Protein AF-A0A8J4W327-F1 (afdb_monomer_lite)

pLDDT: mean 74.41, std 12.83, range [29.58, 92.0]

Structure (mmCIF, N/CA/C/O backbone):
data_AF-A0A8J4W327-F1
#
_entry.id   AF-A0A8J4W327-F1
#
loop_
_atom_site.group_PDB
_atom_site.id
_atom_site.type_symbol
_atom_site.label_atom_id
_atom_site.label_alt_id
_atom_site.label_comp_id
_atom_site.label_asym_id
_atom_site.label_entity_id
_atom_site.label_seq_id
_atom_site.pdbx_PDB_ins_code
_atom_site.Cartn_x
_atom_site.Cartn_y
_atom_site.Cartn_z
_atom_site.occupancy
_atom_site.B_iso_or_equiv
_atom_site.auth_seq_id
_atom_site.auth_comp_id
_atom_site.auth_asym_id
_atom_site.auth_atom_id
_atom_site.pdbx_PDB_model_num
ATOM 1 N N . MET A 1 1 ? -104.260 -56.303 111.253 1.00 30.56 1 MET A N 1
ATOM 2 C CA . MET A 1 1 ? -105.340 -57.109 110.646 1.00 30.56 1 MET A CA 1
ATOM 3 C C . MET A 1 1 ? -105.597 -56.584 109.238 1.00 30.56 1 MET A C 1
ATOM 5 O O . MET A 1 1 ? -105.880 -55.405 109.124 1.00 30.56 1 MET A O 1
ATOM 9 N N . ILE A 1 2 ? -105.530 -57.482 108.244 1.00 35.47 2 ILE A N 1
ATOM 10 C CA . ILE A 1 2 ? -106.312 -57.500 106.984 1.00 35.47 2 ILE A CA 1
ATOM 11 C C . ILE A 1 2 ? -105.881 -56.592 105.795 1.00 35.47 2 ILE A C 1
ATOM 13 O O . ILE A 1 2 ? -106.075 -55.387 105.800 1.00 35.47 2 ILE A O 1
ATOM 17 N N . ASN A 1 3 ? -105.371 -57.298 104.768 1.00 35.72 3 ASN A N 1
ATOM 18 C CA . ASN A 1 3 ? -105.576 -57.290 103.300 1.00 35.72 3 ASN A CA 1
ATOM 19 C C . ASN A 1 3 ? -105.409 -56.078 102.350 1.00 35.72 3 ASN A C 1
ATOM 21 O O . ASN A 1 3 ? -106.081 -55.059 102.429 1.00 35.72 3 ASN A O 1
ATOM 25 N N . MET A 1 4 ? -104.612 -56.399 101.317 1.00 38.69 4 MET A N 1
ATOM 26 C CA . MET A 1 4 ? -104.589 -56.027 99.888 1.00 38.69 4 MET A CA 1
ATOM 27 C C . MET A 1 4 ? -105.930 -55.667 99.204 1.00 38.69 4 MET A C 1
ATOM 29 O O . MET A 1 4 ? -106.932 -56.331 99.450 1.00 38.69 4 MET A O 1
ATOM 33 N N . VAL A 1 5 ? -105.903 -54.755 98.213 1.00 36.62 5 VAL A N 1
ATOM 34 C CA . VAL A 1 5 ? -105.961 -54.984 96.735 1.00 36.62 5 VAL A CA 1
ATOM 35 C C . VAL A 1 5 ? -106.103 -53.627 96.000 1.00 36.62 5 VAL A C 1
ATOM 37 O O . VAL A 1 5 ? -106.626 -52.660 96.539 1.00 36.62 5 VAL A O 1
ATOM 40 N N . ALA A 1 6 ? -105.552 -53.581 94.784 1.00 41.84 6 ALA A N 1
ATOM 41 C CA . ALA A 1 6 ? -105.283 -52.459 93.881 1.00 41.84 6 ALA A CA 1
ATOM 42 C C . ALA A 1 6 ? -106.486 -51.740 93.228 1.00 41.84 6 ALA A C 1
ATOM 44 O O . ALA A 1 6 ? -107.516 -52.361 92.996 1.00 41.84 6 ALA A O 1
ATOM 45 N N . SER A 1 7 ? -106.244 -50.503 92.753 1.00 32.38 7 SER A N 1
ATOM 46 C CA . SER A 1 7 ? -106.646 -50.028 91.407 1.00 32.38 7 SER A CA 1
ATOM 47 C C . SER A 1 7 ? -106.037 -48.651 91.049 1.00 32.38 7 SER A C 1
ATOM 49 O O . SER A 1 7 ? -106.401 -47.635 91.631 1.00 32.38 7 SER A O 1
ATOM 51 N N . SER A 1 8 ? -105.108 -48.668 90.084 1.00 37.56 8 SER A N 1
ATOM 52 C CA . SER A 1 8 ? -104.848 -47.707 88.987 1.00 37.56 8 SER A CA 1
ATOM 53 C C . SER A 1 8 ? -105.144 -46.200 89.135 1.00 37.56 8 SER A C 1
ATOM 55 O O . SER A 1 8 ? -106.301 -45.785 89.148 1.00 37.56 8 SER A O 1
ATOM 57 N N . SER A 1 9 ? -104.101 -45.377 88.954 1.00 36.16 9 SER A N 1
ATOM 58 C CA . SER A 1 9 ? -104.205 -44.140 88.162 1.00 36.16 9 SER A CA 1
ATOM 59 C C . SER A 1 9 ? -102.993 -44.015 87.229 1.00 36.16 9 SER A C 1
ATOM 61 O O . SER A 1 9 ? -101.847 -44.209 87.628 1.00 36.16 9 SER A O 1
ATOM 63 N N . SER A 1 10 ? -103.298 -43.814 85.955 1.00 45.47 10 SER A N 1
ATOM 64 C CA . SER A 1 10 ? -102.417 -43.749 84.794 1.00 45.47 10 SER A CA 1
ATOM 65 C C . SER A 1 10 ? -101.731 -42.386 84.673 1.00 45.47 10 SER A C 1
ATOM 67 O O . SER A 1 10 ? -102.415 -41.369 84.583 1.00 45.47 10 SER A O 1
ATOM 69 N N . VAL A 1 11 ? -100.401 -42.388 84.573 1.00 49.12 11 VAL A N 1
ATOM 70 C CA . VAL A 1 11 ? -99.581 -41.286 84.036 1.00 49.12 11 VAL A CA 1
ATOM 71 C C . VAL A 1 11 ? -99.017 -41.785 82.692 1.00 49.12 11 VAL A C 1
ATOM 73 O O . VAL A 1 11 ? -98.638 -42.957 82.610 1.00 49.12 11 VAL A O 1
ATOM 76 N N . PRO A 1 12 ? -99.074 -40.993 81.607 1.00 47.69 12 PRO A N 1
ATOM 77 C CA . PRO A 1 12 ? -99.157 -41.524 80.249 1.00 47.69 12 PRO A CA 1
ATOM 78 C C . PRO A 1 12 ? -97.799 -42.011 79.724 1.00 47.69 12 PRO A C 1
ATOM 80 O O . PRO A 1 12 ? -96.817 -41.276 79.721 1.00 47.69 12 PRO A O 1
ATOM 83 N N . GLN A 1 13 ? -97.764 -43.234 79.185 1.00 52.66 13 GLN A N 1
ATOM 84 C CA . GLN A 1 13 ? -96.610 -43.807 78.468 1.00 52.66 13 GLN A CA 1
ATOM 85 C C . GLN A 1 13 ? -96.158 -42.976 77.245 1.00 52.66 13 GLN A C 1
ATOM 87 O O . GLN A 1 13 ? -95.048 -43.164 76.759 1.00 52.66 13 GLN A O 1
ATOM 92 N N . GLN A 1 14 ? -96.969 -42.017 76.783 1.00 53.09 14 GLN A N 1
ATOM 93 C CA . GLN A 1 14 ? -96.665 -41.154 75.637 1.00 53.09 14 GLN A CA 1
ATOM 94 C C . GLN A 1 14 ? -95.530 -40.141 75.883 1.00 53.09 14 GLN A C 1
ATOM 96 O O . GLN A 1 14 ? -94.770 -39.872 74.955 1.00 53.09 14 GLN A O 1
ATOM 101 N N . ASP A 1 15 ? -95.367 -39.612 77.102 1.00 53.66 15 ASP A N 1
ATOM 102 C CA . ASP A 1 15 ? -94.340 -38.587 77.379 1.00 53.66 15 ASP A CA 1
ATOM 103 C C . ASP A 1 15 ? -92.934 -39.187 77.539 1.00 53.66 15 ASP A C 1
ATOM 105 O O . ASP A 1 15 ? -91.935 -38.567 77.168 1.00 53.66 15 ASP A O 1
ATOM 109 N N . VAL A 1 16 ? -92.846 -40.429 78.025 1.00 59.41 16 VAL A N 1
ATOM 110 C CA . VAL A 1 16 ? -91.574 -41.161 78.134 1.00 59.41 16 VAL A CA 1
ATOM 111 C C . VAL A 1 16 ? -91.109 -41.635 76.754 1.00 59.41 16 VAL A C 1
ATOM 113 O O . VAL A 1 16 ? -89.946 -41.439 76.408 1.00 59.41 16 VAL A O 1
ATOM 116 N N . GLU A 1 17 ? -92.018 -42.149 75.917 1.00 60.09 17 GLU A N 1
ATOM 117 C CA . GLU A 1 17 ? -91.697 -42.532 74.532 1.00 60.09 17 GLU A CA 1
ATOM 118 C C . GLU A 1 17 ? -91.312 -41.327 73.655 1.00 60.09 17 GLU A C 1
ATOM 120 O O . GLU A 1 17 ? -90.441 -41.439 72.788 1.00 60.09 17 GLU A O 1
ATOM 125 N N . ALA A 1 18 ? -91.928 -40.158 73.866 1.00 64.06 18 ALA A N 1
ATOM 126 C CA . ALA A 1 18 ? -91.559 -38.932 73.159 1.00 64.06 18 ALA A CA 1
ATOM 127 C C . ALA A 1 18 ? -90.157 -38.436 73.557 1.00 64.06 18 ALA A C 1
ATOM 129 O O . ALA A 1 18 ? -89.380 -38.015 72.695 1.00 64.06 18 ALA A O 1
ATOM 130 N N . MET A 1 19 ? -89.803 -38.534 74.843 1.00 70.25 19 MET A N 1
ATOM 131 C CA . MET A 1 19 ? -88.477 -38.167 75.342 1.00 70.25 19 MET A CA 1
ATOM 132 C C . MET A 1 19 ? -87.392 -39.147 74.876 1.00 70.25 19 MET A C 1
ATOM 134 O O . MET A 1 19 ? -86.325 -38.706 74.447 1.00 70.25 19 MET A O 1
ATOM 138 N N . GLU A 1 20 ? -87.671 -40.455 74.865 1.00 71.56 20 GLU A N 1
ATOM 139 C CA . GLU A 1 20 ? -86.770 -41.463 74.289 1.00 71.56 20 GLU A CA 1
ATOM 140 C C . GLU A 1 20 ? -86.560 -41.254 72.787 1.00 71.56 20 GLU A C 1
ATOM 142 O O . GLU A 1 20 ? -85.424 -41.313 72.318 1.00 71.56 20 GLU A O 1
ATOM 147 N N . LYS A 1 21 ? -87.612 -40.930 72.022 1.00 73.44 21 LYS A N 1
ATOM 148 C CA . LYS A 1 21 ? -87.471 -40.585 70.597 1.00 73.44 21 LYS A CA 1
ATOM 149 C C . LYS A 1 21 ? -86.662 -39.309 70.383 1.00 73.44 21 LYS A C 1
ATOM 151 O O . LYS A 1 21 ? -85.836 -39.270 69.477 1.00 73.44 21 LYS A O 1
ATOM 156 N N . HIS A 1 22 ? -86.845 -38.280 71.210 1.00 74.38 22 HIS A N 1
ATOM 157 C CA . HIS A 1 22 ? -86.063 -37.045 71.107 1.00 74.38 22 HIS A CA 1
ATOM 158 C C . HIS A 1 22 ? -84.580 -37.274 71.444 1.00 74.38 22 HIS A C 1
ATOM 160 O O . HIS A 1 22 ? -83.697 -36.766 70.750 1.00 74.38 22 HIS A O 1
ATOM 166 N N . LEU A 1 23 ? -84.289 -38.067 72.479 1.00 77.81 23 LEU A N 1
ATOM 167 C CA . LEU A 1 23 ? -82.920 -38.444 72.833 1.00 77.81 23 LEU A CA 1
ATOM 168 C C . LEU A 1 23 ? -82.283 -39.331 71.759 1.00 77.81 23 LEU A C 1
ATOM 170 O O . LEU A 1 23 ? -81.147 -39.068 71.374 1.00 77.81 23 LEU A O 1
ATOM 174 N N . ASN A 1 24 ? -83.014 -40.301 71.205 1.00 77.06 24 ASN A N 1
ATOM 175 C CA . ASN A 1 24 ? -82.522 -41.138 70.109 1.00 77.06 24 ASN A CA 1
ATOM 176 C C . ASN A 1 24 ? -82.273 -40.329 68.832 1.00 77.06 24 ASN A C 1
ATOM 178 O O . ASN A 1 24 ? -81.201 -40.462 68.251 1.00 77.06 24 ASN A O 1
ATOM 182 N N . ASN A 1 25 ? -83.168 -39.409 68.458 1.00 81.56 25 ASN A N 1
ATOM 183 C CA . ASN A 1 25 ? -82.945 -38.505 67.325 1.00 81.56 25 ASN A CA 1
ATOM 184 C C . ASN A 1 25 ? -81.722 -37.605 67.546 1.00 81.56 25 ASN A C 1
ATOM 186 O O . ASN A 1 25 ? -80.962 -37.349 66.615 1.00 81.56 25 ASN A O 1
ATOM 190 N N . LYS A 1 26 ? -81.488 -37.137 68.780 1.00 82.06 26 LYS A N 1
ATOM 191 C CA . LYS A 1 26 ? -80.301 -36.335 69.104 1.00 82.06 26 LYS A CA 1
ATOM 192 C C . LYS A 1 26 ? -79.019 -37.169 69.077 1.00 82.06 26 LYS A C 1
ATOM 194 O O . LYS A 1 26 ? -77.994 -36.683 68.610 1.00 82.06 26 LYS A O 1
ATOM 199 N N . ILE A 1 27 ? -79.073 -38.422 69.524 1.00 80.75 27 ILE A N 1
ATOM 200 C CA . ILE A 1 27 ? -77.957 -39.370 69.424 1.00 80.75 27 ILE A CA 1
ATOM 201 C C . ILE A 1 27 ? -77.660 -39.697 67.955 1.00 80.75 27 ILE A C 1
ATOM 203 O O . ILE A 1 27 ? -76.494 -39.718 67.569 1.00 80.75 27 ILE A O 1
ATOM 207 N N . GLU A 1 28 ? -78.678 -39.919 67.126 1.00 79.69 28 GLU A N 1
ATOM 208 C CA . GLU A 1 28 ? -78.511 -40.148 65.687 1.00 79.69 28 GLU A CA 1
ATOM 209 C C . GLU A 1 28 ? -77.951 -38.918 64.973 1.00 79.69 28 GLU A C 1
ATOM 211 O O . GLU A 1 28 ? -77.012 -39.054 64.191 1.00 79.69 28 GLU A O 1
ATOM 216 N N . TYR A 1 29 ? -78.437 -37.719 65.303 1.00 83.75 29 TYR A N 1
ATOM 217 C CA . TYR A 1 29 ? -77.897 -36.466 64.776 1.00 83.75 29 TYR A CA 1
ATOM 218 C C . TYR A 1 29 ? -76.419 -36.282 65.146 1.00 83.75 29 TYR A C 1
ATOM 220 O O . TYR A 1 29 ? -75.597 -36.005 64.277 1.00 83.75 29 TYR A O 1
ATOM 228 N N . LEU A 1 30 ? -76.049 -36.510 66.411 1.00 84.50 30 LEU A N 1
ATOM 229 C CA . LEU A 1 30 ? -74.655 -36.409 66.855 1.00 84.50 30 LEU A CA 1
ATOM 230 C C . LEU A 1 30 ? -73.762 -37.482 66.214 1.00 84.50 30 LEU A C 1
ATOM 232 O O . LEU A 1 30 ? -72.619 -37.193 65.871 1.00 84.50 30 LEU A O 1
ATOM 236 N N . LYS A 1 31 ? -74.272 -38.700 65.991 1.00 83.94 31 LYS A N 1
ATOM 237 C CA . LYS A 1 31 ? -73.548 -39.751 65.256 1.00 83.94 31 LYS A CA 1
ATOM 238 C C . LYS A 1 31 ? -73.353 -39.388 63.784 1.00 83.94 31 LYS A C 1
ATOM 240 O O . LYS A 1 31 ? -72.263 -39.597 63.258 1.00 83.94 31 LYS A O 1
ATOM 245 N N . ALA A 1 32 ? -74.374 -38.834 63.132 1.00 82.50 32 ALA A N 1
ATOM 246 C CA . ALA A 1 32 ? -74.288 -38.374 61.749 1.00 82.50 32 ALA A CA 1
ATOM 247 C C . ALA A 1 32 ? -73.315 -37.195 61.609 1.00 82.50 32 ALA A C 1
ATOM 249 O O . ALA A 1 32 ? -72.502 -37.178 60.686 1.00 82.50 32 ALA A O 1
ATOM 250 N N . GLN A 1 33 ? -73.337 -36.258 62.560 1.00 83.06 33 GLN A N 1
ATOM 251 C CA . GLN A 1 33 ? -72.409 -35.133 62.592 1.00 83.06 33 GLN A CA 1
ATOM 252 C C . GLN A 1 33 ? -70.964 -35.612 62.785 1.00 83.06 33 GLN A C 1
ATOM 254 O O . GLN A 1 33 ? -70.103 -35.257 61.982 1.00 83.06 33 GLN A O 1
ATOM 259 N N . LEU A 1 34 ? -70.713 -36.506 63.748 1.00 82.56 34 LEU A N 1
ATOM 260 C CA . LEU A 1 34 ? -69.388 -37.090 63.974 1.00 82.56 34 LEU A CA 1
ATOM 261 C C . LEU A 1 34 ? -68.885 -37.861 62.741 1.00 82.56 34 LEU A C 1
ATOM 263 O O . LEU A 1 34 ? -67.724 -37.732 62.362 1.00 82.56 34 LEU A O 1
ATOM 267 N N . ALA A 1 35 ? -69.756 -38.627 62.077 1.00 81.81 35 ALA A N 1
ATOM 268 C CA . ALA A 1 35 ? -69.410 -39.332 60.844 1.00 81.81 35 ALA A CA 1
ATOM 269 C C . ALA A 1 35 ? -69.076 -38.363 59.694 1.00 81.81 35 ALA A C 1
ATOM 271 O O . ALA A 1 35 ? -68.143 -38.616 58.933 1.00 81.81 35 ALA A O 1
ATOM 272 N N . SER A 1 36 ? -69.794 -37.240 59.582 1.00 81.12 36 SER A N 1
ATOM 273 C CA . SER A 1 36 ? -69.511 -36.210 58.574 1.00 81.12 36 SER A CA 1
ATOM 274 C C . SER A 1 36 ? -68.187 -35.484 58.837 1.00 81.12 36 SER A C 1
ATOM 276 O O . SER A 1 36 ? -67.421 -35.246 57.905 1.00 81.12 36 SER A O 1
ATOM 278 N N . GLU A 1 37 ? -67.867 -35.215 60.106 1.00 80.56 37 GLU A N 1
ATOM 279 C CA . GLU A 1 37 ? -66.603 -34.600 60.512 1.00 80.56 37 GLU A CA 1
ATOM 280 C C . GLU A 1 37 ? -65.427 -35.561 60.305 1.00 80.56 37 GLU A C 1
ATOM 282 O O . GLU A 1 37 ? -64.380 -35.150 59.805 1.00 80.56 37 GLU A O 1
ATOM 287 N N . MET A 1 38 ? -65.601 -36.854 60.608 1.00 84.00 38 MET A N 1
ATOM 288 C CA . MET A 1 38 ? -64.593 -37.876 60.312 1.00 84.00 38 MET A CA 1
ATOM 289 C C . MET A 1 38 ? -64.328 -37.989 58.810 1.00 84.00 38 MET A C 1
ATOM 291 O O . MET A 1 38 ? -63.169 -38.004 58.403 1.00 84.00 38 MET A O 1
ATOM 295 N N . LYS A 1 39 ? -65.380 -37.984 57.986 1.00 83.75 39 LYS A N 1
ATOM 296 C CA . LYS A 1 39 ? -65.245 -38.040 56.528 1.00 83.75 39 LYS A CA 1
ATOM 297 C C . LYS A 1 39 ? -64.561 -36.792 55.960 1.00 83.75 39 LYS A C 1
ATOM 299 O O . LYS A 1 39 ? -63.644 -36.917 55.158 1.00 83.75 39 LYS A O 1
ATOM 304 N N . CYS A 1 40 ? -64.927 -35.600 56.434 1.00 81.75 40 CYS A N 1
ATOM 305 C CA . CYS A 1 40 ? -64.264 -34.347 56.056 1.00 81.75 40 CYS A CA 1
ATOM 306 C C . CYS A 1 40 ? -62.775 -34.353 56.448 1.00 81.75 40 CYS A C 1
ATOM 308 O O . CYS A 1 40 ? -61.913 -33.926 55.681 1.00 81.75 40 CYS A O 1
ATOM 310 N N . LYS A 1 41 ? -62.443 -34.909 57.620 1.00 85.75 41 LYS A N 1
ATOM 311 C CA . LYS A 1 41 ? -61.058 -35.061 58.080 1.00 85.75 41 LYS A CA 1
ATOM 312 C C . LYS A 1 41 ? -60.260 -36.055 57.229 1.00 85.75 41 LYS A C 1
ATOM 314 O O . LYS A 1 41 ? -59.088 -35.802 56.955 1.00 85.75 41 LYS A O 1
ATOM 319 N N . GLU A 1 42 ? -60.869 -37.159 56.806 1.00 85.94 42 GLU A N 1
ATOM 320 C CA . GLU A 1 42 ? -60.256 -38.124 55.884 1.00 85.94 42 GLU A CA 1
ATOM 321 C C . GLU A 1 42 ? -60.036 -37.519 54.489 1.00 85.94 42 GLU A C 1
ATOM 323 O O . GLU A 1 42 ? -58.949 -37.659 53.928 1.00 85.94 42 GLU A O 1
ATOM 328 N N . GLU A 1 43 ? -61.014 -36.778 53.959 1.00 83.44 43 GLU A N 1
ATOM 329 C CA . GLU A 1 43 ? -60.913 -36.075 52.673 1.00 83.44 43 GLU A CA 1
ATOM 330 C C . GLU A 1 43 ? -59.806 -35.007 52.703 1.00 83.44 43 GLU A C 1
ATOM 332 O O . GLU A 1 43 ? -58.937 -35.001 51.825 1.00 83.44 43 GLU A O 1
ATOM 337 N N . LEU A 1 44 ? -59.753 -34.179 53.756 1.00 83.25 44 LEU A N 1
ATOM 338 C CA . LEU A 1 44 ? -58.676 -33.206 53.987 1.00 83.25 44 LEU A CA 1
ATOM 339 C C . LEU A 1 44 ? -57.307 -33.878 54.139 1.00 83.25 44 LEU A C 1
ATOM 341 O O . LEU A 1 44 ? -56.321 -33.391 53.586 1.00 83.25 44 LEU A O 1
ATOM 345 N N . GLY A 1 45 ? -57.240 -35.008 54.848 1.00 86.19 45 GLY A N 1
ATOM 346 C CA . GLY A 1 45 ? -56.020 -35.805 54.976 1.00 86.19 45 GLY A CA 1
ATOM 347 C C . GLY A 1 45 ? -55.528 -36.339 53.628 1.00 86.19 45 GLY A C 1
ATOM 348 O O . GLY A 1 45 ? -54.334 -36.268 53.336 1.00 86.19 45 GLY A O 1
ATOM 349 N N . SER A 1 46 ? -56.443 -36.803 52.773 1.00 83.88 46 SER A N 1
ATOM 350 C CA . SER A 1 46 ? -56.108 -37.274 51.424 1.00 83.88 46 SER A CA 1
ATOM 351 C C . SER A 1 46 ? -55.649 -36.130 50.510 1.00 83.88 46 SER A C 1
ATOM 353 O O . SER A 1 46 ? -54.661 -36.281 49.790 1.00 83.88 46 SER A O 1
ATOM 355 N N . HIS A 1 47 ? -56.297 -34.961 50.584 1.00 83.94 47 HIS A N 1
ATOM 356 C CA . HIS A 1 47 ? -55.909 -33.783 49.807 1.00 83.94 47 HIS A CA 1
ATOM 357 C C . HIS A 1 47 ? -54.550 -33.235 50.242 1.00 83.94 47 HIS A C 1
ATOM 359 O O . HIS A 1 47 ? -53.725 -32.910 49.388 1.00 83.94 47 HIS A O 1
ATOM 365 N N . LEU A 1 48 ? -54.272 -33.198 51.549 1.00 84.06 48 LEU A N 1
ATOM 366 C CA . LEU A 1 48 ? -52.946 -32.853 52.061 1.00 84.06 48 LEU A CA 1
ATOM 367 C C . LEU A 1 48 ? -51.887 -33.830 51.547 1.00 84.06 48 LEU A C 1
ATOM 369 O O . LEU A 1 48 ? -50.883 -33.383 51.007 1.00 84.06 48 LEU A O 1
ATOM 373 N N . ALA A 1 49 ? -52.132 -35.142 51.618 1.00 84.88 49 ALA A N 1
ATOM 374 C CA . ALA A 1 49 ? -51.197 -36.142 51.103 1.00 84.88 49 ALA A CA 1
ATOM 375 C C . ALA A 1 49 ? -50.953 -36.004 49.586 1.00 84.88 49 ALA A C 1
ATOM 377 O O . ALA A 1 49 ? -49.814 -36.110 49.131 1.00 84.88 49 ALA A O 1
ATOM 378 N N . GLN A 1 50 ? -51.993 -35.710 48.796 1.00 85.12 50 GLN A N 1
ATOM 379 C CA . GLN A 1 50 ? -51.856 -35.443 47.359 1.00 85.12 50 GLN A CA 1
ATOM 380 C C . GLN A 1 50 ? -51.034 -34.181 47.076 1.00 85.12 50 GLN A C 1
ATOM 382 O O . GLN A 1 50 ? -50.155 -34.214 46.215 1.00 85.12 50 GLN A O 1
ATOM 387 N N . ILE A 1 51 ? -51.275 -33.087 47.805 1.00 82.44 51 ILE A N 1
ATOM 388 C CA . ILE A 1 51 ? -50.517 -31.836 47.655 1.00 82.44 51 ILE A CA 1
ATOM 389 C C . ILE A 1 51 ? -49.057 -32.041 48.067 1.00 82.44 51 ILE A C 1
ATOM 391 O O . ILE A 1 51 ? -48.155 -31.574 47.371 1.00 82.44 51 ILE A O 1
ATOM 395 N N . THR A 1 52 ? -48.804 -32.768 49.158 1.00 85.31 52 THR A N 1
ATOM 396 C CA . THR A 1 52 ? -47.447 -33.097 49.607 1.00 85.31 52 THR A CA 1
ATOM 397 C C . THR A 1 52 ? -46.709 -33.927 48.558 1.00 85.31 52 THR A C 1
ATOM 399 O O . THR A 1 52 ? -45.605 -33.548 48.170 1.00 85.31 52 THR A O 1
ATOM 402 N N . ASN A 1 53 ? -47.334 -34.974 48.012 1.00 87.25 53 ASN A N 1
ATOM 403 C CA . ASN A 1 53 ? -46.730 -35.792 46.957 1.00 87.25 53 ASN A CA 1
ATOM 404 C C . ASN A 1 53 ? -46.481 -34.992 45.667 1.00 87.25 53 ASN A C 1
ATOM 406 O O . ASN A 1 53 ? -45.413 -35.108 45.072 1.00 87.25 53 ASN A O 1
ATOM 410 N N . ALA A 1 54 ? -47.415 -34.130 45.251 1.00 83.69 54 ALA A N 1
ATOM 411 C CA . ALA A 1 54 ? -47.224 -33.262 44.086 1.00 83.69 54 ALA A CA 1
ATOM 412 C C . ALA A 1 54 ? -46.080 -32.253 44.296 1.00 83.69 54 ALA A C 1
ATOM 414 O O . ALA A 1 54 ? -45.315 -31.962 43.374 1.00 83.69 54 ALA A O 1
ATOM 415 N N . MET A 1 55 ? -45.925 -31.738 45.518 1.00 83.25 55 MET A N 1
ATOM 416 C CA . MET A 1 55 ? -44.829 -30.840 45.871 1.00 83.25 55 MET A CA 1
ATOM 417 C C . MET A 1 55 ? -43.474 -31.562 45.881 1.00 83.25 55 MET A C 1
ATOM 419 O O . MET A 1 55 ? -42.482 -30.993 45.420 1.00 83.25 55 MET A O 1
ATOM 423 N N . GLU A 1 56 ? -43.406 -32.797 46.382 1.00 87.69 56 GLU A N 1
ATOM 424 C CA . GLU A 1 56 ? -42.185 -33.611 46.326 1.00 87.69 56 GLU A CA 1
ATOM 425 C C . GLU A 1 56 ? -41.813 -33.997 44.891 1.00 87.69 56 GLU A C 1
ATOM 427 O O . GLU A 1 56 ? -40.641 -33.891 44.516 1.00 87.69 56 GLU A O 1
ATOM 432 N N . GLN A 1 57 ? -42.801 -34.327 44.056 1.00 86.81 57 GLN A N 1
ATOM 433 C CA . GLN A 1 57 ? -42.579 -34.586 42.636 1.00 86.81 57 GLN A CA 1
ATOM 434 C C . GLN A 1 57 ? -42.036 -33.339 41.919 1.00 86.81 57 GLN A C 1
ATOM 436 O O . GLN A 1 57 ? -40.994 -33.397 41.279 1.00 86.81 57 GLN A O 1
ATOM 441 N N . MET A 1 58 ? -42.625 -32.157 42.131 1.00 81.50 58 MET A N 1
ATOM 442 C CA . MET A 1 58 ? -42.080 -30.921 41.549 1.00 81.50 58 MET A CA 1
ATOM 443 C C . MET A 1 58 ? -40.663 -30.591 42.044 1.00 81.50 58 MET A C 1
ATOM 445 O O . MET A 1 58 ? -39.856 -30.035 41.296 1.00 81.50 58 MET A O 1
ATOM 449 N N . LYS A 1 59 ? -40.330 -30.909 43.302 1.00 86.06 59 LYS A N 1
ATOM 450 C CA . LYS A 1 59 ? -38.968 -30.720 43.831 1.00 86.06 59 LYS A CA 1
ATOM 451 C C . LYS A 1 59 ? -37.967 -31.665 43.169 1.00 86.06 59 LYS A C 1
ATOM 453 O O . LYS A 1 59 ? -36.836 -31.246 42.921 1.00 86.06 59 LYS A O 1
ATOM 458 N N . THR A 1 60 ? -38.354 -32.911 42.906 1.00 87.50 60 THR A N 1
ATOM 459 C CA . THR A 1 60 ? -37.495 -33.890 42.224 1.00 87.50 60 THR A CA 1
ATOM 460 C C . THR A 1 60 ? -37.314 -33.534 40.751 1.00 87.50 60 THR A C 1
ATOM 462 O O . THR A 1 60 ? -36.169 -33.415 40.318 1.00 87.50 60 THR A O 1
ATOM 465 N N . ASP A 1 61 ? -38.389 -33.190 40.041 1.00 85.81 61 ASP A N 1
ATOM 466 C CA . ASP A 1 61 ? -38.337 -32.739 38.643 1.00 85.81 61 ASP A CA 1
ATOM 467 C C . ASP A 1 61 ? -37.471 -31.475 38.487 1.00 85.81 61 ASP A C 1
ATOM 469 O O . ASP A 1 61 ? -36.631 -31.382 37.592 1.00 85.81 61 ASP A O 1
ATOM 473 N N . LYS A 1 62 ? -37.594 -30.506 39.409 1.00 85.56 62 LYS A N 1
ATOM 474 C CA . LYS A 1 62 ? -36.760 -29.292 39.405 1.00 85.56 62 LYS A CA 1
ATOM 475 C C . LYS A 1 62 ? -35.279 -29.597 39.641 1.00 85.56 62 LYS A C 1
ATOM 477 O O . LYS A 1 62 ? -34.425 -28.960 39.028 1.00 85.56 62 LYS A O 1
ATOM 482 N N . ARG A 1 63 ? -34.957 -30.540 40.534 1.00 87.31 63 ARG A N 1
ATOM 483 C CA . ARG A 1 63 ? -33.566 -30.971 40.767 1.00 87.31 63 ARG A CA 1
ATOM 484 C C . ARG A 1 63 ? -32.992 -31.671 39.540 1.00 87.31 63 ARG A C 1
ATOM 486 O O . ARG A 1 63 ? -31.845 -31.410 39.194 1.00 87.31 63 ARG A O 1
ATOM 493 N N . GLN A 1 64 ? -33.787 -32.508 38.879 1.00 88.06 64 GLN A N 1
ATOM 494 C CA . GLN A 1 64 ? -33.374 -33.192 37.661 1.00 88.06 64 GLN A CA 1
ATOM 495 C C . GLN A 1 64 ? -33.129 -32.204 36.511 1.00 88.06 64 GLN A C 1
ATOM 497 O O . GLN A 1 64 ? -32.075 -32.261 35.885 1.00 88.06 64 GLN A O 1
ATOM 502 N N . ALA A 1 65 ? -34.021 -31.232 36.303 1.00 81.69 65 ALA A N 1
ATOM 503 C CA . ALA A 1 65 ? -33.847 -30.202 35.278 1.00 81.69 65 ALA A CA 1
ATOM 504 C C . ALA A 1 65 ? -32.591 -29.337 35.501 1.00 81.69 65 ALA A C 1
ATOM 506 O O . ALA A 1 65 ? -31.902 -28.993 34.543 1.00 81.69 65 ALA A O 1
ATOM 507 N N . LEU A 1 66 ? -32.265 -29.010 36.759 1.00 83.75 66 LEU A N 1
ATOM 508 C CA . LEU A 1 66 ? -31.028 -28.291 37.091 1.00 83.75 66 LEU A CA 1
ATOM 509 C C . LEU A 1 66 ? -29.779 -29.136 36.798 1.00 83.75 66 LEU A C 1
ATOM 511 O O . LEU A 1 66 ? -28.833 -28.626 36.210 1.00 83.75 66 LEU A O 1
ATOM 515 N N . ALA A 1 67 ? -29.795 -30.429 37.137 1.00 87.00 67 ALA A N 1
ATOM 516 C CA . ALA A 1 67 ? -28.680 -31.330 36.845 1.00 87.00 67 ALA A CA 1
ATOM 517 C C . ALA A 1 67 ? -28.456 -31.514 35.331 1.00 87.00 67 ALA A C 1
ATOM 519 O O . ALA A 1 67 ? -27.321 -31.471 34.860 1.00 87.00 67 ALA A O 1
ATOM 520 N N . GLU A 1 68 ? -29.532 -31.661 34.552 1.00 87.25 68 GLU A N 1
ATOM 521 C CA . GLU A 1 68 ? -29.464 -31.746 33.087 1.00 87.25 68 GLU A CA 1
ATOM 522 C C . GLU A 1 68 ? -28.941 -30.441 32.460 1.00 87.25 68 GLU A C 1
ATOM 524 O O . GLU A 1 68 ? -28.161 -30.476 31.504 1.00 87.25 68 GLU A O 1
ATOM 529 N N . GLN A 1 69 ? -29.316 -29.286 33.021 1.00 86.56 69 GLN A N 1
ATOM 530 C CA . GLN A 1 69 ? -28.826 -27.980 32.585 1.00 86.56 69 GLN A CA 1
ATOM 531 C C . GLN A 1 69 ? -27.328 -27.792 32.886 1.00 86.56 69 GLN A C 1
ATOM 533 O O . GLN A 1 69 ? -26.583 -27.343 32.010 1.00 86.56 69 GLN A O 1
ATOM 538 N N . ASP A 1 70 ? -26.869 -28.173 34.080 1.00 84.50 70 ASP A N 1
ATOM 539 C CA . ASP A 1 70 ? -25.452 -28.112 34.460 1.00 84.50 70 ASP A CA 1
ATOM 540 C C . ASP A 1 70 ? -24.591 -29.021 33.572 1.00 84.50 70 ASP A C 1
ATOM 542 O O . ASP A 1 70 ? -23.509 -28.632 33.122 1.00 84.50 70 ASP A O 1
ATOM 546 N N . GLU A 1 71 ? -25.087 -30.213 33.238 1.00 89.69 71 GLU A N 1
ATOM 547 C CA . GLU A 1 71 ? -24.377 -31.133 32.353 1.00 89.69 71 GLU A CA 1
ATOM 548 C C . GLU A 1 71 ? -24.339 -30.645 30.893 1.00 89.69 71 GLU A C 1
ATOM 550 O O . GLU A 1 71 ? -23.337 -30.836 30.193 1.00 89.69 71 GLU A O 1
ATOM 555 N N . ALA A 1 72 ? -25.382 -29.946 30.432 1.00 85.19 72 ALA A N 1
ATOM 556 C CA . ALA A 1 72 ? -25.383 -29.286 29.128 1.00 85.19 72 ALA A CA 1
ATOM 557 C C . ALA A 1 72 ? -24.353 -28.144 29.060 1.00 85.19 72 ALA A C 1
ATOM 559 O O . ALA A 1 72 ? -23.602 -28.058 28.082 1.00 85.19 72 ALA A O 1
ATOM 560 N N . PHE A 1 73 ? -24.261 -27.311 30.104 1.00 86.06 73 PHE A N 1
ATOM 561 C CA . PHE A 1 73 ? -23.246 -26.256 30.182 1.00 86.06 73 PHE A CA 1
ATOM 562 C C . PHE A 1 73 ? -21.832 -26.826 30.244 1.00 86.06 73 PHE A C 1
ATOM 564 O O . PHE A 1 73 ? -20.949 -26.334 29.542 1.00 86.06 73 PHE A O 1
ATOM 571 N N . LYS A 1 74 ? -21.620 -27.905 31.002 1.00 90.38 74 LYS A N 1
ATOM 572 C CA . LYS A 1 74 ? -20.321 -28.578 31.071 1.00 90.38 74 LYS A CA 1
ATOM 573 C C . LYS A 1 74 ? -19.869 -29.092 29.700 1.00 90.38 74 LYS A C 1
ATOM 575 O O . LYS A 1 74 ? -18.760 -28.786 29.270 1.00 90.38 74 LYS A O 1
ATOM 580 N N . LYS A 1 75 ? -20.756 -29.758 28.952 1.00 89.12 75 LYS A N 1
ATOM 581 C CA . LYS A 1 75 ? -20.473 -30.200 27.571 1.00 89.12 75 LYS A CA 1
ATOM 582 C C . LYS A 1 75 ? -20.219 -29.034 26.615 1.00 89.12 75 LYS A C 1
ATOM 584 O O . LYS A 1 75 ? -19.449 -29.174 25.666 1.00 89.12 75 LYS A O 1
ATOM 589 N N . GLN A 1 76 ? -20.871 -27.890 26.818 1.00 85.69 76 GLN A N 1
ATOM 590 C CA . GLN A 1 76 ? -20.630 -26.696 26.008 1.00 85.69 76 GLN A CA 1
ATOM 591 C C . GLN A 1 76 ? -19.253 -26.084 26.297 1.00 85.69 76 GLN A C 1
ATOM 593 O O . GLN A 1 76 ? -18.554 -25.723 25.352 1.00 85.69 76 GLN A O 1
ATOM 598 N N . ILE A 1 77 ? -18.848 -26.019 27.568 1.00 85.25 77 ILE A N 1
ATOM 599 C CA . ILE A 1 77 ? -17.516 -25.560 27.982 1.00 85.25 77 ILE A CA 1
ATOM 600 C C . ILE A 1 77 ? -16.438 -26.472 27.387 1.00 85.25 77 ILE A C 1
ATOM 602 O O . ILE A 1 77 ? -15.550 -25.972 26.707 1.00 85.25 77 ILE A O 1
ATOM 606 N N . GLU A 1 78 ? -16.577 -27.794 27.514 1.00 88.00 78 GLU A N 1
ATOM 607 C CA . GLU A 1 78 ? -15.620 -28.764 26.956 1.00 88.00 78 GLU A CA 1
ATOM 608 C C . GLU A 1 78 ? -15.469 -28.631 25.426 1.00 88.00 78 GLU A C 1
ATOM 610 O O . GLU A 1 78 ? -14.365 -28.736 24.889 1.00 88.00 78 GLU A O 1
ATOM 615 N N . ARG A 1 79 ? -16.558 -28.340 24.695 1.00 88.19 79 ARG A N 1
ATOM 616 C CA . ARG A 1 79 ? -16.497 -28.073 23.243 1.00 88.19 79 ARG A CA 1
ATOM 617 C C . ARG A 1 79 ? -15.760 -26.778 22.913 1.00 88.19 79 ARG A C 1
ATOM 619 O O . ARG A 1 79 ? -15.009 -26.749 21.942 1.00 88.19 79 ARG A O 1
ATOM 626 N N . ILE A 1 80 ? -15.993 -25.716 23.685 1.00 85.25 80 ILE A N 1
ATOM 627 C CA . ILE A 1 80 ? -15.329 -24.422 23.485 1.00 85.25 80 ILE A CA 1
ATOM 628 C C . ILE A 1 80 ? -13.838 -24.546 23.807 1.00 85.25 80 ILE A C 1
ATOM 630 O O . ILE A 1 80 ? -13.011 -24.093 23.021 1.00 85.25 80 ILE A O 1
ATOM 634 N N . GLU A 1 81 ? -13.484 -25.212 24.906 1.00 85.06 81 GLU A N 1
ATOM 635 C CA . GLU A 1 81 ? -12.093 -25.482 25.283 1.00 85.06 81 GLU A CA 1
ATOM 636 C C . GLU A 1 81 ? -11.380 -26.345 24.233 1.00 85.06 81 GLU A C 1
ATOM 638 O O . GLU A 1 81 ? -10.255 -26.032 23.840 1.00 85.06 81 GLU A O 1
ATOM 643 N N . GLY A 1 82 ? -12.051 -27.374 23.700 1.00 88.00 82 GLY A N 1
ATOM 644 C CA . GLY A 1 82 ? -11.531 -28.186 22.599 1.00 88.00 82 GLY A CA 1
ATOM 645 C C . GLY A 1 82 ? -11.286 -27.381 21.317 1.00 88.00 82 GLY A C 1
ATOM 646 O O . GLY A 1 82 ? -10.223 -27.508 20.708 1.00 88.00 82 GLY A O 1
ATOM 647 N N . ALA A 1 83 ? -12.225 -26.509 20.933 1.00 85.62 83 ALA A N 1
ATOM 648 C CA . ALA A 1 83 ? -12.072 -25.630 19.771 1.00 85.62 83 ALA A CA 1
ATOM 649 C C . ALA A 1 83 ? -10.919 -24.630 19.958 1.00 85.62 83 ALA A C 1
ATOM 651 O O . ALA A 1 83 ? -10.103 -24.451 19.056 1.00 85.62 83 ALA A O 1
ATOM 652 N N . PHE A 1 84 ? -10.798 -24.043 21.151 1.00 86.44 84 PHE A N 1
ATOM 653 C CA . PHE A 1 84 ? -9.723 -23.106 21.476 1.00 86.44 84 PHE A CA 1
ATOM 654 C C . PHE A 1 84 ? -8.349 -23.791 21.492 1.00 86.44 84 PHE A C 1
ATOM 656 O O . PHE A 1 84 ? -7.358 -23.221 21.038 1.00 86.44 84 PHE A O 1
ATOM 663 N N . SER A 1 85 ? -8.276 -25.038 21.972 1.00 87.88 85 SER A N 1
ATOM 664 C CA . SER A 1 85 ? -7.045 -25.833 21.929 1.00 87.88 85 SER A CA 1
ATOM 665 C C . SER A 1 85 ? -6.609 -26.131 20.491 1.00 87.88 85 SER A C 1
ATOM 667 O O . SER A 1 85 ? -5.429 -25.990 20.174 1.00 87.88 85 SER A O 1
ATOM 669 N N . GLN A 1 86 ? -7.548 -26.485 19.606 1.00 88.81 86 GLN A N 1
ATOM 670 C CA . GLN A 1 86 ? -7.254 -26.703 18.184 1.00 88.81 86 GLN A CA 1
ATOM 671 C C . GLN A 1 86 ? -6.806 -25.412 17.489 1.00 88.81 86 GLN A C 1
ATOM 673 O O . GLN A 1 86 ? -5.825 -25.416 16.748 1.00 88.81 86 GLN A O 1
ATOM 678 N N . GLU A 1 87 ? -7.476 -24.289 17.753 1.00 84.75 87 GLU A N 1
ATOM 679 C CA . GLU A 1 87 ? -7.097 -22.992 17.186 1.00 84.75 87 GLU A CA 1
ATOM 680 C C . GLU A 1 87 ? -5.695 -22.565 17.648 1.00 84.75 87 GLU A C 1
ATOM 682 O O . GLU A 1 87 ? -4.879 -22.112 16.842 1.00 84.75 87 GLU A O 1
ATOM 687 N N . LYS A 1 88 ? -5.358 -22.810 18.920 1.00 89.81 88 LYS A N 1
ATOM 688 C CA . LYS A 1 88 ? -4.012 -22.588 19.461 1.00 89.81 88 LYS A CA 1
ATOM 689 C C . LYS A 1 88 ? -2.948 -23.431 18.748 1.00 89.81 88 LYS A C 1
ATOM 691 O O . LYS A 1 88 ? -1.878 -22.907 18.435 1.00 89.81 88 LYS A O 1
ATOM 696 N N . GLU A 1 89 ? -3.208 -24.708 18.466 1.00 90.25 89 GLU A N 1
ATOM 697 C CA . GLU A 1 89 ? -2.280 -25.563 17.706 1.00 90.25 89 GLU A CA 1
ATOM 698 C C . GLU A 1 89 ? -2.089 -25.070 16.263 1.00 90.25 89 GLU A C 1
ATOM 700 O O . GLU A 1 89 ? -0.957 -25.000 15.771 1.00 90.25 89 GLU A O 1
ATOM 705 N N . VAL A 1 90 ? -3.165 -24.636 15.597 1.00 90.69 90 VAL A N 1
ATOM 706 C CA . VAL A 1 90 ? -3.090 -24.038 14.253 1.00 90.69 90 VAL A CA 1
ATOM 707 C C . VAL A 1 90 ? -2.268 -22.747 14.267 1.00 90.69 90 VAL A C 1
ATOM 709 O O . VAL A 1 90 ? -1.391 -22.567 13.424 1.00 90.69 90 VAL A O 1
ATOM 712 N N . MET A 1 91 ? -2.470 -21.866 15.247 1.00 86.69 91 MET A N 1
ATOM 713 C CA . MET A 1 91 ? -1.673 -20.638 15.363 1.00 86.69 91 MET A CA 1
ATOM 714 C C . MET A 1 91 ? -0.194 -20.935 15.641 1.00 86.69 91 MET A C 1
ATOM 716 O O . MET A 1 91 ? 0.687 -20.305 15.059 1.00 86.69 91 MET A O 1
ATOM 720 N N . THR A 1 92 ? 0.094 -21.945 16.465 1.00 89.19 92 THR A N 1
ATOM 721 C CA . THR A 1 92 ? 1.472 -22.360 16.778 1.00 89.19 92 THR A CA 1
ATOM 722 C C . THR A 1 92 ? 2.179 -22.931 15.542 1.00 89.19 92 THR A C 1
ATOM 724 O O . THR A 1 92 ? 3.332 -22.595 15.267 1.00 89.19 92 THR A O 1
ATOM 727 N N . THR A 1 93 ? 1.485 -23.747 14.742 1.00 89.62 93 THR A N 1
ATOM 728 C CA . THR A 1 93 ? 2.030 -24.282 13.480 1.00 89.62 93 THR A CA 1
ATOM 729 C C . THR A 1 93 ? 2.224 -23.191 12.424 1.00 89.62 93 THR A C 1
ATOM 731 O O . THR A 1 93 ? 3.249 -23.180 11.739 1.00 89.62 93 THR A O 1
ATOM 734 N N . GLN A 1 94 ? 1.310 -22.220 12.329 1.00 87.94 94 GLN A N 1
ATOM 735 C CA . GLN A 1 94 ? 1.482 -21.050 11.461 1.00 87.94 94 GLN A CA 1
ATOM 736 C C . GLN A 1 94 ? 2.663 -20.174 11.895 1.00 87.94 94 GLN A C 1
ATOM 738 O O . GLN A 1 94 ? 3.443 -19.740 11.046 1.00 87.94 94 GLN A O 1
ATOM 743 N N . GLN A 1 95 ? 2.848 -19.959 13.200 1.00 86.31 95 GLN A N 1
ATOM 744 C CA . GLN A 1 95 ? 3.998 -19.230 13.736 1.00 86.31 95 GLN A CA 1
ATOM 745 C C . GLN A 1 95 ? 5.319 -19.929 13.383 1.00 86.31 95 GLN A C 1
ATOM 747 O O . GLN A 1 95 ? 6.248 -19.267 12.920 1.00 86.31 95 GLN A O 1
ATOM 752 N N . ALA A 1 96 ? 5.390 -21.256 13.521 1.00 86.62 96 ALA A N 1
ATOM 753 C CA . ALA A 1 96 ? 6.564 -22.035 13.125 1.00 86.62 96 ALA A CA 1
ATOM 754 C C . ALA A 1 96 ? 6.842 -21.942 11.611 1.00 86.62 96 ALA A C 1
ATOM 756 O O . ALA A 1 96 ? 7.987 -21.759 11.195 1.00 86.62 96 ALA A O 1
ATOM 757 N N . ALA A 1 97 ? 5.800 -21.987 10.772 1.00 87.44 97 ALA A N 1
ATOM 758 C CA . ALA A 1 97 ? 5.940 -21.826 9.324 1.00 87.44 97 ALA A CA 1
ATOM 759 C C . ALA A 1 97 ? 6.438 -20.422 8.934 1.00 87.44 97 ALA A C 1
ATOM 761 O O . ALA A 1 97 ? 7.275 -20.282 8.040 1.00 87.44 97 ALA A O 1
ATOM 762 N N . LEU A 1 98 ? 5.953 -19.375 9.610 1.00 87.12 98 LEU A N 1
ATOM 763 C CA . LEU A 1 98 ? 6.415 -18.001 9.401 1.00 87.12 98 LEU A CA 1
ATOM 764 C C . LEU A 1 98 ? 7.863 -17.807 9.864 1.00 87.12 98 LEU A C 1
ATOM 766 O O . LEU A 1 98 ? 8.633 -17.162 9.157 1.00 87.12 98 LEU A O 1
ATOM 770 N N . GLN A 1 99 ? 8.260 -18.409 10.987 1.00 87.75 99 GLN A N 1
ATOM 771 C CA . GLN A 1 99 ? 9.656 -18.414 11.434 1.00 87.75 99 GLN A CA 1
ATOM 772 C C . GLN A 1 99 ? 10.572 -19.113 10.420 1.00 87.75 99 GLN A C 1
ATOM 774 O O . GLN A 1 99 ? 11.614 -18.563 10.072 1.00 87.75 99 GLN A O 1
ATOM 779 N N . GLY A 1 100 ? 10.159 -20.260 9.867 1.00 88.25 100 GLY A N 1
ATOM 780 C CA . GLY A 1 100 ? 10.901 -20.938 8.798 1.00 88.25 100 GLY A CA 1
ATOM 781 C C . GLY A 1 100 ? 11.080 -20.064 7.551 1.00 88.25 100 GLY A C 1
ATOM 782 O O . GLY A 1 100 ? 12.188 -19.953 7.028 1.00 88.25 100 GLY A O 1
ATOM 783 N N . LYS A 1 101 ? 10.018 -19.366 7.120 1.00 91.31 101 LYS A N 1
ATOM 784 C CA . LYS A 1 101 ? 10.084 -18.411 5.997 1.00 91.31 101 LYS A CA 1
ATOM 785 C C . LYS A 1 101 ? 11.024 -17.237 6.277 1.00 91.31 101 LYS A C 1
ATOM 787 O O . LYS A 1 101 ? 11.755 -16.811 5.383 1.00 91.31 101 LYS A O 1
ATOM 792 N N . LEU A 1 102 ? 11.026 -16.724 7.506 1.00 87.69 102 LEU A N 1
ATOM 793 C CA . LEU A 1 102 ? 11.900 -15.627 7.915 1.00 87.69 102 LEU A CA 1
ATOM 794 C C . LEU A 1 102 ? 13.379 -16.036 7.864 1.00 87.69 102 LEU A C 1
ATOM 796 O O . LEU A 1 102 ? 14.198 -15.279 7.351 1.00 87.69 102 LEU A O 1
ATOM 800 N N . VAL A 1 103 ? 13.703 -17.255 8.303 1.00 90.50 103 VAL A N 1
ATOM 801 C CA . VAL A 1 103 ? 15.063 -17.812 8.210 1.00 90.50 103 VAL A CA 1
ATOM 802 C C . VAL A 1 103 ? 15.500 -17.969 6.750 1.00 90.50 103 VAL A C 1
ATOM 804 O O . VAL A 1 103 ? 16.611 -17.577 6.404 1.00 90.50 103 VAL A O 1
ATOM 807 N N . THR A 1 104 ? 14.628 -18.463 5.862 1.00 87.19 104 THR A N 1
ATOM 808 C CA . THR A 1 104 ? 14.960 -18.554 4.425 1.00 87.19 104 THR A CA 1
ATOM 809 C C . THR A 1 104 ? 15.156 -17.186 3.773 1.00 87.19 104 THR A C 1
ATOM 811 O O . THR A 1 104 ? 16.054 -17.018 2.956 1.00 87.19 104 THR A O 1
ATOM 814 N N . LEU A 1 105 ? 14.361 -16.183 4.159 1.00 88.25 105 LEU A N 1
ATOM 815 C CA . LEU A 1 105 ? 14.538 -14.810 3.681 1.00 88.25 105 LEU A CA 1
ATOM 816 C C . LEU A 1 105 ? 15.854 -14.205 4.179 1.00 88.25 105 LEU A C 1
ATOM 818 O O . LEU A 1 105 ? 16.551 -13.564 3.400 1.00 88.25 105 LEU A O 1
ATOM 822 N N . GLN A 1 106 ? 16.226 -14.444 5.440 1.00 86.00 106 GLN A N 1
ATOM 823 C CA . GLN A 1 106 ? 17.524 -14.018 5.969 1.00 86.00 106 GLN A CA 1
ATOM 824 C C . GLN A 1 106 ? 18.694 -14.661 5.216 1.00 86.00 106 GLN A C 1
ATOM 826 O O . GLN A 1 106 ? 19.655 -13.960 4.903 1.00 86.00 106 GLN A O 1
ATOM 831 N N . ALA A 1 107 ? 18.606 -15.951 4.874 1.00 86.06 107 ALA A N 1
ATOM 832 C CA . ALA A 1 107 ? 19.617 -16.617 4.053 1.00 86.06 107 ALA A CA 1
ATOM 833 C C . ALA A 1 107 ? 19.741 -15.954 2.670 1.00 86.06 107 ALA A C 1
ATOM 835 O O . ALA A 1 107 ? 20.824 -15.504 2.309 1.00 86.06 107 ALA A O 1
ATOM 836 N N . ASN A 1 108 ? 18.619 -15.753 1.969 1.00 88.31 108 ASN A N 1
ATOM 837 C CA . ASN A 1 108 ? 18.610 -15.121 0.644 1.00 88.31 108 ASN A CA 1
ATOM 838 C C . ASN A 1 108 ? 19.159 -13.684 0.659 1.00 88.31 108 ASN A C 1
ATOM 840 O O . ASN A 1 108 ? 19.870 -13.280 -0.257 1.00 88.31 108 ASN A O 1
ATOM 844 N N . VAL A 1 109 ? 18.839 -12.894 1.691 1.00 86.88 109 VAL A N 1
ATOM 845 C CA . VAL A 1 109 ? 19.393 -11.539 1.855 1.00 86.88 109 VAL A CA 1
ATOM 846 C C . VAL A 1 109 ? 20.901 -11.597 2.095 1.00 86.88 109 VAL A C 1
ATOM 848 O O . VAL A 1 109 ? 21.635 -10.774 1.557 1.00 86.88 109 VAL A O 1
ATOM 851 N N . THR A 1 110 ? 21.377 -12.576 2.864 1.00 87.62 110 THR A N 1
ATOM 852 C CA . THR A 1 110 ? 22.813 -12.758 3.116 1.00 87.62 110 THR A CA 1
ATOM 853 C C . THR A 1 110 ? 23.559 -13.117 1.828 1.00 87.62 110 THR A C 1
ATOM 855 O O . THR A 1 110 ? 24.605 -12.527 1.554 1.00 87.62 110 THR A O 1
ATOM 858 N N . ASP A 1 111 ? 22.991 -14.003 1.006 1.00 88.62 111 ASP A N 1
ATOM 859 C CA . ASP A 1 111 ? 23.546 -14.382 -0.298 1.00 88.62 111 ASP A CA 1
ATOM 860 C C . ASP A 1 111 ? 23.579 -13.184 -1.260 1.00 88.62 111 ASP A C 1
ATOM 862 O O . ASP A 1 111 ? 24.621 -12.884 -1.843 1.00 88.62 111 ASP A O 1
ATOM 866 N N . LEU A 1 112 ? 22.490 -12.408 -1.344 1.00 86.88 112 LEU A N 1
ATOM 867 C CA . LEU A 1 112 ? 22.438 -11.179 -2.146 1.00 86.88 112 LEU A CA 1
ATOM 868 C C . LEU A 1 112 ? 23.474 -10.142 -1.697 1.00 86.88 112 LEU A C 1
ATOM 870 O O . LEU A 1 112 ? 24.106 -9.504 -2.537 1.00 86.88 112 LEU A O 1
ATOM 874 N N . VAL A 1 113 ? 23.688 -9.973 -0.388 1.00 88.81 113 VAL A N 1
ATOM 875 C CA . VAL A 1 113 ? 24.715 -9.065 0.152 1.00 88.81 113 VAL A CA 1
ATOM 876 C C . VAL A 1 113 ? 26.125 -9.540 -0.217 1.00 88.81 113 VAL A C 1
ATOM 878 O O . VAL A 1 113 ? 26.975 -8.708 -0.560 1.00 88.81 113 VAL A O 1
ATOM 881 N N . GLN A 1 114 ? 26.381 -10.852 -0.196 1.00 88.06 114 GLN A N 1
ATOM 882 C CA . GLN A 1 114 ? 27.648 -11.433 -0.657 1.00 88.06 114 GLN A CA 1
ATOM 883 C C . GLN A 1 114 ? 27.858 -11.230 -2.164 1.00 88.06 114 GLN A C 1
ATOM 885 O O . GLN A 1 114 ? 28.939 -10.818 -2.592 1.00 88.06 114 GLN A O 1
ATOM 890 N N . GLU A 1 115 ? 26.825 -11.436 -2.980 1.00 86.38 115 GLU A N 1
ATOM 891 C CA . GLU A 1 115 ? 26.886 -11.161 -4.416 1.00 86.38 115 GLU A CA 1
ATOM 892 C C . GLU A 1 115 ? 27.153 -9.677 -4.695 1.00 86.38 115 GLU A C 1
ATOM 894 O O . GLU A 1 115 ? 28.030 -9.349 -5.496 1.00 86.38 115 GLU A O 1
ATOM 899 N N . LEU A 1 116 ? 26.479 -8.766 -3.985 1.00 84.44 116 LEU A N 1
ATOM 900 C CA . LEU A 1 116 ? 26.680 -7.317 -4.102 1.00 84.44 116 LEU A CA 1
ATOM 901 C C . LEU A 1 116 ? 28.102 -6.891 -3.724 1.00 84.44 116 LEU A C 1
ATOM 903 O O . LEU A 1 116 ? 28.688 -6.027 -4.379 1.00 84.44 116 LEU A O 1
ATOM 907 N N . THR A 1 117 ? 28.684 -7.495 -2.687 1.00 85.69 117 THR A N 1
ATOM 908 C CA . THR A 1 117 ? 30.080 -7.229 -2.305 1.00 85.69 117 THR A CA 1
ATOM 909 C C . THR A 1 117 ? 31.063 -7.762 -3.345 1.00 85.69 117 THR A C 1
ATOM 911 O O . THR A 1 117 ? 32.016 -7.057 -3.688 1.00 85.69 117 THR A O 1
ATOM 914 N N . MET A 1 118 ? 30.808 -8.938 -3.927 1.00 84.12 118 MET A N 1
ATOM 915 C CA . MET A 1 118 ? 31.602 -9.441 -5.052 1.00 84.12 118 MET A CA 1
ATOM 916 C C . MET A 1 118 ? 31.489 -8.545 -6.292 1.00 84.12 118 MET A C 1
ATOM 918 O O . MET A 1 118 ? 32.501 -8.272 -6.941 1.00 84.12 118 MET A O 1
ATOM 922 N N . TRP A 1 119 ? 30.294 -8.046 -6.613 1.00 81.06 119 TRP A N 1
ATOM 923 C CA . TRP A 1 119 ? 30.082 -7.117 -7.725 1.00 81.06 119 TRP A CA 1
ATOM 924 C C . TRP A 1 119 ? 30.806 -5.789 -7.517 1.00 81.06 119 TRP A C 1
ATOM 926 O O . TRP A 1 119 ? 31.529 -5.356 -8.413 1.00 81.06 119 TRP A O 1
ATOM 936 N N . LYS A 1 120 ? 30.719 -5.192 -6.322 1.00 82.31 120 LYS A N 1
ATOM 937 C CA . LYS A 1 120 ? 31.478 -3.977 -5.980 1.00 82.31 120 LYS A CA 1
ATOM 938 C C . LYS A 1 120 ? 32.990 -4.184 -6.091 1.00 82.31 120 LYS A C 1
ATOM 940 O O . LYS A 1 120 ? 33.697 -3.298 -6.564 1.00 82.31 120 LYS A O 1
ATOM 945 N N . SER A 1 121 ? 33.497 -5.355 -5.701 1.00 81.62 121 SER A N 1
ATOM 946 C CA . SER A 1 121 ? 34.915 -5.697 -5.866 1.00 81.62 121 SER A CA 1
ATOM 947 C C . SER A 1 121 ? 35.317 -5.819 -7.343 1.00 81.62 121 SER A C 1
ATOM 949 O O . SER A 1 121 ? 36.354 -5.286 -7.742 1.00 81.62 121 SER A O 1
ATOM 951 N N . LYS A 1 122 ? 34.483 -6.455 -8.178 1.00 82.88 122 LYS A N 1
ATOM 952 C CA . LYS A 1 122 ? 34.706 -6.533 -9.633 1.00 82.88 122 LYS A CA 1
ATOM 953 C C . LYS A 1 122 ? 34.672 -5.155 -10.292 1.00 82.88 122 LYS A C 1
ATOM 955 O O . LYS A 1 122 ? 35.529 -4.873 -11.123 1.00 82.88 122 LYS A O 1
ATOM 960 N N . GLU A 1 123 ? 33.742 -4.290 -9.893 1.00 79.06 123 GLU A N 1
ATOM 961 C CA . GLU A 1 123 ? 33.652 -2.910 -10.381 1.00 79.06 123 GLU A CA 1
ATOM 962 C C . GLU A 1 123 ? 34.893 -2.091 -9.992 1.00 79.06 123 GLU A C 1
ATOM 964 O O . GLU A 1 123 ? 35.467 -1.405 -10.835 1.00 79.06 123 GLU A O 1
ATOM 969 N N . ALA A 1 124 ? 35.361 -2.203 -8.744 1.00 79.31 124 ALA A N 1
ATOM 970 C CA . ALA A 1 124 ? 36.581 -1.536 -8.290 1.00 79.31 124 ALA A CA 1
ATOM 971 C C . ALA A 1 124 ? 37.824 -2.010 -9.065 1.00 79.31 124 ALA A C 1
ATOM 973 O O . ALA A 1 124 ? 38.650 -1.191 -9.465 1.00 79.31 124 ALA A O 1
ATOM 974 N N . ASN A 1 125 ? 37.929 -3.313 -9.345 1.00 80.69 125 ASN A N 1
ATOM 975 C CA . ASN A 1 125 ? 39.009 -3.868 -10.165 1.00 80.69 125 ASN A CA 1
ATOM 976 C C . ASN A 1 125 ? 38.926 -3.416 -11.632 1.00 80.69 125 ASN A C 1
ATOM 978 O O . ASN A 1 125 ? 39.957 -3.131 -12.239 1.00 80.69 125 ASN A O 1
ATOM 982 N N . ALA A 1 126 ? 37.719 -3.318 -12.197 1.00 79.06 126 ALA A N 1
ATOM 983 C CA . ALA A 1 126 ? 37.511 -2.806 -13.549 1.00 79.06 126 ALA A CA 1
ATOM 984 C C . ALA A 1 126 ? 37.877 -1.316 -13.658 1.00 79.06 126 ALA A C 1
ATOM 986 O O . ALA A 1 126 ? 38.538 -0.930 -14.620 1.00 79.06 126 ALA A O 1
ATOM 987 N N . LYS A 1 127 ? 37.537 -0.499 -12.649 1.00 83.00 127 LYS A N 1
ATOM 988 C CA . LYS A 1 127 ? 37.967 0.909 -12.563 1.00 83.00 127 LYS A CA 1
ATOM 989 C C . LYS A 1 127 ? 39.486 1.033 -12.495 1.00 83.00 127 LYS A C 1
ATOM 991 O O . LYS A 1 127 ? 40.063 1.745 -13.301 1.00 83.00 127 LYS A O 1
ATOM 996 N N . LEU A 1 128 ? 40.144 0.249 -11.641 1.00 82.50 128 LEU A N 1
ATOM 997 C CA . LEU A 1 128 ? 41.610 0.205 -11.563 1.00 82.50 128 LEU A CA 1
ATOM 998 C C . LEU A 1 128 ? 42.277 -0.197 -12.889 1.00 82.50 128 LEU A C 1
ATOM 1000 O O . LEU A 1 128 ? 43.353 0.301 -13.217 1.00 82.50 128 LEU A O 1
ATOM 1004 N N . ALA A 1 129 ? 41.671 -1.111 -13.651 1.00 79.56 129 ALA A N 1
ATOM 1005 C CA . ALA A 1 129 ? 42.162 -1.484 -14.976 1.00 79.56 129 ALA A CA 1
ATOM 1006 C C . ALA A 1 129 ? 41.948 -0.360 -16.002 1.00 79.56 129 ALA A C 1
ATOM 1008 O O . ALA A 1 129 ? 42.838 -0.088 -16.805 1.00 79.56 129 ALA A O 1
ATOM 1009 N N . MET A 1 130 ? 40.799 0.317 -15.950 1.00 79.75 130 MET A N 1
ATOM 1010 C CA . MET A 1 130 ? 40.496 1.464 -16.803 1.00 79.75 130 MET A CA 1
ATOM 1011 C C . MET A 1 130 ? 41.443 2.636 -16.525 1.00 79.75 130 MET A C 1
ATOM 1013 O O . MET A 1 130 ? 41.999 3.184 -17.472 1.00 79.75 130 MET A O 1
ATOM 1017 N N . ASP A 1 131 ? 41.710 2.956 -15.258 1.00 81.12 131 ASP A N 1
ATOM 1018 C CA . ASP A 1 131 ? 42.643 4.018 -14.864 1.00 81.12 131 ASP A CA 1
ATOM 1019 C C . ASP A 1 131 ? 44.061 3.739 -15.387 1.00 81.12 131 ASP A C 1
ATOM 1021 O O . ASP A 1 131 ? 44.690 4.618 -15.973 1.00 81.12 131 ASP A O 1
ATOM 1025 N N . LYS A 1 132 ? 44.534 2.485 -15.308 1.00 84.31 132 LYS A N 1
ATOM 1026 C CA . LYS A 1 132 ? 45.820 2.077 -15.905 1.00 84.31 132 LYS A CA 1
ATOM 1027 C C . LYS A 1 132 ? 45.849 2.230 -17.428 1.00 84.31 132 LYS A C 1
ATOM 1029 O O . LYS A 1 132 ? 46.855 2.672 -17.977 1.00 84.31 132 LYS A O 1
ATOM 1034 N N . MET A 1 133 ? 44.758 1.889 -18.116 1.00 76.50 133 MET A N 1
ATOM 1035 C CA . MET A 1 133 ? 44.644 2.059 -19.573 1.00 76.50 133 MET A CA 1
ATOM 1036 C C . MET A 1 133 ? 44.586 3.538 -19.979 1.00 76.50 133 MET A C 1
ATOM 1038 O O . MET A 1 133 ? 45.065 3.906 -21.054 1.00 76.50 133 MET A O 1
ATOM 1042 N N . VAL A 1 134 ? 44.009 4.397 -19.135 1.00 81.50 134 VAL A N 1
ATOM 1043 C CA . VAL A 1 134 ? 44.006 5.854 -19.325 1.00 81.50 134 VAL A CA 1
ATOM 1044 C C . VAL A 1 134 ? 45.411 6.420 -19.119 1.00 81.50 134 VAL A C 1
ATOM 1046 O O . VAL A 1 134 ? 45.882 7.171 -19.971 1.00 81.50 134 VAL A O 1
ATOM 1049 N N . GLU A 1 135 ? 46.120 6.019 -18.062 1.00 81.00 135 GLU A N 1
ATOM 1050 C CA . GLU A 1 135 ? 47.520 6.405 -17.837 1.00 81.00 135 GLU A CA 1
ATOM 1051 C C . GLU A 1 135 ? 48.434 5.963 -18.991 1.00 81.00 135 GLU A C 1
ATOM 1053 O O . GLU A 1 135 ? 49.279 6.735 -19.455 1.00 81.00 135 GLU A O 1
ATOM 1058 N N . GLU A 1 136 ? 48.238 4.749 -19.514 1.00 79.88 136 GLU A N 1
ATOM 1059 C CA . GLU A 1 136 ? 48.994 4.251 -20.662 1.00 79.88 136 GLU A CA 1
ATOM 1060 C C . GLU A 1 136 ? 48.668 5.020 -21.953 1.00 79.88 136 GLU A C 1
ATOM 1062 O O . GLU A 1 136 ? 49.585 5.365 -22.701 1.00 79.88 136 GLU A O 1
ATOM 1067 N N . ASN A 1 137 ? 47.403 5.384 -22.181 1.00 73.44 137 ASN A N 1
ATOM 1068 C CA . ASN A 1 137 ? 47.016 6.249 -23.299 1.00 73.44 137 ASN A CA 1
ATOM 1069 C C . ASN A 1 137 ? 47.631 7.649 -23.199 1.00 73.44 137 ASN A C 1
ATOM 1071 O O . ASN A 1 137 ? 48.122 8.174 -24.198 1.00 73.44 137 ASN A O 1
ATOM 1075 N N . VAL A 1 138 ? 47.654 8.254 -22.008 1.00 82.25 138 VAL A N 1
ATOM 1076 C CA . VAL A 1 138 ? 48.303 9.558 -21.788 1.00 82.25 138 VAL A CA 1
ATOM 1077 C C . VAL A 1 138 ? 49.804 9.460 -22.070 1.00 82.25 138 VAL A C 1
ATOM 1079 O O . VAL A 1 138 ? 50.371 10.337 -22.725 1.00 82.25 138 VAL A O 1
ATOM 1082 N N . ARG A 1 139 ? 50.450 8.364 -21.650 1.00 86.56 139 ARG A N 1
ATOM 1083 C CA . ARG A 1 139 ? 51.864 8.093 -21.945 1.00 86.56 139 ARG A CA 1
ATOM 1084 C C . ARG A 1 139 ? 52.123 7.951 -23.447 1.00 86.56 139 ARG A C 1
ATOM 1086 O O . ARG A 1 139 ? 53.065 8.562 -23.945 1.00 86.56 139 ARG A O 1
ATOM 1093 N N . LEU A 1 140 ? 51.305 7.176 -24.160 1.00 80.38 140 LEU A N 1
ATOM 1094 C CA . LEU A 1 140 ? 51.431 6.979 -25.610 1.00 80.38 140 LEU A CA 1
ATOM 1095 C C . LEU A 1 140 ? 51.171 8.275 -26.384 1.00 80.38 140 LEU A C 1
ATOM 1097 O O . LEU A 1 140 ? 51.928 8.598 -27.291 1.00 80.38 140 LEU A O 1
ATOM 1101 N N . THR A 1 141 ? 50.169 9.058 -25.980 1.00 78.81 141 THR A N 1
ATOM 1102 C CA . THR A 1 141 ? 49.864 10.366 -26.587 1.00 78.81 141 THR A CA 1
ATOM 1103 C C . THR A 1 141 ? 51.040 11.329 -26.427 1.00 78.81 141 THR A C 1
ATOM 1105 O O . THR A 1 141 ? 51.416 12.011 -27.374 1.00 78.81 141 THR A O 1
ATOM 1108 N N . ARG A 1 142 ? 51.689 11.339 -25.255 1.00 81.19 142 ARG A N 1
ATOM 1109 C CA . ARG A 1 142 ? 52.891 12.150 -25.019 1.00 81.19 142 ARG A CA 1
ATOM 1110 C C . ARG A 1 142 ? 54.072 11.717 -25.894 1.00 81.19 142 ARG A C 1
ATOM 1112 O O . ARG A 1 142 ? 54.753 12.570 -26.442 1.00 81.19 142 ARG A O 1
ATOM 1119 N N . GLN A 1 143 ? 54.274 10.410 -26.078 1.00 79.06 143 GLN A N 1
ATOM 1120 C CA . GLN A 1 143 ? 55.303 9.884 -26.987 1.00 79.06 143 GLN A CA 1
ATOM 1121 C C . GLN A 1 143 ? 55.031 10.228 -28.457 1.00 79.06 143 GLN A C 1
ATOM 1123 O O . GLN A 1 143 ? 55.974 10.437 -29.215 1.00 79.06 143 GLN A O 1
ATOM 1128 N N . LEU A 1 144 ? 53.759 10.293 -28.853 1.00 74.88 144 LEU A N 1
ATOM 1129 C CA . LEU A 1 144 ? 53.342 10.679 -30.200 1.00 74.88 144 LEU A CA 1
ATOM 1130 C C . LEU A 1 144 ? 53.659 12.156 -30.466 1.00 74.88 144 LEU A C 1
ATOM 1132 O O . LEU A 1 144 ? 54.295 12.461 -31.468 1.00 74.88 144 LEU A O 1
ATOM 1136 N N . VAL A 1 145 ? 53.340 13.037 -29.513 1.00 81.38 145 VAL A N 1
ATOM 1137 C CA . VAL A 1 145 ? 53.683 14.469 -29.571 1.00 81.38 145 VAL A CA 1
ATOM 1138 C C . VAL A 1 145 ? 55.202 14.688 -29.603 1.00 81.38 145 VAL A C 1
ATOM 1140 O O . VAL A 1 145 ? 55.694 15.497 -30.387 1.00 81.38 145 VAL A O 1
ATOM 1143 N N . ASP A 1 146 ? 55.970 13.940 -28.804 1.00 76.69 146 ASP A N 1
ATOM 1144 C CA . ASP A 1 146 ? 57.437 14.023 -28.820 1.00 76.69 146 ASP A CA 1
ATOM 1145 C C . ASP A 1 146 ? 58.024 13.556 -30.174 1.00 76.69 146 ASP A C 1
ATOM 1147 O O . ASP A 1 146 ? 59.002 14.129 -30.660 1.00 76.69 146 ASP A O 1
ATOM 1151 N N . ALA A 1 147 ? 57.424 12.542 -30.811 1.00 71.31 147 ALA A N 1
ATOM 1152 C CA . ALA A 1 147 ? 57.826 12.061 -32.135 1.00 71.31 147 ALA A CA 1
ATOM 1153 C C . ALA A 1 147 ? 57.438 13.039 -33.260 1.00 71.31 147 ALA A C 1
ATOM 1155 O O . ALA A 1 147 ? 58.226 13.256 -34.181 1.00 71.31 147 ALA A O 1
ATOM 1156 N N . GLU A 1 148 ? 56.264 13.665 -33.173 1.00 75.31 148 GLU A N 1
ATOM 1157 C CA . GLU A 1 148 ? 55.831 14.729 -34.086 1.00 75.31 148 GLU A CA 1
ATOM 1158 C C . GLU A 1 148 ? 56.772 15.937 -34.010 1.00 75.31 148 GLU A C 1
ATOM 1160 O O . GLU A 1 148 ? 57.229 16.413 -35.049 1.00 75.31 148 GLU A O 1
ATOM 1165 N N . GLY A 1 149 ? 57.175 16.350 -32.803 1.00 74.31 149 GLY A N 1
ATOM 1166 C CA . GLY A 1 149 ? 58.170 17.409 -32.614 1.00 74.31 149 GLY A CA 1
ATOM 1167 C C . GLY A 1 149 ? 59.535 17.079 -33.234 1.00 74.31 149 GLY A C 1
ATOM 1168 O O . GLY A 1 149 ? 60.167 17.947 -33.833 1.00 74.31 149 GLY A O 1
ATOM 1169 N N . GLN A 1 150 ? 59.977 15.816 -33.175 1.00 72.50 150 GLN A N 1
ATOM 1170 C CA . GLN A 1 150 ? 61.212 15.373 -33.842 1.00 72.50 150 GLN A CA 1
ATOM 1171 C C . GLN A 1 150 ? 61.098 15.413 -35.375 1.00 72.50 150 GLN A C 1
ATOM 1173 O O . GLN A 1 150 ? 62.045 15.807 -36.064 1.00 72.50 150 GLN A O 1
ATOM 1178 N N . VAL A 1 151 ? 59.938 15.042 -35.925 1.00 69.25 151 VAL A N 1
ATOM 1179 C CA . VAL A 1 151 ? 59.660 15.131 -37.368 1.00 69.25 151 VAL A CA 1
ATOM 1180 C C . VAL A 1 151 ? 59.628 16.586 -37.826 1.00 69.25 151 VAL A C 1
ATOM 1182 O O . VAL A 1 151 ? 60.176 16.898 -38.883 1.00 69.25 151 VAL A O 1
ATOM 1185 N N . GLU A 1 152 ? 59.054 17.478 -37.024 1.00 74.19 152 GLU A N 1
ATOM 1186 C CA . GLU A 1 152 ? 58.994 18.908 -37.315 1.00 74.19 152 GLU A CA 1
ATOM 1187 C C . GLU A 1 152 ? 60.397 19.537 -37.298 1.00 74.19 152 GLU A C 1
ATOM 1189 O O . GLU A 1 152 ? 60.766 20.232 -38.244 1.00 74.19 152 GLU A O 1
ATOM 1194 N N . THR A 1 153 ? 61.253 19.180 -36.329 1.00 68.06 153 THR A N 1
ATOM 1195 C CA . THR A 1 153 ? 62.665 19.612 -36.325 1.00 68.06 153 THR A CA 1
ATOM 1196 C C . THR A 1 153 ? 63.452 19.094 -37.533 1.00 68.06 153 THR A C 1
ATOM 1198 O O . THR A 1 153 ? 64.198 19.851 -38.147 1.00 68.06 153 THR A O 1
ATOM 1201 N N . MET A 1 154 ? 63.228 17.842 -37.949 1.00 63.50 154 MET A N 1
ATOM 1202 C CA . MET A 1 154 ? 63.860 17.251 -39.139 1.00 63.50 154 MET A CA 1
ATOM 1203 C C . MET A 1 154 ? 63.355 17.881 -40.448 1.00 63.50 154 MET A C 1
ATOM 1205 O O . MET A 1 154 ? 64.086 17.946 -41.439 1.00 63.50 154 MET A O 1
ATOM 1209 N N . GLN A 1 155 ? 62.099 18.333 -40.489 1.00 59.22 155 GLN A N 1
ATOM 1210 C CA . GLN A 1 155 ? 61.552 19.074 -41.627 1.00 59.22 155 GLN A CA 1
ATOM 1211 C C . GLN A 1 155 ? 62.104 20.500 -41.694 1.00 59.22 155 GLN A C 1
ATOM 1213 O O . GLN A 1 155 ? 62.380 20.983 -42.792 1.00 59.22 155 GLN A O 1
ATOM 1218 N N . GLU A 1 156 ? 62.321 21.149 -40.552 1.00 58.12 156 GLU A N 1
ATOM 1219 C CA . GLU A 1 156 ? 62.903 22.490 -40.488 1.00 58.12 156 GLU A CA 1
ATOM 1220 C C . GLU A 1 156 ? 64.405 22.482 -40.846 1.00 58.12 156 GLU A C 1
ATOM 1222 O O . GLU A 1 156 ? 64.866 23.360 -41.578 1.00 58.12 156 GLU A O 1
ATOM 1227 N N . GLU A 1 157 ? 65.145 21.430 -40.470 1.00 54.22 157 GLU A N 1
ATOM 1228 C CA . GLU A 1 157 ? 66.523 21.184 -40.932 1.00 54.22 157 GLU A CA 1
ATOM 1229 C C . GLU A 1 157 ? 66.586 20.954 -42.455 1.00 54.22 157 GLU A C 1
ATOM 1231 O O . GLU A 1 157 ? 67.419 21.547 -43.144 1.00 54.22 157 GLU A O 1
ATOM 1236 N N . ARG A 1 158 ? 65.634 20.203 -43.033 1.00 55.16 158 ARG A N 1
ATOM 1237 C CA . ARG A 1 158 ? 65.535 20.019 -44.497 1.00 55.16 158 ARG A CA 1
ATOM 1238 C C . ARG A 1 158 ? 65.179 21.305 -45.248 1.00 55.16 158 ARG A C 1
ATOM 1240 O O . ARG A 1 158 ? 65.635 21.490 -46.377 1.00 55.16 158 ARG A O 1
ATOM 1247 N N . LYS A 1 159 ? 64.392 22.204 -44.646 1.00 52.41 159 LYS A N 1
ATOM 1248 C CA . LYS A 1 159 ? 64.104 23.532 -45.219 1.00 52.41 159 LYS A CA 1
ATOM 1249 C C . LYS A 1 159 ? 65.329 24.453 -45.173 1.00 52.41 159 LYS A C 1
ATOM 1251 O O . LYS A 1 159 ? 65.505 25.249 -46.094 1.00 52.41 159 LYS A O 1
ATOM 1256 N N . GLN A 1 160 ? 66.194 24.329 -44.162 1.00 47.59 160 GLN A N 1
ATOM 1257 C CA . GLN A 1 160 ? 67.454 25.082 -44.093 1.00 47.59 160 GLN A CA 1
ATOM 1258 C C . GLN A 1 160 ? 68.527 24.552 -45.061 1.00 47.59 160 GLN A C 1
ATOM 1260 O O . GLN A 1 160 ? 69.264 25.357 -45.637 1.00 47.59 160 GLN A O 1
ATOM 1265 N N . ASP A 1 161 ? 68.570 23.243 -45.328 1.00 44.25 161 ASP A N 1
ATOM 1266 C CA . ASP A 1 161 ? 69.493 22.654 -46.313 1.00 44.25 161 ASP A CA 1
ATOM 1267 C C . ASP A 1 161 ? 69.091 22.947 -47.772 1.00 44.25 161 ASP A C 1
ATOM 1269 O O . ASP A 1 161 ? 69.955 23.130 -48.636 1.00 44.25 161 ASP A O 1
ATOM 1273 N N . ALA A 1 162 ? 67.792 23.107 -48.052 1.00 47.78 162 ALA A N 1
ATOM 1274 C CA . ALA A 1 162 ? 67.288 23.497 -49.373 1.00 47.78 162 ALA A CA 1
ATOM 1275 C C . ALA A 1 162 ? 67.618 24.957 -49.762 1.00 47.78 162 ALA A C 1
ATOM 1277 O O . ALA A 1 162 ? 67.559 25.312 -50.939 1.00 47.78 162 ALA A O 1
ATOM 1278 N N . ALA A 1 163 ? 68.012 25.807 -48.806 1.00 43.38 163 ALA A N 1
ATOM 1279 C CA . ALA A 1 163 ? 68.349 27.212 -49.051 1.00 43.38 163 ALA A CA 1
ATOM 1280 C C . ALA A 1 163 ? 69.812 27.448 -49.498 1.00 43.38 163 ALA A C 1
ATOM 1282 O O . ALA A 1 163 ? 70.190 28.589 -49.766 1.00 43.38 163 ALA A O 1
ATOM 1283 N N . LYS A 1 164 ? 70.655 26.402 -49.588 1.00 40.28 164 LYS A N 1
ATOM 1284 C CA . LYS A 1 164 ? 72.109 26.532 -49.840 1.00 40.28 164 LYS A CA 1
ATOM 1285 C C . LYS A 1 164 ? 72.635 26.030 -51.188 1.00 40.28 164 LYS A C 1
ATOM 1287 O O . LYS A 1 164 ? 73.841 26.097 -51.409 1.00 40.28 164 LYS A O 1
ATOM 1292 N N . THR A 1 165 ? 71.796 25.591 -52.122 1.00 36.03 165 THR A N 1
ATOM 1293 C CA . THR A 1 165 ? 72.269 25.137 -53.447 1.00 36.03 165 THR A CA 1
ATOM 1294 C C . THR A 1 165 ? 71.590 25.891 -54.586 1.00 36.03 165 THR A C 1
ATOM 1296 O O . THR A 1 165 ? 70.575 25.480 -55.134 1.00 36.03 165 THR A O 1
ATOM 1299 N N . GLY A 1 166 ? 72.189 27.027 -54.952 1.00 45.69 166 GLY A N 1
ATOM 1300 C CA . GLY A 1 166 ? 71.928 27.705 -56.216 1.00 45.69 166 GLY A CA 1
ATOM 1301 C C . GLY A 1 166 ? 72.789 27.132 -57.343 1.00 45.69 166 GLY A C 1
ATOM 1302 O O . GLY A 1 166 ? 74.000 27.001 -57.187 1.00 45.69 166 GLY A O 1
ATOM 1303 N N . SER A 1 167 ? 72.171 26.837 -58.489 1.00 29.58 167 SER A N 1
ATOM 1304 C CA . SER A 1 167 ? 72.828 26.801 -59.802 1.00 29.58 167 SER A CA 1
ATOM 1305 C C . SER A 1 167 ? 71.776 26.772 -60.912 1.00 29.58 167 SER A C 1
ATOM 1307 O O . SER A 1 167 ? 70.991 25.836 -61.012 1.00 29.58 167 SER A O 1
ATOM 1309 N N . MET A 1 168 ? 71.789 27.809 -61.750 1.00 31.27 168 MET A N 1
ATOM 1310 C CA . MET A 1 168 ? 71.002 27.938 -62.979 1.00 31.27 168 MET A CA 1
ATOM 1311 C C . MET A 1 168 ? 71.388 26.891 -64.039 1.00 31.27 168 MET A C 1
ATOM 1313 O O . MET A 1 168 ? 72.566 26.553 -64.145 1.00 31.27 168 MET A O 1
ATOM 1317 N N . SER A 1 169 ? 70.440 26.523 -64.918 1.00 38.66 169 SER A N 1
ATOM 1318 C CA . SER A 1 169 ? 70.485 26.820 -66.372 1.00 38.66 169 SER A CA 1
ATOM 1319 C C . SER A 1 169 ? 69.854 25.725 -67.266 1.00 38.66 169 SER A C 1
ATOM 1321 O O . SER A 1 169 ? 70.319 24.592 -67.287 1.00 38.66 169 SER A O 1
ATOM 1323 N N . VAL A 1 170 ? 68.896 26.157 -68.106 1.00 40.59 170 VAL A N 1
ATOM 1324 C CA . VAL A 1 170 ? 68.305 25.534 -69.322 1.00 40.59 170 VAL A CA 1
ATOM 1325 C C . VAL A 1 170 ? 67.273 24.399 -69.143 1.00 40.59 170 VAL A C 1
ATOM 1327 O O . VAL A 1 170 ? 67.657 23.245 -69.024 1.00 40.59 170 VAL A O 1
ATOM 1330 N N . MET A 1 171 ? 65.964 24.703 -69.279 1.00 35.97 171 MET A N 1
ATOM 1331 C CA . MET A 1 171 ? 64.984 23.998 -70.157 1.00 35.97 171 MET A CA 1
ATOM 1332 C C . MET A 1 171 ? 63.517 24.425 -69.878 1.00 35.97 171 MET A C 1
ATOM 1334 O O . MET A 1 171 ? 62.777 23.763 -69.147 1.00 35.97 171 MET A O 1
ATOM 1338 N N . ASN A 1 172 ? 63.038 25.462 -70.575 1.00 47.81 172 ASN A N 1
ATOM 1339 C CA . ASN A 1 172 ? 61.693 26.053 -70.411 1.00 47.81 172 ASN A CA 1
ATOM 1340 C C . ASN A 1 172 ? 60.506 25.220 -70.962 1.00 47.81 172 ASN A C 1
ATOM 1342 O O . ASN A 1 172 ? 59.393 25.723 -71.033 1.00 47.81 172 ASN A O 1
ATOM 1346 N N . ALA A 1 173 ? 60.701 23.953 -71.341 1.00 43.44 173 ALA A N 1
ATOM 1347 C CA . ALA A 1 173 ? 59.603 23.032 -71.691 1.00 43.44 173 ALA A CA 1
ATOM 1348 C C . ALA A 1 173 ? 59.466 21.862 -70.699 1.00 43.44 173 ALA A C 1
ATOM 1350 O O . ALA A 1 173 ? 58.373 21.328 -70.521 1.00 43.44 173 ALA A O 1
ATOM 1351 N N . SER A 1 174 ? 60.560 21.502 -70.012 1.00 48.75 174 SER A N 1
ATOM 1352 C CA . SER A 1 174 ? 60.573 20.505 -68.931 1.00 48.75 174 SER A CA 1
ATOM 1353 C C . SER A 1 174 ? 60.118 21.124 -67.610 1.00 48.75 174 SER A C 1
ATOM 1355 O O . SER A 1 174 ? 59.486 20.449 -66.808 1.00 48.75 174 SER A O 1
ATOM 1357 N N . GLU A 1 175 ? 60.406 22.407 -67.371 1.00 49.12 175 GLU A N 1
ATOM 1358 C CA . GLU A 1 175 ? 59.961 23.089 -66.151 1.00 49.12 175 GLU A CA 1
ATOM 1359 C C . GLU A 1 175 ? 58.459 23.366 -66.136 1.00 49.12 175 GLU A C 1
ATOM 1361 O O . GLU A 1 175 ? 57.866 23.219 -65.079 1.00 49.12 175 GLU A O 1
ATOM 1366 N N . GLU A 1 176 ? 57.822 23.656 -67.276 1.00 52.03 176 GLU A N 1
ATOM 1367 C CA . GLU A 1 176 ? 56.365 23.843 -67.348 1.00 52.03 176 GLU A CA 1
ATOM 1368 C C . GLU A 1 176 ? 55.621 22.507 -67.176 1.00 52.03 176 GLU A C 1
ATOM 1370 O O . GLU A 1 176 ? 54.654 22.427 -66.429 1.00 52.03 176 GLU A O 1
ATOM 1375 N N . THR A 1 177 ? 56.114 21.409 -67.768 1.00 55.62 177 THR A N 1
ATOM 1376 C CA . THR A 1 177 ? 55.542 20.068 -67.532 1.00 55.62 177 THR A CA 1
ATOM 1377 C C . THR A 1 177 ? 55.809 19.566 -66.118 1.00 55.62 177 THR A C 1
ATOM 1379 O O . THR A 1 177 ? 54.915 18.973 -65.523 1.00 55.62 177 THR A O 1
ATOM 1382 N N . LYS A 1 178 ? 56.983 19.835 -65.535 1.00 57.88 178 LYS A N 1
ATOM 1383 C CA . LYS A 1 178 ? 57.259 19.539 -64.121 1.00 57.88 178 LYS A CA 1
ATOM 1384 C C . LYS A 1 178 ? 56.485 20.457 -63.181 1.00 57.88 178 LYS A C 1
ATOM 1386 O O . LYS A 1 178 ? 56.085 19.981 -62.130 1.00 57.88 178 LYS A O 1
ATOM 1391 N N . ARG A 1 179 ? 56.207 21.715 -63.547 1.00 66.25 179 ARG A N 1
ATOM 1392 C CA . ARG A 1 179 ? 55.291 22.603 -62.814 1.00 66.25 179 ARG A CA 1
ATOM 1393 C C . ARG A 1 179 ? 53.886 22.056 -62.858 1.00 66.25 179 ARG A C 1
ATOM 1395 O O . ARG A 1 179 ? 53.326 21.866 -61.800 1.00 66.25 179 ARG A O 1
ATOM 1402 N N . VAL A 1 180 ? 53.353 21.724 -64.030 1.00 69.00 180 VAL A N 1
ATOM 1403 C CA . VAL A 1 180 ? 51.999 21.173 -64.169 1.00 69.00 180 VAL A CA 1
ATOM 1404 C C . VAL A 1 180 ? 51.882 19.806 -63.486 1.00 69.00 180 VAL A C 1
ATOM 1406 O O . VAL A 1 180 ? 50.878 19.537 -62.837 1.00 69.00 180 VAL A O 1
ATOM 1409 N N . GLN A 1 181 ? 52.909 18.950 -63.549 1.00 68.06 181 GLN A N 1
ATOM 1410 C CA . GLN A 1 181 ? 52.944 17.678 -62.815 1.00 68.06 181 GLN A CA 1
ATOM 1411 C C . GLN A 1 181 ? 53.081 17.882 -61.302 1.00 68.06 181 GLN A C 1
ATOM 1413 O O . GLN A 1 181 ? 52.389 17.208 -60.547 1.00 68.06 181 GLN A O 1
ATOM 1418 N N . MET A 1 182 ? 53.918 18.818 -60.849 1.00 73.38 182 MET A N 1
ATOM 1419 C CA . MET A 1 182 ? 54.056 19.176 -59.434 1.00 73.38 182 MET A CA 1
ATOM 1420 C C . MET A 1 182 ? 52.785 19.845 -58.914 1.00 73.38 182 MET A C 1
ATOM 1422 O O . MET A 1 182 ? 52.359 19.549 -57.814 1.00 73.38 182 MET A O 1
ATOM 1426 N N . GLU A 1 183 ? 52.132 20.694 -59.698 1.00 76.06 183 GLU A N 1
ATOM 1427 C CA . GLU A 1 183 ? 50.892 21.380 -59.348 1.00 76.06 183 GLU A CA 1
ATOM 1428 C C . GLU A 1 183 ? 49.710 20.403 -59.355 1.00 76.06 183 GLU A C 1
ATOM 1430 O O . GLU A 1 183 ? 48.866 20.456 -58.468 1.00 76.06 183 GLU A O 1
ATOM 1435 N N . ALA A 1 184 ? 49.683 19.428 -60.270 1.00 74.56 184 ALA A N 1
ATOM 1436 C CA . ALA A 1 184 ? 48.735 18.316 -60.232 1.00 74.56 184 ALA A CA 1
ATOM 1437 C C . ALA A 1 184 ? 48.976 17.386 -59.030 1.00 74.56 184 ALA A C 1
ATOM 1439 O O . ALA A 1 184 ? 48.016 16.908 -58.425 1.00 74.56 184 ALA A O 1
ATOM 1440 N N . LEU A 1 185 ? 50.236 17.138 -58.663 1.00 79.06 185 LEU A N 1
ATOM 1441 C CA . LEU A 1 185 ? 50.599 16.338 -57.494 1.00 79.06 185 LEU A CA 1
ATOM 1442 C C . LEU A 1 185 ? 50.296 17.087 -56.192 1.00 79.06 185 LEU A C 1
ATOM 1444 O O . LEU A 1 185 ? 49.739 16.496 -55.277 1.00 79.06 185 LEU A O 1
ATOM 1448 N N . LEU A 1 186 ? 50.550 18.395 -56.141 1.00 77.81 186 LEU A N 1
ATOM 1449 C CA . LEU A 1 186 ? 50.151 19.270 -55.045 1.00 77.81 186 LEU A CA 1
ATOM 1450 C C . LEU A 1 186 ? 48.632 19.321 -54.929 1.00 77.81 186 LEU A C 1
ATOM 1452 O O . LEU A 1 186 ? 48.143 19.132 -53.832 1.00 77.81 186 LEU A O 1
ATOM 1456 N N . ARG A 1 187 ? 47.871 19.453 -56.024 1.00 79.31 187 ARG A N 1
ATOM 1457 C CA . ARG A 1 187 ? 46.397 19.380 -55.985 1.00 79.31 187 ARG A CA 1
ATOM 1458 C C . ARG A 1 187 ? 45.893 18.013 -55.523 1.00 79.31 187 ARG A C 1
ATOM 1460 O O . ARG A 1 187 ? 44.921 17.958 -54.781 1.00 79.31 187 ARG A O 1
ATOM 1467 N N . ARG A 1 188 ? 46.543 16.907 -55.908 1.00 80.56 188 ARG A N 1
ATOM 1468 C CA . ARG A 1 188 ? 46.211 15.573 -55.372 1.00 80.56 188 ARG A CA 1
ATOM 1469 C C . ARG A 1 188 ? 46.497 15.474 -53.881 1.00 80.56 188 ARG A C 1
ATOM 1471 O O . ARG A 1 188 ? 45.623 15.035 -53.151 1.00 80.56 188 ARG A O 1
ATOM 1478 N N . LEU A 1 189 ? 47.671 15.914 -53.438 1.00 78.69 189 LEU A N 1
ATOM 1479 C CA . LEU A 1 189 ? 48.044 15.909 -52.025 1.00 78.69 189 LEU A CA 1
ATOM 1480 C C . LEU A 1 189 ? 47.180 16.871 -51.200 1.00 78.69 189 LEU A C 1
ATOM 1482 O O . LEU A 1 189 ? 46.878 16.569 -50.054 1.00 78.69 189 LEU A O 1
ATOM 1486 N N . ASP A 1 190 ? 46.746 18.000 -51.761 1.00 79.38 190 ASP A N 1
ATOM 1487 C CA . ASP A 1 190 ? 45.862 18.962 -51.095 1.00 79.38 190 ASP A CA 1
ATOM 1488 C C . ASP A 1 190 ? 44.430 18.414 -51.008 1.00 79.38 190 ASP A C 1
ATOM 1490 O O . ASP A 1 190 ? 43.801 18.524 -49.957 1.00 79.38 190 ASP A O 1
ATOM 1494 N N . ASN A 1 191 ? 43.958 17.719 -52.051 1.00 85.62 191 ASN A N 1
ATOM 1495 C CA . ASN A 1 191 ? 42.696 16.975 -52.028 1.00 85.62 191 ASN A CA 1
ATOM 1496 C C . ASN A 1 191 ? 42.747 15.796 -51.046 1.00 85.62 191 ASN A C 1
ATOM 1498 O O . ASN A 1 191 ? 41.791 15.584 -50.309 1.00 85.62 191 ASN A O 1
ATOM 1502 N N . GLU A 1 192 ? 43.851 15.047 -50.987 1.00 80.88 192 GLU A N 1
ATOM 1503 C CA . GLU A 1 192 ? 44.056 13.980 -49.999 1.00 80.88 192 GLU A CA 1
ATOM 1504 C C . GLU A 1 192 ? 44.148 14.553 -48.582 1.00 80.88 192 GLU A C 1
ATOM 1506 O O . GLU A 1 192 ? 43.525 14.014 -47.670 1.00 80.88 192 GLU A O 1
ATOM 1511 N N . ARG A 1 193 ? 44.834 15.686 -48.382 1.00 85.56 193 ARG A N 1
ATOM 1512 C CA . ARG A 1 193 ? 44.877 16.384 -47.090 1.00 85.56 193 ARG A CA 1
ATOM 1513 C C . ARG A 1 193 ? 43.490 16.864 -46.679 1.00 85.56 193 ARG A C 1
ATOM 1515 O O . ARG A 1 193 ? 43.120 16.682 -45.526 1.00 85.56 193 ARG A O 1
ATOM 1522 N N . GLN A 1 194 ? 42.721 17.469 -47.584 1.00 80.44 194 GLN A N 1
ATOM 1523 C CA . GLN A 1 194 ? 41.350 17.909 -47.309 1.00 80.44 194 GLN A CA 1
ATOM 1524 C C . GLN A 1 194 ? 40.416 16.729 -47.042 1.00 80.44 194 GLN A C 1
ATOM 1526 O O . GLN A 1 194 ? 39.623 16.794 -46.109 1.00 80.44 194 GLN A O 1
ATOM 1531 N N . TYR A 1 195 ? 40.543 15.638 -47.797 1.00 85.19 195 TYR A N 1
ATOM 1532 C CA . TYR A 1 195 ? 39.767 14.420 -47.587 1.00 85.19 195 TYR A CA 1
ATOM 1533 C C . TYR A 1 195 ? 40.079 13.780 -46.231 1.00 85.19 195 TYR A C 1
ATOM 1535 O O . TYR A 1 195 ? 39.164 13.492 -45.465 1.00 85.19 195 TYR A O 1
ATOM 1543 N N . LEU A 1 196 ? 41.361 13.625 -45.886 1.00 84.75 196 LEU A N 1
ATOM 1544 C CA . LEU A 1 196 ? 41.785 13.100 -44.587 1.00 84.75 196 LEU A CA 1
ATOM 1545 C C . LEU A 1 196 ? 41.396 14.037 -43.441 1.00 84.75 196 LEU A C 1
ATOM 1547 O O . LEU A 1 196 ? 40.983 13.560 -42.390 1.00 84.75 196 LEU A O 1
ATOM 1551 N N . LYS A 1 197 ? 41.466 15.358 -43.641 1.00 85.06 197 LYS A N 1
ATOM 1552 C CA . LYS A 1 197 ? 41.013 16.350 -42.657 1.00 85.06 197 LYS A CA 1
ATOM 1553 C C . LYS A 1 197 ? 39.504 16.261 -42.430 1.00 85.06 197 LYS A C 1
ATOM 1555 O O . LYS A 1 197 ? 39.086 16.175 -41.286 1.00 85.06 197 LYS A O 1
ATOM 1560 N N . SER A 1 198 ? 38.706 16.190 -43.495 1.00 83.69 198 SER A N 1
ATOM 1561 C CA . SER A 1 198 ? 37.253 16.009 -43.406 1.00 83.69 198 SER A CA 1
ATOM 1562 C C . SER A 1 198 ? 36.885 14.664 -42.767 1.00 83.69 198 SER A C 1
ATOM 1564 O O . SER A 1 198 ? 35.970 14.589 -41.950 1.00 83.69 198 SER A O 1
ATOM 1566 N N . GLN A 1 199 ? 37.639 13.601 -43.062 1.00 84.56 199 GLN A N 1
ATOM 1567 C CA . GLN A 1 199 ? 37.463 12.297 -42.425 1.00 84.56 199 GLN A CA 1
ATOM 1568 C C . GLN A 1 199 ? 37.819 12.333 -40.930 1.00 84.56 199 GLN A C 1
ATOM 1570 O O . GLN A 1 199 ? 37.113 11.723 -40.126 1.00 84.56 199 GLN A O 1
ATOM 1575 N N . LEU A 1 200 ? 38.882 13.049 -40.550 1.00 82.19 200 LEU A N 1
ATOM 1576 C CA . LEU A 1 200 ? 39.287 13.246 -39.158 1.00 82.19 200 LEU A CA 1
ATOM 1577 C C . LEU A 1 200 ? 38.257 14.087 -38.393 1.00 82.19 200 LEU A C 1
ATOM 1579 O O . LEU A 1 200 ? 37.852 13.690 -37.308 1.00 82.19 200 LEU A O 1
ATOM 1583 N N . GLU A 1 201 ? 37.789 15.193 -38.973 1.00 84.19 201 GLU A N 1
ATOM 1584 C CA . GLU A 1 201 ? 36.727 16.041 -38.415 1.00 84.19 201 GLU A CA 1
ATOM 1585 C C . GLU A 1 201 ? 35.434 15.231 -38.230 1.00 84.19 201 GLU A C 1
ATOM 1587 O O . GLU A 1 201 ? 34.852 15.241 -37.147 1.00 84.19 201 GLU A O 1
ATOM 1592 N N . GLY A 1 202 ? 35.047 14.413 -39.216 1.00 84.69 202 GLY A N 1
ATOM 1593 C CA . GLY A 1 202 ? 33.906 13.501 -39.101 1.00 84.69 202 GLY A CA 1
ATOM 1594 C C . GLY A 1 202 ? 34.079 12.434 -38.011 1.00 84.69 202 GLY A C 1
ATOM 1595 O O . GLY A 1 202 ? 33.136 12.144 -37.275 1.00 84.69 202 GLY A O 1
ATOM 1596 N N . GLN A 1 203 ? 35.280 11.866 -37.856 1.00 80.38 203 GLN A N 1
ATOM 1597 C CA . GLN A 1 203 ? 35.606 10.935 -36.764 1.00 80.38 203 GLN A CA 1
ATOM 1598 C C . GLN A 1 203 ? 35.585 11.625 -35.393 1.00 80.38 203 GLN A C 1
ATOM 1600 O O . GLN A 1 203 ? 35.122 11.040 -34.412 1.00 80.38 203 GLN A O 1
ATOM 1605 N N . GLN A 1 204 ? 36.058 12.867 -35.320 1.00 80.88 204 GLN A N 1
ATOM 1606 C CA . GLN A 1 204 ? 36.099 13.662 -34.101 1.00 80.88 204 GLN A CA 1
ATOM 1607 C C . GLN A 1 204 ? 34.691 14.075 -33.663 1.00 80.88 204 GLN A C 1
ATOM 1609 O O . GLN A 1 204 ? 34.349 13.895 -32.496 1.00 80.88 204 GLN A O 1
ATOM 1614 N N . GLU A 1 205 ? 33.827 14.474 -34.598 1.00 85.31 205 GLU A N 1
ATOM 1615 C CA . GLU A 1 205 ? 32.405 14.682 -34.325 1.00 85.31 205 GLU A CA 1
ATOM 1616 C C . GLU A 1 205 ? 31.708 13.403 -33.854 1.00 85.31 205 GLU A C 1
ATOM 1618 O O . GLU A 1 205 ? 30.886 13.448 -32.938 1.00 85.31 205 GLU A O 1
ATOM 1623 N N . LEU A 1 206 ? 32.004 12.250 -34.467 1.00 84.56 206 LEU A N 1
ATOM 1624 C CA . LEU A 1 206 ? 31.409 10.978 -34.051 1.00 84.56 206 LEU A CA 1
ATOM 1625 C C . LEU A 1 206 ? 31.849 10.605 -32.631 1.00 84.56 206 LEU A C 1
ATOM 1627 O O . LEU A 1 206 ? 31.032 10.155 -31.826 1.00 84.56 206 LEU A O 1
ATOM 1631 N N . LYS A 1 207 ? 33.126 10.842 -32.308 1.00 88.56 207 LYS A N 1
ATOM 1632 C CA . LYS A 1 207 ? 33.674 10.673 -30.961 1.00 88.56 207 LYS A CA 1
ATOM 1633 C C . LYS A 1 207 ? 32.972 11.600 -29.972 1.00 88.56 207 LYS A C 1
ATOM 1635 O O . LYS A 1 207 ? 32.501 11.114 -28.950 1.00 88.56 207 LYS A O 1
ATOM 1640 N N . GLU A 1 208 ? 32.833 12.887 -30.278 1.00 86.62 208 GLU A N 1
ATOM 1641 C CA . GLU A 1 208 ? 32.139 13.857 -29.421 1.00 86.62 208 GLU A CA 1
ATOM 1642 C C . GLU A 1 208 ? 30.662 13.500 -29.215 1.00 86.62 208 GLU A C 1
ATOM 1644 O O . GLU A 1 208 ? 30.176 13.549 -28.086 1.00 86.62 208 GLU A O 1
ATOM 1649 N N . LYS A 1 209 ? 29.963 13.060 -30.270 1.00 86.31 209 LYS A N 1
ATOM 1650 C CA . LYS A 1 209 ? 28.581 12.558 -30.187 1.00 86.31 209 LYS A CA 1
ATOM 1651 C C . LYS A 1 209 ? 28.495 11.313 -29.303 1.00 86.31 209 LYS A C 1
ATOM 1653 O O . LYS A 1 209 ? 27.641 11.259 -28.425 1.00 86.31 209 LYS A O 1
ATOM 1658 N N . SER A 1 210 ? 29.401 10.347 -29.474 1.00 76.88 210 SER A N 1
ATOM 1659 C CA . SER A 1 210 ? 29.442 9.141 -28.633 1.00 76.88 210 SER A CA 1
ATOM 1660 C C . SER A 1 210 ? 29.777 9.458 -27.173 1.00 76.88 210 SER A C 1
ATOM 1662 O O . SER A 1 210 ? 29.205 8.863 -26.265 1.00 76.88 210 SER A O 1
ATOM 1664 N N . GLN A 1 211 ? 30.654 10.434 -26.933 1.00 86.12 211 GLN A N 1
ATOM 1665 C CA . GLN A 1 211 ? 31.077 10.829 -25.598 1.00 86.12 211 GLN A CA 1
ATOM 1666 C C . GLN A 1 211 ? 29.982 11.610 -24.867 1.00 86.12 211 GLN A C 1
ATOM 1668 O O . GLN A 1 211 ? 29.767 11.345 -23.687 1.00 86.12 211 GLN A O 1
ATOM 1673 N N . LYS A 1 212 ? 29.235 12.473 -25.571 1.00 89.25 212 LYS A N 1
ATOM 1674 C CA . LYS A 1 212 ? 27.998 13.081 -25.054 1.00 89.25 212 LYS A CA 1
ATOM 1675 C C . LYS A 1 212 ? 26.961 12.020 -24.687 1.00 89.25 212 LYS A C 1
ATOM 1677 O O . LYS A 1 212 ? 26.446 12.029 -23.579 1.00 89.25 212 LYS A O 1
ATOM 1682 N N . LEU A 1 213 ? 26.745 11.032 -25.556 1.00 87.19 213 LEU A N 1
ATOM 1683 C CA . LEU A 1 213 ? 25.795 9.950 -25.284 1.00 87.19 213 LEU A CA 1
ATOM 1684 C C . LEU A 1 213 ? 26.183 9.135 -24.037 1.00 87.19 213 LEU A C 1
ATOM 1686 O O . LEU A 1 213 ? 25.330 8.762 -23.240 1.00 87.19 213 LEU A O 1
ATOM 1690 N N . VAL A 1 214 ? 27.482 8.888 -23.835 1.00 83.50 214 VAL A N 1
ATOM 1691 C CA . VAL A 1 214 ? 27.991 8.231 -22.622 1.00 83.50 214 VAL A CA 1
ATOM 1692 C C . VAL A 1 214 ? 27.787 9.104 -21.384 1.00 83.50 214 VAL A C 1
ATOM 1694 O O . VAL A 1 214 ? 27.423 8.568 -20.339 1.00 83.50 214 VAL A O 1
ATOM 1697 N N . THR A 1 215 ? 28.003 10.421 -21.462 1.00 88.38 215 THR A N 1
ATOM 1698 C CA . THR A 1 215 ? 27.756 11.314 -20.318 1.00 88.38 215 THR A CA 1
ATOM 1699 C C . THR A 1 215 ? 26.274 11.422 -19.978 1.00 88.38 215 THR A C 1
ATOM 1701 O O . THR A 1 215 ? 25.939 11.421 -18.795 1.00 88.38 215 THR A O 1
ATOM 1704 N N . ASP A 1 216 ? 25.402 11.434 -20.984 1.00 87.12 216 ASP A N 1
ATOM 1705 C CA . ASP A 1 216 ? 23.951 11.487 -20.800 1.00 87.12 216 ASP A CA 1
ATOM 1706 C C . ASP A 1 216 ? 23.455 10.188 -20.147 1.00 87.12 216 ASP A C 1
ATOM 1708 O O . ASP A 1 216 ? 22.808 10.227 -19.104 1.00 87.12 216 ASP A O 1
ATOM 1712 N N . LEU A 1 217 ? 23.895 9.024 -20.645 1.00 84.50 217 LEU A N 1
ATOM 1713 C CA . LEU A 1 217 ? 23.603 7.728 -20.018 1.00 84.50 217 LEU A CA 1
ATOM 1714 C C . LEU A 1 217 ? 24.167 7.621 -18.591 1.00 84.50 217 LEU A C 1
ATOM 1716 O O . LEU A 1 217 ? 23.553 7.008 -17.721 1.00 84.50 217 LEU A O 1
ATOM 1720 N N . GLN A 1 218 ? 25.334 8.211 -18.312 1.00 84.19 218 GLN A N 1
ATOM 1721 C CA . GLN A 1 218 ? 25.876 8.272 -16.949 1.00 84.19 218 GLN A CA 1
ATOM 1722 C C . GLN A 1 218 ? 25.036 9.157 -16.021 1.00 84.19 218 GLN A C 1
ATOM 1724 O O . GLN A 1 218 ? 24.968 8.867 -14.824 1.00 84.19 218 GLN A O 1
ATOM 1729 N N . TYR A 1 219 ? 24.430 10.223 -16.547 1.00 88.19 219 TYR A N 1
ATOM 1730 C CA . TYR A 1 219 ? 23.518 11.083 -15.800 1.00 88.19 219 TYR A CA 1
ATOM 1731 C C . TYR A 1 219 ? 22.194 10.364 -15.524 1.00 88.19 219 TYR A C 1
ATOM 1733 O O . TYR A 1 219 ? 21.794 10.285 -14.366 1.00 88.19 219 TYR A O 1
ATOM 1741 N N . GLU A 1 220 ? 21.599 9.724 -16.533 1.00 85.62 220 GLU A N 1
ATOM 1742 C CA . GLU A 1 220 ? 20.373 8.925 -16.388 1.00 85.62 220 GLU A CA 1
ATOM 1743 C C . GLU A 1 220 ? 20.553 7.771 -15.391 1.00 85.62 220 GLU A C 1
ATOM 1745 O O . GLU A 1 220 ? 19.726 7.572 -14.503 1.00 85.62 220 GLU A O 1
ATOM 1750 N N . ILE A 1 221 ? 21.670 7.034 -15.461 1.00 82.81 221 ILE A N 1
ATOM 1751 C CA . ILE A 1 221 ? 21.978 5.974 -14.485 1.00 82.81 221 ILE A CA 1
ATOM 1752 C C . ILE A 1 221 ? 22.092 6.550 -13.068 1.00 82.81 221 ILE A C 1
ATOM 1754 O O . ILE A 1 221 ? 21.694 5.892 -12.105 1.00 82.81 221 ILE A O 1
ATOM 1758 N N . ARG A 1 222 ? 22.644 7.760 -12.920 1.00 88.88 222 ARG A N 1
ATOM 1759 C CA . ARG A 1 222 ? 22.778 8.419 -11.617 1.00 88.88 222 ARG A CA 1
ATOM 1760 C C . ARG A 1 222 ? 21.424 8.874 -11.079 1.00 88.88 222 ARG A C 1
ATOM 1762 O O . ARG A 1 222 ? 21.137 8.568 -9.931 1.00 88.88 222 ARG A O 1
ATOM 1769 N N . GLU A 1 223 ? 20.576 9.489 -11.900 1.00 89.94 223 GLU A N 1
ATOM 1770 C CA . GLU A 1 223 ? 19.206 9.853 -11.512 1.00 89.94 223 GLU A CA 1
ATOM 1771 C C . GLU A 1 223 ? 18.375 8.630 -11.115 1.00 89.94 223 GLU A C 1
ATOM 1773 O O . GLU A 1 223 ? 17.733 8.637 -10.068 1.00 89.94 223 GLU A O 1
ATOM 1778 N N . VAL A 1 224 ? 18.423 7.548 -11.900 1.00 83.56 224 VAL A N 1
ATOM 1779 C CA . VAL A 1 224 ? 17.703 6.304 -11.576 1.00 83.56 224 VAL A CA 1
ATOM 1780 C C . VAL A 1 224 ? 18.222 5.698 -10.272 1.00 83.56 224 VAL A C 1
ATOM 1782 O O . VAL A 1 224 ? 17.437 5.200 -9.463 1.00 83.56 224 VAL A O 1
ATOM 1785 N N . LYS A 1 225 ? 19.537 5.755 -10.035 1.00 86.81 225 LYS A N 1
ATOM 1786 C CA . LYS A 1 225 ? 20.141 5.282 -8.789 1.00 86.81 225 LYS A CA 1
ATOM 1787 C C . LYS A 1 225 ? 19.703 6.128 -7.592 1.00 86.81 225 LYS A C 1
ATOM 1789 O O . LYS A 1 225 ? 19.310 5.552 -6.580 1.00 86.81 225 LYS A O 1
ATOM 1794 N N . ASP A 1 226 ? 19.741 7.450 -7.707 1.00 88.19 226 ASP A N 1
ATOM 1795 C CA . ASP A 1 226 ? 19.348 8.365 -6.632 1.00 88.19 226 ASP A CA 1
ATOM 1796 C C . ASP A 1 226 ? 17.845 8.222 -6.326 1.00 88.19 226 ASP A C 1
ATOM 1798 O O . ASP A 1 226 ? 17.462 8.074 -5.165 1.00 88.19 226 ASP A O 1
ATOM 1802 N N . ALA A 1 227 ? 16.998 8.103 -7.356 1.00 86.19 227 ALA A N 1
ATOM 1803 C CA . ALA A 1 227 ? 15.570 7.821 -7.205 1.00 86.19 227 ALA A CA 1
ATOM 1804 C C . ALA A 1 227 ? 15.301 6.467 -6.520 1.00 86.19 227 ALA A C 1
ATOM 1806 O O . ALA A 1 227 ? 14.387 6.347 -5.702 1.00 86.19 227 ALA A O 1
ATOM 1807 N N . MET A 1 228 ? 16.102 5.439 -6.819 1.00 83.06 228 MET A N 1
ATOM 1808 C CA . MET A 1 228 ? 16.002 4.133 -6.163 1.00 83.06 228 MET A CA 1
ATOM 1809 C C . MET A 1 228 ? 16.475 4.183 -4.702 1.00 83.06 228 MET A C 1
ATOM 1811 O O . MET A 1 228 ? 15.847 3.564 -3.842 1.00 83.06 228 MET A O 1
ATOM 1815 N N . GLU A 1 229 ? 17.545 4.923 -4.398 1.00 86.44 229 GLU A N 1
ATOM 1816 C CA . GLU A 1 229 ? 18.009 5.146 -3.022 1.00 86.44 229 GLU A CA 1
ATOM 1817 C C . GLU A 1 229 ? 16.968 5.910 -2.191 1.00 86.44 229 GLU A C 1
ATOM 1819 O O . GLU A 1 229 ? 16.708 5.541 -1.043 1.00 86.44 229 GLU A O 1
ATOM 1824 N N . ASP A 1 230 ? 16.312 6.917 -2.766 1.00 87.25 230 ASP A N 1
ATOM 1825 C CA . ASP A 1 230 ? 15.249 7.657 -2.086 1.00 87.25 230 ASP A CA 1
ATOM 1826 C C . ASP A 1 230 ? 13.979 6.814 -1.897 1.00 87.25 230 ASP A C 1
ATOM 1828 O O . ASP A 1 230 ? 13.419 6.796 -0.798 1.00 87.25 230 ASP A O 1
ATOM 1832 N N . ALA A 1 231 ? 13.582 6.011 -2.892 1.00 82.06 231 ALA A N 1
ATOM 1833 C CA . ALA A 1 231 ? 12.481 5.055 -2.748 1.00 82.06 231 ALA A CA 1
ATOM 1834 C C . ALA A 1 231 ? 12.765 3.994 -1.666 1.00 82.06 231 ALA A C 1
ATOM 1836 O O . ALA A 1 231 ? 11.869 3.625 -0.899 1.00 82.06 231 ALA A O 1
ATOM 1837 N N . MET A 1 232 ? 14.016 3.530 -1.559 1.00 81.62 232 MET A N 1
ATOM 1838 C CA . MET A 1 232 ? 14.462 2.630 -0.490 1.00 81.62 232 MET A CA 1
ATOM 1839 C C . MET A 1 232 ? 14.347 3.305 0.882 1.00 81.62 232 MET A C 1
ATOM 1841 O O . MET A 1 232 ? 13.731 2.727 1.779 1.00 81.62 232 MET A O 1
ATOM 1845 N N . ARG A 1 233 ? 14.836 4.544 1.038 1.00 88.31 233 ARG A N 1
ATOM 1846 C CA . ARG A 1 233 ? 14.717 5.316 2.292 1.00 88.31 233 ARG A CA 1
ATOM 1847 C C . ARG A 1 233 ? 13.262 5.569 2.689 1.00 88.31 233 ARG A C 1
ATOM 1849 O O . ARG A 1 233 ? 12.927 5.493 3.871 1.00 88.31 233 ARG A O 1
ATOM 1856 N N . ASP A 1 234 ? 12.392 5.862 1.727 1.00 83.75 234 ASP A N 1
ATOM 1857 C CA . ASP A 1 234 ? 10.956 6.026 1.969 1.00 83.75 234 ASP A CA 1
ATOM 1858 C C . ASP A 1 234 ? 10.301 4.705 2.394 1.00 83.75 234 ASP A C 1
ATOM 1860 O O . ASP A 1 234 ? 9.454 4.691 3.293 1.00 83.75 234 ASP A O 1
ATOM 1864 N N . SER A 1 235 ? 10.719 3.578 1.808 1.00 75.12 235 SER A N 1
ATOM 1865 C CA . SER A 1 235 ? 10.253 2.250 2.221 1.00 75.12 235 SER A CA 1
ATOM 1866 C C . SER A 1 235 ? 10.719 1.883 3.637 1.00 75.12 235 SER A C 1
ATOM 1868 O O . SER A 1 235 ? 9.916 1.393 4.430 1.00 75.12 235 SER A O 1
ATOM 1870 N N . GLU A 1 236 ? 11.966 2.199 4.003 1.00 82.44 236 GLU A N 1
ATOM 1871 C CA . GLU A 1 236 ? 12.516 1.992 5.349 1.00 82.44 236 GLU A CA 1
ATOM 1872 C C . GLU A 1 236 ? 11.801 2.857 6.393 1.00 82.44 236 GLU A C 1
ATOM 1874 O O . GLU A 1 236 ? 11.481 2.373 7.485 1.00 82.44 236 GLU A O 1
ATOM 1879 N N . ARG A 1 237 ? 11.480 4.115 6.051 1.00 86.44 237 ARG A N 1
ATOM 1880 C CA . ARG A 1 237 ? 10.657 4.992 6.899 1.00 86.44 237 ARG A CA 1
ATOM 1881 C C . ARG A 1 237 ? 9.258 4.415 7.110 1.00 86.44 237 ARG A C 1
ATOM 1883 O O . ARG A 1 237 ? 8.848 4.277 8.259 1.00 86.44 237 ARG A O 1
ATOM 1890 N N . ARG A 1 238 ? 8.573 3.968 6.049 1.00 85.94 238 ARG A N 1
ATOM 1891 C CA . ARG A 1 238 ? 7.245 3.328 6.164 1.00 85.94 238 ARG A CA 1
ATOM 1892 C C . ARG A 1 238 ? 7.277 2.032 6.972 1.00 85.94 238 ARG A C 1
ATOM 1894 O O . ARG A 1 238 ? 6.374 1.790 7.765 1.00 85.94 238 ARG A O 1
ATOM 1901 N N . ILE A 1 239 ? 8.302 1.195 6.801 1.00 79.69 239 ILE A N 1
ATOM 1902 C CA . ILE A 1 239 ? 8.468 -0.024 7.609 1.00 79.69 239 ILE A CA 1
ATOM 1903 C C . ILE A 1 239 ? 8.668 0.347 9.081 1.00 79.69 239 ILE A C 1
ATOM 1905 O O . ILE A 1 239 ? 8.046 -0.262 9.950 1.00 79.69 239 ILE A O 1
ATOM 1909 N N . SER A 1 240 ? 9.477 1.370 9.362 1.00 82.00 240 SER A N 1
ATOM 1910 C CA . SER A 1 240 ? 9.707 1.858 10.725 1.00 82.00 240 SER A CA 1
ATOM 1911 C C . SER A 1 240 ? 8.412 2.372 11.364 1.00 82.00 240 SER A C 1
ATOM 1913 O O . SER A 1 240 ? 8.079 1.953 12.471 1.00 82.00 240 SER A O 1
ATOM 1915 N N . GLU A 1 241 ? 7.632 3.185 10.649 1.00 85.56 241 GLU A N 1
ATOM 1916 C CA . GLU A 1 241 ? 6.311 3.670 11.084 1.00 85.56 241 GLU A CA 1
ATOM 1917 C C . GLU A 1 241 ? 5.319 2.521 11.328 1.00 85.56 241 GLU A C 1
ATOM 1919 O O . GLU A 1 241 ? 4.674 2.462 12.372 1.00 85.56 241 GLU A O 1
ATOM 1924 N N . LEU A 1 242 ? 5.254 1.535 10.429 1.00 82.94 242 LEU A N 1
ATOM 1925 C CA . LEU A 1 242 ? 4.398 0.360 10.618 1.00 82.94 242 LEU A CA 1
ATOM 1926 C C . LEU A 1 242 ? 4.841 -0.495 11.815 1.00 82.94 242 LEU A C 1
ATOM 1928 O O . LEU A 1 242 ? 4.000 -1.057 12.518 1.00 82.94 242 LEU A O 1
ATOM 1932 N N . THR A 1 243 ? 6.147 -0.603 12.084 1.00 80.00 243 THR A N 1
ATOM 1933 C CA . THR A 1 243 ? 6.639 -1.329 13.266 1.00 80.00 243 THR A CA 1
ATOM 1934 C C . THR A 1 243 ? 6.356 -0.599 14.575 1.00 80.00 243 THR A C 1
ATOM 1936 O O . THR A 1 243 ? 6.042 -1.262 15.566 1.00 80.00 243 THR A O 1
ATOM 1939 N N . THR A 1 244 ? 6.420 0.736 14.606 1.00 82.62 244 THR A N 1
ATOM 1940 C CA . THR A 1 244 ? 6.055 1.514 15.799 1.00 82.62 244 THR A CA 1
ATOM 1941 C C . THR A 1 244 ? 4.550 1.490 16.030 1.00 82.62 244 THR A C 1
ATOM 1943 O O . THR A 1 244 ? 4.122 1.277 17.162 1.00 82.62 244 THR A O 1
ATOM 1946 N N . GLU A 1 245 ? 3.739 1.592 14.977 1.00 84.06 245 GLU A N 1
ATOM 1947 C CA . GLU A 1 245 ? 2.284 1.487 15.081 1.00 84.06 245 GLU A CA 1
ATOM 1948 C C . GLU A 1 245 ? 1.840 0.089 15.528 1.00 84.06 245 GLU A C 1
ATOM 1950 O O . GLU A 1 245 ? 1.029 -0.034 16.446 1.00 84.06 245 GLU A O 1
ATOM 1955 N N . LYS A 1 246 ? 2.454 -0.977 14.995 1.00 83.06 246 LYS A N 1
ATOM 1956 C CA . LYS A 1 246 ? 2.226 -2.345 15.483 1.00 83.06 246 LYS A CA 1
ATOM 1957 C C . LYS A 1 246 ? 2.609 -2.495 16.958 1.00 83.06 246 LYS A C 1
ATOM 1959 O O . LYS A 1 246 ? 1.877 -3.126 17.714 1.00 83.06 246 LYS A O 1
ATOM 1964 N N . ARG A 1 247 ? 3.736 -1.915 17.386 1.00 83.38 247 ARG A N 1
ATOM 1965 C CA . ARG A 1 247 ? 4.168 -1.946 18.792 1.00 83.38 247 ARG A CA 1
ATOM 1966 C C . ARG A 1 247 ? 3.176 -1.215 19.701 1.00 83.38 247 ARG A C 1
ATOM 1968 O O . ARG A 1 247 ? 2.874 -1.719 20.779 1.00 83.38 247 ARG A O 1
ATOM 1975 N N . ASN A 1 248 ? 2.644 -0.077 19.258 1.00 83.88 248 ASN A N 1
ATOM 1976 C CA . ASN A 1 248 ? 1.620 0.666 19.991 1.00 83.88 248 ASN A CA 1
ATOM 1977 C C . ASN A 1 248 ? 0.315 -0.139 20.089 1.00 83.88 248 ASN A C 1
ATOM 1979 O O . ASN A 1 248 ? -0.229 -0.268 21.181 1.00 83.88 248 ASN A O 1
ATOM 1983 N N . GLN A 1 249 ? -0.128 -0.772 18.996 1.00 83.38 249 GLN A N 1
ATOM 1984 C CA . GLN A 1 249 ? -1.293 -1.667 19.002 1.00 83.38 249 GLN A CA 1
ATOM 1985 C C . GLN A 1 249 ? -1.089 -2.880 19.925 1.00 83.38 249 GLN A C 1
ATOM 1987 O O . GLN A 1 249 ? -1.989 -3.241 20.677 1.00 83.38 249 GLN A O 1
ATOM 1992 N N . GLU A 1 250 ? 0.096 -3.500 19.929 1.00 78.25 250 GLU A N 1
ATOM 1993 C CA . GLU A 1 250 ? 0.426 -4.583 20.867 1.00 78.25 250 GLU A CA 1
ATOM 1994 C C . GLU A 1 250 ? 0.403 -4.109 22.329 1.00 78.25 250 GLU A C 1
ATOM 1996 O O . GLU A 1 250 ? 0.003 -4.864 23.217 1.00 78.25 250 GLU A O 1
ATOM 2001 N N . GLN A 1 251 ? 0.809 -2.866 22.595 1.00 80.50 251 GLN A N 1
ATOM 2002 C CA . GLN A 1 251 ? 0.797 -2.279 23.933 1.00 80.50 251 GLN A CA 1
ATOM 2003 C C . GLN A 1 251 ? -0.625 -1.923 24.396 1.00 80.50 251 GLN A C 1
ATOM 2005 O O . GLN A 1 251 ? -0.971 -2.194 25.545 1.00 80.50 251 GLN A O 1
ATOM 2010 N N . GLU A 1 252 ? -1.475 -1.411 23.503 1.00 82.69 252 GLU A N 1
ATOM 2011 C CA . GLU A 1 252 ? -2.906 -1.214 23.764 1.00 82.69 252 GLU A CA 1
ATOM 2012 C C . GLU A 1 252 ? -3.613 -2.546 24.031 1.00 82.69 252 GLU A C 1
ATOM 2014 O O . GLU A 1 252 ? -4.344 -2.671 25.015 1.00 82.69 252 GLU A O 1
ATOM 2019 N N . LEU A 1 253 ? -3.345 -3.572 23.216 1.00 80.62 253 LEU A N 1
ATOM 2020 C CA . LEU A 1 253 ? -3.894 -4.911 23.424 1.00 80.62 253 LEU A CA 1
ATOM 2021 C C . LEU A 1 253 ? -3.451 -5.495 24.772 1.00 80.62 253 LEU A C 1
ATOM 2023 O O . LEU A 1 253 ? -4.290 -6.038 25.490 1.00 80.62 253 LEU A O 1
ATOM 2027 N N . ARG A 1 254 ? -2.184 -5.321 25.176 1.00 83.81 254 ARG A N 1
ATOM 2028 C CA . ARG A 1 254 ? -1.721 -5.701 26.526 1.00 83.81 254 ARG A CA 1
ATOM 2029 C C . ARG A 1 254 ? -2.486 -4.970 27.628 1.00 83.81 254 ARG A C 1
ATOM 2031 O O . ARG A 1 254 ? -2.982 -5.637 28.527 1.00 83.81 254 ARG A O 1
ATOM 2038 N N . GLY A 1 255 ? -2.667 -3.653 27.518 1.00 80.69 255 GLY A N 1
ATOM 2039 C CA . GLY A 1 255 ? -3.458 -2.884 28.485 1.00 80.69 255 GLY A CA 1
ATOM 2040 C C . GLY A 1 255 ? -4.913 -3.361 28.573 1.00 80.69 255 GLY A C 1
ATOM 2041 O O . GLY A 1 255 ? -5.465 -3.489 29.662 1.00 80.69 255 GLY A O 1
ATOM 2042 N N . THR A 1 256 ? -5.535 -3.717 27.441 1.00 81.62 256 THR A N 1
ATOM 2043 C CA . THR A 1 256 ? -6.892 -4.292 27.458 1.00 81.62 256 THR A CA 1
ATOM 2044 C C . THR A 1 256 ? -6.945 -5.681 28.095 1.00 81.62 256 THR A C 1
ATOM 2046 O O . THR A 1 256 ? -7.917 -5.981 28.787 1.00 81.62 256 THR A O 1
ATOM 2049 N N . ILE A 1 257 ? -5.917 -6.515 27.904 1.00 80.19 257 ILE A N 1
ATOM 2050 C CA . ILE A 1 257 ? -5.814 -7.833 28.543 1.00 80.19 257 ILE A CA 1
ATOM 2051 C C . ILE A 1 257 ? -5.671 -7.671 30.058 1.00 80.19 257 ILE A C 1
ATOM 2053 O O . ILE A 1 257 ? -6.412 -8.320 30.789 1.00 80.19 257 ILE A O 1
ATOM 2057 N N . GLU A 1 258 ? -4.813 -6.763 30.525 1.00 81.38 258 GLU A N 1
ATOM 2058 C CA . GLU A 1 258 ? -4.645 -6.464 31.954 1.00 81.38 258 GLU A CA 1
ATOM 2059 C C . GLU A 1 258 ? -5.972 -6.008 32.591 1.00 81.38 258 GLU A C 1
ATOM 2061 O O . GLU A 1 258 ? -6.396 -6.568 33.602 1.00 81.38 258 GLU A O 1
ATOM 2066 N N . CYS A 1 259 ? -6.717 -5.097 31.950 1.00 81.62 259 CYS A N 1
ATOM 2067 C CA . CYS A 1 259 ? -8.045 -4.693 32.433 1.00 81.62 259 CYS A CA 1
ATOM 2068 C C . CYS A 1 259 ? -9.062 -5.853 32.461 1.00 81.62 259 CYS A C 1
ATOM 2070 O O . CYS A 1 259 ? -9.911 -5.925 33.355 1.00 81.62 259 CYS A O 1
ATOM 2072 N N . LEU A 1 260 ? -9.014 -6.764 31.482 1.00 78.62 260 LEU A N 1
ATOM 2073 C CA . LEU A 1 260 ? -9.881 -7.946 31.452 1.00 78.62 260 LEU A CA 1
ATOM 2074 C C . LEU A 1 260 ? -9.491 -8.973 32.528 1.00 78.62 260 LEU A C 1
ATOM 2076 O O . LEU A 1 260 ? -10.375 -9.605 33.112 1.00 78.62 260 LEU A O 1
ATOM 2080 N N . GLU A 1 261 ? -8.202 -9.124 32.829 1.00 81.06 261 GLU A N 1
ATOM 2081 C CA . GLU A 1 261 ? -7.695 -9.977 33.908 1.00 81.06 261 GLU A CA 1
ATOM 2082 C C . GLU A 1 261 ? -8.077 -9.437 35.292 1.00 81.06 261 GLU A C 1
ATOM 2084 O O . GLU A 1 261 ? -8.543 -10.205 36.139 1.00 81.06 261 GLU A O 1
ATOM 2089 N N . GLU A 1 262 ? -7.994 -8.121 35.501 1.00 81.25 262 GLU A N 1
ATOM 2090 C CA . GLU A 1 262 ? -8.511 -7.456 36.702 1.00 81.25 262 GLU A CA 1
ATOM 2091 C C . GLU A 1 262 ? -10.027 -7.653 36.847 1.00 81.25 262 GLU A C 1
ATOM 2093 O O . GLU A 1 262 ? -10.517 -8.017 37.922 1.00 81.25 262 GLU A O 1
ATOM 2098 N N . GLY A 1 263 ? -10.779 -7.507 35.749 1.00 80.06 263 GLY A N 1
ATOM 2099 C CA . GLY A 1 263 ? -12.215 -7.792 35.712 1.00 80.06 263 GLY A CA 1
ATOM 2100 C C . GLY A 1 263 ? -12.539 -9.247 36.070 1.00 80.06 263 GLY A C 1
ATOM 2101 O O . GLY A 1 263 ? -13.451 -9.506 36.859 1.00 80.06 263 GLY A O 1
ATOM 2102 N N . LYS A 1 264 ? -11.758 -10.207 35.557 1.00 83.19 264 LYS A N 1
ATOM 2103 C CA . LYS A 1 264 ? -11.882 -11.637 35.878 1.00 83.19 264 LYS A CA 1
ATOM 2104 C C . LYS A 1 264 ? -11.577 -11.919 37.349 1.00 83.19 264 LYS A C 1
ATOM 2106 O O . LYS A 1 264 ? -12.302 -12.693 37.973 1.00 83.19 264 LYS A O 1
ATOM 2111 N N . LEU A 1 265 ? -10.537 -11.307 37.917 1.00 82.62 265 LEU A N 1
ATOM 2112 C CA . LEU A 1 265 ? -10.193 -11.432 39.339 1.00 82.62 265 LEU A CA 1
ATOM 2113 C C . LEU A 1 265 ? -11.302 -10.877 40.239 1.00 82.62 265 LEU A C 1
ATOM 2115 O O . LEU A 1 265 ? -11.668 -11.526 41.222 1.00 82.62 265 LEU A O 1
ATOM 2119 N N . LEU A 1 266 ? -11.884 -9.731 39.876 1.00 85.75 266 LEU A N 1
ATOM 2120 C CA . LEU A 1 266 ? -13.012 -9.143 40.597 1.00 85.75 266 LEU A CA 1
ATOM 2121 C C . LEU A 1 266 ? -14.250 -10.049 40.546 1.00 85.75 266 LEU A C 1
ATOM 2123 O O . LEU A 1 266 ? -14.851 -10.313 41.587 1.00 85.75 266 LEU A O 1
ATOM 2127 N N . LEU A 1 267 ? -14.593 -10.583 39.369 1.00 80.25 267 LEU A N 1
ATOM 2128 C CA . LEU A 1 267 ? -15.690 -11.546 39.217 1.00 80.25 267 LEU A CA 1
ATOM 2129 C C . LEU A 1 267 ? -15.446 -12.830 40.019 1.00 80.25 267 LEU A C 1
ATOM 2131 O O . LEU A 1 267 ? -16.367 -13.328 40.660 1.00 80.25 267 LEU A O 1
ATOM 2135 N N . ASN A 1 268 ? -14.213 -13.342 40.051 1.00 80.31 268 ASN A N 1
ATOM 2136 C CA . ASN A 1 268 ? -13.860 -14.505 40.871 1.00 80.31 268 ASN A CA 1
ATOM 2137 C C . ASN A 1 268 ? -13.997 -14.219 42.372 1.00 80.31 268 ASN A C 1
ATOM 2139 O O . ASN A 1 268 ? -14.420 -15.085 43.138 1.00 80.31 268 ASN A O 1
ATOM 2143 N N . ARG A 1 269 ? -13.658 -12.999 42.805 1.00 85.12 269 ARG A N 1
ATOM 2144 C CA . ARG A 1 269 ? -13.823 -12.568 44.197 1.00 85.12 269 ARG A CA 1
ATOM 2145 C C . ARG A 1 269 ? -15.302 -12.455 44.572 1.00 85.12 269 ARG A C 1
ATOM 2147 O O . ARG A 1 269 ? -15.692 -12.964 45.617 1.00 85.12 269 ARG A O 1
ATOM 2154 N N . GLN A 1 270 ? -16.122 -11.888 43.688 1.00 81.31 270 GLN A N 1
ATOM 2155 C CA . GLN A 1 270 ? -17.578 -11.828 43.853 1.00 81.31 270 GLN A CA 1
ATOM 2156 C C . GLN A 1 270 ? -18.214 -13.225 43.860 1.00 81.31 270 GLN A C 1
ATOM 2158 O O . GLN A 1 270 ? -19.079 -13.499 44.686 1.00 81.31 270 GLN A O 1
ATOM 2163 N N . LEU A 1 271 ? -17.757 -14.135 42.995 1.00 82.00 271 LEU A N 1
ATOM 2164 C CA . LEU A 1 271 ? -18.211 -15.526 42.980 1.00 82.00 271 LEU A CA 1
ATOM 2165 C C . LEU A 1 271 ? -17.885 -16.230 44.303 1.00 82.00 271 LEU A C 1
ATOM 2167 O O . LEU A 1 271 ? -18.754 -16.894 44.863 1.00 82.00 271 LEU A O 1
ATOM 2171 N N . LYS A 1 272 ? -16.669 -16.043 44.834 1.00 85.06 272 LYS A N 1
ATOM 2172 C CA . LYS A 1 272 ? -16.283 -16.562 46.154 1.00 85.06 272 LYS A CA 1
ATOM 2173 C C . LYS A 1 272 ? -17.145 -15.991 47.276 1.00 85.06 272 LYS A C 1
ATOM 2175 O O . LYS A 1 272 ? -17.583 -16.759 48.119 1.00 85.06 272 LYS A O 1
ATOM 2180 N N . GLU A 1 273 ? -17.426 -14.688 47.266 1.00 84.81 273 GLU A N 1
ATOM 2181 C CA . GLU A 1 273 ? -18.322 -14.060 48.248 1.00 84.81 273 GLU A CA 1
ATOM 2182 C C . GLU A 1 273 ? -19.749 -14.614 48.188 1.00 84.81 273 GLU A C 1
ATOM 2184 O O . GLU A 1 273 ? -20.391 -14.793 49.221 1.00 84.81 273 GLU A O 1
ATOM 2189 N N . VAL A 1 274 ? -20.270 -14.891 46.990 1.00 81.75 274 VAL A N 1
ATOM 2190 C CA . VAL A 1 274 ? -21.590 -15.521 46.832 1.00 81.75 274 VAL A CA 1
ATOM 2191 C C . VAL A 1 274 ? -21.558 -16.971 47.316 1.00 81.75 274 VAL A C 1
ATOM 2193 O O . VAL A 1 274 ? -22.496 -17.405 47.978 1.00 81.75 274 VAL A O 1
ATOM 2196 N N . GLN A 1 275 ? -20.480 -17.709 47.044 1.00 82.00 275 GLN A N 1
ATOM 2197 C CA . GLN A 1 275 ? -20.298 -19.076 47.536 1.00 82.00 275 GLN A CA 1
ATOM 2198 C C . GLN A 1 275 ? -20.209 -19.137 49.065 1.00 82.00 275 GLN A C 1
ATOM 2200 O O . GLN A 1 275 ? -20.853 -20.001 49.656 1.00 82.00 275 GLN A O 1
ATOM 2205 N N . THR A 1 276 ? -19.479 -18.221 49.712 1.00 85.06 276 THR A N 1
ATOM 2206 C CA . THR A 1 276 ? -19.434 -18.145 51.181 1.00 85.06 276 THR A CA 1
ATOM 2207 C C . THR A 1 276 ? -20.788 -17.753 51.751 1.00 85.06 276 THR A C 1
ATOM 2209 O O . THR A 1 276 ? -21.296 -18.468 52.600 1.00 85.06 276 THR A O 1
ATOM 2212 N N . LYS A 1 277 ? -21.462 -16.734 51.200 1.00 83.19 277 LYS A N 1
ATOM 2213 C CA . LYS A 1 277 ? -22.823 -16.366 51.640 1.00 83.19 277 LYS A CA 1
ATOM 2214 C C . LYS A 1 277 ? -23.826 -17.511 51.488 1.00 83.19 277 LYS A C 1
ATOM 2216 O O . LYS A 1 277 ? -24.719 -17.661 52.315 1.00 83.19 277 LYS A O 1
ATOM 2221 N N . PHE A 1 278 ? -23.698 -18.319 50.436 1.00 82.50 278 PHE A N 1
ATOM 2222 C CA . PHE A 1 278 ? -24.533 -19.502 50.245 1.00 82.50 278 PHE A CA 1
ATOM 2223 C C . PHE A 1 278 ? -24.212 -20.606 51.263 1.00 82.50 278 PHE A C 1
ATOM 2225 O O . PHE A 1 278 ? -25.129 -21.273 51.741 1.00 82.50 278 PHE A O 1
ATOM 2232 N N . ALA A 1 279 ? -22.935 -20.800 51.604 1.00 81.25 279 ALA A N 1
ATOM 2233 C CA . ALA A 1 279 ? -22.522 -21.727 52.653 1.00 81.25 279 ALA A CA 1
ATOM 2234 C C . ALA A 1 279 ? -23.046 -21.284 54.029 1.00 81.25 279 ALA A C 1
ATOM 2236 O O . ALA A 1 279 ? -23.681 -22.091 54.703 1.00 81.25 279 ALA A O 1
ATOM 2237 N N . ASP A 1 280 ? -22.896 -20.003 54.371 1.00 84.12 280 ASP A N 1
ATOM 2238 C CA . ASP A 1 280 ? -23.366 -19.420 55.632 1.00 84.12 280 ASP A CA 1
ATOM 2239 C C . ASP A 1 280 ? -24.894 -19.535 55.755 1.00 84.12 280 ASP A C 1
ATOM 2241 O O . ASP A 1 280 ? -25.411 -20.025 56.756 1.00 84.12 280 ASP A O 1
ATOM 2245 N N . ALA A 1 281 ? -25.640 -19.183 54.700 1.00 77.88 281 ALA A N 1
ATOM 2246 C CA . ALA A 1 281 ? -27.100 -19.312 54.684 1.00 77.88 281 ALA A CA 1
ATOM 2247 C C . ALA A 1 281 ? -27.564 -20.774 54.803 1.00 77.88 281 ALA A C 1
ATOM 2249 O O . ALA A 1 281 ? -28.594 -21.063 55.411 1.00 77.88 281 ALA A O 1
ATOM 2250 N N . ARG A 1 282 ? -26.808 -21.715 54.225 1.00 86.44 282 ARG A N 1
ATOM 2251 C CA . ARG A 1 282 ? -27.087 -23.149 54.345 1.00 86.44 282 ARG A CA 1
ATOM 2252 C C . ARG A 1 282 ? -26.821 -23.658 55.762 1.00 86.44 282 ARG A C 1
ATOM 2254 O O . ARG A 1 282 ? -27.596 -24.478 56.245 1.00 86.44 282 ARG A O 1
ATOM 2261 N N . GLU A 1 283 ? -25.745 -23.217 56.402 1.00 84.25 283 GLU A N 1
ATOM 2262 C CA . GLU A 1 283 ? -25.406 -23.596 57.777 1.00 84.25 283 GLU A CA 1
ATOM 2263 C C . GLU A 1 283 ? -26.415 -23.009 58.772 1.00 84.25 283 GLU A C 1
ATOM 2265 O O . GLU A 1 283 ? -26.919 -23.721 59.639 1.00 84.25 283 GLU A O 1
ATOM 2270 N N . GLN A 1 284 ? -26.833 -21.762 58.557 1.00 83.00 284 GLN A N 1
ATOM 2271 C CA . GLN A 1 284 ? -27.864 -21.106 59.353 1.00 83.00 284 GLN A CA 1
ATOM 2272 C C . GLN A 1 284 ? -29.235 -21.787 59.220 1.00 83.00 284 GLN A C 1
ATOM 2274 O O . GLN A 1 284 ? -29.891 -22.041 60.225 1.00 83.00 284 GLN A O 1
ATOM 2279 N N . ALA A 1 285 ? -29.627 -22.205 58.013 1.00 75.38 285 ALA A N 1
ATOM 2280 C CA . ALA A 1 285 ? -30.853 -22.982 57.814 1.00 75.38 285 ALA A CA 1
ATOM 2281 C C . ALA A 1 285 ? -30.806 -24.377 58.475 1.00 75.38 285 ALA A C 1
ATOM 2283 O O . ALA A 1 285 ? -31.848 -24.919 58.846 1.00 75.38 285 ALA A O 1
ATOM 2284 N N . LEU A 1 286 ? -29.619 -24.984 58.613 1.00 83.94 286 LEU A N 1
ATOM 2285 C CA . LEU A 1 286 ? -29.455 -26.237 59.358 1.00 83.94 286 LEU A CA 1
ATOM 2286 C C . LEU A 1 286 ? -29.603 -26.009 60.867 1.00 83.94 286 LEU A C 1
ATOM 2288 O O . LEU A 1 286 ? -30.302 -26.786 61.513 1.00 83.94 286 LEU A O 1
ATOM 2292 N N . LEU A 1 287 ? -29.025 -24.930 61.400 1.00 84.31 287 LEU A N 1
ATOM 2293 C CA . LEU A 1 287 ? -29.175 -24.546 62.806 1.00 84.31 287 LEU A CA 1
ATOM 2294 C C . LEU A 1 287 ? -30.636 -24.239 63.161 1.00 84.31 287 LEU A C 1
ATOM 2296 O O . LEU A 1 287 ? -31.154 -24.799 64.121 1.00 84.31 287 LEU A O 1
ATOM 2300 N N . GLU A 1 288 ? -31.330 -23.437 62.349 1.00 80.25 288 GLU A N 1
ATOM 2301 C CA . GLU A 1 288 ? -32.756 -23.127 62.546 1.00 80.25 288 GLU A CA 1
ATOM 2302 C C . GLU A 1 288 ? -33.627 -24.391 62.509 1.00 80.25 288 GLU A C 1
ATOM 2304 O O . GLU A 1 288 ? -34.567 -24.542 63.289 1.00 80.25 288 GLU A O 1
ATOM 2309 N N . ARG A 1 289 ? -33.308 -25.343 61.623 1.00 83.31 289 ARG A N 1
ATOM 2310 C CA . ARG A 1 289 ? -34.004 -26.632 61.573 1.00 83.31 289 ARG A CA 1
ATOM 2311 C C . ARG A 1 289 ? -33.794 -27.428 62.859 1.00 83.31 289 ARG A C 1
ATOM 2313 O O . ARG A 1 289 ? -34.756 -27.985 63.380 1.00 83.31 289 ARG A O 1
ATOM 2320 N N . ASP A 1 290 ? -32.565 -27.487 63.358 1.00 83.31 290 ASP A N 1
ATOM 2321 C CA . ASP A 1 290 ? -32.241 -28.230 64.574 1.00 83.31 290 ASP A CA 1
ATOM 2322 C C . ASP A 1 290 ? -32.867 -27.559 65.823 1.00 83.31 290 ASP A C 1
ATOM 2324 O O . ASP A 1 290 ? -33.343 -28.254 66.723 1.00 83.31 290 ASP A O 1
ATOM 2328 N N . GLU A 1 291 ? -32.986 -26.225 65.849 1.00 82.44 291 GLU A N 1
ATOM 2329 C CA . GLU A 1 291 ? -33.740 -25.477 66.872 1.00 82.44 291 GLU A CA 1
ATOM 2330 C C . GLU A 1 291 ? -35.249 -25.766 66.822 1.00 82.44 291 GLU A C 1
ATOM 2332 O O . GLU A 1 291 ? -35.876 -25.980 67.863 1.00 82.44 291 GLU A O 1
ATOM 2337 N N . ILE A 1 292 ? -35.838 -25.843 65.624 1.00 79.50 292 ILE A N 1
ATOM 2338 C CA . ILE A 1 292 ? -37.246 -26.233 65.443 1.00 79.50 292 ILE A CA 1
ATOM 2339 C C . ILE A 1 292 ? -37.476 -27.679 65.900 1.00 79.50 292 ILE A C 1
ATOM 2341 O O . ILE A 1 292 ? -38.502 -27.971 66.520 1.00 79.50 292 ILE A O 1
ATOM 2345 N N . GLU A 1 293 ? -36.546 -28.592 65.614 1.00 79.94 293 GLU A N 1
ATOM 2346 C CA . GLU A 1 293 ? -36.620 -29.986 66.063 1.00 79.94 293 GLU A CA 1
ATOM 2347 C C . GLU A 1 293 ? -36.578 -30.064 67.597 1.00 79.94 293 GLU A C 1
ATOM 2349 O O . GLU A 1 293 ? -37.383 -30.768 68.209 1.00 79.94 293 GLU A O 1
ATOM 2354 N N . LYS A 1 294 ? -35.716 -29.261 68.234 1.00 84.19 294 LYS A N 1
ATOM 2355 C CA . LYS A 1 294 ? -35.639 -29.148 69.694 1.00 84.19 294 LYS A CA 1
ATOM 2356 C C . LYS A 1 294 ? -36.935 -28.598 70.299 1.00 84.19 294 LYS A C 1
ATOM 2358 O O . LYS A 1 294 ? -37.475 -29.206 71.220 1.00 84.19 294 LYS A O 1
ATOM 2363 N N . ALA A 1 295 ? -37.497 -27.533 69.728 1.00 75.81 295 ALA A N 1
ATOM 2364 C CA . ALA A 1 295 ? -38.784 -26.988 70.162 1.00 75.81 295 ALA A CA 1
ATOM 2365 C C . ALA A 1 295 ? -39.931 -28.005 69.996 1.00 75.81 295 ALA A C 1
ATOM 2367 O O . ALA A 1 295 ? -40.833 -28.081 70.829 1.00 75.81 295 ALA A O 1
ATOM 2368 N N . ARG A 1 296 ? -39.901 -28.841 68.947 1.00 80.31 296 ARG A N 1
ATOM 2369 C CA . ARG A 1 296 ? -40.872 -29.937 68.770 1.00 80.31 296 ARG A CA 1
ATOM 2370 C C . ARG A 1 296 ? -40.735 -31.020 69.835 1.00 80.31 296 ARG A C 1
ATOM 2372 O O . ARG A 1 296 ? -41.758 -31.551 70.270 1.00 80.31 296 ARG A O 1
ATOM 2379 N N . ILE A 1 297 ? -39.510 -31.354 70.239 1.00 81.25 297 ILE A N 1
ATOM 2380 C CA . ILE A 1 297 ? -39.254 -32.298 71.334 1.00 81.25 297 ILE A CA 1
ATOM 2381 C C . ILE A 1 297 ? -39.809 -31.727 72.644 1.00 81.25 297 ILE A C 1
ATOM 2383 O O . ILE A 1 297 ? -40.620 -32.392 73.283 1.00 81.25 297 ILE A O 1
ATOM 2387 N N . GLU A 1 298 ? -39.495 -30.472 72.971 1.00 82.50 298 GLU A N 1
ATOM 2388 C CA . GLU A 1 298 ? -39.981 -29.790 74.181 1.00 82.50 298 GLU A CA 1
ATOM 2389 C C . GLU A 1 298 ? -41.521 -29.692 74.215 1.00 82.50 298 GLU A C 1
ATOM 2391 O O . GLU A 1 298 ? -42.151 -29.963 75.237 1.00 82.50 298 GLU A O 1
ATOM 2396 N N . VAL A 1 299 ? -42.172 -29.396 73.083 1.00 76.50 299 VAL A N 1
ATOM 2397 C CA . VAL A 1 299 ? -43.646 -29.390 72.978 1.00 76.50 299 VAL A CA 1
ATOM 2398 C C . VAL A 1 299 ? -44.239 -30.791 73.165 1.00 76.50 299 VAL A C 1
ATOM 2400 O O . VAL A 1 299 ? -45.297 -30.938 73.785 1.00 76.50 299 VAL A O 1
ATOM 2403 N N . ASN A 1 300 ? -43.584 -31.834 72.653 1.00 77.38 300 ASN A N 1
ATOM 2404 C CA . ASN A 1 300 ? -44.019 -33.212 72.877 1.00 77.38 300 ASN A CA 1
ATOM 2405 C C . ASN A 1 300 ? -43.848 -33.635 74.343 1.00 77.38 300 ASN A C 1
ATOM 2407 O O . ASN A 1 300 ? -44.745 -34.287 74.872 1.00 77.38 300 ASN A O 1
ATOM 2411 N N . GLU A 1 301 ? -42.770 -33.227 75.011 1.00 78.31 301 GLU A N 1
ATOM 2412 C CA . GLU A 1 301 ? -42.557 -33.452 76.448 1.00 78.31 301 GLU A CA 1
ATOM 2413 C C . GLU A 1 301 ? -43.598 -32.708 77.299 1.00 78.31 301 GLU A C 1
ATOM 2415 O O . GLU A 1 301 ? -44.221 -33.278 78.193 1.00 78.31 301 GLU A O 1
ATOM 2420 N N . MET A 1 302 ? -43.908 -31.457 76.962 1.00 76.06 302 MET A N 1
ATOM 2421 C CA . MET A 1 302 ? -44.995 -30.709 77.604 1.00 76.06 302 MET A CA 1
ATOM 2422 C C . MET A 1 302 ? -46.349 -31.411 77.422 1.00 76.06 302 MET A C 1
ATOM 2424 O O . MET A 1 302 ? -47.170 -31.475 78.341 1.00 76.06 302 MET A O 1
ATOM 2428 N N . ARG A 1 303 ? -46.585 -32.001 76.246 1.00 77.56 303 ARG A N 1
ATOM 2429 C CA . ARG A 1 303 ? -47.804 -32.760 75.955 1.00 77.56 303 ARG A CA 1
ATOM 2430 C C . ARG A 1 303 ? -47.877 -34.075 76.736 1.00 77.56 303 ARG A C 1
ATOM 2432 O O . ARG A 1 303 ? -48.972 -34.435 77.174 1.00 77.56 303 ARG A O 1
ATOM 2439 N N . THR A 1 304 ? -46.764 -34.782 76.935 1.00 77.88 304 THR A N 1
ATOM 2440 C CA . THR A 1 304 ? -46.735 -35.992 77.776 1.00 77.88 304 THR A CA 1
ATOM 2441 C C . THR A 1 304 ? -46.935 -35.651 79.251 1.00 77.88 304 THR A C 1
ATOM 2443 O O . THR A 1 304 ? -47.710 -36.335 79.919 1.00 77.88 304 THR A O 1
ATOM 2446 N N . HIS A 1 305 ? -46.362 -34.549 79.744 1.00 76.88 305 HIS A N 1
ATOM 2447 C CA . HIS A 1 305 ? -46.617 -34.052 81.100 1.00 76.88 305 HIS A CA 1
ATOM 2448 C C . HIS A 1 305 ? -48.087 -33.673 81.328 1.00 76.88 305 HIS A C 1
ATOM 2450 O O . HIS A 1 305 ? -48.656 -33.996 82.370 1.00 76.88 305 HIS A O 1
ATOM 2456 N N . LEU A 1 306 ? -48.742 -33.062 80.338 1.00 72.44 306 LEU A N 1
ATOM 2457 C CA . LEU A 1 306 ? -50.159 -32.697 80.427 1.00 72.44 306 LEU A CA 1
ATOM 2458 C C . LEU A 1 306 ? -51.079 -33.931 80.415 1.00 72.44 306 LEU A C 1
ATOM 2460 O O . LEU A 1 306 ? -52.120 -33.938 81.075 1.00 72.44 306 LEU A O 1
ATOM 2464 N N . LEU A 1 307 ? -50.693 -34.995 79.705 1.00 73.44 307 LEU A N 1
ATOM 2465 C CA . LEU A 1 307 ? -51.387 -36.285 79.759 1.00 73.44 307 LEU A CA 1
ATOM 2466 C C . LEU A 1 307 ? -51.209 -36.971 81.122 1.00 73.44 307 LEU A C 1
ATOM 2468 O O . LEU A 1 307 ? -52.202 -37.428 81.685 1.00 73.44 307 LEU A O 1
ATOM 2472 N N . ALA A 1 308 ? -50.003 -36.955 81.694 1.00 72.56 308 ALA A N 1
ATOM 2473 C CA . ALA A 1 308 ? -49.746 -37.493 83.033 1.00 72.56 308 ALA A CA 1
ATOM 2474 C C . ALA A 1 308 ? -50.539 -36.743 84.123 1.00 72.56 308 ALA A C 1
ATOM 2476 O O . ALA A 1 308 ? -51.197 -37.365 84.955 1.00 72.56 308 ALA A O 1
ATOM 2477 N N . ALA A 1 309 ? -50.590 -35.408 84.059 1.00 70.81 309 ALA A N 1
ATOM 2478 C CA . ALA A 1 309 ? -51.375 -34.592 84.989 1.00 70.81 309 ALA A CA 1
ATOM 2479 C C . ALA A 1 309 ? -52.890 -34.866 84.891 1.00 70.81 309 ALA A C 1
ATOM 2481 O O . ALA A 1 309 ? -53.604 -34.853 85.898 1.00 70.81 309 ALA A O 1
ATOM 2482 N N . LYS A 1 310 ? -53.397 -35.162 83.685 1.00 70.69 310 LYS A N 1
ATOM 2483 C CA . LYS A 1 310 ? -54.791 -35.590 83.495 1.00 70.69 310 LYS A CA 1
ATOM 2484 C C . LYS A 1 310 ? -55.061 -36.972 84.091 1.00 70.69 310 LYS A C 1
ATOM 2486 O O . LYS A 1 310 ? -56.129 -37.170 84.665 1.00 70.69 310 LYS A O 1
ATOM 2491 N N . GLU A 1 311 ? -54.122 -37.908 83.991 1.00 71.88 311 GLU A N 1
ATOM 2492 C CA . GLU A 1 311 ? -54.254 -39.229 84.618 1.00 71.88 311 GLU A CA 1
ATOM 2493 C C . GLU A 1 311 ? -54.247 -39.149 86.150 1.00 71.88 311 GLU A C 1
ATOM 2495 O O . GLU A 1 311 ? -55.004 -39.870 86.803 1.00 71.88 311 GLU A O 1
ATOM 2500 N N . ASP A 1 312 ? -53.461 -38.246 86.734 1.00 70.12 312 ASP A N 1
ATOM 2501 C CA . ASP A 1 312 ? -53.395 -38.074 88.189 1.00 70.12 312 ASP A CA 1
ATOM 2502 C C . ASP A 1 312 ? -54.636 -37.367 88.762 1.00 70.12 312 ASP A C 1
ATOM 2504 O O . ASP A 1 312 ? -55.147 -37.774 89.808 1.00 70.12 312 ASP A O 1
ATOM 2508 N N . SER A 1 313 ? -55.227 -36.420 88.026 1.00 61.19 313 SER A N 1
ATOM 2509 C CA . SER A 1 313 ? -56.519 -35.810 88.386 1.00 61.19 313 SER A CA 1
ATOM 2510 C C . SER A 1 313 ? -57.674 -36.829 88.391 1.00 61.19 313 SER A C 1
ATOM 2512 O O . SER A 1 313 ? -58.542 -36.799 89.268 1.00 61.19 313 SER A O 1
ATOM 2514 N N . VAL A 1 314 ? -57.656 -37.802 87.473 1.00 64.06 314 VAL A N 1
ATOM 2515 C CA . VAL A 1 314 ? -58.642 -38.899 87.440 1.00 64.06 314 VAL A CA 1
ATOM 2516 C C . VAL A 1 314 ? -58.446 -39.874 88.611 1.00 64.06 314 VAL A C 1
ATOM 2518 O O . VAL A 1 314 ? -59.430 -40.388 89.152 1.00 64.06 314 VAL A O 1
ATOM 2521 N N . LYS A 1 315 ? -57.202 -40.098 89.062 1.00 63.28 315 LYS A N 1
ATOM 2522 C CA . LYS A 1 315 ? -56.908 -40.926 90.247 1.00 63.28 315 LYS A CA 1
ATOM 2523 C C . LYS A 1 315 ? -57.383 -40.260 91.543 1.00 63.28 315 LYS A C 1
ATOM 2525 O O . LYS A 1 315 ? -57.986 -40.941 92.372 1.00 63.28 315 LYS A O 1
ATOM 2530 N N . GLU A 1 316 ? -57.208 -38.949 91.711 1.00 55.47 316 GLU A N 1
ATOM 2531 C CA . GLU A 1 316 ? -57.737 -38.221 92.880 1.00 55.47 316 GLU A CA 1
ATOM 2532 C C . GLU A 1 316 ? -59.269 -38.250 92.961 1.00 55.47 316 GLU A C 1
ATOM 2534 O O . GLU A 1 316 ? -59.845 -38.445 94.037 1.00 55.47 316 GLU A O 1
ATOM 2539 N N . GLN A 1 317 ? -59.948 -38.162 91.816 1.00 52.12 317 GLN A N 1
ATOM 2540 C CA . GLN A 1 317 ? -61.408 -38.231 91.759 1.00 52.12 317 GLN A CA 1
ATOM 2541 C C . GLN A 1 317 ? -61.955 -39.625 92.136 1.00 52.12 317 GLN A C 1
ATOM 2543 O O . GLN A 1 317 ? -63.100 -39.747 92.586 1.00 52.12 317 GLN A O 1
ATOM 2548 N N . ALA A 1 318 ? -61.135 -40.676 92.008 1.00 50.91 318 ALA A N 1
ATOM 2549 C CA . ALA A 1 318 ? -61.447 -42.028 92.470 1.00 50.91 318 ALA A CA 1
ATOM 2550 C C . ALA A 1 318 ? -61.195 -42.211 93.981 1.00 50.91 318 ALA A C 1
ATOM 2552 O O . ALA A 1 318 ? -61.992 -42.868 94.658 1.00 50.91 318 ALA A O 1
ATOM 2553 N N . TYR A 1 319 ? -60.159 -41.575 94.543 1.00 51.78 319 TYR A N 1
ATOM 2554 C CA . TYR A 1 319 ? -59.884 -41.621 95.985 1.00 51.78 319 TYR A CA 1
ATOM 2555 C C . TYR A 1 319 ? -60.944 -40.877 96.811 1.00 51.78 319 TYR A C 1
ATOM 2557 O O . TYR A 1 319 ? -61.402 -41.413 97.826 1.00 51.78 319 TYR A O 1
ATOM 2565 N N . ALA A 1 320 ? -61.432 -39.728 96.329 1.00 49.84 320 ALA A N 1
ATOM 2566 C CA . ALA A 1 320 ? -62.480 -38.941 96.990 1.00 49.84 320 ALA A CA 1
ATOM 2567 C C . ALA A 1 320 ? -63.827 -39.686 97.113 1.00 49.84 320 ALA A C 1
ATOM 2569 O O . ALA A 1 320 ? -64.565 -39.486 98.077 1.00 49.84 320 ALA A O 1
ATOM 2570 N N . LYS A 1 321 ? -64.133 -40.610 96.190 1.00 47.06 321 LYS A N 1
ATOM 2571 C CA . LYS A 1 321 ? -65.352 -41.439 96.255 1.00 47.06 321 LYS A CA 1
ATOM 2572 C C . LYS A 1 321 ? -65.266 -42.584 97.271 1.00 47.06 321 LYS A C 1
ATOM 2574 O O . LYS A 1 321 ? -66.295 -43.024 97.767 1.00 47.06 321 LYS A O 1
ATOM 2579 N N . SER A 1 322 ? -64.063 -43.039 97.628 1.00 45.44 322 SER A N 1
ATOM 2580 C CA . SER A 1 322 ? -63.861 -44.185 98.535 1.00 45.44 322 SER A CA 1
ATOM 2581 C C . SER A 1 322 ? -63.823 -43.820 100.030 1.00 45.44 322 SER A C 1
ATOM 2583 O O . SER A 1 322 ? -64.006 -44.683 100.892 1.00 45.44 322 SER A O 1
ATOM 2585 N N . ALA A 1 323 ? -63.621 -42.538 100.354 1.00 44.12 323 ALA A N 1
ATOM 2586 C CA . ALA A 1 323 ? -63.512 -42.041 101.728 1.00 44.12 323 ALA A CA 1
ATOM 2587 C C . ALA A 1 323 ? -64.869 -41.670 102.368 1.00 44.12 323 ALA A C 1
ATOM 2589 O O . ALA A 1 323 ? -64.947 -41.473 103.580 1.00 44.12 323 ALA A O 1
ATOM 2590 N N . SER A 1 324 ? -65.951 -41.629 101.579 1.00 41.97 324 SER A N 1
ATOM 2591 C CA . SER A 1 324 ? -67.283 -41.169 102.008 1.00 41.97 324 SER A CA 1
ATOM 2592 C C . SER A 1 324 ? -68.133 -42.218 102.756 1.00 41.97 324 SER A C 1
ATOM 2594 O O . SER A 1 324 ? -69.182 -41.865 103.289 1.00 41.97 324 SER A O 1
ATOM 2596 N N . GLU A 1 325 ? -67.722 -43.492 102.837 1.00 42.28 325 GLU A N 1
ATOM 2597 C CA . GLU A 1 325 ? -68.592 -44.587 103.326 1.00 42.28 325 GLU A CA 1
ATOM 2598 C C . GLU A 1 325 ? -68.331 -45.095 104.760 1.00 42.28 325 GLU A C 1
ATOM 2600 O O . GLU A 1 325 ? -69.094 -45.923 105.255 1.00 42.28 325 GLU A O 1
ATOM 2605 N N . ARG A 1 326 ? -67.303 -44.629 105.487 1.00 46.09 326 ARG A N 1
ATOM 2606 C CA . ARG A 1 326 ? -66.949 -45.237 106.799 1.00 46.09 326 ARG A CA 1
ATOM 2607 C C . ARG A 1 326 ? -67.287 -44.424 108.049 1.00 46.09 326 ARG A C 1
ATOM 2609 O O . ARG A 1 326 ? -67.128 -44.933 109.157 1.00 46.09 326 ARG A O 1
ATOM 2616 N N . MET A 1 327 ? -67.814 -43.209 107.925 1.00 38.69 327 MET A N 1
ATOM 2617 C CA . MET A 1 327 ? -68.025 -42.321 109.077 1.00 38.69 327 MET A CA 1
ATOM 2618 C C . MET A 1 327 ? -69.457 -42.397 109.638 1.00 38.69 327 MET A C 1
ATOM 2620 O O . MET A 1 327 ? -70.181 -41.410 109.656 1.00 38.69 327 MET A O 1
ATOM 2624 N N . SER A 1 328 ? -69.884 -43.587 110.089 1.00 38.81 328 SER A N 1
ATOM 2625 C CA . SER A 1 328 ? -71.222 -43.793 110.686 1.00 38.81 328 SER A CA 1
ATOM 2626 C C . SER A 1 328 ? -71.238 -44.327 112.131 1.00 38.81 328 SER A C 1
ATOM 2628 O O . SER A 1 328 ? -72.296 -44.276 112.755 1.00 38.81 328 SER A O 1
ATOM 2630 N N . LYS A 1 329 ? -70.136 -44.790 112.747 1.00 42.22 329 LYS A N 1
ATOM 2631 C CA . LYS A 1 329 ? -70.190 -45.309 114.138 1.00 42.22 329 LYS A CA 1
ATOM 2632 C C . LYS A 1 329 ? -68.907 -45.084 114.952 1.00 42.22 329 LYS A C 1
ATOM 2634 O O . LYS A 1 329 ? -67.972 -45.866 114.856 1.00 42.22 329 LYS A O 1
ATOM 2639 N N . SER A 1 330 ? -68.899 -44.088 115.838 1.00 38.03 330 SER A N 1
ATOM 2640 C CA . SER A 1 330 ? -68.791 -44.287 117.301 1.00 38.03 330 SER A CA 1
ATOM 2641 C C . SER A 1 330 ? -68.268 -43.030 118.008 1.00 38.03 330 SER A C 1
ATOM 2643 O O . SER A 1 330 ? -67.141 -42.576 117.834 1.00 38.03 330 SER A O 1
ATOM 2645 N N . LEU A 1 331 ? -69.152 -42.457 118.815 1.00 34.94 331 LEU A N 1
ATOM 2646 C CA . LEU A 1 331 ? -69.015 -41.181 119.496 1.00 34.94 331 LEU A CA 1
ATOM 2647 C C . LEU A 1 331 ? -68.785 -41.472 120.986 1.00 34.94 331 LEU A C 1
ATOM 2649 O O . LEU A 1 331 ? -69.717 -41.433 121.783 1.00 34.94 331 LEU A O 1
ATOM 2653 N N . ALA A 1 332 ? -67.550 -41.847 121.346 1.00 41.69 332 ALA A N 1
ATOM 2654 C CA . ALA A 1 332 ? -67.157 -42.081 122.746 1.00 41.69 332 ALA A CA 1
ATOM 2655 C C . ALA A 1 332 ? -65.713 -41.664 123.114 1.00 41.69 332 ALA A C 1
ATOM 2657 O O . ALA A 1 332 ? -65.313 -41.842 124.260 1.00 41.69 332 ALA A O 1
ATOM 2658 N N . ALA A 1 333 ? -64.934 -41.054 122.210 1.00 44.44 333 ALA A N 1
ATOM 2659 C CA . ALA A 1 333 ? -63.560 -40.598 122.497 1.00 44.44 333 ALA A CA 1
ATOM 2660 C C . ALA A 1 333 ? -63.385 -39.064 122.404 1.00 44.44 333 ALA A C 1
ATOM 2662 O O . ALA A 1 333 ? -62.305 -38.554 122.130 1.00 44.44 333 ALA A O 1
ATOM 2663 N N . VAL A 1 334 ? -64.455 -38.305 122.666 1.00 48.22 334 VAL A N 1
ATOM 2664 C CA . VAL A 1 334 ? -64.528 -36.831 122.535 1.00 48.22 334 VAL A CA 1
ATOM 2665 C C . VAL A 1 334 ? -63.615 -36.069 123.519 1.00 48.22 334 VAL A C 1
ATOM 2667 O O . VAL A 1 334 ? -63.431 -34.865 123.386 1.00 48.22 334 VAL A O 1
ATOM 2670 N N . LYS A 1 335 ? -62.944 -36.736 124.468 1.00 49.12 335 LYS A N 1
ATOM 2671 C CA . LYS A 1 335 ? -62.082 -36.054 125.452 1.00 49.12 335 LYS A CA 1
ATOM 2672 C C . LYS A 1 335 ? -60.598 -35.951 125.057 1.00 49.12 335 LYS A C 1
ATOM 2674 O O . LYS A 1 335 ? -59.900 -35.120 125.625 1.00 49.12 335 LYS A O 1
ATOM 2679 N N . SER A 1 336 ? -60.123 -36.711 124.062 1.00 47.72 336 SER A N 1
ATOM 2680 C CA . SER A 1 336 ? -58.789 -36.515 123.450 1.00 47.72 336 SER A CA 1
ATOM 2681 C C . SER A 1 336 ? -58.817 -35.618 122.200 1.00 47.72 336 SER A C 1
ATOM 2683 O O . SER A 1 336 ? -57.772 -35.154 121.755 1.00 47.72 336 SER A O 1
ATOM 2685 N N . SER A 1 337 ? -60.010 -35.319 121.671 1.00 50.34 337 SER A N 1
ATOM 2686 C CA . SER A 1 337 ? -60.228 -34.528 120.448 1.00 50.34 337 SER A CA 1
ATOM 2687 C C . SER A 1 337 ? -59.889 -33.040 120.593 1.00 50.34 337 SER A C 1
ATOM 2689 O O . SER A 1 337 ? -59.504 -32.419 119.609 1.00 50.34 337 SER A O 1
ATOM 2691 N N . LEU A 1 338 ? -59.959 -32.460 121.795 1.00 51.19 338 LEU A N 1
ATOM 2692 C CA . LEU A 1 338 ? -59.723 -31.021 121.974 1.00 51.19 338 LEU A CA 1
ATOM 2693 C C . LEU A 1 338 ? -58.248 -30.614 121.810 1.00 51.19 338 LEU A C 1
ATOM 2695 O O . LEU A 1 338 ? -57.986 -29.519 121.333 1.00 51.19 338 LEU A O 1
ATOM 2699 N N . LYS A 1 339 ? -57.294 -31.507 122.112 1.00 55.84 339 LYS A N 1
ATOM 2700 C CA . LYS A 1 339 ? -55.854 -31.243 121.919 1.00 55.84 339 LYS A CA 1
ATOM 2701 C C . LYS A 1 339 ? -55.390 -31.503 120.478 1.00 55.84 339 LYS A C 1
ATOM 2703 O O . LYS A 1 339 ? -54.495 -30.830 119.987 1.00 55.84 339 LYS A O 1
ATOM 2708 N N . VAL A 1 340 ? -56.047 -32.435 119.785 1.00 58.81 340 VAL A N 1
ATOM 2709 C CA . VAL A 1 340 ? -55.788 -32.730 118.366 1.00 58.81 340 VAL A CA 1
ATOM 2710 C C . VAL A 1 340 ? -56.410 -31.663 117.455 1.00 58.81 340 VAL A C 1
ATOM 2712 O O . VAL A 1 340 ? -55.817 -31.332 116.439 1.00 58.81 340 VAL A O 1
ATOM 2715 N N . MET A 1 341 ? -57.527 -31.034 117.846 1.00 56.41 341 MET A N 1
ATOM 2716 C CA . MET A 1 341 ? -58.170 -29.991 117.032 1.00 56.41 341 MET A CA 1
ATOM 2717 C C . MET A 1 341 ? -57.350 -28.689 116.943 1.00 56.41 341 MET A C 1
ATOM 2719 O O . MET A 1 341 ? -57.373 -28.029 115.907 1.00 56.41 341 MET A O 1
ATOM 2723 N N . GLU A 1 342 ? -56.593 -28.321 117.985 1.00 57.53 342 GLU A N 1
ATOM 2724 C CA . GLU A 1 342 ? -55.654 -27.184 117.926 1.00 57.53 342 GLU A CA 1
ATOM 2725 C C . GLU A 1 342 ? -54.421 -27.501 117.059 1.00 57.53 342 GLU A C 1
ATOM 2727 O O . GLU A 1 342 ? -53.963 -26.644 116.298 1.00 57.53 342 GLU A O 1
ATOM 2732 N N . GLU A 1 343 ? -53.928 -28.744 117.085 1.00 62.62 343 GLU A N 1
ATOM 2733 C CA . GLU A 1 343 ? -52.831 -29.222 116.224 1.00 62.62 343 GLU A CA 1
ATOM 2734 C C . GLU A 1 343 ? -53.264 -29.432 114.757 1.00 62.62 343 GLU A C 1
ATOM 2736 O O . GLU A 1 343 ? -52.475 -29.219 113.836 1.00 62.62 343 GLU A O 1
ATOM 2741 N N . GLU A 1 344 ? -54.522 -29.803 114.507 1.00 60.81 344 GLU A N 1
ATOM 2742 C CA . GLU A 1 344 ? -55.098 -29.938 113.164 1.00 60.81 344 GLU A CA 1
ATOM 2743 C C . GLU A 1 344 ? -55.443 -28.589 112.546 1.00 60.81 344 GLU A C 1
ATOM 2745 O O . GLU A 1 344 ? -55.147 -28.391 111.369 1.00 60.81 344 GLU A O 1
ATOM 2750 N N . LYS A 1 345 ? -55.952 -27.625 113.326 1.00 64.62 345 LYS A N 1
ATOM 2751 C CA . LYS A 1 345 ? -56.128 -26.250 112.838 1.00 64.62 345 LYS A CA 1
ATOM 2752 C C . LYS A 1 345 ? -54.793 -25.587 112.529 1.00 64.62 345 LYS A C 1
ATOM 2754 O O . LYS A 1 345 ? -54.665 -24.978 111.477 1.00 64.62 345 LYS A O 1
ATOM 2759 N N . SER A 1 346 ? -53.773 -25.752 113.369 1.00 62.66 346 SER A N 1
ATOM 2760 C CA . SER A 1 346 ? -52.438 -25.211 113.076 1.00 62.66 346 SER A CA 1
ATOM 2761 C C . SER A 1 346 ? -51.738 -25.935 111.914 1.00 62.66 346 SER A C 1
ATOM 2763 O O . SER A 1 346 ? -51.017 -25.293 111.155 1.00 62.66 346 SER A O 1
ATOM 2765 N N . LYS A 1 347 ? -52.001 -27.231 111.681 1.00 69.25 347 LYS A N 1
ATOM 2766 C CA . LYS A 1 347 ? -51.577 -27.928 110.449 1.00 69.25 347 LYS A CA 1
ATOM 2767 C C . LYS A 1 347 ? -52.363 -27.505 109.206 1.00 69.25 347 LYS A C 1
ATOM 2769 O O . LYS A 1 347 ? -51.769 -27.443 108.139 1.00 69.25 347 LYS A O 1
ATOM 2774 N N . GLN A 1 348 ? -53.661 -27.225 109.312 1.00 66.38 348 GLN A N 1
ATOM 2775 C CA . GLN A 1 348 ? -54.466 -26.712 108.197 1.00 66.38 348 GLN A CA 1
ATOM 2776 C C . GLN A 1 348 ? -54.101 -25.272 107.851 1.00 66.38 348 GLN A C 1
ATOM 2778 O O . GLN A 1 348 ? -53.998 -24.964 106.673 1.00 66.38 348 GLN A O 1
ATOM 2783 N N . ILE A 1 349 ? -53.821 -24.427 108.846 1.00 68.94 349 ILE A N 1
ATOM 2784 C CA . ILE A 1 349 ? -53.309 -23.071 108.624 1.00 68.94 349 ILE A CA 1
ATOM 2785 C C . ILE A 1 349 ? -51.939 -23.140 107.944 1.00 68.94 349 ILE A C 1
ATOM 2787 O O . ILE A 1 349 ? -51.773 -22.512 106.911 1.00 68.94 349 ILE A O 1
ATOM 2791 N N . ARG A 1 350 ? -51.012 -23.997 108.401 1.00 69.88 350 ARG A N 1
ATOM 2792 C CA . ARG A 1 350 ? -49.715 -24.176 107.719 1.00 69.88 350 ARG A CA 1
ATOM 2793 C C . ARG A 1 350 ? -49.832 -24.747 106.309 1.00 69.88 350 ARG A C 1
ATOM 2795 O O . ARG A 1 350 ? -49.103 -24.305 105.439 1.00 69.88 350 ARG A O 1
ATOM 2802 N N . ARG A 1 351 ? -50.740 -25.695 106.058 1.00 72.75 351 ARG A N 1
ATOM 2803 C CA . ARG A 1 351 ? -50.973 -26.223 104.701 1.00 72.75 351 ARG A CA 1
ATOM 2804 C C . ARG A 1 351 ? -51.574 -25.172 103.779 1.00 72.75 351 ARG A C 1
ATOM 2806 O O . ARG A 1 351 ? -51.135 -25.060 102.648 1.00 72.75 351 ARG A O 1
ATOM 2813 N N . LEU A 1 352 ? -52.524 -24.377 104.269 1.00 71.06 352 LEU A N 1
ATOM 2814 C CA . LEU A 1 352 ? -53.085 -23.268 103.502 1.00 71.06 352 LEU A CA 1
ATOM 2815 C C . LEU A 1 352 ? -52.054 -22.153 103.293 1.00 71.06 352 LEU A C 1
ATOM 2817 O O . LEU A 1 352 ? -52.026 -21.566 102.223 1.00 71.06 352 LEU A O 1
ATOM 2821 N N . GLU A 1 353 ? -51.172 -21.883 104.255 1.00 69.19 353 GLU A N 1
ATOM 2822 C CA . GLU A 1 353 ? -50.044 -20.956 104.095 1.00 69.19 353 GLU A CA 1
ATOM 2823 C C . GLU A 1 353 ? -48.994 -21.492 103.111 1.00 69.19 353 GLU A C 1
ATOM 2825 O O . GLU A 1 353 ? -48.488 -20.731 102.291 1.00 69.19 353 GLU A O 1
ATOM 2830 N N . GLU A 1 354 ? -48.694 -22.793 103.135 1.00 74.06 354 GLU A N 1
ATOM 2831 C CA . GLU A 1 354 ? -47.795 -23.459 102.187 1.00 74.06 354 GLU A CA 1
ATOM 2832 C C . GLU A 1 354 ? -48.384 -23.450 100.773 1.00 74.06 354 GLU A C 1
ATOM 2834 O O . GLU A 1 354 ? -47.699 -23.023 99.845 1.00 74.06 354 GLU A O 1
ATOM 2839 N N . GLU A 1 355 ? -49.659 -23.806 100.611 1.00 74.56 355 GLU A N 1
ATOM 2840 C CA . GLU A 1 355 ? -50.386 -23.743 99.340 1.00 74.56 355 GLU A CA 1
ATOM 2841 C C . GLU A 1 355 ? -50.474 -22.305 98.825 1.00 74.56 355 GLU A C 1
ATOM 2843 O O . GLU A 1 355 ? -50.179 -22.054 97.659 1.00 74.56 355 GLU A O 1
ATOM 2848 N N . ASN A 1 356 ? -50.790 -21.332 99.682 1.00 71.12 356 ASN A N 1
ATOM 2849 C CA . ASN A 1 356 ? -50.835 -19.925 99.288 1.00 71.12 356 ASN A CA 1
ATOM 2850 C C . ASN A 1 356 ? -49.430 -19.402 98.938 1.00 71.12 356 ASN A C 1
ATOM 2852 O O . ASN A 1 356 ? -49.270 -18.669 97.967 1.00 71.12 356 ASN A O 1
ATOM 2856 N N . SER A 1 357 ? -48.379 -19.853 99.633 1.00 73.06 357 SER A N 1
ATOM 2857 C CA . SER A 1 357 ? -46.989 -19.553 99.262 1.00 73.06 357 SER A CA 1
ATOM 2858 C C . SER A 1 357 ? -46.596 -20.184 97.926 1.00 73.06 357 SER A C 1
ATOM 2860 O O . SER A 1 357 ? -45.830 -19.597 97.164 1.00 73.06 357 SER A O 1
ATOM 2862 N N . GLU A 1 358 ? -47.122 -21.368 97.612 1.00 77.38 358 GLU A N 1
ATOM 2863 C CA . GLU A 1 358 ? -46.861 -22.068 96.362 1.00 77.38 358 GLU A CA 1
ATOM 2864 C C . GLU A 1 358 ? -47.629 -21.435 95.199 1.00 77.38 358 GLU A C 1
ATOM 2866 O O . GLU A 1 358 ? -47.064 -21.280 94.118 1.00 77.38 358 GLU A O 1
ATOM 2871 N N . TYR A 1 359 ? -48.865 -20.984 95.425 1.00 78.06 359 TYR A N 1
ATOM 2872 C CA . TYR A 1 359 ? -49.632 -20.202 94.459 1.00 78.06 359 TYR A CA 1
ATOM 2873 C C . TYR A 1 359 ? -49.009 -18.831 94.219 1.00 78.06 359 TYR A C 1
ATOM 2875 O O . TYR A 1 359 ? -48.860 -18.456 93.063 1.00 78.06 359 TYR A O 1
ATOM 2883 N N . ILE A 1 360 ? -48.555 -18.123 95.256 1.00 74.25 360 ILE A N 1
ATOM 2884 C CA . ILE A 1 360 ? -47.818 -16.858 95.103 1.00 74.25 360 ILE A CA 1
ATOM 2885 C C . ILE A 1 360 ? -46.511 -17.089 94.337 1.00 74.25 360 ILE A C 1
ATOM 2887 O O . ILE A 1 360 ? -46.170 -16.303 93.458 1.00 74.25 360 ILE A O 1
ATOM 2891 N N . ARG A 1 361 ? -45.799 -18.194 94.599 1.00 75.75 361 ARG A N 1
ATOM 2892 C CA . ARG A 1 361 ? -44.576 -18.547 93.863 1.00 75.75 361 ARG A CA 1
ATOM 2893 C C . ARG A 1 361 ? -44.871 -18.874 92.398 1.00 75.75 361 ARG A C 1
ATOM 2895 O O . ARG A 1 361 ? -44.152 -18.389 91.536 1.00 75.75 361 ARG A O 1
ATOM 2902 N N . LYS A 1 362 ? -45.940 -19.625 92.113 1.00 78.56 362 LYS A N 1
ATOM 2903 C CA . LYS A 1 362 ? -46.404 -19.931 90.747 1.00 78.56 362 LYS A CA 1
ATOM 2904 C C . LYS A 1 362 ? -46.896 -18.682 90.013 1.00 78.56 362 LYS A C 1
ATOM 2906 O O . LYS A 1 362 ? -46.644 -18.530 88.821 1.00 78.56 362 LYS A O 1
ATOM 2911 N N . LEU A 1 363 ? -47.563 -17.767 90.713 1.00 76.19 363 LEU A N 1
ATOM 2912 C CA . LEU A 1 363 ? -47.989 -16.482 90.166 1.00 76.19 363 LEU A CA 1
ATOM 2913 C C . LEU A 1 363 ? -46.772 -15.606 89.842 1.00 76.19 363 LEU A C 1
ATOM 2915 O O . LEU A 1 363 ? -46.697 -15.048 88.758 1.00 76.19 363 LEU A O 1
ATOM 2919 N N . ALA A 1 364 ? -45.776 -15.560 90.728 1.00 74.75 364 ALA A N 1
ATOM 2920 C CA . ALA A 1 364 ? -44.533 -14.832 90.495 1.00 74.75 364 ALA A CA 1
ATOM 2921 C C . ALA A 1 364 ? -43.711 -15.431 89.340 1.00 74.75 364 ALA A C 1
ATOM 2923 O O . ALA A 1 364 ? -43.165 -14.682 88.533 1.00 74.75 364 ALA A O 1
ATOM 2924 N N . THR A 1 365 ? -43.645 -16.763 89.207 1.00 74.00 365 THR A N 1
ATOM 2925 C CA . THR A 1 365 ? -42.956 -17.400 88.071 1.00 74.00 365 THR A CA 1
ATOM 2926 C C . THR A 1 365 ? -43.695 -17.167 86.761 1.00 74.00 365 THR A C 1
ATOM 2928 O O . THR A 1 365 ? -43.061 -16.821 85.776 1.00 74.00 365 THR A O 1
ATOM 2931 N N . THR A 1 366 ? -45.026 -17.269 86.746 1.00 74.69 366 THR A N 1
ATOM 2932 C CA . THR A 1 366 ? -45.821 -17.014 85.530 1.00 74.69 366 THR A CA 1
ATOM 2933 C C . THR A 1 366 ? -45.823 -15.538 85.133 1.00 74.69 366 THR A C 1
ATOM 2935 O O . THR A 1 366 ? -45.737 -15.233 83.948 1.00 74.69 366 THR A O 1
ATOM 2938 N N . GLN A 1 367 ? -45.837 -14.608 86.091 1.00 71.56 367 GLN A N 1
ATOM 2939 C CA . GLN A 1 367 ? -45.647 -13.178 85.824 1.00 71.56 367 GLN A CA 1
ATOM 2940 C C . GLN A 1 367 ? -44.225 -12.873 85.329 1.00 71.56 367 GLN A C 1
ATOM 2942 O O . GLN A 1 367 ? -44.061 -12.072 84.412 1.00 71.56 367 GLN A O 1
ATOM 2947 N N . GLY A 1 368 ? -43.204 -13.549 85.866 1.00 77.81 368 GLY A N 1
ATOM 2948 C CA . GLY A 1 368 ? -41.829 -13.455 85.370 1.00 77.81 368 GLY A CA 1
ATOM 2949 C C . GLY A 1 368 ? -41.670 -13.993 83.945 1.00 77.81 368 GLY A C 1
ATOM 2950 O O . GLY A 1 368 ? -41.046 -13.351 83.107 1.00 77.81 368 GLY A O 1
ATOM 2951 N N . GLU A 1 369 ? -42.281 -15.135 83.635 1.00 75.88 369 GLU A N 1
ATOM 2952 C CA . GLU A 1 369 ? -42.298 -15.710 82.285 1.00 75.88 369 GLU A CA 1
ATOM 2953 C C . GLU A 1 369 ? -43.055 -14.820 81.293 1.00 75.88 369 GLU A C 1
ATOM 2955 O O . GLU A 1 369 ? -42.599 -14.641 80.164 1.00 75.88 369 GLU A O 1
ATOM 2960 N N . MET A 1 370 ? -44.167 -14.212 81.716 1.00 71.88 370 MET A N 1
ATOM 2961 C CA . MET A 1 370 ? -44.935 -13.272 80.897 1.00 71.88 370 MET A CA 1
ATOM 2962 C C . MET A 1 370 ? -44.119 -12.018 80.569 1.00 71.88 370 MET A C 1
ATOM 2964 O O . MET A 1 370 ? -44.044 -11.647 79.403 1.00 71.88 370 MET A O 1
ATOM 2968 N N . LEU A 1 371 ? -43.420 -11.435 81.551 1.00 75.06 371 LEU A N 1
ATOM 2969 C CA . LEU A 1 371 ? -42.523 -10.295 81.330 1.00 75.06 371 LEU A CA 1
ATOM 2970 C C . LEU A 1 371 ? -41.361 -10.646 80.391 1.00 75.06 371 LEU A C 1
ATOM 2972 O O . LEU A 1 371 ? -41.038 -9.869 79.498 1.00 75.06 371 LEU A O 1
ATOM 2976 N N . VAL A 1 372 ? -40.766 -11.835 80.530 1.00 77.00 372 VAL A N 1
ATOM 2977 C CA . VAL A 1 372 ? -39.700 -12.300 79.623 1.00 77.00 372 VAL A CA 1
ATOM 2978 C C . VAL A 1 372 ? -40.230 -12.512 78.202 1.00 77.00 372 VAL A C 1
ATOM 2980 O O . VAL A 1 372 ? -39.525 -12.235 77.231 1.00 77.00 372 VAL A O 1
ATOM 2983 N N . LEU A 1 373 ? -41.459 -13.006 78.046 1.00 75.31 373 LEU A N 1
ATOM 2984 C CA . LEU A 1 373 ? -42.091 -13.162 76.736 1.00 75.31 373 LEU A CA 1
ATOM 2985 C C . LEU A 1 373 ? -42.471 -11.812 76.118 1.00 75.31 373 LEU A C 1
ATOM 2987 O O . LEU A 1 373 ? -42.257 -11.631 74.922 1.00 75.31 373 LEU A O 1
ATOM 2991 N N . GLU A 1 374 ? -42.954 -10.852 76.906 1.00 73.50 374 GLU A N 1
ATOM 2992 C CA . GLU A 1 374 ? -43.207 -9.478 76.455 1.00 73.50 374 GLU A CA 1
ATOM 2993 C C . GLU A 1 374 ? -41.912 -8.779 76.025 1.00 73.50 374 GLU A C 1
ATOM 2995 O O . GLU A 1 374 ? -41.869 -8.148 74.966 1.00 73.50 374 GLU A O 1
ATOM 3000 N N . GLU A 1 375 ? -40.827 -8.957 76.780 1.00 74.31 375 GLU A N 1
ATOM 3001 C CA . GLU A 1 375 ? -39.508 -8.415 76.454 1.00 74.31 375 GLU A CA 1
ATOM 3002 C C . GLU A 1 375 ? -38.932 -9.064 75.182 1.00 74.31 375 GLU A C 1
ATOM 3004 O O . GLU A 1 375 ? -38.416 -8.369 74.300 1.00 74.31 375 GLU A O 1
ATOM 3009 N N . LYS A 1 376 ? -39.109 -10.382 75.007 1.00 73.56 376 LYS A N 1
ATOM 3010 C CA . LYS A 1 376 ? -38.752 -11.096 73.768 1.00 73.56 376 LYS A CA 1
ATOM 3011 C C . LYS A 1 376 ? -39.590 -10.643 72.575 1.00 73.56 376 LYS A C 1
ATOM 3013 O O . LYS A 1 376 ? -39.026 -10.408 71.510 1.00 73.56 376 LYS A O 1
ATOM 3018 N N . PHE A 1 377 ? -40.898 -10.462 72.740 1.00 71.81 377 PHE A N 1
ATOM 3019 C CA . PHE A 1 377 ? -41.785 -10.017 71.666 1.00 71.81 377 PHE A CA 1
ATOM 3020 C C . PHE A 1 377 ? -41.490 -8.566 71.259 1.00 71.81 377 PHE A C 1
ATOM 3022 O O . PHE A 1 377 ? -41.478 -8.230 70.072 1.00 71.81 377 PHE A O 1
ATOM 3029 N N . ALA A 1 378 ? -41.172 -7.698 72.224 1.00 72.81 378 ALA A N 1
ATOM 3030 C CA . ALA A 1 378 ? -40.690 -6.347 71.960 1.00 72.81 378 ALA A CA 1
ATOM 3031 C C . ALA A 1 378 ? -39.346 -6.367 71.211 1.00 72.81 378 ALA A C 1
ATOM 3033 O O . ALA A 1 378 ? -39.190 -5.660 70.208 1.00 72.81 378 ALA A O 1
ATOM 3034 N N . ALA A 1 379 ? -38.405 -7.219 71.631 1.00 71.69 379 ALA A N 1
ATOM 3035 C CA . ALA A 1 379 ? -37.116 -7.390 70.966 1.00 71.69 379 ALA A CA 1
ATOM 3036 C C . ALA A 1 379 ? -37.260 -7.940 69.535 1.00 71.69 379 ALA A C 1
ATOM 3038 O O . ALA A 1 379 ? -36.603 -7.439 68.622 1.00 71.69 379 ALA A O 1
ATOM 3039 N N . GLU A 1 380 ? -38.145 -8.911 69.301 1.00 72.62 380 GLU A N 1
ATOM 3040 C CA . GLU A 1 380 ? -38.449 -9.452 67.970 1.00 72.62 380 GLU A CA 1
ATOM 3041 C C . GLU A 1 380 ? -39.147 -8.429 67.075 1.00 72.62 380 GLU A C 1
ATOM 3043 O O . GLU A 1 380 ? -38.795 -8.303 65.904 1.00 72.62 380 GLU A O 1
ATOM 3048 N N . LYS A 1 381 ? -40.062 -7.616 67.613 1.00 74.50 381 LYS A N 1
ATOM 3049 C CA . LYS A 1 381 ? -40.705 -6.527 66.861 1.00 74.50 381 LYS A CA 1
ATOM 3050 C C . LYS A 1 381 ? -39.696 -5.456 66.439 1.00 74.50 381 LYS A C 1
ATOM 3052 O O . LYS A 1 381 ? -39.796 -4.922 65.333 1.00 74.50 381 LYS A O 1
ATOM 3057 N N . VAL A 1 382 ? -38.711 -5.146 67.286 1.00 73.19 382 VAL A N 1
ATOM 3058 C CA . VAL A 1 382 ? -37.593 -4.252 66.937 1.00 73.19 382 VAL A CA 1
ATOM 3059 C C . VAL A 1 382 ? -36.675 -4.903 65.899 1.00 73.19 382 VAL A C 1
ATOM 3061 O O . VAL A 1 382 ? -36.287 -4.238 64.938 1.00 73.19 382 VAL A O 1
ATOM 3064 N N . ARG A 1 383 ? -36.384 -6.203 66.030 1.00 72.12 383 ARG A N 1
ATOM 3065 C CA . ARG A 1 383 ? -35.552 -6.959 65.081 1.00 72.12 383 ARG A CA 1
ATOM 3066 C C . ARG A 1 383 ? -36.205 -7.041 63.697 1.00 72.12 383 ARG A C 1
ATOM 3068 O O . ARG A 1 383 ? -35.587 -6.639 62.723 1.00 72.12 383 ARG A O 1
ATOM 3075 N N . ALA A 1 384 ? -37.492 -7.376 63.619 1.00 71.38 384 ALA A N 1
ATOM 3076 C CA . ALA A 1 384 ? -38.261 -7.400 62.374 1.00 71.38 384 ALA A CA 1
ATOM 3077 C C . ALA A 1 384 ? -38.361 -6.015 61.708 1.00 71.38 384 ALA A C 1
ATOM 3079 O O . ALA A 1 384 ? -38.286 -5.902 60.483 1.00 71.38 384 ALA A O 1
ATOM 3080 N N . LYS A 1 385 ? -38.486 -4.933 62.494 1.00 73.94 385 LYS A N 1
ATOM 3081 C CA . LYS A 1 385 ? -38.409 -3.559 61.965 1.00 73.94 385 LYS A CA 1
ATOM 3082 C C . LYS A 1 385 ? -37.016 -3.237 61.418 1.00 73.94 385 LYS A C 1
ATOM 3084 O O . LYS A 1 385 ? -36.926 -2.619 60.360 1.00 73.94 385 LYS A O 1
ATOM 3089 N N . LYS A 1 386 ? -35.951 -3.670 62.101 1.00 73.75 386 LYS A N 1
ATOM 3090 C CA . LYS A 1 386 ? -34.563 -3.510 61.647 1.00 73.75 386 LYS A CA 1
ATOM 3091 C C . LYS A 1 386 ? -34.311 -4.293 60.357 1.00 73.75 386 LYS A C 1
ATOM 3093 O O . LYS A 1 386 ? -33.767 -3.716 59.427 1.00 73.75 386 LYS A O 1
ATOM 3098 N N . ASP A 1 387 ? -34.791 -5.529 60.259 1.00 70.62 387 ASP A N 1
ATOM 3099 C CA . ASP A 1 387 ? -34.643 -6.382 59.072 1.00 70.62 387 ASP A CA 1
ATOM 3100 C C . ASP A 1 387 ? -35.445 -5.856 57.873 1.00 70.62 387 ASP A C 1
ATOM 3102 O O . ASP A 1 387 ? -34.974 -5.859 56.733 1.00 70.62 387 ASP A O 1
ATOM 3106 N N . LYS A 1 388 ? -36.640 -5.304 58.113 1.00 74.19 388 LYS A N 1
ATOM 3107 C CA . LYS A 1 388 ? -37.411 -4.598 57.079 1.00 74.19 388 LYS A CA 1
ATOM 3108 C C . LYS A 1 388 ? -36.704 -3.317 56.617 1.00 74.19 388 LYS A C 1
ATOM 3110 O O . LYS A 1 388 ? -36.700 -3.009 55.428 1.00 74.19 388 LYS A O 1
ATOM 3115 N N . ALA A 1 389 ? -36.083 -2.575 57.534 1.00 71.56 389 ALA A N 1
ATOM 3116 C CA . ALA A 1 389 ? -35.331 -1.370 57.192 1.00 71.56 389 ALA A CA 1
ATOM 3117 C C . ALA A 1 389 ? -34.044 -1.699 56.418 1.00 71.56 389 ALA A C 1
ATOM 3119 O O . ALA A 1 389 ? -33.768 -1.050 55.412 1.00 71.56 389 ALA A O 1
ATOM 3120 N N . THR A 1 390 ? -33.289 -2.728 56.820 1.00 73.94 390 THR A N 1
ATOM 3121 C CA . THR A 1 390 ? -32.055 -3.157 56.137 1.00 73.94 390 THR A CA 1
ATOM 3122 C C . THR A 1 390 ? -32.335 -3.741 54.757 1.00 73.94 390 THR A C 1
ATOM 3124 O O . THR A 1 390 ? -31.609 -3.424 53.817 1.00 73.94 390 THR A O 1
ATOM 3127 N N . THR A 1 391 ? -33.406 -4.521 54.588 1.00 75.25 391 THR A N 1
ATOM 3128 C CA . THR A 1 391 ? -33.832 -5.007 53.262 1.00 75.25 391 THR A CA 1
ATOM 3129 C C . THR A 1 391 ? -34.260 -3.862 52.344 1.00 75.25 391 THR A C 1
ATOM 3131 O O . THR A 1 391 ? -33.873 -3.843 51.175 1.00 75.25 391 THR A O 1
ATOM 3134 N N . MET A 1 392 ? -34.973 -2.856 52.861 1.00 74.50 392 MET A N 1
ATOM 3135 C CA . MET A 1 392 ? -35.339 -1.667 52.083 1.00 74.50 392 MET A CA 1
ATOM 3136 C C . MET A 1 392 ? -34.113 -0.825 51.700 1.00 74.50 392 MET A C 1
ATOM 3138 O O . MET A 1 392 ? -33.995 -0.396 50.553 1.00 74.50 392 MET A O 1
ATOM 3142 N N . LEU A 1 393 ? -33.149 -0.667 52.613 1.00 72.88 393 LEU A N 1
ATOM 3143 C CA . LEU A 1 393 ? -31.862 -0.015 52.342 1.00 72.88 393 LEU A CA 1
ATOM 3144 C C . LEU A 1 393 ? -31.045 -0.780 51.292 1.00 72.88 393 LEU A C 1
ATOM 3146 O O . LEU A 1 393 ? -30.491 -0.163 50.385 1.00 72.88 393 LEU A O 1
ATOM 3150 N N . ALA A 1 394 ? -31.018 -2.114 51.355 1.00 72.12 394 ALA A N 1
ATOM 3151 C CA . ALA A 1 394 ? -30.344 -2.957 50.370 1.00 72.12 394 ALA A CA 1
ATOM 3152 C C . ALA A 1 394 ? -30.974 -2.830 48.972 1.00 72.12 394 ALA A C 1
ATOM 3154 O O . ALA A 1 394 ? -30.243 -2.713 47.986 1.00 72.12 394 ALA A O 1
ATOM 3155 N N . MET A 1 395 ? -32.308 -2.776 48.876 1.00 77.12 395 MET A N 1
ATOM 3156 C CA . MET A 1 395 ? -33.003 -2.528 47.606 1.00 77.12 395 MET A CA 1
ATOM 3157 C C . MET A 1 395 ? -32.668 -1.141 47.041 1.00 77.12 395 MET A C 1
ATOM 3159 O O . MET A 1 395 ? -32.257 -1.044 45.885 1.00 77.12 395 MET A O 1
ATOM 3163 N N . ILE A 1 396 ? -32.732 -0.083 47.858 1.00 81.38 396 ILE A N 1
ATOM 3164 C CA . ILE A 1 396 ? -32.394 1.287 47.432 1.00 81.38 396 ILE A CA 1
ATOM 3165 C C . ILE A 1 396 ? -30.929 1.380 46.979 1.00 81.38 396 ILE A C 1
ATOM 3167 O O . ILE A 1 396 ? -30.629 1.998 45.955 1.00 81.38 396 ILE A O 1
ATOM 3171 N N . LEU A 1 397 ? -30.001 0.752 47.706 1.00 76.19 397 LEU A N 1
ATOM 3172 C CA . LEU A 1 397 ? -28.589 0.706 47.324 1.00 76.19 397 LEU A CA 1
ATOM 3173 C C . LEU A 1 397 ? -28.378 -0.078 46.023 1.00 76.19 397 LEU A C 1
ATOM 3175 O O . LEU A 1 397 ? -27.569 0.344 45.197 1.00 76.19 397 LEU A O 1
ATOM 3179 N N . SER A 1 398 ? -29.126 -1.163 45.797 1.00 72.62 398 SER A N 1
ATOM 3180 C CA . SER A 1 398 ? -29.068 -1.924 44.545 1.00 72.62 398 SER A CA 1
ATOM 3181 C C . SER A 1 398 ? -29.563 -1.106 43.345 1.00 72.62 398 SER A C 1
ATOM 3183 O O . SER A 1 398 ? -28.855 -1.020 42.342 1.00 72.62 398 SER A O 1
ATOM 3185 N N . GLU A 1 399 ? -30.679 -0.380 43.476 1.00 75.62 399 GLU A N 1
ATOM 3186 C CA . GLU A 1 399 ? -31.180 0.525 42.431 1.00 75.62 399 GLU A CA 1
ATOM 3187 C C . GLU A 1 399 ? -30.223 1.696 42.177 1.00 75.62 399 GLU A C 1
ATOM 3189 O O . GLU A 1 399 ? -29.999 2.096 41.032 1.00 75.62 399 GLU A O 1
ATOM 3194 N N . LYS A 1 400 ? -29.603 2.253 43.227 1.00 76.38 400 LYS A N 1
ATOM 3195 C CA . LYS A 1 400 ? -28.587 3.308 43.081 1.00 76.38 400 LYS A CA 1
ATOM 3196 C C . LYS A 1 400 ? -27.319 2.791 42.407 1.00 76.38 400 LYS A C 1
ATOM 3198 O O . LYS A 1 400 ? -26.757 3.510 41.579 1.00 76.38 400 LYS A O 1
ATOM 3203 N N . ALA A 1 401 ? -26.891 1.567 42.709 1.00 73.12 401 ALA A N 1
ATOM 3204 C CA . ALA A 1 401 ? -25.763 0.921 42.048 1.00 73.12 401 ALA A CA 1
ATOM 3205 C C . ALA A 1 401 ? -26.064 0.638 40.567 1.00 73.12 401 ALA A C 1
ATOM 3207 O O . ALA A 1 401 ? -25.207 0.872 39.712 1.00 73.12 401 ALA A O 1
ATOM 3208 N N . GLU A 1 402 ? -27.286 0.216 40.235 1.00 73.44 402 GLU A N 1
ATOM 3209 C CA . GLU A 1 402 ? -27.738 0.053 38.851 1.00 73.44 402 GLU A CA 1
ATOM 3210 C C . GLU A 1 402 ? -27.816 1.390 38.107 1.00 73.44 402 GLU A C 1
ATOM 3212 O O . GLU A 1 402 ? -27.281 1.508 37.006 1.00 73.44 402 GLU A O 1
ATOM 3217 N N . LEU A 1 403 ? -28.375 2.437 38.720 1.00 77.19 403 LEU A N 1
ATOM 3218 C CA . LEU A 1 403 ? -28.376 3.794 38.163 1.00 77.19 403 LEU A CA 1
ATOM 3219 C C . LEU A 1 403 ? -26.958 4.332 37.949 1.00 77.19 403 LEU A C 1
ATOM 3221 O O . LEU A 1 403 ? -26.687 4.972 36.931 1.00 77.19 403 LEU A O 1
ATOM 3225 N N . TRP A 1 404 ? -26.040 4.083 38.883 1.00 80.81 404 TRP A N 1
ATOM 3226 C CA . TRP A 1 404 ? -24.638 4.467 38.742 1.00 80.81 404 TRP A CA 1
ATOM 3227 C C . TRP A 1 404 ? -23.960 3.697 37.604 1.00 80.81 404 TRP A C 1
ATOM 3229 O O . TRP A 1 404 ? -23.293 4.310 36.768 1.00 80.81 404 TRP A O 1
ATOM 3239 N N . ARG A 1 405 ? -24.209 2.385 37.492 1.00 78.75 405 ARG A N 1
ATOM 3240 C CA . ARG A 1 405 ? -23.733 1.545 36.383 1.00 78.75 405 ARG A CA 1
ATOM 3241 C C . ARG A 1 405 ? -24.265 2.048 35.041 1.00 78.75 405 ARG A C 1
ATOM 3243 O O . ARG A 1 405 ? -23.477 2.228 34.118 1.00 78.75 405 ARG A O 1
ATOM 3250 N N . MET A 1 406 ? -25.554 2.371 34.950 1.00 77.56 406 MET A N 1
ATOM 3251 C CA . MET A 1 406 ? -26.174 2.937 33.747 1.00 77.56 406 MET A CA 1
ATOM 3252 C C . MET A 1 406 ? -25.608 4.318 33.397 1.00 77.56 406 MET A C 1
ATOM 3254 O O . MET A 1 406 ? -25.345 4.600 32.230 1.00 77.56 406 MET A O 1
ATOM 3258 N N . ARG A 1 407 ? -25.348 5.184 34.388 1.00 80.56 407 ARG A N 1
ATOM 3259 C CA . ARG A 1 407 ? -24.679 6.481 34.169 1.00 80.56 407 ARG A CA 1
ATOM 3260 C C . ARG A 1 407 ? -23.233 6.310 33.703 1.00 80.56 407 ARG A C 1
ATOM 3262 O O . ARG A 1 407 ? -22.798 7.049 32.824 1.00 80.56 407 ARG A O 1
ATOM 3269 N N . SER A 1 408 ? -22.500 5.343 34.250 1.00 76.06 408 SER A N 1
ATOM 3270 C CA . SER A 1 408 ? -21.135 5.007 33.827 1.00 76.06 408 SER A CA 1
ATOM 3271 C C . SER A 1 408 ? -21.106 4.454 32.394 1.00 76.06 408 SER A C 1
ATOM 3273 O O . SER A 1 408 ? -20.337 4.922 31.553 1.00 76.06 408 SER A O 1
ATOM 3275 N N . GLN A 1 409 ? -22.031 3.550 32.061 1.00 76.69 409 GLN A N 1
ATOM 3276 C CA . GLN A 1 409 ? -22.236 3.046 30.699 1.00 76.69 409 GLN A CA 1
ATOM 3277 C C . GLN A 1 409 ? -22.654 4.158 29.726 1.00 76.69 409 GLN A C 1
ATOM 3279 O O . GLN A 1 409 ? -22.188 4.205 28.591 1.00 76.69 409 GLN A O 1
ATOM 3284 N N . HIS A 1 410 ? -23.480 5.110 30.164 1.00 77.50 410 HIS A N 1
ATOM 3285 C CA . HIS A 1 410 ? -23.831 6.258 29.336 1.00 77.50 410 HIS A CA 1
ATOM 3286 C C . HIS A 1 410 ? -22.620 7.169 29.086 1.00 77.50 410 HIS A C 1
ATOM 3288 O O . HIS A 1 410 ? -22.433 7.590 27.945 1.00 77.50 410 HIS A O 1
ATOM 3294 N N . ARG A 1 411 ? -21.789 7.438 30.106 1.00 81.00 411 ARG A N 1
ATOM 3295 C CA . ARG A 1 411 ? -20.556 8.242 29.988 1.00 81.00 411 ARG A CA 1
ATOM 3296 C C . ARG A 1 411 ? -19.525 7.600 29.065 1.00 81.00 411 ARG A C 1
ATOM 3298 O O . ARG A 1 411 ? -18.931 8.288 28.242 1.00 81.00 411 ARG A O 1
ATOM 3305 N N . THR A 1 412 ? -19.331 6.289 29.176 1.00 74.44 412 THR A N 1
ATOM 3306 C CA . THR A 1 412 ? -18.451 5.535 28.270 1.00 74.44 412 THR A CA 1
ATOM 3307 C C . THR A 1 412 ? -19.005 5.540 26.848 1.00 74.44 412 THR A C 1
ATOM 3309 O O . THR A 1 412 ? -18.265 5.829 25.913 1.00 74.44 412 THR A O 1
ATOM 3312 N N . PHE A 1 413 ? -20.317 5.358 26.666 1.00 81.69 413 PHE A N 1
ATOM 3313 C CA . PHE A 1 413 ? -20.958 5.481 25.356 1.00 81.69 413 PHE A CA 1
ATOM 3314 C C . PHE A 1 413 ? -20.819 6.888 24.750 1.00 81.69 413 PHE A C 1
ATOM 3316 O O . PHE A 1 413 ? -20.543 7.011 23.557 1.00 81.69 413 PHE A O 1
ATOM 3323 N N . THR A 1 414 ? -20.972 7.964 25.532 1.00 80.62 414 THR A N 1
ATOM 3324 C CA . THR A 1 414 ? -20.736 9.329 25.031 1.00 80.62 414 THR A CA 1
ATOM 3325 C C . THR A 1 414 ? -19.270 9.575 24.705 1.00 80.62 414 THR A C 1
ATOM 3327 O O . THR A 1 414 ? -19.008 10.217 23.691 1.00 80.62 414 THR A O 1
ATOM 3330 N N . HIS A 1 415 ? -18.328 9.025 25.478 1.00 75.00 415 HIS A N 1
ATOM 3331 C CA . HIS A 1 415 ? -16.899 9.076 25.156 1.00 75.00 415 HIS A CA 1
ATOM 3332 C C . HIS A 1 415 ? -16.584 8.353 23.844 1.00 75.00 415 HIS A C 1
ATOM 3334 O O . HIS A 1 415 ? -15.954 8.936 22.967 1.00 75.00 415 HIS A O 1
ATOM 3340 N N . VAL A 1 416 ? -17.089 7.129 23.660 1.00 79.69 416 VAL A N 1
ATOM 3341 C CA . VAL A 1 416 ? -16.929 6.354 22.418 1.00 79.69 416 VAL A CA 1
ATOM 3342 C C . VAL A 1 416 ? -17.576 7.078 21.237 1.00 79.69 416 VAL A C 1
ATOM 3344 O O . VAL A 1 416 ? -16.994 7.140 20.159 1.00 79.69 416 VAL A O 1
ATOM 3347 N N . LYS A 1 417 ? -18.749 7.695 21.428 1.00 84.75 417 LYS A N 1
ATOM 3348 C CA . LYS A 1 417 ? -19.411 8.510 20.399 1.00 84.75 417 LYS A CA 1
ATOM 3349 C C . LYS A 1 417 ? -18.585 9.748 20.025 1.00 84.75 417 LYS A C 1
ATOM 3351 O O . LYS A 1 417 ? -18.486 10.065 18.842 1.00 84.75 417 LYS A O 1
ATOM 3356 N N . LEU A 1 418 ? -17.993 10.436 21.002 1.00 83.88 418 LEU A N 1
ATOM 3357 C CA . LEU A 1 418 ? -17.077 11.559 20.775 1.00 83.88 418 LEU A CA 1
ATOM 3358 C C . LEU A 1 418 ? -15.826 11.109 20.020 1.00 83.88 418 LEU A C 1
ATOM 3360 O O . LEU A 1 418 ? -15.469 11.735 19.027 1.00 83.88 418 LEU A O 1
ATOM 3364 N N . HIS A 1 419 ? -15.224 9.990 20.422 1.00 78.06 419 HIS A N 1
ATOM 3365 C CA . HIS A 1 419 ? -14.049 9.425 19.761 1.00 78.06 419 HIS A CA 1
ATOM 3366 C C . HIS A 1 419 ? -14.353 9.001 18.321 1.00 78.06 419 HIS A C 1
ATOM 3368 O O . HIS A 1 419 ? -13.594 9.314 17.412 1.00 78.06 419 HIS A O 1
ATOM 3374 N N . ALA A 1 420 ? -15.502 8.364 18.082 1.00 78.25 420 ALA A N 1
ATOM 3375 C CA . ALA A 1 420 ? -15.949 7.994 16.743 1.00 78.25 420 ALA A CA 1
ATOM 3376 C C . ALA A 1 420 ? -16.217 9.225 15.860 1.00 78.25 420 ALA A C 1
ATOM 3378 O O . ALA A 1 420 ? -15.935 9.200 14.664 1.00 78.25 420 ALA A O 1
ATOM 3379 N N . ASN A 1 421 ? -16.744 10.311 16.432 1.00 84.25 421 ASN A N 1
ATOM 3380 C CA . ASN A 1 421 ? -16.938 11.569 15.710 1.00 84.25 421 ASN A CA 1
ATOM 3381 C C . ASN A 1 421 ? -15.607 12.274 15.408 1.00 84.25 421 ASN A C 1
ATOM 3383 O O . ASN A 1 421 ? -15.440 12.768 14.296 1.00 84.25 421 ASN A O 1
ATOM 3387 N N . LEU A 1 422 ? -14.660 12.287 16.352 1.00 83.62 422 LEU A N 1
ATOM 3388 C CA . LEU A 1 422 ? -13.308 12.814 16.138 1.00 83.62 422 LEU A CA 1
ATOM 3389 C C . LEU A 1 422 ? -12.559 12.011 15.075 1.00 83.62 422 LEU A C 1
ATOM 3391 O O . LEU A 1 422 ? -11.975 12.600 14.175 1.00 83.62 422 LEU A O 1
ATOM 3395 N N . PHE A 1 423 ? -12.661 10.684 15.107 1.00 80.19 423 PHE A N 1
ATOM 3396 C CA . PHE A 1 423 ? -12.062 9.806 14.106 1.00 80.19 423 PHE A CA 1
ATOM 3397 C C . PHE A 1 423 ? -12.666 10.030 12.711 1.00 80.19 423 PHE A C 1
ATOM 3399 O O . PHE A 1 423 ? -11.943 10.155 11.727 1.00 80.19 423 PHE A O 1
ATOM 3406 N N . LYS A 1 424 ? -13.994 10.189 12.609 1.00 84.19 424 LYS A N 1
ATOM 3407 C CA . LYS A 1 424 ? -14.655 10.580 11.349 1.00 84.19 424 LYS A CA 1
ATOM 3408 C C . LYS A 1 424 ? -14.198 11.953 10.853 1.00 84.19 424 LYS A C 1
ATOM 3410 O O . LYS A 1 424 ? -14.015 12.129 9.650 1.00 84.19 424 LYS A O 1
ATOM 3415 N N . LEU A 1 425 ? -14.021 12.918 11.757 1.00 86.06 425 LEU A N 1
ATOM 3416 C CA . LEU A 1 425 ? -13.508 14.243 11.412 1.00 86.06 425 LEU A CA 1
ATOM 3417 C C . LEU A 1 425 ? -12.062 14.151 10.909 1.00 86.06 425 LEU A C 1
ATOM 3419 O O . LEU A 1 425 ? -11.750 14.748 9.882 1.00 86.06 425 LEU A O 1
ATOM 3423 N N . GLN A 1 426 ? -11.219 13.356 11.567 1.00 84.31 426 GLN A N 1
ATOM 3424 C CA . GLN A 1 426 ? -9.835 13.114 11.171 1.00 84.31 426 GLN A CA 1
ATOM 3425 C C . GLN A 1 426 ? -9.751 12.473 9.781 1.00 84.31 426 GLN A C 1
ATOM 3427 O O . GLN A 1 426 ? -9.107 13.044 8.907 1.00 84.31 426 GLN A O 1
ATOM 3432 N N . ILE A 1 427 ? -10.515 11.406 9.518 1.00 83.44 427 ILE A N 1
ATOM 3433 C CA . ILE A 1 427 ? -10.622 10.801 8.178 1.00 83.44 427 ILE A CA 1
ATOM 3434 C C . ILE A 1 427 ? -11.097 11.832 7.146 1.00 83.44 427 ILE A C 1
ATOM 3436 O O . ILE A 1 427 ? -10.605 11.870 6.021 1.00 83.44 427 ILE A O 1
ATOM 3440 N N . SER A 1 428 ? -12.055 12.695 7.500 1.00 83.44 428 SER A N 1
ATOM 3441 C CA . SER A 1 428 ? -12.541 13.723 6.574 1.00 83.44 428 SER A CA 1
ATOM 3442 C C . SER A 1 428 ? -11.485 14.789 6.256 1.00 83.44 428 SER A C 1
ATOM 3444 O O . SER A 1 428 ? -11.448 15.285 5.131 1.00 83.44 428 SER A O 1
ATOM 3446 N N . LEU A 1 429 ? -10.623 15.128 7.221 1.00 86.38 429 LEU A N 1
ATOM 3447 C CA . LEU A 1 429 ? -9.513 16.064 7.046 1.00 86.38 429 LEU A CA 1
ATOM 3448 C C . LEU A 1 429 ? -8.367 15.427 6.258 1.00 86.38 429 LEU A C 1
ATOM 3450 O O . LEU A 1 429 ? -7.821 16.073 5.371 1.00 86.38 429 LEU A O 1
ATOM 3454 N N . GLU A 1 430 ? -8.043 14.164 6.526 1.00 81.88 430 GLU A N 1
ATOM 3455 C CA . GLU A 1 430 ? -7.063 13.386 5.761 1.00 81.88 430 GLU A CA 1
ATOM 3456 C C . GLU A 1 430 ? -7.515 13.210 4.309 1.00 81.88 430 GLU A C 1
ATOM 3458 O O . GLU A 1 430 ? -6.728 13.436 3.395 1.00 81.88 430 GLU A O 1
ATOM 3463 N N . ARG A 1 431 ? -8.806 12.938 4.076 1.00 85.75 431 ARG A N 1
ATOM 3464 C CA . ARG A 1 431 ? -9.385 12.901 2.727 1.00 85.75 431 ARG A CA 1
ATOM 3465 C C . ARG A 1 431 ? -9.276 14.251 2.019 1.00 85.75 431 ARG A C 1
ATOM 3467 O O . ARG A 1 431 ? -8.875 14.286 0.863 1.00 85.75 431 ARG A O 1
ATOM 3474 N N . LYS A 1 432 ? -9.589 15.360 2.699 1.00 85.19 432 LYS A N 1
ATOM 3475 C CA . LYS A 1 432 ? -9.424 16.709 2.129 1.00 85.19 432 LYS A CA 1
ATOM 3476 C C . LYS A 1 432 ? -7.964 17.021 1.804 1.00 85.19 432 LYS A C 1
ATOM 3478 O O . LYS A 1 432 ? -7.701 17.550 0.734 1.00 85.19 432 LYS A O 1
ATOM 3483 N N . ARG A 1 433 ? -7.021 16.646 2.674 1.00 83.38 433 ARG A N 1
ATOM 3484 C CA . ARG A 1 433 ? -5.580 16.788 2.410 1.00 83.38 433 ARG A CA 1
ATOM 3485 C C . ARG A 1 433 ? -5.129 15.942 1.223 1.00 83.38 433 ARG A C 1
ATOM 3487 O O . ARG A 1 433 ? -4.352 16.427 0.414 1.00 83.38 433 ARG A O 1
ATOM 3494 N N . ALA A 1 434 ? -5.628 14.714 1.092 1.00 80.38 434 ALA A N 1
ATOM 3495 C CA . ALA A 1 434 ? -5.341 13.859 -0.057 1.00 80.38 434 ALA A CA 1
ATOM 3496 C C . ALA A 1 434 ? -5.917 14.441 -1.361 1.00 80.38 434 ALA A C 1
ATOM 3498 O O . ALA A 1 434 ? -5.239 14.435 -2.381 1.00 80.38 434 ALA A O 1
ATOM 3499 N N . GLU A 1 435 ? -7.130 15.003 -1.328 1.00 87.75 435 GLU A N 1
ATOM 3500 C CA . GLU A 1 435 ? -7.724 15.718 -2.468 1.00 87.75 435 GLU A CA 1
ATOM 3501 C C . GLU A 1 435 ? -6.941 16.998 -2.820 1.00 87.75 435 GLU A C 1
ATOM 3503 O O . GLU A 1 435 ? -6.747 17.301 -3.994 1.00 87.75 435 GLU A O 1
ATOM 3508 N N . GLU A 1 436 ? -6.464 17.751 -1.825 1.00 86.12 436 GLU A N 1
ATOM 3509 C CA . GLU A 1 436 ? -5.621 18.937 -2.029 1.00 86.12 436 GLU A CA 1
ATOM 3510 C C . GLU A 1 436 ? -4.247 18.583 -2.607 1.00 86.12 436 GLU A C 1
ATOM 3512 O O . GLU A 1 436 ? -3.790 19.277 -3.514 1.00 86.12 436 GLU A O 1
ATOM 3517 N N . LEU A 1 437 ? -3.623 17.500 -2.129 1.00 84.19 437 LEU A N 1
ATOM 3518 C CA . LEU A 1 437 ? -2.373 16.961 -2.672 1.00 84.19 437 LEU A CA 1
ATOM 3519 C C . LEU A 1 437 ? -2.564 16.456 -4.103 1.00 84.19 437 LEU A C 1
ATOM 3521 O O . LEU A 1 437 ? -1.783 16.836 -4.967 1.00 84.19 437 LEU A O 1
ATOM 3525 N N . GLY A 1 438 ? -3.641 15.716 -4.383 1.00 85.31 438 GLY A N 1
ATOM 3526 C CA . GLY A 1 438 ? -3.975 15.271 -5.739 1.00 85.31 438 GLY A CA 1
ATOM 3527 C C . GLY A 1 438 ? -4.146 16.440 -6.714 1.00 85.31 438 GLY A C 1
ATOM 3528 O O . GLY A 1 438 ? -3.563 16.432 -7.792 1.00 85.31 438 GLY A O 1
ATOM 3529 N N . ARG A 1 439 ? -4.835 17.517 -6.306 1.00 87.81 439 ARG A N 1
ATOM 3530 C CA . ARG A 1 439 ? -4.940 18.754 -7.111 1.00 87.81 439 ARG A CA 1
ATOM 3531 C C . ARG A 1 439 ? -3.616 19.507 -7.266 1.00 87.81 439 ARG A C 1
ATOM 3533 O O . ARG A 1 439 ? -3.484 20.346 -8.154 1.00 87.81 439 ARG A O 1
ATOM 3540 N N . LEU A 1 440 ? -2.672 19.332 -6.345 1.00 86.88 440 LEU A N 1
ATOM 3541 C CA . LEU A 1 440 ? -1.334 19.923 -6.432 1.00 86.88 440 LEU A CA 1
ATOM 3542 C C . LEU A 1 440 ? -0.462 19.116 -7.396 1.00 86.88 440 LEU A C 1
ATOM 3544 O O . LEU A 1 440 ? 0.205 19.709 -8.234 1.00 86.88 440 LEU A O 1
ATOM 3548 N N . GLU A 1 441 ? -0.532 17.788 -7.330 1.00 82.00 441 GLU A N 1
ATOM 3549 C CA . GLU A 1 441 ? 0.124 16.877 -8.270 1.00 82.00 441 GLU A CA 1
ATOM 3550 C C . GLU A 1 441 ? -0.408 17.041 -9.698 1.00 82.00 441 GLU A C 1
ATOM 3552 O O . GLU A 1 441 ? 0.388 17.087 -10.630 1.00 82.00 441 GLU A O 1
ATOM 3557 N N . GLU A 1 442 ? -1.726 17.183 -9.883 1.00 84.88 442 GLU A N 1
ATOM 3558 C CA . GLU A 1 442 ? -2.334 17.470 -11.192 1.00 84.88 442 GLU A CA 1
ATOM 3559 C C . GLU A 1 442 ? -1.847 18.806 -11.759 1.00 84.88 442 GLU A C 1
ATOM 3561 O O . GLU A 1 442 ? -1.409 18.844 -12.905 1.00 84.88 442 GLU A O 1
ATOM 3566 N N . ARG A 1 443 ? -1.816 19.871 -10.945 1.00 89.06 443 ARG A N 1
ATOM 3567 C CA . ARG A 1 443 ? -1.273 21.173 -11.369 1.00 89.06 443 ARG A CA 1
ATOM 3568 C C . ARG A 1 443 ? 0.210 21.110 -11.709 1.00 89.06 443 ARG A C 1
ATOM 3570 O O . ARG A 1 443 ? 0.617 21.657 -12.720 1.00 89.06 443 ARG A O 1
ATOM 3577 N N . LEU A 1 444 ? 1.018 20.421 -10.904 1.00 84.44 444 LEU A N 1
ATOM 3578 C CA . LEU A 1 444 ? 2.445 20.257 -11.189 1.00 84.44 444 LEU A CA 1
ATOM 3579 C C . LEU A 1 444 ? 2.682 19.412 -12.446 1.00 84.44 444 LEU A C 1
ATOM 3581 O O . LEU A 1 444 ? 3.626 19.682 -13.184 1.00 84.44 444 LEU A O 1
ATOM 3585 N N . ARG A 1 445 ? 1.829 18.414 -12.714 1.00 86.38 445 ARG A N 1
ATOM 3586 C CA . ARG A 1 445 ? 1.839 17.672 -13.981 1.00 86.38 445 ARG A CA 1
ATOM 3587 C C . ARG A 1 445 ? 1.463 18.559 -15.157 1.00 86.38 445 ARG A C 1
ATOM 3589 O O . ARG A 1 445 ? 2.161 18.497 -16.159 1.00 86.38 445 ARG A O 1
ATOM 3596 N N . GLU A 1 446 ? 0.405 19.358 -15.050 1.00 87.94 446 GLU A N 1
ATOM 3597 C CA . GLU A 1 446 ? 0.024 20.317 -16.094 1.00 87.94 446 GLU A CA 1
ATOM 3598 C C . GLU A 1 446 ? 1.144 21.331 -16.344 1.00 87.94 446 GLU A C 1
ATOM 3600 O O . GLU A 1 446 ? 1.556 21.487 -17.486 1.00 87.94 446 GLU A O 1
ATOM 3605 N N . ASP A 1 447 ? 1.722 21.928 -15.300 1.00 86.81 447 ASP A N 1
ATOM 3606 C CA . ASP A 1 447 ? 2.847 22.864 -15.419 1.00 86.81 447 ASP A CA 1
ATOM 3607 C C . ASP A 1 447 ? 4.082 22.204 -16.058 1.00 86.81 447 ASP A C 1
ATOM 3609 O O . ASP A 1 447 ? 4.800 22.832 -16.838 1.00 86.81 447 ASP A O 1
ATOM 3613 N N . TYR A 1 448 ? 4.354 20.935 -15.735 1.00 85.44 448 TYR A N 1
ATOM 3614 C CA . TYR A 1 448 ? 5.447 20.178 -16.345 1.00 85.44 448 TYR A CA 1
ATOM 3615 C C . TYR A 1 448 ? 5.166 19.858 -17.817 1.00 85.44 448 TYR A C 1
ATOM 3617 O O . TYR A 1 448 ? 6.046 20.046 -18.651 1.00 85.44 448 TYR A O 1
ATOM 3625 N N . MET A 1 449 ? 3.942 19.438 -18.153 1.00 87.75 449 MET A N 1
ATOM 3626 C CA . MET A 1 449 ? 3.521 19.188 -19.535 1.00 87.75 449 MET A CA 1
ATOM 3627 C C . MET A 1 449 ? 3.578 20.465 -20.373 1.00 87.75 449 MET A C 1
ATOM 3629 O O . MET A 1 449 ? 4.150 20.438 -21.454 1.00 87.75 449 MET A O 1
ATOM 3633 N N . VAL A 1 450 ? 3.096 21.593 -19.844 1.00 88.88 450 VAL A N 1
ATOM 3634 C CA . VAL A 1 450 ? 3.193 22.904 -20.501 1.00 88.88 450 VAL A CA 1
ATOM 3635 C C . VAL A 1 450 ? 4.654 23.285 -20.729 1.00 88.88 450 VAL A C 1
ATOM 3637 O O . VAL A 1 450 ? 4.992 23.711 -21.824 1.00 88.88 450 VAL A O 1
ATOM 3640 N N . LYS A 1 451 ? 5.554 23.059 -19.764 1.00 82.69 451 LYS A N 1
ATOM 3641 C CA . LYS A 1 451 ? 6.997 23.290 -19.968 1.00 82.69 451 LYS A CA 1
ATOM 3642 C C . LYS A 1 451 ? 7.621 22.353 -21.000 1.00 82.69 451 LYS A C 1
ATOM 3644 O O . LYS A 1 451 ? 8.514 22.770 -21.734 1.00 82.69 451 LYS A O 1
ATOM 3649 N N . CYS A 1 452 ? 7.197 21.092 -21.053 1.00 77.44 452 CYS A N 1
ATOM 3650 C CA . CYS A 1 452 ? 7.634 20.153 -22.085 1.00 77.44 452 CYS A CA 1
ATOM 3651 C C . CYS A 1 452 ? 7.141 20.580 -23.471 1.00 77.44 452 CYS A C 1
ATOM 3653 O O . CYS A 1 452 ? 7.917 20.521 -24.425 1.00 77.44 452 CYS A O 1
ATOM 3655 N N . ASP A 1 453 ? 5.898 21.045 -23.578 1.00 85.31 453 ASP A N 1
ATOM 3656 C CA . ASP A 1 453 ? 5.316 21.566 -24.814 1.00 85.31 453 ASP A CA 1
ATOM 3657 C C . ASP A 1 453 ? 6.015 22.863 -25.239 1.00 85.31 453 ASP A C 1
ATOM 3659 O O . ASP A 1 453 ? 6.441 22.968 -26.385 1.00 85.31 453 ASP A O 1
ATOM 3663 N N . GLU A 1 454 ? 6.248 23.798 -24.311 1.00 86.62 454 GLU A N 1
ATOM 3664 C CA . GLU A 1 454 ? 7.035 25.017 -24.533 1.00 86.62 454 GLU A CA 1
ATOM 3665 C C . GLU A 1 454 ? 8.444 24.682 -25.025 1.00 86.62 454 GLU A C 1
ATOM 3667 O O . GLU A 1 454 ? 8.869 25.218 -26.041 1.00 86.62 454 GLU A O 1
ATOM 3672 N N . MET A 1 455 ? 9.156 23.756 -24.375 1.00 84.06 455 MET A N 1
ATOM 3673 C CA . MET A 1 455 ? 10.508 23.361 -24.788 1.00 84.06 455 MET A CA 1
ATOM 3674 C C . MET A 1 455 ? 10.521 22.635 -26.141 1.00 84.06 455 MET A C 1
ATOM 3676 O O . MET A 1 455 ? 11.437 22.805 -26.946 1.00 84.06 455 MET A O 1
ATOM 3680 N N . THR A 1 456 ? 9.494 21.835 -26.427 1.00 84.38 456 THR A N 1
ATOM 3681 C CA . THR A 1 456 ? 9.333 21.191 -27.737 1.00 84.38 456 THR A CA 1
ATOM 3682 C C . THR A 1 456 ? 9.054 22.233 -28.816 1.00 84.38 456 THR A C 1
ATOM 3684 O O . THR A 1 456 ? 9.590 22.133 -29.922 1.00 84.38 456 THR A O 1
ATOM 3687 N N . GLN A 1 457 ? 8.264 23.254 -28.491 1.00 85.88 457 GLN A N 1
ATOM 3688 C CA . GLN A 1 457 ? 7.924 24.343 -29.390 1.00 85.88 457 GLN A CA 1
ATOM 3689 C C . GLN A 1 457 ? 9.111 25.280 -29.622 1.00 85.88 457 GLN A C 1
ATOM 3691 O O . GLN A 1 457 ? 9.387 25.591 -30.773 1.00 85.88 457 GLN A O 1
ATOM 3696 N N . THR A 1 458 ? 9.908 25.614 -28.601 1.00 85.31 458 THR A N 1
ATOM 3697 C CA . THR A 1 458 ? 11.152 26.379 -28.789 1.00 85.31 458 THR A CA 1
ATOM 3698 C C . THR A 1 458 ? 12.151 25.611 -29.645 1.00 85.31 458 THR A C 1
ATOM 3700 O O . THR A 1 458 ? 12.732 26.187 -30.555 1.00 85.31 458 THR A O 1
ATOM 3703 N N . LEU A 1 459 ? 12.311 24.298 -29.436 1.00 80.81 459 LEU A N 1
ATOM 3704 C CA . LEU A 1 459 ? 13.169 23.470 -30.294 1.00 80.81 459 LEU A CA 1
ATOM 3705 C C . LEU A 1 459 ? 12.635 23.373 -31.730 1.00 80.81 459 LEU A C 1
ATOM 3707 O O . LEU A 1 459 ? 13.417 23.269 -32.678 1.00 80.81 459 LEU A O 1
ATOM 3711 N N . HIS A 1 460 ? 11.314 23.374 -31.914 1.00 84.38 460 HIS A N 1
ATOM 3712 C CA . HIS A 1 460 ? 10.698 23.414 -33.238 1.00 84.38 460 HIS A CA 1
ATOM 3713 C C . HIS A 1 460 ? 10.940 24.762 -33.926 1.00 84.38 460 HIS A C 1
ATOM 3715 O O . HIS A 1 460 ? 11.363 24.783 -35.081 1.00 84.38 460 HIS A O 1
ATOM 3721 N N . ASP A 1 461 ? 10.748 25.863 -33.205 1.00 86.12 461 ASP A N 1
ATOM 3722 C CA . ASP A 1 461 ? 10.956 27.221 -33.695 1.00 86.12 461 ASP A CA 1
ATOM 3723 C C . ASP A 1 461 ? 12.436 27.475 -34.011 1.00 86.12 461 ASP A C 1
ATOM 3725 O O . ASP A 1 461 ? 12.742 27.978 -35.086 1.00 86.12 461 ASP A O 1
ATOM 3729 N N . GLU A 1 462 ? 13.370 27.026 -33.167 1.00 84.12 462 GLU A N 1
ATOM 3730 C CA . GLU A 1 462 ? 14.817 27.072 -33.429 1.00 84.12 462 GLU A CA 1
ATOM 3731 C C . GLU A 1 462 ? 15.206 26.254 -34.668 1.00 84.12 462 GLU A C 1
ATOM 3733 O O . GLU A 1 462 ? 16.028 26.691 -35.476 1.00 84.12 462 GLU A O 1
ATOM 3738 N N . ARG A 1 463 ? 14.593 25.077 -34.870 1.00 82.50 463 ARG A N 1
ATOM 3739 C CA . ARG A 1 463 ? 14.789 24.283 -36.095 1.00 82.50 463 ARG A CA 1
ATOM 3740 C C . ARG A 1 463 ? 14.247 25.006 -37.324 1.00 82.50 463 ARG A C 1
ATOM 3742 O O . ARG A 1 463 ? 14.903 24.984 -38.363 1.00 82.50 463 ARG A O 1
ATOM 3749 N N . LEU A 1 464 ? 13.078 25.638 -37.230 1.00 85.94 464 LEU A N 1
ATOM 3750 C CA . LEU A 1 464 ? 12.513 26.438 -38.319 1.00 85.94 464 LEU A CA 1
ATOM 3751 C C . LEU A 1 464 ? 13.363 27.680 -38.610 1.00 85.94 464 LEU A C 1
ATOM 3753 O O . LEU A 1 464 ? 13.568 28.000 -39.778 1.00 85.94 464 LEU A O 1
ATOM 3757 N N . GLU A 1 465 ? 13.898 28.343 -37.586 1.00 85.69 465 GLU A N 1
ATOM 3758 C CA . GLU A 1 465 ? 14.833 29.465 -37.708 1.00 85.69 465 GLU A CA 1
ATOM 3759 C C . GLU A 1 465 ? 16.126 29.028 -38.407 1.00 85.69 465 GLU A C 1
ATOM 3761 O O . GLU A 1 465 ? 16.563 29.673 -39.356 1.00 85.69 465 GLU A O 1
ATOM 3766 N N . ALA A 1 466 ? 16.695 27.881 -38.019 1.00 82.31 466 ALA A N 1
ATOM 3767 C CA . ALA A 1 466 ? 17.881 27.316 -38.659 1.00 82.31 466 ALA A CA 1
ATOM 3768 C C . ALA A 1 466 ? 17.616 26.922 -40.121 1.00 82.31 466 ALA A C 1
ATOM 3770 O O . ALA A 1 466 ? 18.441 27.190 -40.994 1.00 82.31 466 ALA A O 1
ATOM 3771 N N . ILE A 1 467 ? 16.451 26.333 -40.418 1.00 84.06 467 ILE A N 1
ATOM 3772 C CA . ILE A 1 467 ? 16.035 26.027 -41.794 1.00 84.06 467 ILE A CA 1
ATOM 3773 C C . ILE A 1 467 ? 15.854 27.318 -42.600 1.00 84.06 467 ILE A C 1
ATOM 3775 O O . ILE A 1 467 ? 16.293 27.367 -43.747 1.00 84.06 467 ILE A O 1
ATOM 3779 N N . ARG A 1 468 ? 15.243 28.362 -42.022 1.00 86.50 468 ARG A N 1
ATOM 3780 C CA . ARG A 1 468 ? 15.103 29.678 -42.664 1.00 86.50 468 ARG A CA 1
ATOM 3781 C C . ARG A 1 468 ? 16.461 30.313 -42.937 1.00 86.50 468 ARG A C 1
ATOM 3783 O O . ARG A 1 468 ? 16.694 30.706 -44.070 1.00 86.50 468 ARG A O 1
ATOM 3790 N N . SER A 1 469 ? 17.369 30.322 -41.965 1.00 82.94 469 SER A N 1
ATOM 3791 C CA . SER A 1 469 ? 18.716 30.880 -42.122 1.00 82.94 469 SER A CA 1
ATOM 3792 C C . SER A 1 469 ? 19.538 30.123 -43.167 1.00 82.94 469 SER A C 1
ATOM 3794 O O . SER A 1 469 ? 20.176 30.746 -44.015 1.00 82.94 469 SER A O 1
ATOM 3796 N N . MET A 1 470 ? 19.476 28.785 -43.174 1.00 79.50 470 MET A N 1
ATOM 3797 C CA . MET A 1 470 ? 20.099 28.000 -44.240 1.00 79.50 470 MET A CA 1
ATOM 3798 C C . MET A 1 470 ? 19.462 28.325 -45.590 1.00 79.50 470 MET A C 1
ATOM 3800 O O . MET A 1 470 ? 20.179 28.570 -46.551 1.00 79.50 470 MET A O 1
ATOM 3804 N N . LYS A 1 471 ? 18.129 28.383 -45.679 1.00 85.25 471 LYS A N 1
ATOM 3805 C CA . LYS A 1 471 ? 17.442 28.713 -46.930 1.00 85.25 471 LYS A CA 1
ATOM 3806 C C . LYS A 1 471 ? 17.815 30.107 -47.440 1.00 85.25 471 LYS A C 1
ATOM 3808 O O . LYS A 1 471 ? 18.103 30.229 -48.619 1.00 85.25 471 LYS A O 1
ATOM 3813 N N . GLU A 1 472 ? 17.879 31.115 -46.575 1.00 86.06 472 GLU A N 1
ATOM 3814 C CA . GLU A 1 472 ? 18.338 32.465 -46.923 1.00 86.06 472 GLU A CA 1
ATOM 3815 C C . GLU A 1 472 ? 19.793 32.469 -47.403 1.00 86.06 472 GLU A C 1
ATOM 3817 O O . GLU A 1 472 ? 20.096 33.131 -48.389 1.00 86.06 472 GLU A O 1
ATOM 3822 N N . SER A 1 473 ? 20.685 31.692 -46.774 1.00 82.12 473 SER A N 1
ATOM 3823 C CA . SER A 1 473 ? 22.063 31.520 -47.258 1.00 82.12 473 SER A CA 1
ATOM 3824 C C . SER A 1 473 ? 22.098 30.864 -48.637 1.00 82.12 473 SER A C 1
ATOM 3826 O O . SER A 1 473 ? 22.801 31.338 -49.516 1.00 82.12 473 SER A O 1
ATOM 3828 N N . HIS A 1 474 ? 21.316 29.806 -48.851 1.00 82.62 474 HIS A N 1
ATOM 3829 C CA . HIS A 1 474 ? 21.229 29.113 -50.136 1.00 82.62 474 HIS A CA 1
ATOM 3830 C C . HIS A 1 474 ? 20.605 29.988 -51.231 1.00 82.62 474 HIS A C 1
ATOM 3832 O O . HIS A 1 474 ? 21.039 29.932 -52.381 1.00 82.62 474 HIS A O 1
ATOM 3838 N N . ASP A 1 475 ? 19.580 30.772 -50.897 1.00 85.56 475 ASP A N 1
ATOM 3839 C CA . ASP A 1 475 ? 18.946 31.718 -51.812 1.00 85.56 475 ASP A CA 1
ATOM 3840 C C . ASP A 1 475 ? 19.928 32.848 -52.153 1.00 85.56 475 ASP A C 1
ATOM 3842 O O . ASP A 1 475 ? 20.042 33.203 -53.322 1.00 85.56 475 ASP A O 1
ATOM 3846 N N . LYS A 1 476 ? 20.729 33.314 -51.186 1.00 86.69 476 LYS A N 1
ATOM 3847 C CA . LYS A 1 476 ? 21.807 34.281 -51.414 1.00 86.69 476 LYS A CA 1
ATOM 3848 C C . LYS A 1 476 ? 22.938 33.714 -52.274 1.00 86.69 476 LYS A C 1
ATOM 3850 O O . LYS A 1 476 ? 23.323 34.354 -53.242 1.00 86.69 476 LYS A O 1
ATOM 3855 N N . ASP A 1 477 ? 23.412 32.499 -52.003 1.00 83.50 477 ASP A N 1
ATOM 3856 C CA . ASP A 1 477 ? 24.412 31.818 -52.840 1.00 83.50 477 ASP A CA 1
ATOM 3857 C C . ASP A 1 477 ? 23.880 31.617 -54.266 1.00 83.50 477 ASP A C 1
ATOM 3859 O O . ASP A 1 477 ? 24.609 31.733 -55.251 1.00 83.50 477 ASP A O 1
ATOM 3863 N N . ARG A 1 478 ? 22.580 31.327 -54.396 1.00 84.12 478 ARG A N 1
ATOM 3864 C CA . ARG A 1 478 ? 21.903 31.213 -55.687 1.00 84.12 478 ARG A CA 1
ATOM 3865 C C . ARG A 1 478 ? 21.793 32.565 -56.383 1.00 84.12 478 ARG A C 1
ATOM 3867 O O . ARG A 1 478 ? 21.962 32.597 -57.597 1.00 84.12 478 ARG A O 1
ATOM 3874 N N . GLU A 1 479 ? 21.500 33.643 -55.664 1.00 85.44 479 GLU A N 1
ATOM 3875 C CA . GLU A 1 479 ? 21.493 35.010 -56.190 1.00 85.44 479 GLU A CA 1
ATOM 3876 C C . GLU A 1 479 ? 22.891 35.435 -56.639 1.00 85.44 479 GLU A C 1
ATOM 3878 O O . GLU A 1 479 ? 23.024 35.865 -57.777 1.00 85.44 479 GLU A O 1
ATOM 3883 N N . GLU A 1 480 ? 23.931 35.211 -55.833 1.00 85.50 480 GLU A N 1
ATOM 3884 C CA . GLU A 1 480 ? 25.334 35.486 -56.176 1.00 85.50 480 GLU A CA 1
ATOM 3885 C C . GLU A 1 480 ? 25.781 34.673 -57.399 1.00 85.50 480 GLU A C 1
ATOM 3887 O O . GLU A 1 480 ? 26.403 35.204 -58.319 1.00 85.50 480 GLU A O 1
ATOM 3892 N N . LEU A 1 481 ? 25.403 33.394 -57.475 1.00 84.31 481 LEU A N 1
ATOM 3893 C CA . LEU A 1 481 ? 25.668 32.554 -58.641 1.00 84.31 481 LEU A CA 1
ATOM 3894 C C . LEU A 1 481 ? 24.904 33.048 -59.878 1.00 84.31 481 LEU A C 1
ATOM 3896 O O . LEU A 1 481 ? 25.434 33.014 -60.985 1.00 84.31 481 LEU A O 1
ATOM 3900 N N . ASN A 1 482 ? 23.662 33.503 -59.711 1.00 84.81 482 ASN A N 1
ATOM 3901 C CA . ASN A 1 482 ? 22.845 34.028 -60.800 1.00 84.81 482 ASN A CA 1
ATOM 3902 C C . ASN A 1 482 ? 23.340 35.406 -61.263 1.00 84.81 482 ASN A C 1
ATOM 3904 O O . ASN A 1 482 ? 23.315 35.675 -62.459 1.00 84.81 482 ASN A O 1
ATOM 3908 N N . GLU A 1 483 ? 23.844 36.247 -60.359 1.00 85.38 483 GLU A N 1
ATOM 3909 C CA . GLU A 1 483 ? 24.579 37.468 -60.687 1.00 85.38 483 GLU A CA 1
ATOM 3910 C C . GLU A 1 483 ? 25.846 37.130 -61.465 1.00 85.38 483 GLU A C 1
ATOM 3912 O O . GLU A 1 483 ? 26.061 37.721 -62.518 1.00 85.38 483 GLU A O 1
ATOM 3917 N N . PHE A 1 484 ? 26.618 36.126 -61.035 1.00 83.62 484 PHE A N 1
ATOM 3918 C CA . PHE A 1 484 ? 27.798 35.661 -61.764 1.00 83.62 484 PHE A CA 1
ATOM 3919 C C . PHE A 1 484 ? 27.425 35.177 -63.170 1.00 83.62 484 PHE A C 1
ATOM 3921 O O . PHE A 1 484 ? 28.026 35.613 -64.145 1.00 83.62 484 PHE A O 1
ATOM 3928 N N . TYR A 1 485 ? 26.379 34.354 -63.302 1.00 82.62 485 TYR A N 1
ATOM 3929 C CA . TYR A 1 485 ? 25.863 33.915 -64.602 1.00 82.62 485 TYR A CA 1
ATOM 3930 C C . TYR A 1 485 ? 25.353 35.073 -65.457 1.00 82.62 485 TYR A C 1
ATOM 3932 O O . TYR A 1 485 ? 25.554 35.052 -66.666 1.00 82.62 485 TYR A O 1
ATOM 3940 N N . LEU A 1 486 ? 24.683 36.069 -64.875 1.00 83.31 486 LEU A N 1
ATOM 3941 C CA . LEU A 1 486 ? 24.226 37.258 -65.595 1.00 83.31 486 LEU A CA 1
ATOM 3942 C C . LEU A 1 486 ? 25.403 38.131 -66.029 1.00 83.31 486 LEU A C 1
ATOM 3944 O O . LEU A 1 486 ? 25.346 38.707 -67.110 1.00 83.31 486 LEU A O 1
ATOM 3948 N N . GLN A 1 487 ? 26.468 38.199 -65.233 1.00 83.12 487 GLN A N 1
ATOM 3949 C CA . GLN A 1 487 ? 27.692 38.923 -65.556 1.00 83.12 487 GLN A CA 1
ATOM 3950 C C . GLN A 1 487 ? 28.459 38.224 -66.682 1.00 83.12 487 GLN A C 1
ATOM 3952 O O . GLN A 1 487 ? 28.822 38.875 -67.655 1.00 83.12 487 GLN A O 1
ATOM 3957 N N . ASP A 1 488 ? 28.616 36.902 -66.605 1.00 80.81 488 ASP A N 1
ATOM 3958 C CA . ASP A 1 488 ? 29.250 36.065 -67.632 1.00 80.81 488 ASP A CA 1
ATOM 3959 C C . ASP A 1 488 ? 28.424 36.077 -68.928 1.00 80.81 488 ASP A C 1
ATOM 3961 O O . ASP A 1 488 ? 28.945 36.264 -70.025 1.00 80.81 488 ASP A O 1
ATOM 3965 N N . LYS A 1 489 ? 27.092 35.989 -68.806 1.00 81.50 489 LYS A N 1
ATOM 3966 C CA . LYS A 1 489 ? 26.159 36.151 -69.923 1.00 81.50 489 LYS A CA 1
ATOM 3967 C C . LYS A 1 489 ? 26.236 37.554 -70.516 1.00 81.50 489 LYS A C 1
ATOM 3969 O O . LYS A 1 489 ? 26.221 37.660 -71.731 1.00 81.50 489 LYS A O 1
ATOM 3974 N N . SER A 1 490 ? 26.330 38.609 -69.707 1.00 80.25 490 SER A N 1
ATOM 3975 C CA . SER A 1 490 ? 26.489 39.986 -70.188 1.00 80.25 490 SER A CA 1
ATOM 3976 C C . SER A 1 490 ? 27.829 40.184 -70.890 1.00 80.25 490 SER A C 1
ATOM 3978 O O . SER A 1 490 ? 27.868 40.885 -71.892 1.00 80.25 490 SER A O 1
ATOM 3980 N N . GLN A 1 491 ? 28.912 39.575 -70.399 1.00 78.44 491 GLN A N 1
ATOM 3981 C CA . GLN A 1 491 ? 30.225 39.611 -71.050 1.00 78.44 491 GLN A CA 1
ATOM 3982 C C . GLN A 1 491 ? 30.186 38.867 -72.386 1.00 78.44 491 GLN A C 1
ATOM 3984 O O . GLN A 1 491 ? 30.616 39.407 -73.399 1.00 78.44 491 GLN A O 1
ATOM 3989 N N . LEU A 1 492 ? 29.578 37.680 -72.424 1.00 78.75 492 LEU A N 1
ATOM 3990 C CA . LEU A 1 492 ? 29.358 36.929 -73.659 1.00 78.75 492 LEU A CA 1
ATOM 3991 C C . LEU A 1 492 ? 28.420 37.665 -74.620 1.00 78.75 492 LEU A C 1
ATOM 3993 O O . LEU A 1 492 ? 28.656 37.653 -75.820 1.00 78.75 492 LEU A O 1
ATOM 3997 N N . GLU A 1 493 ? 27.366 38.315 -74.128 1.00 78.88 493 GLU A N 1
ATOM 3998 C CA . GLU A 1 493 ? 26.473 39.147 -74.935 1.00 78.88 493 GLU A CA 1
ATOM 3999 C C . GLU A 1 493 ? 27.185 40.406 -75.438 1.00 78.88 493 GLU A C 1
ATOM 4001 O O . GLU A 1 493 ? 26.937 40.784 -76.574 1.00 78.88 493 GLU A O 1
ATOM 4006 N N . GLU A 1 494 ? 28.099 41.019 -74.679 1.00 80.25 494 GLU A N 1
ATOM 4007 C CA . GLU A 1 494 ? 28.962 42.108 -75.159 1.00 80.25 494 GLU A CA 1
ATOM 4008 C C . GLU A 1 494 ? 29.965 41.624 -76.211 1.00 80.25 494 GLU A C 1
ATOM 4010 O O . GLU A 1 494 ? 30.127 42.281 -77.236 1.00 80.25 494 GLU A O 1
ATOM 4015 N N . GLU A 1 495 ? 30.597 40.464 -76.025 1.00 75.06 495 GLU A N 1
ATOM 4016 C CA . GLU A 1 495 ? 31.503 39.858 -77.009 1.00 75.06 495 GLU A CA 1
ATOM 4017 C C . GLU A 1 495 ? 30.761 39.461 -78.294 1.00 75.06 495 GLU A C 1
ATOM 4019 O O . GLU A 1 495 ? 31.230 39.712 -79.409 1.00 75.06 495 GLU A O 1
ATOM 4024 N N . LEU A 1 496 ? 29.562 38.893 -78.153 1.00 76.75 496 LEU A N 1
ATOM 4025 C CA . LEU A 1 496 ? 28.706 38.465 -79.254 1.00 76.75 496 LEU A CA 1
ATOM 4026 C C . LEU A 1 496 ? 28.031 39.665 -79.924 1.00 76.75 496 LEU A C 1
ATOM 4028 O O . LEU A 1 496 ? 27.900 39.667 -81.143 1.00 76.75 496 LEU A O 1
ATOM 4032 N N . ALA A 1 497 ? 27.689 40.724 -79.184 1.00 76.56 497 ALA A N 1
ATOM 4033 C CA . ALA A 1 497 ? 27.245 42.005 -79.727 1.00 76.56 497 ALA A CA 1
ATOM 4034 C C . ALA A 1 497 ? 28.391 42.775 -80.386 1.00 76.56 497 ALA A C 1
ATOM 4036 O O . ALA A 1 497 ? 28.139 43.441 -81.380 1.00 76.56 497 ALA A O 1
ATOM 4037 N N . ALA A 1 498 ? 29.638 42.669 -79.924 1.00 73.12 498 ALA A N 1
ATOM 4038 C CA . ALA A 1 498 ? 30.802 43.237 -80.603 1.00 73.12 498 ALA A CA 1
ATOM 4039 C C . ALA A 1 498 ? 31.083 42.499 -81.924 1.00 73.12 498 ALA A C 1
ATOM 4041 O O . ALA A 1 498 ? 31.288 43.138 -82.960 1.00 73.12 498 ALA A O 1
ATOM 4042 N N . LEU A 1 499 ? 30.993 41.163 -81.922 1.00 73.06 499 LEU A N 1
ATOM 4043 C CA . LEU A 1 499 ? 31.047 40.329 -83.128 1.00 73.06 499 LEU A CA 1
ATOM 4044 C C . LEU A 1 499 ? 29.886 40.632 -84.083 1.00 73.06 499 LEU A C 1
ATOM 4046 O O . LEU A 1 499 ? 30.108 40.878 -85.269 1.00 73.06 499 LEU A O 1
ATOM 4050 N N . HIS A 1 500 ? 28.653 40.678 -83.577 1.00 70.06 500 HIS A N 1
ATOM 4051 C CA . HIS A 1 500 ? 27.464 40.999 -84.359 1.00 70.06 500 HIS A CA 1
ATOM 4052 C C . HIS A 1 500 ? 27.428 42.459 -84.795 1.00 70.06 500 HIS A C 1
ATOM 4054 O O . HIS A 1 500 ? 26.898 42.709 -85.861 1.00 70.06 500 HIS A O 1
ATOM 4060 N N . ALA A 1 501 ? 27.977 43.426 -84.059 1.00 70.31 501 ALA A N 1
ATOM 4061 C CA . ALA A 1 501 ? 28.080 44.819 -84.493 1.00 70.31 501 ALA A CA 1
ATOM 4062 C C . ALA A 1 501 ? 29.116 44.963 -85.612 1.00 70.31 501 ALA A C 1
ATOM 4064 O O . ALA A 1 501 ? 28.862 45.685 -86.574 1.00 70.31 501 ALA A O 1
ATOM 4065 N N . ALA A 1 502 ? 30.224 44.216 -85.559 1.00 64.50 502 ALA A N 1
ATOM 4066 C CA . ALA A 1 502 ? 31.165 44.120 -86.674 1.00 64.50 502 ALA A CA 1
ATOM 4067 C C . ALA A 1 502 ? 30.509 43.486 -87.919 1.00 64.50 502 ALA A C 1
ATOM 4069 O O . ALA A 1 502 ? 30.681 43.979 -89.034 1.00 64.50 502 ALA A O 1
ATOM 4070 N N . GLN A 1 503 ? 29.683 42.450 -87.731 1.00 65.06 503 GLN A N 1
ATOM 4071 C CA . GLN A 1 503 ? 28.969 41.753 -88.808 1.00 65.06 503 GLN A CA 1
ATOM 4072 C C . GLN A 1 503 ? 27.743 42.535 -89.331 1.00 65.06 503 GLN A C 1
ATOM 4074 O O . GLN A 1 503 ? 27.467 42.557 -90.528 1.00 65.06 503 GLN A O 1
ATOM 4079 N N . MET A 1 504 ? 27.019 43.240 -88.459 1.00 63.69 504 MET A N 1
ATOM 4080 C CA . MET A 1 504 ? 25.885 44.103 -88.794 1.00 63.69 504 MET A CA 1
ATOM 4081 C C . MET A 1 504 ? 26.349 45.404 -89.414 1.00 63.69 504 MET A C 1
ATOM 4083 O O . MET A 1 504 ? 25.655 45.875 -90.293 1.00 63.69 504 MET A O 1
ATOM 4087 N N . GLN A 1 505 ? 27.498 45.983 -89.059 1.00 63.41 505 GLN A N 1
ATOM 4088 C CA . GLN A 1 505 ? 28.028 47.125 -89.811 1.00 63.41 505 GLN A CA 1
ATOM 4089 C C . GLN A 1 505 ? 28.328 46.715 -91.267 1.00 63.41 505 GLN A C 1
ATOM 4091 O O . GLN A 1 505 ? 28.003 47.454 -92.190 1.00 63.41 505 GLN A O 1
ATOM 4096 N N . GLN A 1 506 ? 28.796 45.480 -91.486 1.00 59.12 506 GLN A N 1
ATOM 4097 C CA . GLN A 1 506 ? 29.003 44.897 -92.816 1.00 59.12 506 GLN A CA 1
ATOM 4098 C C . GLN A 1 506 ? 27.687 44.612 -93.582 1.00 59.12 506 GLN A C 1
ATOM 4100 O O . GLN A 1 506 ? 27.644 44.769 -94.802 1.00 59.12 506 GLN A O 1
ATOM 4105 N N . ILE A 1 507 ? 26.603 44.227 -92.892 1.00 59.66 507 ILE A N 1
ATOM 4106 C CA . ILE A 1 507 ? 25.282 43.934 -93.498 1.00 59.66 507 ILE A CA 1
ATOM 4107 C C . ILE A 1 507 ? 24.395 45.191 -93.613 1.00 59.66 507 ILE A C 1
ATOM 4109 O O . ILE A 1 507 ? 23.598 45.314 -94.541 1.00 59.66 507 ILE A O 1
ATOM 4113 N N . LYS A 1 508 ? 24.531 46.170 -92.718 1.00 59.50 508 LYS A N 1
ATOM 4114 C CA . LYS A 1 508 ? 23.757 47.425 -92.676 1.00 59.50 508 LYS A CA 1
ATOM 4115 C C . LYS A 1 508 ? 24.200 48.393 -93.775 1.00 59.50 508 LYS A C 1
ATOM 4117 O O . LYS A 1 508 ? 23.347 49.083 -94.330 1.00 59.50 508 LYS A O 1
ATOM 4122 N N . ASP A 1 509 ? 25.462 48.317 -94.200 1.00 57.09 509 ASP A N 1
ATOM 4123 C CA . ASP A 1 509 ? 25.947 48.949 -95.435 1.00 57.09 509 ASP A CA 1
ATOM 4124 C C . ASP A 1 509 ? 25.356 48.292 -96.711 1.00 57.09 509 ASP A C 1
ATOM 4126 O O . ASP A 1 509 ? 25.363 48.902 -97.779 1.00 57.09 509 ASP A O 1
ATOM 4130 N N . GLN A 1 510 ? 24.762 47.089 -96.613 1.00 55.25 510 GLN A N 1
ATOM 4131 C CA . GLN A 1 510 ? 24.082 46.387 -97.718 1.00 55.25 510 GLN A CA 1
ATOM 4132 C C . GLN A 1 510 ? 22.537 46.488 -97.663 1.00 55.25 510 GLN A C 1
ATOM 4134 O O . GLN A 1 510 ? 21.896 46.640 -98.705 1.00 55.25 510 GLN A O 1
ATOM 4139 N N . CYS A 1 511 ? 21.917 46.493 -96.476 1.00 48.78 511 CYS A N 1
ATOM 4140 C CA . CYS A 1 511 ? 20.452 46.475 -96.294 1.00 48.78 511 CYS A CA 1
ATOM 4141 C C . CYS A 1 511 ? 19.786 47.859 -96.135 1.00 48.78 511 CYS A C 1
ATOM 4143 O O . CYS A 1 511 ? 18.559 47.962 -96.211 1.00 48.78 511 CYS A O 1
ATOM 4145 N N . ALA A 1 512 ? 20.548 48.952 -95.990 1.00 51.00 512 ALA A N 1
ATOM 4146 C CA . ALA A 1 512 ? 19.993 50.317 -95.982 1.00 51.00 512 ALA A CA 1
ATOM 4147 C C . ALA A 1 512 ? 19.323 50.724 -97.319 1.00 51.00 512 ALA A C 1
ATOM 4149 O O . ALA A 1 512 ? 18.616 51.731 -97.379 1.00 51.00 512 ALA A O 1
ATOM 4150 N N . SER A 1 513 ? 19.500 49.929 -98.380 1.00 54.72 513 SER A N 1
ATOM 4151 C CA . SER A 1 513 ? 18.894 50.147 -99.698 1.00 54.72 513 SER A CA 1
ATOM 4152 C C . SER A 1 513 ? 17.513 49.491 -99.887 1.00 54.72 513 SER A C 1
ATOM 4154 O O . SER A 1 513 ? 16.795 49.877 -100.806 1.00 54.72 513 SER A O 1
ATOM 4156 N N . THR 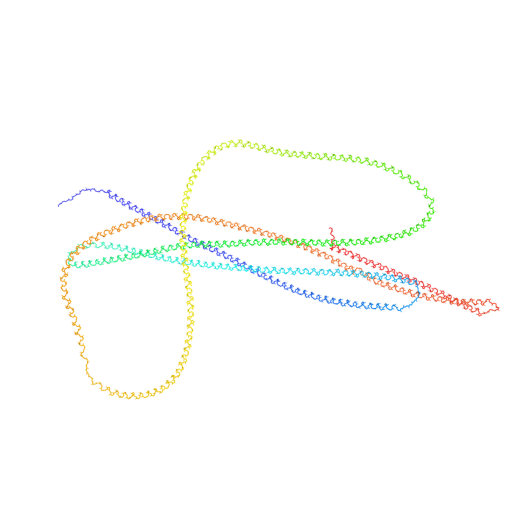A 1 514 ? 17.092 48.556 -99.020 1.00 52.03 514 THR A N 1
ATOM 4157 C CA . THR A 1 514 ? 15.893 47.717 -99.255 1.00 52.03 514 THR A CA 1
ATOM 4158 C C . THR A 1 514 ? 14.751 47.882 -98.243 1.00 52.03 514 THR A C 1
ATOM 4160 O O . THR A 1 514 ? 13.630 47.480 -98.543 1.00 52.03 514 THR A O 1
ATOM 4163 N N . SER A 1 515 ? 14.960 48.520 -97.084 1.00 47.78 515 SER A N 1
ATOM 4164 C CA . SER A 1 515 ? 13.940 48.571 -96.011 1.00 47.78 515 SER A CA 1
ATOM 4165 C C . SER A 1 515 ? 12.899 49.698 -96.131 1.00 47.78 515 SER A C 1
ATOM 4167 O O . SER A 1 515 ? 11.863 49.644 -95.476 1.00 47.78 515 SER A O 1
ATOM 4169 N N . LYS A 1 516 ? 13.113 50.711 -96.982 1.00 53.53 516 LYS A N 1
ATOM 4170 C CA . LYS A 1 516 ? 12.209 51.879 -97.080 1.00 53.53 516 LYS A CA 1
ATOM 4171 C C . LYS A 1 516 ? 10.902 51.637 -97.854 1.00 53.53 516 LYS A C 1
ATOM 4173 O O . LYS A 1 516 ? 10.088 52.551 -97.926 1.00 53.53 516 LYS A O 1
ATOM 4178 N N . SER A 1 517 ? 10.684 50.454 -98.441 1.00 51.50 517 SER A N 1
ATOM 4179 C CA . SER A 1 517 ? 9.467 50.154 -99.222 1.00 51.50 517 SER A CA 1
ATOM 4180 C C . SER A 1 517 ? 8.466 49.215 -98.537 1.00 51.50 517 SER A C 1
ATOM 4182 O O . SER A 1 517 ? 7.358 49.059 -99.045 1.00 51.50 517 SER A O 1
ATOM 4184 N N . VAL A 1 518 ? 8.809 48.616 -97.388 1.00 56.94 518 VAL A N 1
ATOM 4185 C CA . VAL A 1 518 ? 7.962 47.604 -96.718 1.00 56.94 518 VAL A CA 1
ATOM 4186 C C . VAL A 1 518 ? 7.146 48.186 -95.553 1.00 56.94 518 VAL A C 1
ATOM 4188 O O . VAL A 1 518 ? 6.058 47.692 -95.270 1.00 56.94 518 VAL A O 1
ATOM 4191 N N . GLU A 1 519 ? 7.587 49.289 -94.940 1.00 53.94 519 GLU A N 1
ATOM 4192 C CA . GLU A 1 519 ? 6.903 49.905 -93.785 1.00 53.94 519 GLU A CA 1
ATOM 4193 C C . GLU A 1 519 ? 5.538 50.538 -94.131 1.00 53.94 519 GLU A C 1
ATOM 4195 O O . GLU A 1 519 ? 4.644 50.548 -93.294 1.00 53.94 519 GLU A O 1
ATOM 4200 N N . VAL A 1 520 ? 5.304 50.956 -95.382 1.00 58.84 520 VAL A N 1
ATOM 4201 C CA . VAL A 1 520 ? 4.042 51.616 -95.793 1.00 58.84 520 VAL A CA 1
ATOM 4202 C C . VAL A 1 520 ? 2.880 50.627 -96.014 1.00 58.84 520 VAL A C 1
ATOM 4204 O O . VAL A 1 520 ? 1.716 51.021 -95.999 1.00 58.84 520 VAL A O 1
ATOM 4207 N N . ASN A 1 521 ? 3.151 49.326 -96.171 1.00 55.53 521 ASN A N 1
ATOM 4208 C CA . ASN A 1 521 ? 2.104 48.322 -96.422 1.00 55.53 521 ASN A CA 1
ATOM 4209 C C . ASN A 1 521 ? 1.549 47.652 -95.151 1.00 55.53 521 ASN A C 1
ATOM 4211 O O . ASN A 1 521 ? 0.501 47.015 -95.231 1.00 55.53 521 ASN A O 1
ATOM 4215 N N . ALA A 1 522 ? 2.199 47.795 -93.991 1.00 56.22 522 ALA A N 1
ATOM 4216 C CA . ALA A 1 522 ? 1.752 47.172 -92.739 1.00 56.22 522 ALA A CA 1
ATOM 4217 C C . ALA A 1 522 ? 0.731 48.026 -91.957 1.00 56.22 522 ALA A C 1
ATOM 4219 O O . ALA A 1 522 ? -0.112 47.474 -91.245 1.00 56.22 522 ALA A O 1
ATOM 4220 N N . GLU A 1 523 ? 0.754 49.353 -92.124 1.00 59.16 523 GLU A N 1
ATOM 4221 C CA . GLU A 1 523 ? -0.131 50.280 -91.399 1.00 59.16 523 GLU A CA 1
ATOM 4222 C C . GLU A 1 523 ? -1.603 50.197 -91.849 1.00 59.16 523 GLU A C 1
ATOM 4224 O O . GLU A 1 523 ? -2.497 50.312 -91.014 1.00 59.16 523 GLU A O 1
ATOM 4229 N N . ASN A 1 524 ? -1.883 49.860 -93.114 1.00 58.06 524 ASN A N 1
ATOM 4230 C CA . ASN A 1 524 ? -3.261 49.767 -93.626 1.00 58.06 524 ASN A CA 1
ATOM 4231 C C . ASN A 1 524 ? -4.016 48.503 -93.154 1.00 58.06 524 ASN A C 1
ATOM 4233 O O . ASN A 1 524 ? -5.237 48.509 -93.047 1.00 58.06 524 ASN A O 1
ATOM 4237 N N . THR A 1 525 ? -3.311 47.422 -92.808 1.00 62.12 525 THR A N 1
ATOM 4238 C CA . THR A 1 525 ? -3.911 46.152 -92.342 1.00 62.12 525 THR A CA 1
ATOM 4239 C C . THR A 1 525 ? -4.344 46.154 -90.871 1.00 62.12 525 THR A C 1
ATOM 4241 O O . THR A 1 525 ? -5.142 45.313 -90.458 1.00 62.12 525 THR A O 1
ATOM 4244 N N . ILE A 1 526 ? -3.840 47.088 -90.060 1.00 63.78 526 ILE A N 1
ATOM 4245 C CA . ILE A 1 526 ? -4.149 47.180 -88.620 1.00 63.78 526 ILE A CA 1
ATOM 4246 C C . ILE A 1 526 ? -5.469 47.934 -88.375 1.00 63.78 526 ILE A C 1
ATOM 4248 O O . ILE A 1 526 ? -6.142 47.705 -87.365 1.00 63.78 526 ILE A O 1
ATOM 4252 N N . GLU A 1 527 ? -5.883 48.792 -89.309 1.00 63.97 527 GLU A N 1
ATOM 4253 C CA . GLU A 1 527 ? -7.095 49.607 -89.186 1.00 63.97 527 GLU A CA 1
ATOM 4254 C C . GLU A 1 527 ? -8.382 48.818 -89.521 1.00 63.97 527 GLU A C 1
ATOM 4256 O O . GLU A 1 527 ? -9.417 49.026 -88.883 1.00 63.97 527 GLU A O 1
ATOM 4261 N N . ASP A 1 528 ? -8.296 47.805 -90.391 1.00 63.75 528 ASP A N 1
ATOM 4262 C CA . ASP A 1 528 ? -9.420 46.916 -90.731 1.00 63.75 528 ASP A CA 1
ATOM 4263 C C . ASP A 1 528 ? -9.752 45.895 -89.621 1.00 63.75 528 ASP A C 1
ATOM 4265 O O . ASP A 1 528 ? -10.922 45.574 -89.390 1.00 63.75 528 ASP A O 1
ATOM 4269 N N . LEU A 1 529 ? -8.754 45.441 -88.851 1.00 62.09 529 LEU A N 1
ATOM 4270 C CA . LEU A 1 529 ? -8.949 44.488 -87.744 1.00 62.09 529 LEU A CA 1
ATOM 4271 C C . LEU A 1 529 ? -9.593 45.121 -86.497 1.00 62.09 529 LEU A C 1
ATOM 4273 O O . LEU A 1 529 ? -10.236 44.425 -85.707 1.00 62.09 529 LEU A O 1
ATOM 4277 N N . ARG A 1 530 ? -9.487 46.445 -86.320 1.00 67.38 530 ARG A N 1
ATOM 4278 C CA . ARG A 1 530 ? -10.154 47.158 -85.213 1.00 67.38 530 ARG A CA 1
ATOM 4279 C C . ARG A 1 530 ? -11.667 47.266 -85.421 1.00 67.38 530 ARG A C 1
ATOM 4281 O O . ARG A 1 530 ? -12.417 47.119 -84.461 1.00 67.38 530 ARG A O 1
ATOM 4288 N N . ARG A 1 531 ? -12.127 47.396 -86.671 1.00 66.88 531 ARG A N 1
ATOM 4289 C CA . ARG A 1 531 ? -13.561 47.466 -87.017 1.00 66.88 531 ARG A CA 1
ATOM 4290 C C . ARG A 1 531 ? -14.326 46.162 -86.757 1.00 66.88 531 ARG A C 1
ATOM 4292 O O . ARG A 1 531 ? -15.511 46.214 -86.441 1.00 66.88 531 ARG A O 1
ATOM 4299 N N . GLN A 1 532 ? -13.666 45.005 -86.845 1.00 69.00 532 GLN A N 1
ATOM 4300 C CA . GLN A 1 532 ? -14.277 43.700 -86.543 1.00 69.00 532 GLN A CA 1
ATOM 4301 C C . GLN A 1 532 ? -14.435 43.429 -85.035 1.00 69.00 532 GLN A C 1
ATOM 4303 O O . GLN A 1 532 ? -15.340 42.698 -84.636 1.00 69.00 532 GLN A O 1
ATOM 4308 N N . ASN A 1 533 ? -13.604 44.033 -84.179 1.00 66.19 533 ASN A N 1
ATOM 4309 C CA . ASN A 1 533 ? -13.661 43.817 -82.727 1.00 66.19 533 ASN A CA 1
ATOM 4310 C C . ASN A 1 533 ? -14.852 44.550 -82.071 1.00 66.19 533 ASN A C 1
ATOM 4312 O O . ASN A 1 533 ? -15.471 44.037 -81.139 1.00 66.19 533 ASN A O 1
ATOM 4316 N N . ASP A 1 534 ? -15.241 45.707 -82.613 1.00 69.56 534 ASP A N 1
ATOM 4317 C CA . ASP A 1 534 ? -16.370 46.491 -82.094 1.00 69.56 534 ASP A CA 1
ATOM 4318 C C . ASP A 1 534 ? -17.743 45.865 -82.417 1.00 69.56 534 ASP A C 1
ATOM 4320 O O . ASP A 1 534 ? -18.684 46.014 -81.638 1.00 69.56 534 ASP A O 1
ATOM 4324 N N . GLN A 1 535 ? -17.855 45.072 -83.491 1.00 67.75 535 GLN A N 1
ATOM 4325 C CA . GLN A 1 535 ? -19.082 44.326 -83.822 1.00 67.75 535 GLN A CA 1
ATOM 4326 C C . GLN A 1 535 ? -19.317 43.116 -82.897 1.00 67.75 535 GLN A C 1
ATOM 4328 O O . GLN A 1 535 ? -20.462 42.791 -82.582 1.00 67.75 535 GLN A O 1
ATOM 4333 N N . LEU A 1 536 ? -18.252 42.484 -82.389 1.00 63.75 536 LEU A N 1
ATOM 4334 C CA . LEU A 1 536 ? -18.355 41.349 -81.459 1.00 63.75 536 LEU A CA 1
ATOM 4335 C C . LEU A 1 536 ? -18.759 41.775 -80.037 1.00 63.75 536 LEU A C 1
ATOM 4337 O O . LEU A 1 536 ? -19.449 41.032 -79.340 1.00 63.75 536 LEU A O 1
ATOM 4341 N N . LYS A 1 537 ? -18.412 42.997 -79.611 1.00 68.50 537 LYS A N 1
ATOM 4342 C CA . LYS A 1 537 ? -18.832 43.537 -78.304 1.00 68.50 537 LYS A CA 1
ATOM 4343 C C . LYS A 1 537 ? -20.329 43.850 -78.235 1.00 68.50 537 LYS A C 1
ATOM 4345 O O . LYS A 1 537 ? -20.924 43.700 -77.172 1.00 68.50 537 LYS A O 1
ATOM 4350 N N . GLN A 1 538 ? -20.949 44.220 -79.355 1.00 67.12 538 GLN A N 1
ATOM 4351 C CA . GLN A 1 538 ? -22.390 44.486 -79.423 1.00 67.12 538 GLN A CA 1
ATOM 4352 C C . GLN A 1 538 ? -23.233 43.198 -79.341 1.00 67.12 538 GLN A C 1
ATOM 4354 O O . GLN A 1 538 ? -24.302 43.209 -78.737 1.00 67.12 538 GLN A O 1
ATOM 4359 N N . SER A 1 539 ? -22.717 42.071 -79.850 1.00 68.25 539 SER A N 1
ATOM 4360 C CA . SER A 1 539 ? -23.371 40.754 -79.762 1.00 68.25 539 SER A CA 1
ATOM 4361 C C . SER A 1 539 ? -23.337 40.146 -78.351 1.00 68.25 539 SER A C 1
ATOM 4363 O O . SER A 1 539 ? -24.270 39.445 -77.969 1.00 68.25 539 SER A O 1
ATOM 4365 N N . ASN A 1 540 ? -22.297 40.423 -77.556 1.00 65.56 540 ASN A N 1
ATOM 4366 C CA . ASN A 1 540 ? -22.203 39.931 -76.174 1.00 65.56 540 ASN A CA 1
ATOM 4367 C C . ASN A 1 540 ? -23.104 40.698 -75.190 1.00 65.56 540 ASN A C 1
ATOM 4369 O O . ASN A 1 540 ? -23.490 40.139 -74.168 1.00 65.56 540 ASN A O 1
ATOM 4373 N N . GLY A 1 541 ? -23.473 41.948 -75.496 1.00 71.25 541 GLY A N 1
ATOM 4374 C CA . GLY A 1 541 ? -24.433 42.711 -74.689 1.00 71.25 541 GLY A CA 1
ATOM 4375 C C . GLY A 1 541 ? -25.857 42.147 -74.760 1.00 71.25 541 GLY A C 1
ATOM 4376 O O . GLY A 1 541 ? -26.550 42.113 -73.751 1.00 71.25 541 GLY A O 1
ATOM 4377 N N . GLN A 1 542 ? -26.257 41.623 -75.922 1.00 67.19 542 GLN A N 1
ATOM 4378 C CA . GLN A 1 542 ? -27.596 41.057 -76.141 1.00 67.19 542 GLN A CA 1
ATOM 4379 C C . GLN A 1 542 ? -27.771 39.678 -75.474 1.00 67.19 542 GLN A C 1
ATOM 4381 O O . GLN A 1 542 ? -28.841 39.376 -74.960 1.00 67.19 542 GLN A O 1
ATOM 4386 N N . LEU A 1 543 ? -26.701 38.879 -75.373 1.00 62.53 543 LEU A N 1
ATOM 4387 C CA . LEU A 1 543 ? -26.707 37.595 -74.649 1.00 62.53 543 LEU A CA 1
ATOM 4388 C C . LEU A 1 543 ? -26.705 37.753 -73.114 1.00 62.53 543 LEU A C 1
ATOM 4390 O O . LEU A 1 543 ? -27.116 36.841 -72.398 1.00 62.53 543 LEU A O 1
ATOM 4394 N N . ALA A 1 544 ? -26.258 38.899 -72.591 1.00 64.75 544 ALA A N 1
ATOM 4395 C CA . ALA A 1 544 ? -26.275 39.187 -71.155 1.00 64.75 544 ALA A CA 1
ATOM 4396 C C . ALA A 1 544 ? -27.672 39.606 -70.650 1.00 64.75 544 ALA A C 1
ATOM 4398 O O . ALA A 1 544 ? -28.035 39.273 -69.521 1.00 64.75 544 ALA A O 1
ATOM 4399 N N . GLU A 1 545 ? -28.477 40.275 -71.485 1.00 66.38 545 GLU A N 1
ATOM 4400 C CA . GLU A 1 545 ? -29.870 40.625 -71.162 1.00 66.38 545 GLU A CA 1
ATOM 4401 C C . GLU A 1 545 ? -30.795 39.390 -71.155 1.00 66.38 545 GLU A C 1
ATOM 4403 O O . GLU A 1 545 ? -31.641 39.270 -70.270 1.00 66.38 545 GLU A O 1
ATOM 4408 N N . GLU A 1 546 ? -30.572 38.405 -72.035 1.00 67.38 546 GLU A N 1
ATOM 4409 C CA . GLU A 1 546 ? -31.336 37.142 -72.043 1.00 67.38 546 GLU A CA 1
ATOM 4410 C C . GLU A 1 546 ? -31.033 36.243 -70.821 1.00 67.38 546 GLU A C 1
ATOM 4412 O O . GLU A 1 546 ? -31.917 35.542 -70.320 1.00 67.38 546 GLU A O 1
ATOM 4417 N N . LEU A 1 547 ? -29.813 36.300 -70.268 1.00 64.75 547 LEU A N 1
ATOM 4418 C CA . LEU A 1 547 ? -29.443 35.590 -69.032 1.00 64.75 547 LEU A CA 1
ATOM 4419 C C . LEU A 1 547 ? -30.039 36.236 -67.767 1.00 64.75 547 LEU A C 1
ATOM 4421 O O . LEU A 1 547 ? -30.395 35.523 -66.823 1.00 64.75 547 LEU A O 1
ATOM 4425 N N . ALA A 1 548 ? -30.213 37.561 -67.747 1.00 63.62 548 ALA A N 1
ATOM 4426 C CA . ALA A 1 548 ? -30.885 38.261 -66.650 1.00 63.62 548 ALA A CA 1
ATOM 4427 C C . ALA A 1 548 ? -32.393 37.934 -66.600 1.00 63.62 548 ALA A C 1
ATOM 4429 O O . ALA A 1 548 ? -32.948 37.724 -65.520 1.00 63.62 548 ALA A O 1
ATOM 4430 N N . GLU A 1 549 ? -33.039 37.781 -67.761 1.00 67.00 549 GLU A N 1
ATOM 4431 C CA . GLU A 1 549 ? -34.472 37.468 -67.862 1.00 67.00 549 GLU A CA 1
ATOM 4432 C C . GLU A 1 549 ? -34.812 36.005 -67.489 1.00 67.00 549 GLU A C 1
ATOM 4434 O O . GLU A 1 549 ? -35.909 35.717 -67.002 1.00 67.00 549 GLU A O 1
ATOM 4439 N N . ILE A 1 550 ? -33.871 35.067 -67.665 1.00 66.81 550 ILE A N 1
ATOM 4440 C CA . ILE A 1 550 ? -34.006 33.668 -67.207 1.00 66.81 550 ILE A CA 1
ATOM 4441 C C . ILE A 1 550 ? -33.776 33.558 -65.691 1.00 66.81 550 ILE A C 1
ATOM 4443 O O . ILE A 1 550 ? -34.485 32.814 -65.013 1.00 66.81 550 ILE A O 1
ATOM 4447 N N . THR A 1 551 ? -32.853 34.346 -65.136 1.00 68.88 551 THR A N 1
ATOM 4448 C CA . THR A 1 551 ? -32.566 34.353 -63.691 1.00 68.88 551 THR A CA 1
ATOM 4449 C C . THR A 1 551 ? -33.748 34.917 -62.888 1.00 68.88 551 THR A C 1
ATOM 4451 O O . THR A 1 551 ? -34.153 34.323 -61.889 1.00 68.88 551 THR A O 1
ATOM 4454 N N . GLN A 1 552 ? -34.413 35.959 -63.403 1.00 66.31 552 GLN A N 1
ATOM 4455 C CA . GLN A 1 552 ? -35.626 36.529 -62.803 1.00 66.31 552 GLN A CA 1
ATOM 4456 C C . GLN A 1 552 ? -36.841 35.573 -62.858 1.00 66.31 552 GLN A C 1
ATOM 4458 O O . GLN A 1 552 ? -37.714 35.628 -61.993 1.00 66.31 552 GLN A O 1
ATOM 4463 N N . LYS A 1 553 ? -36.897 34.642 -63.825 1.00 67.38 553 LYS A N 1
ATOM 4464 C CA . LYS A 1 553 ? -37.939 33.592 -63.890 1.00 67.38 553 LYS A CA 1
ATOM 4465 C C . LYS A 1 553 ? -37.683 32.439 -62.909 1.00 67.38 553 LYS A C 1
ATOM 4467 O O . LYS A 1 553 ? -38.645 31.843 -62.431 1.00 67.38 553 LYS A O 1
ATOM 4472 N N . CYS A 1 554 ? -36.427 32.158 -62.559 1.00 60.84 554 CYS A N 1
ATOM 4473 C CA . CYS A 1 554 ? -36.074 31.171 -61.531 1.00 60.84 554 CYS A CA 1
ATOM 4474 C C . CYS A 1 554 ? -36.329 31.685 -60.100 1.00 60.84 554 CYS A C 1
ATOM 4476 O O . CYS A 1 554 ? -36.761 30.908 -59.252 1.00 60.84 554 CYS A O 1
ATOM 4478 N N . GLU A 1 555 ? -36.145 32.982 -59.834 1.00 61.03 555 GLU A N 1
ATOM 4479 C CA . GLU A 1 555 ? -36.459 33.588 -58.526 1.00 61.03 555 GLU A CA 1
ATOM 4480 C C . GLU A 1 555 ? -37.971 33.628 -58.242 1.00 61.03 555 GLU A C 1
ATOM 4482 O O . GLU A 1 555 ? -38.396 33.331 -57.128 1.00 61.03 555 GLU A O 1
ATOM 4487 N N . VAL A 1 556 ? -38.803 33.879 -59.261 1.00 65.00 556 VAL A N 1
ATOM 4488 C CA . VAL A 1 556 ? -40.272 33.841 -59.123 1.00 65.00 556 VAL A CA 1
ATOM 4489 C C . VAL A 1 556 ? -40.786 32.421 -58.838 1.00 65.00 556 VAL A C 1
ATOM 4491 O O . VAL A 1 556 ? -41.737 32.268 -58.077 1.00 65.00 556 VAL A O 1
ATOM 4494 N N . ILE A 1 557 ? -40.136 31.377 -59.368 1.00 63.59 557 ILE A N 1
ATOM 4495 C CA . ILE A 1 557 ? -40.501 29.975 -59.095 1.00 63.59 557 ILE A CA 1
ATOM 4496 C C . ILE A 1 557 ? -40.105 29.560 -57.664 1.00 63.59 557 ILE A C 1
ATOM 4498 O O . ILE A 1 557 ? -40.878 28.873 -56.993 1.00 63.59 557 ILE A O 1
ATOM 4502 N N . SER A 1 558 ? -38.959 30.021 -57.152 1.00 63.00 558 SER A N 1
ATOM 4503 C CA . SER A 1 558 ? -38.554 29.775 -55.758 1.00 63.00 558 SER A CA 1
ATOM 4504 C C . SER A 1 558 ? -39.484 30.453 -54.744 1.00 63.00 558 SER A C 1
ATOM 4506 O O . SER A 1 558 ? -39.865 29.815 -53.764 1.00 63.00 558 SER A O 1
ATOM 4508 N N . CYS A 1 559 ? -39.943 31.684 -55.007 1.00 61.66 559 CYS A N 1
ATOM 4509 C CA . CYS A 1 559 ? -40.918 32.352 -54.138 1.00 61.66 559 CYS A CA 1
ATOM 4510 C C . CYS A 1 559 ? -42.291 31.650 -54.136 1.00 61.66 559 CYS A C 1
ATOM 4512 O O . CYS A 1 559 ? -42.909 31.543 -53.082 1.00 61.66 559 CYS A O 1
ATOM 4514 N N . THR A 1 560 ? -42.744 31.075 -55.261 1.00 66.06 560 THR A N 1
ATOM 4515 C CA . THR A 1 560 ? -44.000 30.297 -55.273 1.00 66.06 560 THR A CA 1
ATOM 4516 C C . THR A 1 560 ? -43.919 28.978 -54.495 1.00 66.06 560 THR A C 1
ATOM 4518 O O . THR A 1 560 ? -44.907 28.582 -53.884 1.00 66.06 560 THR A O 1
ATOM 4521 N N . PHE A 1 561 ? -42.752 28.324 -54.431 1.00 61.06 561 PHE A N 1
ATOM 4522 C CA . PHE A 1 561 ? -42.576 27.113 -53.616 1.00 61.06 561 PHE A CA 1
ATOM 4523 C C . PHE A 1 561 ? -42.441 27.410 -52.114 1.00 61.06 561 PHE A C 1
ATOM 4525 O O . PHE A 1 561 ? -42.899 26.614 -51.290 1.00 61.06 561 PHE A O 1
ATOM 4532 N N . GLU A 1 562 ? -41.851 28.547 -51.738 1.00 63.88 562 GLU A N 1
ATOM 4533 C CA . GLU A 1 562 ? -41.785 28.986 -50.337 1.00 63.88 562 GLU A CA 1
ATOM 4534 C C . GLU A 1 562 ? -43.156 29.443 -49.809 1.00 63.88 562 GLU A C 1
ATOM 4536 O O . GLU A 1 562 ? -43.515 29.097 -48.679 1.00 63.88 562 GLU A O 1
ATOM 4541 N N . ASP A 1 563 ? -43.971 30.100 -50.640 1.00 64.75 563 ASP A N 1
ATOM 4542 C CA . ASP A 1 563 ? -45.346 30.482 -50.293 1.00 64.75 563 ASP A CA 1
ATOM 4543 C C . ASP A 1 563 ? -46.294 29.264 -50.207 1.00 64.75 563 ASP A C 1
ATOM 4545 O O . ASP A 1 563 ? -47.146 29.207 -49.316 1.00 64.75 563 ASP A O 1
ATOM 4549 N N . GLU A 1 564 ? -46.118 28.234 -51.046 1.00 66.62 564 GLU A N 1
ATOM 4550 C CA . GLU A 1 564 ? -46.879 26.971 -50.965 1.00 66.62 564 GLU A CA 1
ATOM 4551 C C . GLU A 1 564 ? -46.472 26.103 -49.754 1.00 66.62 564 GLU A C 1
ATOM 4553 O O . GLU A 1 564 ? -47.331 25.499 -49.101 1.00 66.62 564 GLU A O 1
ATOM 4558 N N . LEU A 1 565 ? -45.187 26.092 -49.373 1.00 64.94 565 LEU A N 1
ATOM 4559 C CA . LEU A 1 565 ? -44.716 25.462 -48.130 1.00 64.94 565 LEU A CA 1
ATOM 4560 C C . LEU A 1 565 ? -45.175 26.229 -46.880 1.00 64.94 565 LEU A C 1
ATOM 4562 O O . LEU A 1 565 ? -45.499 25.605 -45.865 1.00 64.94 565 LEU A O 1
ATOM 4566 N N . GLY A 1 566 ? -45.240 27.561 -46.948 1.00 68.88 566 GLY A N 1
ATOM 4567 C CA . GLY A 1 566 ? -45.816 28.414 -45.908 1.00 68.88 566 GLY A CA 1
ATOM 4568 C C . GLY A 1 566 ? -47.323 28.199 -45.739 1.00 68.88 566 GLY A C 1
ATOM 4569 O O . GLY A 1 566 ? -47.802 28.080 -44.609 1.00 68.88 566 GLY A O 1
ATOM 4570 N N . ALA A 1 567 ? -48.064 28.055 -46.841 1.00 69.50 567 ALA A N 1
ATOM 4571 C CA . ALA A 1 567 ? -49.499 27.771 -46.826 1.00 69.50 567 ALA A CA 1
ATOM 4572 C C . ALA A 1 567 ? -49.812 26.378 -46.249 1.00 69.50 567 ALA A C 1
ATOM 4574 O O . ALA A 1 567 ? -50.692 26.262 -45.396 1.00 69.50 567 ALA A O 1
ATOM 4575 N N . LEU A 1 568 ? -49.049 25.340 -46.615 1.00 67.62 568 LEU A N 1
ATOM 4576 C CA . LEU A 1 568 ? -49.200 23.990 -46.049 1.00 67.62 568 LEU A CA 1
ATOM 4577 C C . LEU A 1 568 ? -48.800 23.919 -44.567 1.00 67.62 568 LEU A C 1
ATOM 4579 O O . LEU A 1 568 ? -49.412 23.174 -43.800 1.00 67.62 568 LEU A O 1
ATOM 4583 N N . ARG A 1 569 ? -47.817 24.719 -44.133 1.00 71.75 569 ARG A N 1
ATOM 4584 C CA . ARG A 1 569 ? -47.436 24.825 -42.716 1.00 71.75 569 ARG A CA 1
ATOM 4585 C C . ARG A 1 569 ? -48.511 25.552 -41.900 1.00 71.75 569 ARG A C 1
ATOM 4587 O O . ARG A 1 569 ? -48.880 25.060 -40.840 1.00 71.75 569 ARG A O 1
ATOM 4594 N N . LEU A 1 570 ? -49.098 26.631 -42.426 1.00 69.31 570 LEU A N 1
ATOM 4595 C CA . LEU A 1 570 ? -50.238 27.327 -41.811 1.00 69.31 570 LEU A CA 1
ATOM 4596 C C . LEU A 1 570 ? -51.534 26.496 -41.827 1.00 69.31 570 LEU A C 1
ATOM 4598 O O . LEU A 1 570 ? -52.334 26.603 -40.899 1.00 69.31 570 LEU A O 1
ATOM 4602 N N . GLU A 1 571 ? -51.761 25.647 -42.833 1.00 70.62 571 GLU A N 1
ATOM 4603 C CA . GLU A 1 571 ? -52.871 24.681 -42.847 1.00 70.62 571 GLU A CA 1
ATOM 4604 C C . GLU A 1 571 ? -52.659 23.528 -41.861 1.00 70.62 571 GLU A C 1
ATOM 4606 O O . GLU A 1 571 ? -53.623 23.082 -41.233 1.00 70.62 571 GLU A O 1
ATOM 4611 N N . TRP A 1 572 ? -51.418 23.068 -41.677 1.00 67.38 572 TRP A N 1
ATOM 4612 C CA . TRP A 1 572 ? -51.075 22.082 -40.654 1.00 67.38 572 TRP A CA 1
ATOM 4613 C C . TRP A 1 572 ? -51.187 22.665 -39.243 1.00 67.38 572 TRP A C 1
ATOM 4615 O O . TRP A 1 572 ? -51.815 22.054 -38.384 1.00 67.38 572 TRP A O 1
ATOM 4625 N N . GLU A 1 573 ? -50.695 23.884 -39.018 1.00 72.56 573 GLU A N 1
ATOM 4626 C CA . GLU A 1 573 ? -50.836 24.602 -37.747 1.00 72.56 573 GLU A CA 1
ATOM 4627 C C . GLU A 1 573 ? -52.300 24.961 -37.453 1.00 72.56 573 GLU A C 1
ATOM 4629 O O . GLU A 1 573 ? -52.735 24.819 -36.312 1.00 72.56 573 GLU A O 1
ATOM 4634 N N . ARG A 1 574 ? -53.113 25.319 -38.461 1.00 70.69 574 ARG A N 1
ATOM 4635 C CA . ARG A 1 574 ? -54.575 25.449 -38.298 1.00 70.69 574 ARG A CA 1
ATOM 4636 C C . ARG A 1 574 ? -55.252 24.117 -38.006 1.00 70.69 574 ARG A C 1
ATOM 4638 O O . ARG A 1 574 ? -56.160 24.096 -37.184 1.00 70.69 574 ARG A O 1
ATOM 4645 N N . LYS A 1 575 ? -54.846 23.011 -38.639 1.00 70.88 575 LYS A N 1
ATOM 4646 C CA . LYS A 1 575 ? -55.386 21.676 -38.327 1.00 70.88 575 LYS A CA 1
ATOM 4647 C C . LYS A 1 575 ? -55.009 21.235 -36.920 1.00 70.88 575 LYS A C 1
ATOM 4649 O O . LYS A 1 575 ? -55.868 20.715 -36.227 1.00 70.88 575 LYS A O 1
ATOM 4654 N N . GLN A 1 576 ? -53.784 21.497 -36.479 1.00 64.88 576 GLN A N 1
ATOM 4655 C CA . GLN A 1 576 ? -53.310 21.192 -35.132 1.00 64.88 576 GLN A CA 1
ATOM 4656 C C . GLN A 1 576 ? -53.966 22.101 -34.078 1.00 64.88 576 GLN A C 1
ATOM 4658 O O . GLN A 1 576 ? -54.333 21.633 -33.003 1.00 64.88 576 GLN A O 1
ATOM 4663 N N . ALA A 1 577 ? -54.197 23.379 -34.392 1.00 66.00 577 ALA A N 1
ATOM 4664 C CA . ALA A 1 577 ? -54.961 24.290 -33.545 1.00 66.00 577 ALA A CA 1
ATOM 4665 C C . ALA A 1 577 ? -56.449 23.905 -33.476 1.00 66.00 577 ALA A C 1
ATOM 4667 O O . ALA A 1 577 ? -57.009 23.914 -32.387 1.00 66.00 577 ALA A O 1
ATOM 4668 N N . ASN A 1 578 ? -57.072 23.495 -34.588 1.00 71.31 578 ASN A N 1
ATOM 4669 C CA . ASN A 1 578 ? -58.448 22.992 -34.595 1.00 71.31 578 ASN A CA 1
ATOM 4670 C C . ASN A 1 578 ? -58.578 21.653 -33.857 1.00 71.31 578 ASN A C 1
ATOM 4672 O O . ASN A 1 578 ? -59.539 21.491 -33.120 1.00 71.31 578 ASN A O 1
ATOM 4676 N N . TRP A 1 579 ? -57.600 20.747 -33.961 1.00 62.75 579 TRP A N 1
ATOM 4677 C CA . TRP A 1 579 ? -57.576 19.502 -33.180 1.00 62.75 579 TRP A CA 1
ATOM 4678 C C . TRP A 1 579 ? -57.485 19.789 -31.674 1.00 62.75 579 TRP A C 1
ATOM 4680 O O . TRP A 1 579 ? -58.266 19.257 -30.899 1.00 62.75 579 TRP A O 1
ATOM 4690 N N . ASN A 1 580 ? -56.626 20.729 -31.267 1.00 65.38 580 ASN A N 1
ATOM 4691 C CA . ASN A 1 580 ? -56.494 21.156 -29.868 1.00 65.38 580 ASN A CA 1
ATOM 4692 C C . ASN A 1 580 ? -57.682 22.003 -29.355 1.00 65.38 580 ASN A C 1
ATOM 4694 O O . ASN A 1 580 ? -57.808 22.217 -28.147 1.00 65.38 580 ASN A O 1
ATOM 4698 N N . ILE A 1 581 ? -58.519 22.546 -30.246 1.00 69.12 581 ILE A N 1
ATOM 4699 C CA . ILE A 1 581 ? -59.771 23.238 -29.902 1.00 69.12 581 ILE A CA 1
ATOM 4700 C C . ILE A 1 581 ? -60.934 22.236 -29.853 1.00 69.12 581 ILE A C 1
ATOM 4702 O O . ILE A 1 581 ? -61.769 22.355 -28.966 1.00 69.12 581 ILE A O 1
ATOM 4706 N N . GLU A 1 582 ? -60.978 21.225 -30.726 1.00 62.09 582 GLU A N 1
ATOM 4707 C CA . GLU A 1 582 ? -61.971 20.138 -30.694 1.00 62.09 582 GLU A CA 1
ATOM 4708 C C . GLU A 1 582 ? -61.733 19.158 -29.536 1.00 62.09 582 GLU A C 1
ATOM 4710 O O . GLU A 1 582 ? -62.700 18.703 -28.931 1.00 62.09 582 GLU A O 1
ATOM 4715 N N . GLU A 1 583 ? -60.478 18.900 -29.156 1.00 63.19 583 GLU A N 1
ATOM 4716 C CA . GLU A 1 583 ? -60.115 18.120 -27.965 1.00 63.19 583 GLU A CA 1
ATOM 4717 C C . GLU A 1 583 ? -60.523 18.864 -26.681 1.00 63.19 583 GLU A C 1
ATOM 4719 O O . GLU A 1 583 ? -61.224 18.299 -25.845 1.00 63.19 583 GLU A O 1
ATOM 4724 N N . ARG A 1 584 ? -60.255 20.178 -26.589 1.00 62.88 584 ARG A N 1
ATOM 4725 C CA . ARG A 1 584 ? -60.747 21.017 -25.476 1.00 62.88 584 ARG A CA 1
ATOM 4726 C C . ARG A 1 584 ? -62.264 21.216 -25.480 1.00 62.88 584 ARG A C 1
ATOM 4728 O O . ARG A 1 584 ? -62.861 21.286 -24.414 1.00 62.88 584 ARG A O 1
ATOM 4735 N N . ALA A 1 585 ? -62.915 21.290 -26.640 1.00 63.69 585 ALA A N 1
ATOM 4736 C CA . ALA A 1 585 ? -64.372 21.406 -26.726 1.00 63.69 585 ALA A CA 1
ATOM 4737 C C . ALA A 1 585 ? -65.084 20.080 -26.401 1.00 63.69 585 ALA A C 1
ATOM 4739 O O . ALA A 1 585 ? -66.190 20.116 -25.865 1.00 63.69 585 ALA A O 1
ATOM 4740 N N . MET A 1 586 ? -64.464 18.925 -26.675 1.00 62.50 586 MET A N 1
ATOM 4741 C CA . MET A 1 586 ? -64.943 17.608 -26.235 1.00 62.50 586 MET A CA 1
ATOM 4742 C C . MET A 1 586 ? -64.728 17.386 -24.735 1.00 62.50 586 MET A C 1
ATOM 4744 O O . MET A 1 586 ? -65.642 16.883 -24.083 1.00 62.50 586 MET A O 1
ATOM 4748 N N . GLU A 1 587 ? -63.596 17.823 -24.175 1.00 61.62 587 GLU A N 1
ATOM 4749 C CA . GLU A 1 587 ? -63.356 17.818 -22.724 1.00 61.62 587 GLU A CA 1
ATOM 4750 C C . GLU A 1 587 ? -64.315 18.775 -21.991 1.00 61.62 587 GLU A C 1
ATOM 4752 O O . GLU A 1 587 ? -64.941 18.374 -21.013 1.00 61.62 587 GLU A O 1
ATOM 4757 N N . GLU A 1 588 ? -64.569 19.984 -22.511 1.00 61.34 588 GLU A N 1
ATOM 4758 C CA . GLU A 1 588 ? -65.545 20.922 -21.930 1.00 61.34 588 GLU A CA 1
ATOM 4759 C C . GLU A 1 588 ? -67.015 20.474 -22.092 1.00 61.34 588 GLU A C 1
ATOM 4761 O O . GLU A 1 588 ? -67.854 20.812 -21.253 1.00 61.34 588 GLU A O 1
ATOM 4766 N N . LEU A 1 589 ? -67.373 19.725 -23.146 1.00 61.53 589 LEU A N 1
ATOM 4767 C CA . LEU A 1 589 ? -68.714 19.132 -23.309 1.00 61.53 589 LEU A CA 1
ATOM 4768 C C . LEU A 1 589 ? -68.910 17.887 -22.431 1.00 61.53 589 LEU A C 1
ATOM 4770 O O . LEU A 1 589 ? -70.022 17.669 -21.942 1.00 61.53 589 LEU A O 1
ATOM 4774 N N . GLN A 1 590 ? -67.854 17.103 -22.193 1.00 56.22 590 GLN A N 1
ATOM 4775 C CA . GLN A 1 590 ? -67.869 15.984 -21.247 1.00 56.22 590 GLN A CA 1
ATOM 4776 C C . GLN A 1 590 ? -67.887 16.477 -19.792 1.00 56.22 590 GLN A C 1
ATOM 4778 O O . GLN A 1 590 ? -68.695 15.981 -19.007 1.00 56.22 590 GLN A O 1
ATOM 4783 N N . GLU A 1 591 ? -67.137 17.528 -19.443 1.00 58.72 591 GLU A N 1
ATOM 4784 C CA . GLU A 1 591 ? -67.213 18.164 -18.121 1.00 58.72 591 GLU A CA 1
ATOM 4785 C C . GLU A 1 591 ? -68.557 18.868 -17.886 1.00 58.72 591 GLU A C 1
ATOM 4787 O O . GLU A 1 591 ? -69.138 18.702 -16.817 1.00 58.72 591 GLU A O 1
ATOM 4792 N N . ARG A 1 592 ? -69.135 19.581 -18.867 1.00 60.12 592 ARG A N 1
ATOM 4793 C CA . ARG A 1 592 ? -70.470 20.198 -18.702 1.00 60.12 592 ARG A CA 1
ATOM 4794 C C . ARG A 1 592 ? -71.591 19.161 -18.549 1.00 60.12 592 ARG A C 1
ATOM 4796 O O . ARG A 1 592 ? -72.467 19.355 -17.710 1.00 60.12 592 ARG A O 1
ATOM 4803 N N . GLN A 1 593 ? -71.552 18.034 -19.270 1.00 58.50 593 GLN A N 1
ATOM 4804 C CA . GLN A 1 593 ? -72.555 16.966 -19.117 1.00 58.50 593 GLN A CA 1
ATOM 4805 C C . GLN A 1 593 ? -72.380 16.130 -17.836 1.00 58.50 593 GLN A C 1
ATOM 4807 O O . GLN A 1 593 ? -73.375 15.627 -17.303 1.00 58.50 593 GLN A O 1
ATOM 4812 N N . GLU A 1 594 ? -71.158 15.981 -17.314 1.00 57.84 594 GLU A N 1
ATOM 4813 C CA . GLU A 1 594 ? -70.913 15.345 -16.012 1.00 57.84 594 GLU A CA 1
ATOM 4814 C C . GLU A 1 594 ? -71.208 16.280 -14.832 1.00 57.84 594 GLU A C 1
ATOM 4816 O O . GLU A 1 594 ? -71.707 15.817 -13.803 1.00 57.84 594 GLU A O 1
ATOM 4821 N N . VAL A 1 595 ? -70.974 17.587 -14.978 1.00 63.59 595 VAL A N 1
ATOM 4822 C CA . VAL A 1 595 ? -71.290 18.599 -13.962 1.00 63.59 595 VAL A CA 1
ATOM 4823 C C . VAL A 1 595 ? -72.796 18.844 -13.883 1.00 63.59 595 VAL A C 1
ATOM 4825 O O . VAL A 1 595 ? -73.314 18.800 -12.777 1.00 63.59 595 VAL A O 1
ATOM 4828 N N . GLU A 1 596 ? -73.539 18.961 -14.991 1.00 56.75 596 GLU A N 1
ATOM 4829 C CA . GLU A 1 596 ? -75.008 19.137 -14.954 1.00 56.75 596 GLU A CA 1
ATOM 4830 C C . GLU A 1 596 ? -75.767 17.888 -14.460 1.00 56.75 596 GLU A C 1
ATOM 4832 O O . GLU A 1 596 ? -76.801 18.009 -13.800 1.00 56.75 596 GLU A O 1
ATOM 4837 N N . LYS A 1 597 ? -75.243 16.672 -14.691 1.00 57.16 597 LYS A N 1
ATOM 4838 C CA . LYS A 1 597 ? -75.798 15.436 -14.099 1.00 57.16 597 LYS A CA 1
ATOM 4839 C C . LYS A 1 597 ? -75.434 15.269 -12.619 1.00 57.16 597 LYS A C 1
ATOM 4841 O O . LYS A 1 597 ? -76.202 14.649 -11.885 1.00 57.16 597 LYS A O 1
ATOM 4846 N N . ARG A 1 598 ? -74.299 15.820 -12.165 1.00 56.91 598 ARG A N 1
ATOM 4847 C CA . ARG A 1 598 ? -73.887 15.817 -10.750 1.00 56.91 598 ARG A CA 1
ATOM 4848 C C . ARG A 1 598 ? -74.549 16.935 -9.946 1.00 56.91 598 ARG A C 1
ATOM 4850 O O . ARG A 1 598 ? -74.950 16.665 -8.825 1.00 56.91 598 ARG A O 1
ATOM 4857 N N . THR A 1 599 ? -74.732 18.145 -10.471 1.00 59.12 599 THR A N 1
ATOM 4858 C CA . THR A 1 599 ? -75.352 19.263 -9.734 1.00 59.12 599 THR A CA 1
ATOM 4859 C C . THR A 1 599 ? -76.856 19.064 -9.544 1.00 59.12 599 THR A C 1
ATOM 4861 O O . THR A 1 599 ? -77.329 19.184 -8.420 1.00 59.12 599 THR A O 1
ATOM 4864 N N . ALA A 1 600 ? -77.594 18.599 -10.560 1.00 58.91 600 ALA A N 1
ATOM 4865 C CA . ALA A 1 600 ? -79.033 18.331 -10.430 1.00 58.91 600 ALA A CA 1
ATOM 4866 C C . ALA A 1 600 ? -79.373 17.098 -9.554 1.00 58.91 600 ALA A C 1
ATOM 4868 O O . ALA A 1 600 ? -80.456 17.029 -8.972 1.00 58.91 600 ALA A O 1
ATOM 4869 N N . TYR A 1 601 ? -78.456 16.128 -9.428 1.00 57.22 601 TYR A N 1
ATOM 4870 C CA . TYR A 1 601 ? -78.597 14.970 -8.528 1.00 57.22 601 TYR A CA 1
ATOM 4871 C C . TYR A 1 601 ? -78.110 15.280 -7.099 1.00 57.22 601 TYR A C 1
ATOM 4873 O O . TYR A 1 601 ? -78.733 14.845 -6.129 1.00 57.22 601 TYR A O 1
ATOM 4881 N N . ASN A 1 602 ? -77.047 16.082 -6.954 1.00 58.28 602 ASN A N 1
ATOM 4882 C CA . ASN A 1 602 ? -76.476 16.439 -5.654 1.00 58.28 602 ASN A CA 1
ATOM 4883 C C . ASN A 1 602 ? -77.235 17.564 -4.942 1.00 58.28 602 ASN A C 1
ATOM 4885 O O . ASN A 1 602 ? -77.272 17.530 -3.722 1.00 58.28 602 ASN A O 1
ATOM 4889 N N . GLU A 1 603 ? -77.884 18.506 -5.633 1.00 59.00 603 GLU A N 1
ATOM 4890 C CA . GLU A 1 603 ? -78.717 19.534 -4.977 1.00 59.00 603 GLU A CA 1
ATOM 4891 C C . GLU A 1 603 ? -79.997 18.917 -4.376 1.00 59.00 603 GLU A C 1
ATOM 4893 O O . GLU A 1 603 ? -80.351 19.193 -3.231 1.00 59.00 603 GLU A O 1
ATOM 4898 N N . GLY A 1 604 ? -80.621 17.954 -5.068 1.00 62.62 604 GLY A N 1
ATOM 4899 C CA . GLY A 1 604 ? -81.785 17.216 -4.556 1.00 62.62 604 GLY A CA 1
ATOM 4900 C C . GLY A 1 604 ? -81.478 16.203 -3.439 1.00 62.62 604 GLY A C 1
ATOM 4901 O O . GLY A 1 604 ? -82.363 15.908 -2.628 1.00 62.62 604 GLY A O 1
ATOM 4902 N N . GLN A 1 605 ? -80.247 15.672 -3.369 1.00 57.28 605 GLN A N 1
ATOM 4903 C CA . GLN A 1 605 ? -79.776 14.890 -2.217 1.00 57.28 605 GLN A CA 1
ATOM 4904 C C . GLN A 1 605 ? -79.296 15.787 -1.071 1.00 57.28 605 GLN A C 1
ATOM 4906 O O . GLN A 1 605 ? -79.688 15.528 0.062 1.00 57.28 605 GLN A O 1
ATOM 4911 N N . GLN A 1 606 ? -78.541 16.861 -1.335 1.00 57.81 606 GLN A N 1
ATOM 4912 C CA . GLN A 1 606 ? -78.022 17.761 -0.299 1.00 57.81 606 GLN A CA 1
ATOM 4913 C C . GLN A 1 606 ? -79.119 18.463 0.491 1.00 57.81 606 GLN A C 1
ATOM 4915 O O . GLN A 1 606 ? -78.929 18.659 1.685 1.00 57.81 606 GLN A O 1
ATOM 4920 N N . ASP A 1 607 ? -80.258 18.807 -0.109 1.00 64.50 607 ASP A N 1
ATOM 4921 C CA . ASP A 1 607 ? -81.337 19.460 0.640 1.00 64.50 607 ASP A CA 1
ATOM 4922 C C . ASP A 1 607 ? -82.073 18.475 1.569 1.00 64.50 607 ASP A C 1
ATOM 4924 O O . ASP A 1 607 ? -82.398 18.820 2.704 1.00 64.50 607 ASP A O 1
ATOM 4928 N N . ARG A 1 608 ? -82.215 17.199 1.176 1.00 58.75 608 ARG A N 1
ATOM 4929 C CA . ARG A 1 608 ? -82.773 16.147 2.054 1.00 58.75 608 ARG A CA 1
ATOM 4930 C C . ARG A 1 608 ? -81.773 15.653 3.099 1.00 58.75 608 ARG A C 1
ATOM 4932 O O . ARG A 1 608 ? -82.175 15.289 4.202 1.00 58.75 608 ARG A O 1
ATOM 4939 N N . GLU A 1 609 ? -80.482 15.648 2.775 1.00 60.97 609 GLU A N 1
ATOM 4940 C CA . GLU A 1 609 ? -79.404 15.278 3.693 1.00 60.97 609 GLU A CA 1
ATOM 4941 C C . GLU A 1 609 ? -79.072 16.414 4.668 1.00 60.97 609 GLU A C 1
ATOM 4943 O O . GLU A 1 609 ? -78.791 16.121 5.821 1.00 60.97 609 GLU A O 1
ATOM 4948 N N . LYS A 1 610 ? -79.195 17.695 4.284 1.00 67.38 610 LYS A N 1
ATOM 4949 C CA . LYS A 1 610 ? -79.074 18.849 5.198 1.00 67.38 610 LYS A CA 1
ATOM 4950 C C . LYS A 1 610 ? -80.197 18.887 6.224 1.00 67.38 610 LYS A C 1
ATOM 4952 O O . LYS A 1 610 ? -79.911 19.109 7.396 1.00 67.38 610 LYS A O 1
ATOM 4957 N N . GLU A 1 611 ? -81.443 18.633 5.827 1.00 66.69 611 GLU A N 1
ATOM 4958 C CA . GLU A 1 611 ? -82.568 18.579 6.771 1.00 66.69 611 GLU A CA 1
ATOM 4959 C C . GLU A 1 611 ? -82.440 17.390 7.743 1.00 66.69 611 GLU A C 1
ATOM 4961 O O . GLU A 1 611 ? -82.658 17.539 8.948 1.00 66.69 611 GLU A O 1
ATOM 4966 N N . TRP A 1 612 ? -81.976 16.228 7.264 1.00 61.25 612 TRP A N 1
ATOM 4967 C CA . TRP A 1 612 ? -81.685 15.070 8.120 1.00 61.25 612 TRP A CA 1
ATOM 4968 C C . TRP A 1 612 ? -80.428 15.241 8.990 1.00 61.25 612 TRP A C 1
ATOM 4970 O O . TRP A 1 612 ? -80.423 14.816 10.147 1.00 61.25 612 TRP A O 1
ATOM 4980 N N . GLN A 1 613 ? -79.370 15.878 8.483 1.00 62.69 613 GLN A N 1
ATOM 4981 C CA . GLN A 1 613 ? -78.134 16.144 9.227 1.00 62.69 613 GLN A CA 1
ATOM 4982 C C . GLN A 1 613 ? -78.321 17.247 10.266 1.00 62.69 613 GLN A C 1
ATOM 4984 O O . GLN A 1 613 ? -77.785 17.099 11.357 1.00 62.69 613 GLN A O 1
ATOM 4989 N N . GLN A 1 614 ? -79.123 18.285 10.006 1.00 67.31 614 GLN A N 1
ATOM 4990 C CA . GLN A 1 614 ? -79.457 19.303 11.009 1.00 67.31 614 GLN A CA 1
ATOM 4991 C C . GLN A 1 614 ? -80.306 18.721 12.149 1.00 67.31 614 GLN A C 1
ATOM 4993 O O . GLN A 1 614 ? -80.033 19.002 13.316 1.00 67.31 614 GLN A O 1
ATOM 4998 N N . ALA A 1 615 ? -81.269 17.840 11.853 1.00 62.38 615 ALA A N 1
ATOM 4999 C CA . ALA A 1 615 ? -82.041 17.142 12.885 1.00 62.38 615 ALA A CA 1
ATOM 5000 C C . ALA A 1 615 ? -81.183 16.137 13.687 1.00 62.38 615 ALA A C 1
ATOM 5002 O O . ALA A 1 615 ? -81.309 16.041 14.910 1.00 62.38 615 ALA A O 1
ATOM 5003 N N . ALA A 1 616 ? -80.261 15.423 13.031 1.00 59.47 616 ALA A N 1
ATOM 5004 C CA . ALA A 1 616 ? -79.338 14.499 13.693 1.00 59.47 616 ALA A CA 1
ATOM 5005 C C . ALA A 1 616 ? -78.210 15.213 14.468 1.00 59.47 616 ALA A C 1
ATOM 5007 O O . ALA A 1 616 ? -77.781 14.704 15.505 1.00 59.47 616 ALA A O 1
ATOM 5008 N N . GLN A 1 617 ? -77.744 16.381 14.009 1.00 64.31 617 GLN A N 1
ATOM 5009 C CA . GLN A 1 617 ? -76.775 17.222 14.720 1.00 64.31 617 GLN A CA 1
ATOM 5010 C C . GLN A 1 617 ? -77.391 17.835 15.968 1.00 64.31 617 GLN A C 1
ATOM 5012 O O . GLN A 1 617 ? -76.781 17.711 17.016 1.00 64.31 617 GLN A O 1
ATOM 5017 N N . GLN A 1 618 ? -78.618 18.359 15.929 1.00 67.62 618 GLN A N 1
ATOM 5018 C CA . GLN A 1 618 ? -79.252 18.917 17.133 1.00 67.62 618 GLN A CA 1
ATOM 5019 C C . GLN A 1 618 ? -79.491 17.866 18.232 1.00 67.62 618 GLN A C 1
ATOM 5021 O O . GLN A 1 618 ? -79.414 18.178 19.421 1.00 67.62 618 GLN A O 1
ATOM 5026 N N . ILE A 1 619 ? -79.755 16.607 17.860 1.00 65.94 619 ILE A N 1
ATOM 5027 C CA . ILE A 1 619 ? -79.898 15.501 18.823 1.00 65.94 619 ILE A CA 1
ATOM 5028 C C . ILE A 1 619 ? -78.525 15.035 19.330 1.00 65.94 619 ILE A C 1
ATOM 5030 O O . ILE A 1 619 ? -78.363 14.822 20.532 1.00 65.94 619 ILE A O 1
ATOM 5034 N N . LYS A 1 620 ? -77.517 14.927 18.452 1.00 61.78 620 LYS A N 1
ATOM 5035 C CA . LYS A 1 620 ? -76.147 14.571 18.850 1.00 61.78 620 LYS A CA 1
ATOM 5036 C C . LYS A 1 620 ? -75.458 15.666 19.657 1.00 61.78 620 LYS A C 1
ATOM 5038 O O . LYS A 1 620 ? -74.722 15.320 20.563 1.00 61.78 620 LYS A O 1
ATOM 5043 N N . GLU A 1 621 ? -75.685 16.943 19.376 1.00 66.62 621 GLU A N 1
ATOM 5044 C CA . GLU A 1 621 ? -75.130 18.072 20.130 1.00 66.62 621 GLU A CA 1
ATOM 5045 C C . GLU A 1 621 ? -75.736 18.134 21.525 1.00 66.62 621 GLU A C 1
ATOM 5047 O O . GLU A 1 621 ? -74.983 18.224 22.481 1.00 66.62 621 GLU A O 1
ATOM 5052 N N . ARG A 1 622 ? -77.051 17.932 21.690 1.00 67.94 622 ARG A N 1
ATOM 5053 C CA . ARG A 1 622 ? -77.655 17.844 23.033 1.00 67.94 622 ARG A CA 1
ATOM 5054 C C . ARG A 1 622 ? -77.158 16.638 23.829 1.00 67.94 622 ARG A C 1
ATOM 5056 O O . ARG A 1 622 ? -76.830 16.777 25.001 1.00 67.94 622 ARG A O 1
ATOM 5063 N N . GLN A 1 623 ? -77.045 15.468 23.197 1.00 62.06 623 GLN A N 1
ATOM 5064 C CA . GLN A 1 623 ? -76.500 14.280 23.863 1.00 62.06 623 GLN A CA 1
ATOM 5065 C C . GLN A 1 623 ? -74.998 14.407 24.145 1.00 62.06 623 GLN A C 1
ATOM 5067 O O . GLN A 1 623 ? -74.534 13.903 25.160 1.00 62.06 623 GLN A O 1
ATOM 5072 N N . ARG A 1 624 ? -74.235 15.091 23.286 1.00 66.38 624 ARG A N 1
ATOM 5073 C CA . ARG A 1 624 ? -72.802 15.340 23.475 1.00 66.38 624 ARG A CA 1
ATOM 5074 C C . ARG A 1 624 ? -72.555 16.433 24.513 1.00 66.38 624 ARG A C 1
ATOM 5076 O O . ARG A 1 624 ? -71.655 16.260 25.307 1.00 66.38 624 ARG A O 1
ATOM 5083 N N . GLU A 1 625 ? -73.374 17.477 24.595 1.00 71.38 625 GLU A N 1
ATOM 5084 C CA . GLU A 1 625 ? -73.294 18.499 25.648 1.00 71.38 625 GLU A CA 1
ATOM 5085 C C . GLU A 1 625 ? -73.653 17.939 27.031 1.00 71.38 625 GLU A C 1
ATOM 5087 O O . GLU A 1 625 ? -73.011 18.295 28.016 1.00 71.38 625 GLU A O 1
ATOM 5092 N N . GLU A 1 626 ? -74.646 17.050 27.133 1.00 67.00 626 GLU A N 1
ATOM 5093 C CA . GLU A 1 626 ? -74.960 16.369 28.396 1.00 67.00 626 GLU A CA 1
ATOM 5094 C C . GLU A 1 626 ? -73.878 15.350 28.779 1.00 67.00 626 GLU A C 1
ATOM 5096 O O . GLU A 1 626 ? -73.479 15.292 29.944 1.00 67.00 626 GLU A O 1
ATOM 5101 N N . LEU A 1 627 ? -73.335 14.603 27.810 1.00 64.38 627 LEU A N 1
ATOM 5102 C CA . LEU A 1 627 ? -72.226 13.681 28.058 1.00 64.38 627 LEU A CA 1
ATOM 5103 C C . LEU A 1 627 ? -70.927 14.425 28.395 1.00 64.38 627 LEU A C 1
ATOM 5105 O O . LEU A 1 627 ? -70.221 13.998 29.300 1.00 64.38 627 LEU A O 1
ATOM 5109 N N . ASP A 1 628 ? -70.637 15.545 27.731 1.00 66.94 628 ASP A N 1
ATOM 5110 C CA . ASP A 1 628 ? -69.472 16.393 27.990 1.00 66.94 628 ASP A CA 1
ATOM 5111 C C . ASP A 1 628 ? -69.608 17.103 29.338 1.00 66.94 628 ASP A C 1
ATOM 5113 O O . ASP A 1 628 ? -68.611 17.219 30.039 1.00 66.94 628 ASP A O 1
ATOM 5117 N N . LYS A 1 629 ? -70.808 17.521 29.766 1.00 71.44 629 LYS A N 1
ATOM 5118 C CA . LYS A 1 629 ? -71.018 18.057 31.125 1.00 71.44 629 LYS A CA 1
ATOM 5119 C C . LYS A 1 629 ? -70.794 16.995 32.193 1.00 71.44 629 LYS A C 1
ATOM 5121 O O . LYS A 1 629 ? -70.037 17.236 33.126 1.00 71.44 629 LYS A O 1
ATOM 5126 N N . VAL A 1 630 ? -71.365 15.802 32.030 1.00 66.94 630 VAL A N 1
ATOM 5127 C CA . VAL A 1 630 ? -71.173 14.698 32.987 1.00 66.94 630 VAL A CA 1
ATOM 5128 C C . VAL A 1 630 ? -69.725 14.196 32.973 1.00 66.94 630 VAL A C 1
ATOM 5130 O O . VAL A 1 630 ? -69.166 13.907 34.029 1.00 66.94 630 VAL A O 1
ATOM 5133 N N . GLN A 1 631 ? -69.070 14.146 31.810 1.00 63.50 631 GLN A N 1
ATOM 5134 C CA . GLN A 1 631 ? -67.645 13.828 31.710 1.00 63.50 631 GLN A CA 1
ATOM 5135 C C . GLN A 1 631 ? -66.769 14.937 32.287 1.00 63.50 631 GLN A C 1
ATOM 5137 O O . GLN A 1 631 ? -65.793 14.619 32.951 1.00 63.50 631 GLN A O 1
ATOM 5142 N N . GLN A 1 632 ? -67.087 16.217 32.093 1.00 68.19 632 GLN A N 1
ATOM 5143 C CA . GLN A 1 632 ? -66.336 17.320 32.693 1.00 68.19 632 GLN A CA 1
ATOM 5144 C C . GLN A 1 632 ? -66.504 17.351 34.211 1.00 68.19 632 GLN A C 1
ATOM 5146 O O . GLN A 1 632 ? -65.515 17.559 34.904 1.00 68.19 632 GLN A O 1
ATOM 5151 N N . GLU A 1 633 ? -67.695 17.078 34.741 1.00 68.81 633 GLU A N 1
ATOM 5152 C CA . GLU A 1 633 ? -67.933 16.966 36.184 1.00 68.81 633 GLU A CA 1
ATOM 5153 C C . GLU A 1 633 ? -67.237 15.735 36.779 1.00 68.81 633 GLU A C 1
ATOM 5155 O O . GLU A 1 633 ? -66.577 15.846 37.812 1.00 68.81 633 GLU A O 1
ATOM 5160 N N . ALA A 1 634 ? -67.278 14.583 36.100 1.00 62.56 634 ALA A N 1
ATOM 5161 C CA . ALA A 1 634 ? -66.564 13.380 36.526 1.00 62.56 634 ALA A CA 1
ATOM 5162 C C . ALA A 1 634 ? -65.039 13.549 36.438 1.00 62.56 634 ALA A C 1
ATOM 5164 O O . ALA A 1 634 ? -64.325 13.177 37.362 1.00 62.56 634 ALA A O 1
ATOM 5165 N N . VAL A 1 635 ? -64.520 14.161 35.370 1.00 69.75 635 VAL A N 1
ATOM 5166 C CA . VAL A 1 635 ? -63.085 14.439 35.202 1.00 69.75 635 VAL A CA 1
ATOM 5167 C C . VAL A 1 635 ? -62.619 15.532 36.161 1.00 69.75 635 VAL A C 1
ATOM 5169 O O . VAL A 1 635 ? -61.506 15.439 36.664 1.00 69.75 635 VAL A O 1
ATOM 5172 N N . ALA A 1 636 ? -63.439 16.539 36.469 1.00 67.56 636 ALA A N 1
ATOM 5173 C CA . ALA A 1 636 ? -63.121 17.538 37.488 1.00 67.56 636 ALA A CA 1
ATOM 5174 C C . ALA A 1 636 ? -63.131 16.930 38.898 1.00 67.56 636 ALA A C 1
ATOM 5176 O O . ALA A 1 636 ? -62.254 17.248 39.697 1.00 67.56 636 ALA A O 1
ATOM 5177 N N . ALA A 1 637 ? -64.060 16.017 39.197 1.00 66.75 637 ALA A N 1
ATOM 5178 C CA . ALA A 1 637 ? -64.089 15.288 40.464 1.00 66.75 637 ALA A CA 1
ATOM 5179 C C . ALA A 1 637 ? -62.900 14.323 40.601 1.00 66.75 637 ALA A C 1
ATOM 5181 O O . ALA A 1 637 ? -62.275 14.276 41.660 1.00 66.75 637 ALA A O 1
ATOM 5182 N N . ILE A 1 638 ? -62.544 13.614 39.523 1.00 67.94 638 ILE A N 1
ATOM 5183 C CA . ILE A 1 638 ? -61.366 12.741 39.474 1.00 67.94 638 ILE A CA 1
ATOM 5184 C C . ILE A 1 638 ? -60.088 13.573 39.590 1.00 67.94 638 ILE A C 1
ATOM 5186 O O . ILE A 1 638 ? -59.273 13.256 40.443 1.00 67.94 638 ILE A O 1
ATOM 5190 N N . ARG A 1 639 ? -59.937 14.689 38.862 1.00 70.56 639 ARG A N 1
ATOM 5191 C CA . ARG A 1 639 ? -58.773 15.580 39.018 1.00 70.56 639 ARG A CA 1
ATOM 5192 C C . ARG A 1 639 ? -58.682 16.189 40.405 1.00 70.56 639 ARG A C 1
ATOM 5194 O O . ARG A 1 639 ? -57.598 16.236 40.957 1.00 70.56 639 ARG A O 1
ATOM 5201 N N . ALA A 1 640 ? -59.787 16.627 41.003 1.00 70.00 640 ALA A N 1
ATOM 5202 C CA . ALA A 1 640 ? -59.762 17.161 42.362 1.00 70.00 640 ALA A CA 1
ATOM 5203 C C . ALA A 1 640 ? -59.402 16.078 43.396 1.00 70.00 640 ALA A C 1
ATOM 5205 O O . ALA A 1 640 ? -58.783 16.380 44.418 1.00 70.00 640 ALA A O 1
ATOM 5206 N N . ALA A 1 641 ? -59.775 14.818 43.151 1.00 64.88 641 ALA A N 1
ATOM 5207 C CA . ALA A 1 641 ? -59.339 13.687 43.961 1.00 64.88 641 ALA A CA 1
ATOM 5208 C C . ALA A 1 641 ? -57.854 13.370 43.720 1.00 64.88 641 ALA A C 1
ATOM 5210 O O . ALA A 1 641 ? -57.106 13.260 44.687 1.00 64.88 641 ALA A O 1
ATOM 5211 N N . GLU A 1 642 ? -57.407 13.309 42.467 1.00 65.94 642 GLU A N 1
ATOM 5212 C CA . GLU A 1 642 ? -56.011 13.098 42.071 1.00 65.94 642 GLU A CA 1
ATOM 5213 C C . GLU A 1 642 ? -55.101 14.203 42.608 1.00 65.94 642 GLU A C 1
ATOM 5215 O O . GLU A 1 642 ? -54.080 13.887 43.190 1.00 65.94 642 GLU A O 1
ATOM 5220 N N . GLU A 1 643 ? -55.482 15.478 42.534 1.00 72.75 643 GLU A N 1
ATOM 5221 C CA . GLU A 1 643 ? -54.727 16.601 43.103 1.00 72.75 643 GLU A CA 1
ATOM 5222 C C . GLU A 1 643 ? -54.649 16.507 44.632 1.00 72.75 643 GLU A C 1
ATOM 5224 O O . GLU A 1 643 ? -53.605 16.784 45.216 1.00 72.75 643 GLU A O 1
ATOM 5229 N N . ARG A 1 644 ? -55.713 16.063 45.314 1.00 70.50 644 ARG A N 1
ATOM 5230 C CA . ARG A 1 644 ? -55.675 15.829 46.770 1.00 70.50 644 ARG A CA 1
ATOM 5231 C C . ARG A 1 644 ? -54.811 14.625 47.135 1.00 70.50 644 ARG A C 1
ATOM 5233 O O . ARG A 1 644 ? -54.110 14.680 48.145 1.00 70.50 644 ARG A O 1
ATOM 5240 N N . HIS A 1 645 ? -54.865 13.552 46.353 1.00 67.81 645 HIS A N 1
ATOM 5241 C CA . HIS A 1 645 ? -54.027 12.373 46.549 1.00 67.81 645 HIS A CA 1
ATOM 5242 C C . HIS A 1 645 ? -52.566 12.680 46.232 1.00 67.81 645 HIS A C 1
ATOM 5244 O O . HIS A 1 645 ? -51.712 12.330 47.032 1.00 67.81 645 HIS A O 1
ATOM 5250 N N . GLU A 1 646 ? -52.287 13.420 45.166 1.00 69.56 646 GLU A N 1
ATOM 5251 C CA . GLU A 1 646 ? -50.957 13.877 44.776 1.00 69.56 646 GLU A CA 1
ATOM 5252 C C . GLU A 1 646 ? -50.388 14.843 45.816 1.00 69.56 646 GLU A C 1
ATOM 5254 O O . GLU A 1 646 ? -49.259 14.664 46.244 1.00 69.56 646 GLU A O 1
ATOM 5259 N N . MET A 1 647 ? -51.168 15.799 46.333 1.00 71.50 647 MET A N 1
ATOM 5260 C CA . MET A 1 647 ? -50.716 16.682 47.417 1.00 71.50 647 MET A CA 1
ATOM 5261 C C . MET A 1 647 ? -50.426 15.909 48.712 1.00 71.50 647 MET A C 1
ATOM 5263 O O . MET A 1 647 ? -49.447 16.204 49.395 1.00 71.50 647 MET A O 1
ATOM 5267 N N . ARG A 1 648 ? -51.232 14.892 49.053 1.00 71.75 648 ARG A N 1
ATOM 5268 C CA . ARG A 1 648 ? -50.963 14.011 50.207 1.00 71.75 648 ARG A CA 1
ATOM 5269 C C . ARG A 1 648 ? -49.749 13.121 49.973 1.00 71.75 648 ARG A C 1
ATOM 5271 O O . ARG A 1 648 ? -48.950 12.951 50.886 1.00 71.75 648 ARG A O 1
ATOM 5278 N N . PHE A 1 649 ? -49.589 12.590 48.766 1.00 69.56 649 PHE A N 1
ATOM 5279 C CA . PHE A 1 649 ? -48.465 11.740 48.395 1.00 69.56 649 PHE A CA 1
ATOM 5280 C C . PHE A 1 649 ? -47.170 12.551 48.338 1.00 69.56 649 PHE A C 1
ATOM 5282 O O . PHE A 1 649 ? -46.147 12.103 48.836 1.00 69.56 649 PHE A O 1
ATOM 5289 N N . GLN A 1 650 ? -47.212 13.784 47.834 1.00 70.31 650 GLN A N 1
ATOM 5290 C CA . GLN A 1 650 ? -46.090 14.718 47.856 1.00 70.31 650 GLN A CA 1
ATOM 5291 C C . GLN A 1 650 ? -45.748 15.174 49.275 1.00 70.31 650 GLN A C 1
ATOM 5293 O O . GLN A 1 650 ? -44.565 15.255 49.591 1.00 70.31 650 GLN A O 1
ATOM 5298 N N . ALA A 1 651 ? -46.736 15.410 50.146 1.00 71.75 651 ALA A N 1
ATOM 5299 C CA . ALA A 1 651 ? -46.492 15.699 51.560 1.00 71.75 651 ALA A CA 1
ATOM 5300 C C . ALA A 1 651 ? -45.857 14.497 52.283 1.00 71.75 651 ALA A C 1
ATOM 5302 O O . ALA A 1 651 ? -44.842 14.654 52.952 1.00 71.75 651 ALA A O 1
ATOM 5303 N N . GLN A 1 652 ? -46.369 13.281 52.064 1.00 72.38 652 GLN A N 1
ATOM 5304 C CA . GLN A 1 652 ? -45.783 12.050 52.606 1.00 72.38 652 GLN A CA 1
ATOM 5305 C C . GLN A 1 652 ? -44.383 11.779 52.041 1.00 72.38 652 GLN A C 1
ATOM 5307 O O . GLN A 1 652 ? -43.487 11.384 52.779 1.00 72.38 652 GLN A O 1
ATOM 5312 N N . LEU A 1 653 ? -44.150 12.036 50.751 1.00 70.94 653 LEU A N 1
ATOM 5313 C CA . LEU A 1 653 ? -42.824 11.948 50.144 1.00 70.94 653 LEU A CA 1
ATOM 5314 C C . LEU A 1 653 ? -41.876 13.020 50.682 1.00 70.94 653 LEU A C 1
ATOM 5316 O O . LEU A 1 653 ? -40.688 12.741 50.804 1.00 70.94 653 LEU A O 1
ATOM 5320 N N . ALA A 1 654 ? -42.356 14.227 50.979 1.00 70.69 654 ALA A N 1
ATOM 5321 C CA . ALA A 1 654 ? -41.554 15.284 51.582 1.00 70.69 654 ALA A CA 1
ATOM 5322 C C . ALA A 1 654 ? -41.177 14.933 53.027 1.00 70.69 654 ALA A C 1
ATOM 5324 O O . ALA A 1 654 ? -40.013 15.080 53.388 1.00 70.69 654 ALA A O 1
ATOM 5325 N N . ASP A 1 655 ? -42.105 14.382 53.810 1.00 74.69 655 ASP A N 1
ATOM 5326 C CA . ASP A 1 655 ? -41.840 13.918 55.174 1.00 74.69 655 ASP A CA 1
ATOM 5327 C C . ASP A 1 655 ? -40.895 12.711 55.190 1.00 74.69 655 ASP A C 1
ATOM 5329 O O . ASP A 1 655 ? -39.937 12.696 55.959 1.00 74.69 655 ASP A O 1
ATOM 5333 N N . ILE A 1 656 ? -41.085 11.737 54.292 1.00 74.94 656 ILE A N 1
ATOM 5334 C CA . ILE A 1 656 ? -40.170 10.596 54.152 1.00 74.94 656 ILE A CA 1
ATOM 5335 C C . ILE A 1 656 ? -38.799 11.067 53.662 1.00 74.94 656 ILE A C 1
ATOM 5337 O O . ILE A 1 656 ? -37.790 10.594 54.172 1.00 74.94 656 ILE A O 1
ATOM 5341 N N . LYS A 1 657 ? -38.724 12.012 52.714 1.00 73.69 657 LYS A N 1
ATOM 5342 C CA . LYS A 1 657 ? -37.444 12.593 52.275 1.00 73.69 657 LYS A CA 1
ATOM 5343 C C . LYS A 1 657 ? -36.752 13.332 53.407 1.00 73.69 657 LYS A C 1
ATOM 5345 O O . LYS A 1 657 ? -35.567 13.106 53.596 1.00 73.69 657 LYS A O 1
ATOM 5350 N N . LYS A 1 658 ? -37.474 14.135 54.186 1.00 76.00 658 LYS A N 1
ATOM 5351 C CA . LYS A 1 658 ? -36.926 14.840 55.346 1.00 76.00 658 LYS A CA 1
ATOM 5352 C C . LYS A 1 658 ? -36.429 13.860 56.412 1.00 76.00 658 LYS A C 1
ATOM 5354 O O . LYS A 1 658 ? -35.326 14.028 56.912 1.00 76.00 658 LYS A O 1
ATOM 5359 N N . GLN A 1 659 ? -37.181 12.794 56.694 1.00 73.62 659 GLN A N 1
ATOM 5360 C CA . GLN A 1 659 ? -36.747 11.721 57.595 1.00 73.62 659 GLN A CA 1
ATOM 5361 C C . GLN A 1 659 ? -35.526 10.971 57.052 1.00 73.62 659 GLN A C 1
ATOM 5363 O O . GLN A 1 659 ? -34.632 10.630 57.819 1.00 73.62 659 GLN A O 1
ATOM 5368 N N . LEU A 1 660 ? -35.454 10.730 55.740 1.00 73.94 660 LEU A N 1
ATOM 5369 C CA . LEU A 1 660 ? -34.306 10.080 55.110 1.00 73.94 660 LEU A CA 1
ATOM 5370 C C . LEU A 1 660 ? -33.077 11.000 55.100 1.00 73.94 660 LEU A C 1
ATOM 5372 O O . LEU A 1 660 ? -31.969 10.518 55.287 1.00 73.94 660 LEU A O 1
ATOM 5376 N N . GLU A 1 661 ? -33.262 12.305 54.900 1.00 72.25 661 GLU A N 1
ATOM 5377 C CA . GLU A 1 661 ? -32.213 13.327 54.968 1.00 72.25 661 GLU A CA 1
ATOM 5378 C C . GLU A 1 661 ? -31.710 13.509 56.404 1.00 72.25 661 GLU A C 1
ATOM 5380 O O . GLU A 1 661 ? -30.504 13.584 56.607 1.00 72.25 661 GLU A O 1
ATOM 5385 N N . GLU A 1 662 ? -32.589 13.484 57.410 1.00 76.81 662 GLU A N 1
ATOM 5386 C CA . GLU A 1 662 ? -32.213 13.481 58.831 1.00 76.81 662 GLU A CA 1
ATOM 5387 C C . GLU A 1 662 ? -31.494 12.180 59.221 1.00 76.81 662 GLU A C 1
ATOM 5389 O O . GLU A 1 662 ? -30.471 12.232 59.901 1.00 76.81 662 GLU A O 1
ATOM 5394 N N . GLN A 1 663 ? -31.950 11.020 58.736 1.00 73.25 663 GLN A N 1
ATOM 5395 C CA . GLN A 1 663 ? -31.265 9.736 58.937 1.00 73.25 663 GLN A CA 1
ATOM 5396 C C . GLN A 1 663 ? -29.917 9.680 58.216 1.00 73.25 663 GLN A C 1
ATOM 5398 O O . GLN A 1 663 ? -28.957 9.148 58.763 1.00 73.25 663 GLN A O 1
ATOM 5403 N N . GLN A 1 664 ? -29.813 10.241 57.009 1.00 72.56 664 GLN A N 1
ATOM 5404 C CA . GLN A 1 664 ? -28.551 10.345 56.280 1.00 72.56 664 GLN A CA 1
ATOM 5405 C C . GLN A 1 664 ? -27.608 11.339 56.947 1.00 72.56 664 GLN A C 1
ATOM 5407 O O . GLN A 1 664 ? -26.431 11.034 57.073 1.00 72.56 664 GLN A O 1
ATOM 5412 N N . ALA A 1 665 ? -28.099 12.481 57.427 1.00 73.38 665 ALA A N 1
ATOM 5413 C CA . ALA A 1 665 ? -27.299 13.437 58.181 1.00 73.38 665 ALA A CA 1
ATOM 5414 C C . ALA A 1 665 ? -26.788 12.814 59.486 1.00 73.38 665 ALA A C 1
ATOM 5416 O O . ALA A 1 665 ? -25.608 12.935 59.783 1.00 73.38 665 ALA A O 1
ATOM 5417 N N . GLN A 1 666 ? -27.625 12.070 60.216 1.00 77.38 666 GLN A N 1
ATOM 5418 C CA . GLN A 1 666 ? -27.214 11.334 61.417 1.00 77.38 666 GLN A CA 1
ATOM 5419 C C . GLN A 1 666 ? -26.246 10.183 61.103 1.00 77.38 666 GLN A C 1
ATOM 5421 O O . GLN A 1 666 ? -25.280 9.992 61.835 1.00 77.38 666 GLN A O 1
ATOM 5426 N N . ALA A 1 667 ? -26.449 9.441 60.010 1.00 75.56 667 ALA A N 1
ATOM 5427 C CA . ALA A 1 667 ? -25.538 8.381 59.569 1.00 75.56 667 ALA A CA 1
ATOM 5428 C C . ALA A 1 667 ? -24.187 8.943 59.100 1.00 75.56 667 ALA A C 1
ATOM 5430 O O . ALA A 1 667 ? -23.142 8.372 59.383 1.00 75.56 667 ALA A O 1
ATOM 5431 N N . ILE A 1 668 ? -24.188 10.086 58.414 1.00 77.31 668 ILE A N 1
ATOM 5432 C CA . ILE A 1 668 ? -22.967 10.789 58.015 1.00 77.31 668 ILE A CA 1
ATOM 5433 C C . ILE A 1 668 ? -22.274 11.361 59.249 1.00 77.31 668 ILE A C 1
ATOM 5435 O O . ILE A 1 668 ? -21.064 11.223 59.351 1.00 77.31 668 ILE A O 1
ATOM 5439 N N . GLN A 1 669 ? -23.006 11.949 60.198 1.00 75.44 669 GLN A N 1
ATOM 5440 C CA . GLN A 1 669 ? -22.447 12.460 61.451 1.00 75.44 669 GLN A CA 1
ATOM 5441 C C . GLN A 1 669 ? -21.797 11.327 62.257 1.00 75.44 669 GLN A C 1
ATOM 5443 O O . GLN A 1 669 ? -20.636 11.443 62.620 1.00 75.44 669 GLN A O 1
ATOM 5448 N N . THR A 1 670 ? -22.494 10.203 62.443 1.00 80.12 670 THR A N 1
ATOM 5449 C CA . THR A 1 670 ? -21.965 9.023 63.153 1.00 80.12 670 THR A CA 1
ATOM 5450 C C . THR A 1 670 ? -20.782 8.391 62.430 1.00 80.12 670 THR A C 1
ATOM 5452 O O . THR A 1 670 ? -19.779 8.127 63.074 1.00 80.12 670 THR A O 1
ATOM 5455 N N . LEU A 1 671 ? -20.822 8.236 61.102 1.00 77.62 671 LEU A N 1
ATOM 5456 C CA . LEU A 1 671 ? -19.665 7.761 60.332 1.00 77.62 671 LEU A CA 1
ATOM 5457 C C . LEU A 1 671 ? -18.496 8.751 60.365 1.00 77.62 671 LEU A C 1
ATOM 5459 O O . LEU A 1 671 ? -17.346 8.334 60.373 1.00 77.62 671 LEU A O 1
ATOM 5463 N N . THR A 1 672 ? -18.760 10.057 60.388 1.00 78.00 672 THR A N 1
ATOM 5464 C CA . THR A 1 672 ? -17.711 11.082 60.506 1.00 78.00 672 THR A CA 1
ATOM 5465 C C . THR A 1 672 ? -17.101 11.058 61.905 1.00 78.00 672 THR A C 1
ATOM 5467 O O . THR A 1 672 ? -15.882 11.128 62.045 1.00 78.00 672 THR A O 1
ATOM 5470 N N . ASP A 1 673 ? -17.916 10.892 62.943 1.00 80.12 673 ASP A N 1
ATOM 5471 C CA . ASP A 1 673 ? -17.450 10.728 64.316 1.00 80.12 673 ASP A CA 1
ATOM 5472 C C . ASP A 1 673 ? -16.657 9.420 64.460 1.00 80.12 673 ASP A C 1
ATOM 5474 O O . ASP A 1 673 ? -15.564 9.452 65.009 1.00 80.12 673 ASP A O 1
ATOM 5478 N N . GLU A 1 674 ? -17.113 8.309 63.874 1.00 79.62 674 GLU A N 1
ATOM 5479 C CA . GLU A 1 674 ? -16.396 7.026 63.841 1.00 79.62 674 GLU A CA 1
ATOM 5480 C C . GLU A 1 674 ? -15.083 7.098 63.053 1.00 79.62 674 GLU A C 1
ATOM 5482 O O . GLU A 1 674 ? -14.078 6.548 63.489 1.00 79.62 674 GLU A O 1
ATOM 5487 N N . ILE A 1 675 ? -15.045 7.781 61.905 1.00 75.62 675 ILE A N 1
ATOM 5488 C CA . ILE A 1 675 ? -13.808 7.969 61.135 1.00 75.62 675 ILE A CA 1
ATOM 5489 C C . ILE A 1 675 ? -12.845 8.862 61.915 1.00 75.62 675 ILE A C 1
ATOM 5491 O O . ILE A 1 675 ? -11.671 8.526 62.031 1.00 75.62 675 ILE A O 1
ATOM 5495 N N . THR A 1 676 ? -13.321 9.959 62.507 1.00 75.88 676 THR A N 1
ATOM 5496 C CA . THR A 1 676 ? -12.453 10.850 63.290 1.00 75.88 676 THR A CA 1
ATOM 5497 C C . THR A 1 676 ? -11.984 10.210 64.595 1.00 75.88 676 THR A C 1
ATOM 5499 O O . THR A 1 676 ? -10.859 10.475 65.015 1.00 75.88 676 THR A O 1
ATOM 5502 N N . THR A 1 677 ? -12.775 9.349 65.244 1.00 77.88 677 THR A N 1
ATOM 5503 C CA . THR A 1 677 ? -12.301 8.550 66.383 1.00 77.88 677 THR A CA 1
ATOM 5504 C C . THR A 1 677 ? -11.315 7.487 65.927 1.00 77.88 677 THR A C 1
ATOM 5506 O O . THR A 1 677 ? -10.261 7.387 66.538 1.00 77.88 677 THR A O 1
ATOM 5509 N N . ARG A 1 678 ? -11.562 6.782 64.815 1.00 77.44 678 ARG A N 1
ATOM 5510 C CA . ARG A 1 678 ? -10.622 5.804 64.239 1.00 77.44 678 ARG A CA 1
ATOM 5511 C C . ARG A 1 678 ? -9.293 6.444 63.849 1.00 77.44 678 ARG A C 1
ATOM 5513 O O . ARG A 1 678 ? -8.242 5.876 64.110 1.00 77.44 678 ARG A O 1
ATOM 5520 N N . GLU A 1 679 ? -9.319 7.625 63.238 1.00 72.75 679 GLU A N 1
ATOM 5521 C CA . GLU A 1 679 ? -8.118 8.382 62.877 1.00 72.75 679 GLU A CA 1
ATOM 5522 C C . GLU A 1 679 ? -7.377 8.888 64.117 1.00 72.75 679 GLU A C 1
ATOM 5524 O O . GLU A 1 679 ? -6.150 8.824 64.151 1.00 72.75 679 GLU A O 1
ATOM 5529 N N . ARG A 1 680 ? -8.093 9.329 65.164 1.00 75.94 680 ARG A N 1
ATOM 5530 C CA . ARG A 1 680 ? -7.480 9.669 66.461 1.00 75.94 680 ARG A CA 1
ATOM 5531 C C . ARG A 1 680 ? -6.879 8.445 67.145 1.00 75.94 680 ARG A C 1
ATOM 5533 O O . ARG A 1 680 ? -5.765 8.546 67.636 1.00 75.94 680 ARG A O 1
ATOM 5540 N N . GLU A 1 681 ? -7.569 7.309 67.143 1.00 79.50 681 GLU A N 1
ATOM 5541 C CA . GLU A 1 681 ? -7.083 6.036 67.685 1.00 79.50 681 GLU A CA 1
ATOM 5542 C C . GLU A 1 681 ? -5.855 5.545 66.920 1.00 79.50 681 GLU A C 1
ATOM 5544 O O . GLU A 1 681 ? -4.882 5.145 67.542 1.00 79.50 681 GLU A O 1
ATOM 5549 N N . LEU A 1 682 ? -5.847 5.626 65.586 1.00 76.50 682 LEU A N 1
ATOM 5550 C CA . LEU A 1 682 ? -4.685 5.274 64.767 1.00 76.50 682 LEU A CA 1
ATOM 5551 C C . LEU A 1 682 ? -3.520 6.239 65.006 1.00 76.50 682 LEU A C 1
ATOM 5553 O O . LEU A 1 682 ? -2.387 5.798 65.172 1.00 76.50 682 LEU A O 1
ATOM 5557 N N . ALA A 1 683 ? -3.774 7.549 65.071 1.00 76.31 683 ALA A N 1
ATOM 5558 C CA . ALA A 1 683 ? -2.747 8.537 65.397 1.00 76.31 683 ALA A CA 1
ATOM 5559 C C . ALA A 1 683 ? -2.187 8.327 66.811 1.00 76.31 683 ALA A C 1
ATOM 5561 O O . ALA A 1 683 ? -0.983 8.469 67.023 1.00 76.31 683 ALA A O 1
ATOM 5562 N N . GLN A 1 684 ? -3.042 7.945 67.760 1.00 81.00 684 GLN A N 1
ATOM 5563 C CA . GLN A 1 684 ? -2.657 7.622 69.124 1.00 81.00 684 GLN A CA 1
ATOM 5564 C C . GLN A 1 684 ? -1.870 6.309 69.191 1.00 81.00 684 GLN A C 1
ATOM 5566 O O . GLN A 1 684 ? -0.816 6.302 69.805 1.00 81.00 684 GLN A O 1
ATOM 5571 N N . GLN A 1 685 ? -2.274 5.259 68.474 1.00 77.94 685 GLN A N 1
ATOM 5572 C CA . GLN A 1 685 ? -1.507 4.014 68.342 1.00 77.94 685 GLN A CA 1
ATOM 5573 C C . GLN A 1 685 ? -0.146 4.249 67.682 1.00 77.94 685 GLN A C 1
ATOM 5575 O O . GLN A 1 685 ? 0.845 3.655 68.088 1.00 77.94 685 GLN A O 1
ATOM 5580 N N . HIS A 1 686 ? -0.063 5.136 66.688 1.00 76.06 686 HIS A N 1
ATOM 5581 C CA . HIS A 1 686 ? 1.211 5.520 66.083 1.00 76.06 686 HIS A CA 1
ATOM 5582 C C . HIS A 1 686 ? 2.101 6.312 67.048 1.00 76.06 686 HIS A C 1
ATOM 5584 O O . HIS A 1 686 ? 3.311 6.097 67.065 1.00 76.06 686 HIS A O 1
ATOM 5590 N N . LEU A 1 687 ? 1.525 7.209 67.853 1.00 78.38 687 LEU A N 1
ATOM 5591 C CA . LEU A 1 687 ? 2.239 7.926 68.913 1.00 78.38 687 LEU A CA 1
ATOM 5592 C C . LEU A 1 687 ? 2.698 6.985 70.029 1.00 78.38 687 LEU A C 1
ATOM 5594 O O . LEU A 1 687 ? 3.840 7.089 70.460 1.00 78.38 687 LEU A O 1
ATOM 5598 N N . GLU A 1 688 ? 1.844 6.063 70.463 1.00 79.94 688 GLU A N 1
ATOM 5599 C CA . GLU A 1 688 ? 2.143 5.041 71.466 1.00 79.94 688 GLU A CA 1
ATOM 5600 C C . GLU A 1 688 ? 3.231 4.093 70.956 1.00 79.94 688 GLU A C 1
ATOM 5602 O O . GLU A 1 688 ? 4.222 3.912 71.648 1.00 79.94 688 GLU A O 1
ATOM 5607 N N . ALA A 1 689 ? 3.154 3.609 69.713 1.00 78.38 689 ALA A N 1
ATOM 5608 C CA . ALA A 1 689 ? 4.203 2.787 69.108 1.00 78.38 689 ALA A CA 1
ATOM 5609 C C . ALA A 1 689 ? 5.533 3.548 68.951 1.00 78.38 689 ALA A C 1
ATOM 5611 O O . ALA A 1 689 ? 6.598 2.996 69.220 1.00 78.38 689 ALA A O 1
ATOM 5612 N N . ASN A 1 690 ? 5.503 4.826 68.551 1.00 81.06 690 ASN A N 1
ATOM 5613 C CA . ASN A 1 690 ? 6.716 5.650 68.510 1.00 81.06 690 ASN A CA 1
ATOM 5614 C C . ASN A 1 690 ? 7.291 5.891 69.911 1.00 81.06 690 ASN A C 1
ATOM 5616 O O . ASN A 1 690 ? 8.510 5.875 70.073 1.00 81.06 690 ASN A O 1
ATOM 5620 N N . ASN A 1 691 ? 6.439 6.110 70.913 1.00 80.94 691 ASN A N 1
ATOM 5621 C CA . ASN A 1 691 ? 6.864 6.251 72.301 1.00 80.94 691 ASN A CA 1
ATOM 5622 C C . ASN A 1 691 ? 7.436 4.937 72.834 1.00 80.94 691 ASN A C 1
ATOM 5624 O O . ASN A 1 691 ? 8.486 4.981 73.454 1.00 80.94 691 ASN A O 1
ATOM 5628 N N . GLU A 1 692 ? 6.839 3.784 72.533 1.00 79.50 692 GLU A N 1
ATOM 5629 C CA . GLU A 1 692 ? 7.377 2.467 72.890 1.00 79.50 692 GLU A CA 1
ATOM 5630 C C . GLU A 1 692 ? 8.748 2.229 72.252 1.00 79.50 692 GLU A C 1
ATOM 5632 O O . GLU A 1 692 ? 9.661 1.751 72.920 1.00 79.50 692 GLU A O 1
ATOM 5637 N N . VAL A 1 693 ? 8.937 2.598 70.981 1.00 81.19 693 VAL A N 1
ATOM 5638 C CA . VAL A 1 693 ? 10.249 2.512 70.319 1.00 81.19 693 VAL A CA 1
ATOM 5639 C C . VAL A 1 693 ? 11.255 3.455 70.983 1.00 81.19 693 VAL A C 1
ATOM 5641 O O . VAL A 1 693 ? 12.371 3.039 71.286 1.00 81.19 693 VAL A O 1
ATOM 5644 N N . LEU A 1 694 ? 10.871 4.701 71.277 1.00 79.25 694 LEU A N 1
ATOM 5645 C CA . LEU A 1 694 ? 11.727 5.655 71.992 1.00 79.25 694 LEU A CA 1
ATOM 5646 C C . LEU A 1 694 ? 12.056 5.187 73.416 1.00 79.25 694 LEU A C 1
ATOM 5648 O O . LEU A 1 694 ? 13.188 5.355 73.867 1.00 79.25 694 LEU A O 1
ATOM 5652 N N . GLU A 1 695 ? 11.100 4.583 74.118 1.00 81.31 695 GLU A N 1
ATOM 5653 C CA . GLU A 1 695 ? 11.277 3.989 75.442 1.00 81.31 695 GLU A CA 1
ATOM 5654 C C . GLU A 1 695 ? 12.189 2.766 75.380 1.00 81.31 695 GLU A C 1
ATOM 5656 O O . GLU A 1 695 ? 13.063 2.633 76.232 1.00 81.31 695 GLU A O 1
ATOM 5661 N N . GLN A 1 696 ? 12.069 1.916 74.357 1.00 80.38 696 GLN A N 1
ATOM 5662 C CA . GLN A 1 696 ? 12.983 0.797 74.119 1.00 80.38 696 GLN A CA 1
ATOM 5663 C C . GLN A 1 696 ? 14.396 1.284 73.788 1.00 80.38 696 GLN A C 1
ATOM 5665 O O . GLN A 1 696 ? 15.363 0.750 74.326 1.00 80.38 696 GLN A O 1
ATOM 5670 N N . GLU A 1 697 ? 14.546 2.321 72.962 1.00 80.06 697 GLU A N 1
ATOM 5671 C CA . GLU A 1 697 ? 15.846 2.926 72.659 1.00 80.06 697 GLU A CA 1
ATOM 5672 C C . GLU A 1 697 ? 16.473 3.590 73.889 1.00 80.06 697 GLU A C 1
ATOM 5674 O O . GLU A 1 697 ? 17.680 3.469 74.120 1.00 80.06 697 GLU A O 1
ATOM 5679 N N . LEU A 1 698 ? 15.675 4.292 74.698 1.00 81.12 698 LEU A N 1
ATOM 5680 C CA . LEU A 1 698 ? 16.123 4.860 75.965 1.00 81.12 698 LEU A CA 1
ATOM 5681 C C . LEU A 1 698 ? 16.496 3.750 76.945 1.00 81.12 698 LEU A C 1
ATOM 5683 O O . LEU A 1 698 ? 17.580 3.807 77.516 1.00 81.12 698 LEU A O 1
ATOM 5687 N N . ALA A 1 699 ? 15.670 2.717 77.104 1.00 78.62 699 ALA A N 1
ATOM 5688 C CA . ALA A 1 699 ? 15.960 1.565 77.950 1.00 78.62 699 ALA A CA 1
ATOM 5689 C C . ALA A 1 699 ? 17.223 0.826 77.485 1.00 78.62 699 ALA A C 1
ATOM 5691 O O . ALA A 1 699 ? 18.039 0.447 78.321 1.00 78.62 699 ALA A O 1
ATOM 5692 N N . ALA A 1 700 ? 17.450 0.688 76.177 1.00 78.81 700 ALA A N 1
ATOM 5693 C CA . ALA A 1 700 ? 18.678 0.134 75.607 1.00 78.81 700 ALA A CA 1
ATOM 5694 C C . ALA A 1 700 ? 19.905 1.011 75.926 1.00 78.81 700 ALA A C 1
ATOM 5696 O O . ALA A 1 700 ? 20.954 0.506 76.321 1.00 78.81 700 ALA A O 1
ATOM 5697 N N . LYS A 1 701 ? 19.779 2.341 75.827 1.00 81.75 701 LYS A N 1
ATOM 5698 C CA . LYS A 1 701 ? 20.850 3.278 76.214 1.00 81.75 701 LYS A CA 1
ATOM 5699 C C . LYS A 1 701 ? 21.141 3.233 77.714 1.00 81.75 701 LYS A C 1
ATOM 5701 O O . LYS A 1 701 ? 22.306 3.216 78.104 1.00 81.75 701 LYS A O 1
ATOM 5706 N N . TRP A 1 702 ? 20.106 3.181 78.551 1.00 79.94 702 TRP A N 1
ATOM 5707 C CA . TRP A 1 702 ? 20.239 3.075 80.004 1.00 79.94 702 TRP A CA 1
ATOM 5708 C C . TRP A 1 702 ? 20.800 1.719 80.427 1.00 79.94 702 TRP A C 1
ATOM 5710 O O . TRP A 1 702 ? 21.637 1.677 81.319 1.00 79.94 702 TRP A O 1
ATOM 5720 N N . THR A 1 703 ? 20.403 0.619 79.786 1.00 79.06 703 THR A N 1
ATOM 5721 C CA . THR A 1 703 ? 20.981 -0.709 80.049 1.00 79.06 703 THR A CA 1
ATOM 5722 C C . THR A 1 703 ? 22.443 -0.767 79.634 1.00 79.06 703 THR A C 1
ATOM 5724 O O . THR A 1 703 ? 23.246 -1.209 80.445 1.00 79.06 703 THR A O 1
ATOM 5727 N N . LEU A 1 704 ? 22.826 -0.213 78.478 1.00 82.81 704 LEU A N 1
ATOM 5728 C CA . LEU A 1 704 ? 24.236 -0.060 78.095 1.00 82.81 704 LEU A CA 1
ATOM 5729 C C . LEU A 1 704 ? 25.026 0.783 79.108 1.00 82.81 704 LEU A C 1
ATOM 5731 O O . LEU A 1 704 ? 26.100 0.370 79.537 1.00 82.81 704 LEU A O 1
ATOM 5735 N N . GLN A 1 705 ? 24.489 1.926 79.552 1.00 83.81 705 GLN A N 1
ATOM 5736 C CA . GLN A 1 705 ? 25.126 2.739 80.596 1.00 83.81 705 GLN A CA 1
ATOM 5737 C C . GLN A 1 705 ? 25.226 2.001 81.933 1.00 83.81 705 GLN A C 1
ATOM 5739 O O . GLN A 1 705 ? 26.235 2.117 82.626 1.00 83.81 705 GLN A O 1
ATOM 5744 N N . ILE A 1 706 ? 24.200 1.240 82.314 1.00 81.88 706 ILE A N 1
ATOM 5745 C CA . ILE A 1 706 ? 24.214 0.426 83.529 1.00 81.88 706 ILE A CA 1
ATOM 5746 C C . ILE A 1 706 ? 25.231 -0.703 83.389 1.00 81.88 706 ILE A C 1
ATOM 5748 O O . ILE A 1 706 ? 25.959 -0.945 84.341 1.00 81.88 706 ILE A O 1
ATOM 5752 N N . GLU A 1 707 ? 25.336 -1.373 82.245 1.00 82.12 707 GLU A N 1
ATOM 5753 C CA . GLU A 1 707 ? 26.340 -2.409 81.987 1.00 82.12 707 GLU A CA 1
ATOM 5754 C C . GLU A 1 707 ? 27.762 -1.837 82.000 1.00 82.12 707 GLU A C 1
ATOM 5756 O O . GLU A 1 707 ? 28.670 -2.441 82.576 1.00 82.12 707 GLU A O 1
ATOM 5761 N N . GLU A 1 708 ? 27.963 -0.642 81.450 1.00 82.88 708 GLU A N 1
ATOM 5762 C CA . GLU A 1 708 ? 29.237 0.072 81.500 1.00 82.88 708 GLU A CA 1
ATOM 5763 C C . GLU A 1 708 ? 29.589 0.490 82.939 1.00 82.88 708 GLU A C 1
ATOM 5765 O O . GLU A 1 708 ? 30.694 0.239 83.425 1.00 82.88 708 GLU A O 1
ATOM 5770 N N . LEU A 1 709 ? 28.629 1.021 83.699 1.00 81.62 709 LEU A N 1
ATOM 5771 C CA . LEU A 1 709 ? 28.820 1.308 85.122 1.00 81.62 709 LEU A CA 1
ATOM 5772 C C . LEU A 1 709 ? 29.018 0.032 85.946 1.00 81.62 709 LEU A C 1
ATOM 5774 O O . LEU A 1 709 ? 29.821 0.028 86.874 1.00 81.62 709 LEU A O 1
ATOM 5778 N N . GLN A 1 710 ? 28.335 -1.064 85.617 1.00 80.75 710 GLN A N 1
ATOM 5779 C CA . GLN A 1 710 ? 28.483 -2.359 86.279 1.00 80.75 710 GLN A CA 1
ATOM 5780 C C . GLN A 1 710 ? 29.835 -2.989 85.973 1.00 80.75 710 GLN A C 1
ATOM 5782 O O . GLN A 1 710 ? 30.415 -3.608 86.859 1.00 80.75 710 GLN A O 1
ATOM 5787 N N . THR A 1 711 ? 30.361 -2.856 84.758 1.00 80.50 711 THR A N 1
ATOM 5788 C CA . THR A 1 711 ? 31.711 -3.322 84.415 1.00 80.50 711 THR A CA 1
ATOM 5789 C C . THR A 1 711 ? 32.767 -2.471 85.111 1.00 80.50 711 THR A C 1
ATOM 5791 O O . THR A 1 711 ? 33.678 -3.035 85.717 1.00 80.50 711 THR A O 1
ATOM 5794 N N . GLN A 1 712 ? 32.596 -1.146 85.165 1.00 81.62 712 GLN A N 1
ATOM 5795 C CA . GLN A 1 712 ? 33.453 -0.258 85.958 1.00 81.62 712 GLN A CA 1
ATOM 5796 C C . GLN A 1 712 ? 33.393 -0.580 87.461 1.00 81.62 712 GLN A C 1
ATOM 5798 O O . GLN A 1 712 ? 34.429 -0.653 88.124 1.00 81.62 712 GLN A O 1
ATOM 5803 N N . LEU A 1 713 ? 32.200 -0.822 88.012 1.00 79.69 713 LEU A N 1
ATOM 5804 C CA . LEU A 1 713 ? 32.012 -1.234 89.404 1.00 79.69 713 LEU A CA 1
ATOM 5805 C C . LEU A 1 713 ? 32.578 -2.626 89.666 1.00 79.69 713 LEU A C 1
ATOM 5807 O O . LEU A 1 713 ? 33.201 -2.816 90.700 1.00 79.69 713 LEU A O 1
ATOM 5811 N N . LYS A 1 714 ? 32.419 -3.590 88.753 1.00 78.31 714 LYS A N 1
ATOM 5812 C CA . LYS A 1 714 ? 33.029 -4.925 88.866 1.00 78.31 714 LYS A CA 1
ATOM 5813 C C . LYS A 1 714 ? 34.552 -4.836 88.831 1.00 78.31 714 LYS A C 1
ATOM 5815 O O . LYS A 1 714 ? 35.188 -5.530 89.616 1.00 78.31 714 LYS A O 1
ATOM 5820 N N . ALA A 1 715 ? 35.129 -3.972 87.996 1.00 79.06 715 ALA A N 1
ATOM 5821 C CA . ALA A 1 715 ? 36.568 -3.717 87.974 1.00 79.06 715 ALA A CA 1
ATOM 5822 C C . ALA A 1 715 ? 37.046 -3.115 89.306 1.00 79.06 715 ALA A C 1
ATOM 5824 O O . ALA A 1 715 ? 37.952 -3.665 89.927 1.00 79.06 715 ALA A O 1
ATOM 5825 N N . LYS A 1 716 ? 36.364 -2.077 89.815 1.00 81.75 716 LYS A N 1
ATOM 5826 C CA . LYS A 1 716 ? 36.652 -1.496 91.141 1.00 81.75 716 LYS A CA 1
ATOM 5827 C C . LYS A 1 716 ? 36.445 -2.492 92.283 1.00 81.75 716 LYS A C 1
ATOM 5829 O O . LYS A 1 716 ? 37.225 -2.516 93.225 1.00 81.75 716 LYS A O 1
ATOM 5834 N N . LEU A 1 717 ? 35.420 -3.340 92.207 1.00 81.50 717 LEU A N 1
ATOM 5835 C CA . LEU A 1 717 ? 35.159 -4.390 93.189 1.00 81.50 717 LEU A CA 1
ATOM 5836 C C . LEU A 1 717 ? 36.237 -5.473 93.129 1.00 81.50 717 LEU A C 1
ATOM 5838 O O . LEU A 1 717 ? 36.590 -6.004 94.170 1.00 81.50 717 LEU A O 1
ATOM 5842 N N . GLN A 1 718 ? 36.760 -5.829 91.953 1.00 77.31 718 GLN A N 1
ATOM 5843 C CA . GLN A 1 718 ? 37.896 -6.748 91.857 1.00 77.31 718 GLN A CA 1
ATOM 5844 C C . GLN A 1 718 ? 39.177 -6.125 92.412 1.00 77.31 718 GLN A C 1
ATOM 5846 O O . GLN A 1 718 ? 39.911 -6.807 93.121 1.00 77.31 718 GLN A O 1
ATOM 5851 N N . GLU A 1 719 ? 39.408 -4.837 92.168 1.00 78.56 719 GLU A N 1
ATOM 5852 C CA . GLU A 1 719 ? 40.530 -4.090 92.739 1.00 78.56 719 GLU A CA 1
ATOM 5853 C C . GLU A 1 719 ? 40.434 -4.010 94.276 1.00 78.56 719 GLU A C 1
ATOM 5855 O O . GLU A 1 719 ? 41.391 -4.333 94.984 1.00 78.56 719 GLU A O 1
ATOM 5860 N N . GLU A 1 720 ? 39.252 -3.694 94.814 1.00 77.56 720 GLU A N 1
ATOM 5861 C CA . GLU A 1 720 ? 39.003 -3.696 96.260 1.00 77.56 720 GLU A CA 1
ATOM 5862 C C . GLU A 1 720 ? 38.968 -5.109 96.854 1.00 77.56 720 GLU A C 1
ATOM 5864 O O . GLU A 1 720 ? 39.442 -5.309 97.966 1.00 77.56 720 GLU A O 1
ATOM 5869 N N . LYS A 1 721 ? 38.502 -6.133 96.128 1.00 76.75 721 LYS A N 1
ATOM 5870 C CA . LYS A 1 721 ? 38.627 -7.538 96.556 1.00 76.75 721 LYS A CA 1
ATOM 5871 C C . LYS A 1 721 ? 40.085 -7.975 96.610 1.00 76.75 721 LYS A C 1
ATOM 5873 O O . LYS A 1 721 ? 40.442 -8.687 97.539 1.00 76.75 721 LYS A O 1
ATOM 5878 N N . ALA A 1 722 ? 40.930 -7.545 95.675 1.00 77.81 722 ALA A N 1
ATOM 5879 C CA . ALA A 1 722 ? 42.365 -7.806 95.735 1.00 77.81 722 ALA A CA 1
ATOM 5880 C C . ALA A 1 722 ? 43.001 -7.105 96.949 1.00 77.81 722 ALA A C 1
ATOM 5882 O O . ALA A 1 722 ? 43.754 -7.733 97.693 1.00 77.81 722 ALA A O 1
ATOM 5883 N N . ARG A 1 723 ? 42.628 -5.847 97.230 1.00 79.69 723 ARG A N 1
ATOM 5884 C CA . ARG A 1 723 ? 43.037 -5.140 98.460 1.00 79.69 723 ARG A CA 1
ATOM 5885 C C . ARG A 1 723 ? 42.558 -5.832 99.736 1.00 79.69 723 ARG A C 1
ATOM 5887 O O . ARG A 1 723 ? 43.347 -6.030 100.657 1.00 79.69 723 ARG A O 1
ATOM 5894 N N . LEU A 1 724 ? 41.283 -6.209 99.800 1.00 76.56 724 LEU A N 1
ATOM 5895 C CA . LEU A 1 724 ? 40.686 -6.873 100.955 1.00 76.56 724 LEU A CA 1
ATOM 5896 C C . LEU A 1 724 ? 41.223 -8.289 101.135 1.00 76.56 724 LEU A C 1
ATOM 5898 O O . LEU A 1 724 ? 41.403 -8.687 102.273 1.00 76.56 724 LEU A O 1
ATOM 5902 N N . SER A 1 725 ? 41.554 -9.020 100.069 1.00 74.19 725 SER A N 1
ATOM 5903 C CA . SER A 1 725 ? 42.248 -10.312 100.160 1.00 74.19 725 SER A CA 1
ATOM 5904 C C . SER A 1 725 ? 43.579 -10.159 100.892 1.00 74.19 725 SER A C 1
ATOM 5906 O O . SER A 1 725 ? 43.853 -10.918 101.812 1.00 74.19 725 SER A O 1
ATOM 5908 N N . VAL A 1 726 ? 44.362 -9.123 100.567 1.00 77.56 726 VAL A N 1
ATOM 5909 C CA . VAL A 1 726 ? 45.621 -8.820 101.271 1.00 77.56 726 VAL A CA 1
ATOM 5910 C C . VAL A 1 726 ? 45.378 -8.476 102.748 1.00 77.56 726 VAL A C 1
ATOM 5912 O O . VAL A 1 726 ? 46.178 -8.837 103.611 1.00 77.56 726 VAL A O 1
ATOM 5915 N N . ILE A 1 727 ? 44.274 -7.793 103.071 1.00 77.62 727 ILE A N 1
ATOM 5916 C CA . ILE A 1 727 ? 43.907 -7.463 104.460 1.00 77.62 727 ILE A CA 1
ATOM 5917 C C . ILE A 1 727 ? 43.390 -8.696 105.217 1.00 77.62 727 ILE A C 1
ATOM 5919 O O . ILE A 1 727 ? 43.770 -8.896 106.369 1.00 77.62 727 ILE A O 1
ATOM 5923 N N . VAL A 1 728 ? 42.554 -9.530 104.594 1.00 76.62 728 VAL A N 1
ATOM 5924 C CA . VAL A 1 728 ? 41.998 -10.761 105.176 1.00 76.62 728 VAL A CA 1
ATOM 5925 C C . VAL A 1 728 ? 43.104 -11.767 105.433 1.00 76.62 728 VAL A C 1
ATOM 5927 O O . VAL A 1 728 ? 43.141 -12.321 106.519 1.00 76.62 728 VAL A O 1
ATOM 5930 N N . GLU A 1 729 ? 44.060 -11.936 104.523 1.00 74.94 729 GLU A N 1
ATOM 5931 C CA . GLU A 1 729 ? 45.212 -12.817 104.739 1.00 74.94 729 GLU A CA 1
ATOM 5932 C C . GLU A 1 729 ? 46.062 -12.332 105.933 1.00 74.94 729 GLU A C 1
ATOM 5934 O O . GLU A 1 729 ? 46.484 -13.121 106.781 1.00 74.94 729 GLU A O 1
ATOM 5939 N N . LYS A 1 730 ? 46.204 -11.007 106.100 1.00 76.00 730 LYS A N 1
ATOM 5940 C CA . LYS A 1 730 ? 46.797 -10.392 107.302 1.00 76.00 730 LYS A CA 1
ATOM 5941 C C . LYS A 1 730 ? 45.981 -10.661 108.573 1.00 76.00 730 LYS A C 1
ATOM 5943 O O . LYS A 1 730 ? 46.557 -10.970 109.616 1.00 76.00 730 LYS A O 1
ATOM 5948 N N . ASN A 1 731 ? 44.656 -10.541 108.500 1.00 75.50 731 ASN A N 1
ATOM 5949 C CA . ASN A 1 731 ? 43.754 -10.721 109.638 1.00 75.50 731 ASN A CA 1
ATOM 5950 C C . ASN A 1 731 ? 43.549 -12.194 110.010 1.00 75.50 731 ASN A C 1
ATOM 5952 O O . ASN A 1 731 ? 43.385 -12.482 111.187 1.00 75.50 731 ASN A O 1
ATOM 5956 N N . GLU A 1 732 ? 43.607 -13.136 109.071 1.00 73.94 732 GLU A N 1
ATOM 5957 C CA . GLU A 1 732 ? 43.590 -14.574 109.352 1.00 73.94 732 GLU A CA 1
ATOM 5958 C C . GLU A 1 732 ? 44.850 -15.008 110.092 1.00 73.94 732 GLU A C 1
ATOM 5960 O O . GLU A 1 732 ? 44.766 -15.828 111.003 1.00 73.94 732 GLU A O 1
ATOM 5965 N N . ILE A 1 733 ? 46.009 -14.427 109.766 1.00 74.44 733 ILE A N 1
ATOM 5966 C CA . ILE A 1 733 ? 47.237 -14.634 110.544 1.00 74.44 733 ILE A CA 1
ATOM 5967 C C . ILE A 1 733 ? 47.060 -14.116 111.982 1.00 74.44 733 ILE A C 1
ATOM 5969 O O . ILE A 1 733 ? 47.516 -14.761 112.927 1.00 74.44 733 ILE A O 1
ATOM 5973 N N . LEU A 1 734 ? 46.369 -12.986 112.170 1.00 73.75 734 LEU A N 1
ATOM 5974 C CA . LEU A 1 734 ? 46.078 -12.437 113.500 1.00 73.75 734 LEU A CA 1
ATOM 5975 C C . LEU A 1 734 ? 45.010 -13.247 114.258 1.00 73.75 734 LEU A C 1
ATOM 5977 O O . LEU A 1 734 ? 45.176 -13.503 115.446 1.00 73.75 734 LEU A O 1
ATOM 5981 N N . LEU A 1 735 ? 43.949 -13.703 113.588 1.00 72.56 735 LEU A N 1
ATOM 5982 C CA . LEU A 1 735 ? 42.877 -14.506 114.184 1.00 72.56 735 LEU A CA 1
ATOM 5983 C C . LEU A 1 735 ? 43.331 -15.923 114.538 1.00 72.56 735 LEU A C 1
ATOM 5985 O O . LEU A 1 735 ? 42.849 -16.459 115.531 1.00 72.56 735 LEU A O 1
ATOM 5989 N N . ARG A 1 736 ? 44.269 -16.523 113.789 1.00 72.75 736 ARG A N 1
ATOM 5990 C CA . ARG A 1 736 ? 44.893 -17.796 114.190 1.00 72.75 736 ARG A CA 1
ATOM 5991 C C . ARG A 1 736 ? 45.620 -17.661 115.528 1.00 72.75 736 ARG A C 1
ATOM 5993 O O . ARG A 1 736 ? 45.423 -18.504 116.390 1.00 72.75 736 ARG A O 1
ATOM 6000 N N . LYS A 1 737 ? 46.349 -16.557 115.731 1.00 71.94 737 LYS A N 1
ATOM 6001 C CA . LYS A 1 737 ? 46.970 -16.235 117.027 1.00 71.94 737 LYS A CA 1
ATOM 6002 C C . LYS A 1 737 ? 45.938 -16.067 118.143 1.00 71.94 737 LYS A C 1
ATOM 6004 O O . LYS A 1 737 ? 46.073 -16.680 119.188 1.00 71.94 737 LYS A O 1
ATOM 6009 N N . VAL A 1 738 ? 44.876 -15.294 117.904 1.00 75.25 738 VAL A N 1
ATOM 6010 C CA . VAL A 1 738 ? 43.843 -15.057 118.931 1.00 75.25 738 VAL A CA 1
ATOM 6011 C C . VAL A 1 738 ? 43.057 -16.329 119.272 1.00 75.25 738 VAL A C 1
ATOM 6013 O O . VAL A 1 738 ? 42.665 -16.502 120.419 1.00 75.25 738 VAL A O 1
ATOM 6016 N N . ARG A 1 739 ? 42.825 -17.237 118.314 1.00 71.88 739 ARG A N 1
ATOM 6017 C CA . ARG A 1 739 ? 42.151 -18.519 118.586 1.00 71.88 739 ARG A CA 1
ATOM 6018 C C . ARG A 1 739 ? 43.023 -19.481 119.385 1.00 71.88 739 ARG A C 1
ATOM 6020 O O . ARG A 1 739 ? 42.506 -20.084 120.314 1.00 71.88 739 ARG A O 1
ATOM 6027 N N . GLU A 1 740 ? 44.324 -19.560 119.097 1.00 72.19 740 GLU A N 1
ATOM 6028 C CA . GLU A 1 740 ? 45.260 -20.298 119.961 1.00 72.19 740 GLU A CA 1
ATOM 6029 C C . GLU A 1 740 ? 45.256 -19.739 121.395 1.00 72.19 740 GLU A C 1
ATOM 6031 O O . GLU A 1 740 ? 45.265 -20.507 122.356 1.00 72.19 740 GLU A O 1
ATOM 6036 N N . ASP A 1 741 ? 45.152 -18.418 121.561 1.00 70.62 741 ASP A N 1
ATOM 6037 C CA . ASP A 1 741 ? 45.050 -17.794 122.885 1.00 70.62 741 ASP A CA 1
ATOM 6038 C C . ASP A 1 741 ? 43.696 -18.073 123.579 1.00 70.62 741 ASP A C 1
ATOM 6040 O O . ASP A 1 741 ? 43.652 -18.227 124.800 1.00 70.62 741 ASP A O 1
ATOM 6044 N N . HIS A 1 742 ? 42.589 -18.166 122.829 1.00 72.62 742 HIS A N 1
ATOM 6045 C CA . HIS A 1 742 ? 41.244 -18.382 123.382 1.00 72.62 742 HIS A CA 1
ATOM 6046 C C . HIS A 1 742 ? 40.949 -19.852 123.720 1.00 72.62 742 HIS A C 1
ATOM 6048 O O . HIS A 1 742 ? 40.322 -20.125 124.743 1.00 72.62 742 HIS A O 1
ATOM 6054 N N . ASP A 1 743 ? 41.445 -20.805 122.927 1.00 71.25 743 ASP A N 1
ATOM 6055 C CA . ASP A 1 743 ? 41.298 -22.237 123.226 1.00 71.25 743 ASP A CA 1
ATOM 6056 C C . ASP A 1 743 ? 42.063 -22.617 124.508 1.00 71.25 743 ASP A C 1
ATOM 6058 O O . ASP A 1 743 ? 41.583 -23.422 125.307 1.00 71.25 743 ASP A O 1
ATOM 6062 N N . ASN A 1 744 ? 43.190 -21.951 124.789 1.00 70.88 744 ASN A N 1
ATOM 6063 C CA . ASN A 1 744 ? 43.889 -22.083 126.071 1.00 70.88 744 ASN A CA 1
ATOM 6064 C C . ASN A 1 744 ? 43.069 -21.527 127.258 1.00 70.88 744 ASN A C 1
ATOM 6066 O O . ASN A 1 744 ? 43.151 -22.069 128.359 1.00 70.88 744 ASN A O 1
ATOM 6070 N N . GLN A 1 745 ? 42.246 -20.490 127.050 1.00 68.62 745 GLN A N 1
ATOM 6071 C CA . GLN A 1 745 ? 41.384 -19.903 128.091 1.00 68.62 745 GLN A CA 1
ATOM 6072 C C . GLN A 1 745 ? 40.121 -20.734 128.377 1.00 68.62 745 GLN A C 1
ATOM 6074 O O . GLN A 1 745 ? 39.659 -20.775 129.518 1.00 68.62 745 GLN A O 1
ATOM 6079 N N . LEU A 1 746 ? 39.555 -21.413 127.372 1.00 67.25 746 LEU A N 1
ATOM 6080 C CA . LEU A 1 746 ? 38.363 -22.256 127.550 1.00 67.25 746 LEU A CA 1
ATOM 6081 C C . LEU A 1 746 ? 38.647 -23.502 128.401 1.00 67.25 746 LEU A C 1
ATOM 6083 O O . LEU A 1 746 ? 37.831 -23.850 129.255 1.00 67.25 746 LEU A O 1
ATOM 6087 N N . VAL A 1 747 ? 39.837 -24.097 128.266 1.00 70.62 747 VAL A N 1
ATOM 6088 C CA . VAL A 1 747 ? 40.271 -25.221 129.117 1.00 70.62 747 VAL A CA 1
ATOM 6089 C C . VAL A 1 747 ? 40.403 -24.805 130.592 1.00 70.62 747 VAL A C 1
ATOM 6091 O O . VAL A 1 747 ? 40.109 -25.594 131.491 1.00 70.62 747 VAL A O 1
ATOM 6094 N N . GLU A 1 748 ? 40.788 -23.556 130.878 1.00 65.75 748 GLU A N 1
ATOM 6095 C CA . GLU A 1 748 ? 40.829 -23.038 132.253 1.00 65.75 748 GLU A CA 1
ATOM 6096 C C . GLU A 1 748 ? 39.427 -22.768 132.828 1.00 65.75 748 GLU A C 1
ATOM 6098 O O . GLU A 1 748 ? 39.197 -23.002 134.018 1.00 65.75 748 GLU A O 1
ATOM 6103 N N . LEU A 1 749 ? 38.472 -22.320 132.003 1.00 64.94 749 LEU A N 1
ATOM 6104 C CA . LEU A 1 749 ? 37.109 -21.991 132.437 1.00 64.94 749 LEU A CA 1
ATOM 6105 C C . LEU A 1 749 ? 36.234 -23.224 132.687 1.00 64.94 749 LEU A C 1
ATOM 6107 O O . LEU A 1 749 ? 35.492 -23.232 133.674 1.00 64.94 749 LEU A O 1
ATOM 6111 N N . GLU A 1 750 ? 36.351 -24.276 131.872 1.00 65.50 750 GLU A N 1
ATOM 6112 C CA . GLU A 1 750 ? 35.611 -25.532 132.079 1.00 65.50 750 GLU A CA 1
ATOM 6113 C C . GLU A 1 750 ? 35.983 -26.184 133.421 1.00 65.50 750 GLU A C 1
ATOM 6115 O O . GLU A 1 750 ? 35.098 -26.571 134.185 1.00 65.50 750 GLU A O 1
ATOM 6120 N N . ARG A 1 751 ? 37.265 -26.134 133.814 1.00 64.31 751 ARG A N 1
ATOM 6121 C CA . ARG A 1 751 ? 37.727 -26.612 135.131 1.00 64.31 751 ARG A CA 1
ATOM 6122 C C . ARG A 1 751 ? 37.080 -25.869 136.307 1.00 64.31 751 ARG A C 1
ATOM 6124 O O . ARG A 1 751 ? 36.888 -26.448 137.370 1.00 64.31 751 ARG A O 1
ATOM 6131 N N . THR A 1 752 ? 36.741 -24.589 136.134 1.00 66.69 752 THR A N 1
ATOM 6132 C CA . THR A 1 752 ? 36.116 -23.769 137.191 1.00 66.69 752 THR A CA 1
ATOM 6133 C C . THR A 1 752 ? 34.588 -23.855 137.238 1.00 66.69 752 THR A C 1
ATOM 6135 O O . THR A 1 752 ? 33.995 -23.473 138.250 1.00 66.69 752 THR A O 1
ATOM 6138 N N . CYS A 1 753 ? 33.937 -24.334 136.171 1.00 59.00 753 CYS A N 1
ATOM 6139 C CA . CYS A 1 753 ? 32.480 -24.489 136.123 1.00 59.00 753 CYS A CA 1
ATOM 6140 C C . CYS A 1 753 ? 32.014 -25.808 136.753 1.00 59.00 753 CYS A C 1
ATOM 6142 O O . CYS A 1 753 ? 30.986 -25.807 137.436 1.00 59.00 753 CYS A O 1
ATOM 6144 N N . ASP A 1 754 ? 32.805 -26.878 136.643 1.00 57.78 754 ASP A N 1
ATOM 6145 C CA . ASP A 1 754 ? 32.505 -28.159 137.298 1.00 57.78 754 ASP A CA 1
ATOM 6146 C C . ASP A 1 754 ? 32.577 -28.058 138.835 1.00 57.78 754 ASP A C 1
ATOM 6148 O O . ASP A 1 754 ? 31.754 -28.640 139.536 1.00 57.78 754 ASP A O 1
ATOM 6152 N N . GLU A 1 755 ? 33.456 -27.210 139.384 1.00 58.25 755 GLU A N 1
ATOM 6153 C CA . GLU A 1 755 ? 33.564 -26.982 140.838 1.00 58.25 755 GLU A CA 1
ATOM 6154 C C . GLU A 1 755 ? 32.423 -26.107 141.417 1.00 58.25 755 GLU A C 1
ATOM 6156 O O . GLU A 1 755 ? 32.199 -26.103 142.628 1.00 58.25 755 GLU A O 1
ATOM 6161 N N . LYS A 1 756 ? 31.668 -25.365 140.586 1.00 59.88 756 LYS A N 1
ATOM 6162 C CA . LYS A 1 756 ? 30.573 -24.472 141.042 1.00 59.88 756 LYS A CA 1
ATOM 6163 C C . LYS A 1 756 ? 29.175 -25.091 140.939 1.00 59.88 756 LYS A C 1
ATOM 6165 O O . LYS A 1 756 ? 28.267 -24.643 141.642 1.00 59.88 756 LYS A O 1
ATOM 6170 N N . LEU A 1 757 ? 28.995 -26.119 140.108 1.00 55.19 757 LEU A N 1
ATOM 6171 C CA . LEU A 1 757 ? 27.717 -26.818 139.926 1.00 55.19 757 LEU A CA 1
ATOM 6172 C C . LEU A 1 757 ? 27.374 -27.782 141.082 1.00 55.19 757 LEU A C 1
ATOM 6174 O O . LEU A 1 757 ? 26.192 -28.022 141.323 1.00 55.19 757 LEU A O 1
ATOM 6178 N N . GLU A 1 758 ? 28.353 -28.231 141.880 1.00 56.19 758 GLU A N 1
ATOM 6179 C CA . GLU A 1 758 ? 28.117 -29.031 143.101 1.00 56.19 758 GLU A CA 1
ATOM 6180 C C . GLU A 1 758 ? 27.683 -28.199 144.332 1.00 56.19 758 GLU A C 1
ATOM 6182 O O . GLU A 1 758 ? 27.253 -28.764 145.336 1.00 56.19 758 GLU A O 1
ATOM 6187 N N . ALA A 1 759 ? 27.716 -26.859 144.265 1.00 51.66 759 ALA A N 1
ATOM 6188 C CA . ALA A 1 759 ? 27.358 -25.980 145.390 1.00 51.66 759 ALA A CA 1
ATOM 6189 C C . ALA A 1 759 ? 25.920 -25.411 145.344 1.00 51.66 759 ALA A C 1
ATOM 6191 O O . ALA A 1 759 ? 25.434 -24.903 146.354 1.00 51.66 759 ALA A O 1
ATOM 6192 N N . LEU A 1 760 ? 25.217 -25.484 144.203 1.00 50.28 760 LEU A N 1
ATOM 6193 C CA . LEU A 1 760 ? 23.904 -24.834 144.000 1.00 50.28 760 LEU A CA 1
ATOM 6194 C C . LEU A 1 760 ? 22.690 -25.781 144.103 1.00 50.28 760 LEU A C 1
ATOM 6196 O O . LEU A 1 760 ? 21.549 -25.333 144.007 1.00 50.28 760 LEU A O 1
ATOM 6200 N N . THR A 1 761 ? 22.901 -27.069 144.389 1.00 49.75 761 THR A N 1
ATOM 6201 C CA . THR A 1 761 ? 21.844 -28.080 144.598 1.00 49.75 761 THR A CA 1
ATOM 6202 C C . THR A 1 761 ? 21.341 -28.202 146.049 1.00 49.75 761 THR A C 1
ATOM 6204 O O . THR A 1 761 ? 20.713 -29.200 146.394 1.00 49.75 761 THR A O 1
ATOM 6207 N N . ALA A 1 762 ? 21.533 -27.189 146.910 1.00 45.94 762 ALA A N 1
ATOM 6208 C CA . ALA A 1 762 ? 21.158 -27.263 148.335 1.00 45.94 762 ALA A CA 1
ATOM 6209 C C . ALA A 1 762 ? 20.487 -26.000 148.936 1.00 45.94 762 ALA A C 1
ATOM 6211 O O . ALA A 1 762 ? 20.729 -25.669 150.095 1.00 45.94 762 ALA A O 1
ATOM 6212 N N . SER A 1 763 ? 19.633 -25.292 148.183 1.00 41.94 763 SER A N 1
ATOM 6213 C CA . SER A 1 763 ? 18.836 -24.154 148.699 1.00 41.94 763 SER A CA 1
ATOM 6214 C C . SER A 1 763 ? 17.573 -23.906 147.847 1.00 41.94 763 SER A C 1
ATOM 6216 O O . SER A 1 763 ? 17.541 -23.001 147.021 1.00 41.94 763 SER A O 1
ATOM 6218 N N . THR A 1 764 ? 16.596 -24.813 147.792 1.00 40.78 764 THR A N 1
ATOM 6219 C CA . THR A 1 764 ? 15.328 -24.760 148.561 1.00 40.78 764 THR A CA 1
ATOM 6220 C C . THR A 1 764 ? 14.783 -23.376 148.936 1.00 40.78 764 THR A C 1
ATOM 6222 O O . THR A 1 764 ? 15.469 -22.634 149.628 1.00 40.78 764 THR A O 1
ATOM 6225 N N . ALA A 1 765 ? 13.486 -23.201 148.622 1.00 39.41 765 ALA A N 1
ATOM 6226 C CA . ALA A 1 765 ? 12.443 -22.507 149.402 1.00 39.41 765 ALA A CA 1
ATOM 6227 C C . ALA A 1 765 ? 12.638 -20.984 149.575 1.00 39.41 765 ALA A C 1
ATOM 6229 O O . ALA A 1 765 ? 13.580 -20.540 150.205 1.00 39.41 765 ALA A O 1
ATOM 6230 N N . ASP A 1 766 ? 11.831 -20.092 148.997 1.00 37.78 766 ASP A N 1
ATOM 6231 C CA . ASP A 1 766 ? 10.384 -19.921 149.178 1.00 37.78 766 ASP A CA 1
ATOM 6232 C C . ASP A 1 766 ? 9.811 -18.958 148.107 1.00 37.78 766 ASP A C 1
ATOM 6234 O O . ASP A 1 766 ? 10.576 -18.273 147.434 1.00 37.78 766 ASP A O 1
ATOM 6238 N N . THR A 1 767 ? 8.471 -18.838 148.031 1.00 45.00 767 THR A N 1
ATOM 6239 C CA . THR A 1 767 ? 7.637 -17.821 147.313 1.00 45.00 767 THR A CA 1
ATOM 6240 C C . THR A 1 767 ? 6.825 -18.248 146.068 1.00 45.00 767 THR A C 1
ATOM 6242 O O . THR A 1 767 ? 6.611 -17.463 145.152 1.00 45.00 767 THR A O 1
ATOM 6245 N N . HIS A 1 768 ? 6.233 -19.454 146.065 1.00 51.28 768 HIS A N 1
ATOM 6246 C CA . HIS A 1 768 ? 5.216 -19.863 145.066 1.00 51.28 768 HIS A CA 1
ATOM 6247 C C . HIS A 1 768 ? 3.863 -20.331 145.654 1.00 51.28 768 HIS A C 1
ATOM 6249 O O . HIS A 1 768 ? 3.336 -21.362 145.240 1.00 51.28 768 HIS A O 1
ATOM 6255 N N . LYS A 1 769 ? 3.240 -19.611 146.608 1.00 50.44 769 LYS A N 1
ATOM 6256 C CA . LYS A 1 769 ? 1.914 -20.051 147.111 1.00 50.44 769 LYS A CA 1
ATOM 6257 C C . LYS A 1 769 ? 0.920 -18.995 147.641 1.00 50.44 769 LYS A C 1
ATOM 6259 O O . LYS A 1 769 ? 0.071 -19.396 148.428 1.00 50.44 769 LYS A O 1
ATOM 6264 N N . GLN A 1 770 ? 0.965 -17.705 147.255 1.00 45.59 770 GLN A N 1
ATOM 6265 C CA . GLN A 1 770 ? 0.086 -16.713 147.923 1.00 45.59 770 GLN A CA 1
ATOM 6266 C C . GLN A 1 770 ? -0.776 -15.716 147.123 1.00 45.59 770 GLN A C 1
ATOM 6268 O O . GLN A 1 770 ? -1.676 -15.186 147.753 1.00 45.59 770 GLN A O 1
ATOM 6273 N N . ASP A 1 771 ? -0.691 -15.539 145.798 1.00 44.94 771 ASP A N 1
ATOM 6274 C CA . ASP A 1 771 ? -1.556 -14.519 145.137 1.00 44.94 771 ASP A CA 1
ATOM 6275 C C . ASP A 1 771 ? -2.522 -15.062 144.063 1.00 44.94 771 ASP A C 1
ATOM 6277 O O . ASP A 1 771 ? -3.139 -14.304 143.322 1.00 44.94 771 ASP A O 1
ATOM 6281 N N . ILE A 1 772 ? -2.715 -16.386 143.990 1.00 56.81 772 ILE A N 1
ATOM 6282 C CA . ILE A 1 772 ? -3.702 -17.015 143.084 1.00 56.81 772 ILE A CA 1
ATOM 6283 C C . ILE A 1 772 ? -5.130 -17.034 143.685 1.00 56.81 772 ILE A C 1
ATOM 6285 O O . ILE A 1 772 ? -6.098 -17.191 142.941 1.00 56.81 772 ILE A O 1
ATOM 6289 N N . ASP A 1 773 ? -5.294 -16.776 144.990 1.00 51.34 773 ASP A N 1
ATOM 6290 C CA . ASP A 1 773 ? -6.600 -16.800 145.678 1.00 51.34 773 ASP A CA 1
ATOM 6291 C C . ASP A 1 773 ? -7.290 -15.420 145.809 1.00 51.34 773 ASP A C 1
ATOM 6293 O O . ASP A 1 773 ? -8.474 -15.362 146.130 1.00 51.34 773 ASP A O 1
ATOM 6297 N N . THR A 1 774 ? -6.631 -14.304 145.470 1.00 57.72 774 THR A N 1
ATOM 6298 C CA . THR A 1 774 ? -7.235 -12.949 145.501 1.00 57.72 774 THR A CA 1
ATOM 6299 C C . THR A 1 774 ? -8.027 -12.589 144.232 1.00 57.72 774 THR A C 1
ATOM 6301 O O . THR A 1 774 ? -8.758 -11.605 144.213 1.00 57.72 774 THR A O 1
ATOM 6304 N N . LEU A 1 775 ? -7.987 -13.437 143.193 1.00 54.84 775 LEU A N 1
ATOM 6305 C CA . LEU A 1 775 ? -8.697 -13.259 141.914 1.00 54.84 775 LEU A CA 1
ATOM 6306 C C . LEU A 1 775 ? -10.148 -13.786 141.869 1.00 54.84 775 LEU A C 1
ATOM 6308 O O . LEU A 1 775 ? -10.726 -13.864 140.786 1.00 54.84 775 LEU A O 1
ATOM 6312 N N . ARG A 1 776 ? -10.777 -14.179 142.984 1.00 58.31 776 ARG A N 1
ATOM 6313 C CA . ARG A 1 776 ? -12.137 -14.773 142.934 1.00 58.31 776 ARG A CA 1
ATOM 6314 C C . ARG A 1 776 ? -13.219 -14.060 143.745 1.00 58.31 776 ARG A C 1
ATOM 6316 O O . ARG A 1 776 ? -14.390 -14.362 143.536 1.00 58.31 776 ARG A O 1
ATOM 6323 N N . GLU A 1 777 ? -12.870 -13.096 144.594 1.00 54.75 777 GLU A N 1
ATOM 6324 C CA . GLU A 1 777 ? -13.816 -12.463 145.532 1.00 54.75 777 GLU A CA 1
ATOM 6325 C C . GLU A 1 777 ? -14.268 -11.048 145.104 1.00 54.75 777 GLU A C 1
ATOM 6327 O O . GLU A 1 777 ? -15.353 -10.602 145.474 1.00 54.75 777 GLU A O 1
ATOM 6332 N N . GLU A 1 778 ? -13.513 -10.369 144.231 1.00 58.38 778 GLU A N 1
ATOM 6333 C CA . GLU A 1 778 ? -13.837 -9.007 143.764 1.00 58.38 778 GLU A CA 1
ATOM 6334 C C . GLU A 1 778 ? -14.807 -8.979 142.563 1.00 58.38 778 GLU A C 1
ATOM 6336 O O . GLU A 1 778 ? -15.582 -8.038 142.424 1.00 58.38 778 GLU A O 1
ATOM 6341 N N . LEU A 1 779 ? -14.880 -10.045 141.753 1.00 59.09 779 LEU A N 1
ATOM 6342 C CA . LEU A 1 779 ? -15.761 -10.100 140.570 1.00 59.09 779 LEU A CA 1
ATOM 6343 C C . LEU A 1 779 ? -17.209 -10.557 140.864 1.00 59.09 779 LEU A C 1
ATOM 6345 O O . LEU A 1 779 ? -18.088 -10.393 140.020 1.00 59.09 779 LEU A O 1
ATOM 6349 N N . ALA A 1 780 ? -17.478 -11.134 142.042 1.00 56.72 780 ALA A N 1
ATOM 6350 C CA . ALA A 1 780 ? -18.798 -11.665 142.414 1.00 56.72 780 ALA A CA 1
ATOM 6351 C C . ALA A 1 780 ? -19.703 -10.635 143.127 1.00 56.72 780 ALA A C 1
ATOM 6353 O O . ALA A 1 780 ? -20.927 -10.747 143.077 1.00 56.72 780 ALA A O 1
ATOM 6354 N N . ASN A 1 781 ? -19.124 -9.597 143.740 1.00 57.62 781 ASN A N 1
ATOM 6355 C CA . ASN A 1 781 ? -19.861 -8.628 144.563 1.00 57.62 781 ASN A CA 1
ATOM 6356 C C . ASN A 1 781 ? -20.450 -7.434 143.769 1.00 57.62 781 ASN A C 1
ATOM 6358 O O . ASN A 1 781 ? -21.391 -6.788 144.237 1.00 57.62 781 ASN A O 1
ATOM 6362 N N . GLU A 1 782 ? -19.986 -7.173 142.541 1.00 62.53 782 GLU A N 1
ATOM 6363 C CA . GLU A 1 782 ? -20.539 -6.122 141.658 1.00 62.53 782 GLU A CA 1
ATOM 6364 C C . GLU A 1 782 ? -21.761 -6.592 140.837 1.00 62.53 782 GLU A C 1
ATOM 6366 O O . GLU A 1 782 ? -22.620 -5.792 140.456 1.00 62.53 782 GLU A O 1
ATOM 6371 N N . HIS A 1 783 ? -21.906 -7.905 140.622 1.00 63.88 783 HIS A N 1
ATOM 6372 C CA . HIS A 1 783 ? -23.036 -8.483 139.885 1.00 63.88 783 HIS A CA 1
ATOM 6373 C C . HIS A 1 783 ? -24.326 -8.544 140.737 1.00 63.88 783 HIS A C 1
ATOM 6375 O O . HIS A 1 783 ? -25.414 -8.230 140.251 1.00 63.88 783 HIS A O 1
ATOM 6381 N N . ASP A 1 784 ? -24.224 -8.855 142.035 1.00 57.09 784 ASP A N 1
ATOM 6382 C CA . ASP A 1 784 ? -25.380 -9.033 142.936 1.00 57.09 784 ASP A CA 1
ATOM 6383 C C . ASP A 1 784 ? -26.008 -7.722 143.455 1.00 57.09 784 ASP A C 1
ATOM 6385 O O . ASP A 1 784 ? -27.157 -7.708 143.913 1.00 57.09 784 ASP A O 1
ATOM 6389 N N . THR A 1 785 ? -25.299 -6.596 143.346 1.00 62.16 785 THR A N 1
ATOM 6390 C CA . THR A 1 785 ? -25.810 -5.259 143.705 1.00 62.16 785 THR A CA 1
ATOM 6391 C C . THR A 1 785 ? -26.638 -4.624 142.579 1.00 62.16 785 THR A C 1
ATOM 6393 O O . THR A 1 785 ? -27.602 -3.909 142.859 1.00 62.16 785 THR A O 1
ATOM 6396 N N . SER A 1 786 ? -26.364 -4.982 141.319 1.00 60.62 786 SER A N 1
ATOM 6397 C CA . SER A 1 786 ? -27.113 -4.518 140.139 1.00 60.62 786 SER A CA 1
ATOM 6398 C C . SER A 1 786 ? -28.448 -5.262 139.942 1.00 60.62 786 SER A C 1
ATOM 6400 O O . SER A 1 786 ? -29.435 -4.679 139.492 1.00 60.62 786 SER A O 1
ATOM 6402 N N . VAL A 1 787 ? -28.528 -6.535 140.353 1.00 61.94 787 VAL A N 1
ATOM 6403 C CA . VAL A 1 787 ? -29.738 -7.376 140.220 1.00 61.94 787 VAL A CA 1
ATOM 6404 C C . VAL A 1 787 ? -30.840 -6.997 141.225 1.00 61.94 787 VAL A C 1
ATOM 6406 O O . VAL A 1 787 ? -32.025 -7.061 140.893 1.00 61.94 787 VAL A O 1
ATOM 6409 N N . LYS A 1 788 ? -30.486 -6.519 142.427 1.00 58.41 788 LYS A N 1
ATOM 6410 C CA . LYS A 1 788 ? -31.464 -6.142 143.470 1.00 58.41 788 LYS A CA 1
ATOM 6411 C C . LYS A 1 788 ? -32.103 -4.761 143.268 1.00 58.41 788 LYS A C 1
ATOM 6413 O O . LYS A 1 788 ? -33.235 -4.564 143.694 1.00 58.41 788 LYS A O 1
ATOM 6418 N N . GLN A 1 789 ? -31.450 -3.834 142.559 1.00 58.59 789 GLN A N 1
ATOM 6419 C CA . GLN A 1 789 ? -32.028 -2.516 142.235 1.00 58.59 789 GLN A CA 1
ATOM 6420 C C . GLN A 1 789 ? -33.016 -2.561 141.054 1.00 58.59 789 GLN A C 1
ATOM 6422 O O . GLN A 1 789 ? -33.916 -1.726 140.971 1.00 58.59 789 GLN A O 1
ATOM 6427 N N . LEU A 1 790 ? -32.904 -3.562 140.171 1.00 56.59 790 LEU A N 1
ATOM 6428 C CA . LEU A 1 790 ? -33.812 -3.752 139.033 1.00 56.59 790 LEU A CA 1
ATOM 6429 C C . LEU A 1 790 ? -35.115 -4.483 139.412 1.00 56.59 790 LEU A C 1
ATOM 6431 O O . LEU A 1 790 ? -36.157 -4.216 138.819 1.00 56.59 790 LEU A O 1
ATOM 6435 N N . GLN A 1 791 ? -35.111 -5.361 140.422 1.00 53.38 791 GLN A N 1
ATOM 6436 C CA . GLN A 1 791 ? -36.279 -6.196 140.754 1.00 53.38 791 GLN A CA 1
ATOM 6437 C C . GLN A 1 791 ? -37.389 -5.478 141.555 1.00 53.38 791 GLN A C 1
ATOM 6439 O O . GLN A 1 791 ? -38.559 -5.819 141.390 1.00 53.38 791 GLN A O 1
ATOM 6444 N N . GLU A 1 792 ? -37.088 -4.441 142.346 1.00 59.22 792 GLU A N 1
ATOM 6445 C CA . GLU A 1 792 ? -38.115 -3.694 143.107 1.00 59.22 792 GLU A CA 1
ATOM 6446 C C . GLU A 1 792 ? -38.874 -2.644 142.263 1.00 59.22 792 GLU A C 1
ATOM 6448 O O . GLU A 1 792 ? -39.998 -2.263 142.604 1.00 59.22 792 GLU A O 1
ATOM 6453 N N . GLY A 1 793 ? -38.310 -2.217 141.124 1.00 63.88 793 GLY A N 1
ATOM 6454 C CA . GLY A 1 793 ? -38.944 -1.283 140.181 1.00 63.88 793 GLY A CA 1
ATOM 6455 C C . GLY A 1 793 ? -39.969 -1.936 139.243 1.00 63.88 793 GLY A C 1
ATOM 6456 O O . GLY A 1 793 ? -41.015 -1.345 138.964 1.00 63.88 793 GLY A O 1
ATOM 6457 N N . PHE A 1 794 ? -39.724 -3.178 138.808 1.00 59.41 794 PHE A N 1
ATOM 6458 C CA . PHE A 1 794 ? -40.600 -3.872 137.854 1.00 59.41 794 PHE A CA 1
ATOM 6459 C C . PHE A 1 794 ? -41.930 -4.345 138.463 1.00 59.41 794 PHE A C 1
ATOM 6461 O O . PHE A 1 794 ? -42.956 -4.313 137.782 1.00 59.41 794 PHE A O 1
ATOM 6468 N N . VAL A 1 795 ? -41.967 -4.702 139.752 1.00 64.69 795 VAL A N 1
ATOM 6469 C CA . VAL A 1 795 ? -43.197 -5.199 140.404 1.00 64.69 795 VAL A CA 1
ATOM 6470 C C . VAL A 1 795 ? -44.258 -4.095 140.551 1.00 64.69 795 VAL A C 1
ATOM 6472 O O . VAL A 1 795 ? -45.441 -4.350 140.345 1.00 64.69 795 VAL A O 1
ATOM 6475 N N . LYS A 1 796 ? -43.855 -2.837 140.788 1.00 62.38 796 LYS A N 1
ATOM 6476 C CA . LYS A 1 796 ? -44.786 -1.689 140.865 1.00 62.38 796 LYS A CA 1
ATOM 6477 C C . LYS A 1 796 ? -45.236 -1.145 139.499 1.00 62.38 796 LYS A C 1
ATOM 6479 O O . LYS A 1 796 ? -46.262 -0.466 139.433 1.00 62.38 796 LYS A O 1
ATOM 6484 N N . GLN A 1 797 ? -44.509 -1.427 138.414 1.00 58.19 797 GLN A N 1
ATOM 6485 C CA . GLN A 1 797 ? -44.921 -1.062 137.049 1.00 58.19 797 GLN A CA 1
ATOM 6486 C C . GLN A 1 797 ? -45.906 -2.073 136.436 1.00 58.19 797 GLN A C 1
ATOM 6488 O O . GLN A 1 797 ? -46.822 -1.655 135.728 1.00 58.19 797 GLN A O 1
ATOM 6493 N N . LEU A 1 798 ? -45.794 -3.365 136.760 1.00 57.22 798 LEU A N 1
ATOM 6494 C CA . LEU A 1 798 ? -46.679 -4.412 136.227 1.00 57.22 798 LEU A CA 1
ATOM 6495 C C . LEU A 1 798 ? -48.121 -4.340 136.771 1.00 57.22 798 LEU A C 1
ATOM 6497 O O . LEU A 1 798 ? -49.066 -4.499 136.000 1.00 57.22 798 LEU A O 1
ATOM 6501 N N . GLU A 1 799 ? -48.325 -4.011 138.053 1.00 60.16 799 GLU A N 1
ATOM 6502 C CA . GLU A 1 799 ? -49.679 -3.924 138.642 1.00 60.16 799 GLU A CA 1
ATOM 6503 C C . GLU A 1 799 ? -50.500 -2.719 138.136 1.00 60.16 799 GLU A C 1
ATOM 6505 O O . GLU A 1 799 ? -51.731 -2.781 138.079 1.00 60.16 799 GLU A O 1
ATOM 6510 N N . ASN A 1 800 ? -49.837 -1.639 137.702 1.00 58.66 800 ASN A N 1
ATOM 6511 C CA . ASN A 1 800 ? -50.495 -0.460 137.124 1.00 58.66 800 ASN A CA 1
ATOM 6512 C C . ASN A 1 800 ? -50.700 -0.567 135.600 1.00 58.66 800 ASN A C 1
ATOM 6514 O O . ASN A 1 800 ? -51.624 0.048 135.070 1.00 58.66 800 ASN A O 1
ATOM 6518 N N . GLN A 1 801 ? -49.890 -1.364 134.892 1.00 56.09 801 GLN A N 1
ATOM 6519 C CA . GLN A 1 801 ? -50.048 -1.601 133.451 1.00 56.09 801 GLN A CA 1
ATOM 6520 C C . GLN A 1 801 ? -51.146 -2.628 133.130 1.00 56.09 801 GLN A C 1
ATOM 6522 O O . GLN A 1 801 ? -51.836 -2.461 132.125 1.00 56.09 801 GLN A O 1
ATOM 6527 N N . LEU A 1 802 ? -51.398 -3.612 134.006 1.00 58.25 802 LEU A N 1
ATOM 6528 C CA . LEU A 1 802 ? -52.469 -4.598 133.799 1.00 58.25 802 LEU A CA 1
ATOM 6529 C C . LEU A 1 802 ? -53.873 -3.957 133.822 1.00 58.25 802 LEU A C 1
ATOM 6531 O O . LEU A 1 802 ? -54.686 -4.205 132.937 1.00 58.25 802 LEU A O 1
ATOM 6535 N N . ARG A 1 803 ? -54.134 -3.042 134.771 1.00 60.62 803 ARG A N 1
ATOM 6536 C CA . ARG A 1 803 ? -55.424 -2.322 134.870 1.00 60.62 803 ARG A CA 1
ATOM 6537 C C . ARG A 1 803 ? -55.647 -1.294 133.754 1.00 60.62 803 ARG A C 1
ATOM 6539 O O . ARG A 1 803 ? -56.788 -0.943 133.473 1.00 60.62 803 ARG A O 1
ATOM 6546 N N . ALA A 1 804 ? -54.583 -0.808 133.112 1.00 59.41 804 ALA A N 1
ATOM 6547 C CA . ALA A 1 804 ? -54.677 0.103 131.968 1.00 59.41 804 ALA A CA 1
ATOM 6548 C C . ALA A 1 804 ? -54.843 -0.638 130.624 1.00 59.41 804 ALA A C 1
ATOM 6550 O O . ALA A 1 804 ? -55.424 -0.079 129.693 1.00 59.41 804 ALA A O 1
ATOM 6551 N N . GLN A 1 805 ? -54.369 -1.887 130.517 1.00 56.47 805 GLN A N 1
ATOM 6552 C CA . GLN A 1 805 ? -54.537 -2.718 129.319 1.00 56.47 805 GLN A CA 1
ATOM 6553 C C . GLN A 1 805 ? -55.938 -3.334 129.200 1.00 56.47 805 GLN A C 1
ATOM 6555 O O . GLN A 1 805 ? -56.453 -3.406 128.088 1.00 56.47 805 GLN A O 1
ATOM 6560 N N . GLU A 1 806 ? -56.608 -3.678 130.305 1.00 60.56 806 GLU A N 1
ATOM 6561 C CA . GLU A 1 806 ? -57.992 -4.194 130.264 1.00 60.56 806 GLU A CA 1
ATOM 6562 C C . GLU A 1 806 ? -59.008 -3.152 129.750 1.00 60.56 806 GLU A C 1
ATOM 6564 O O . GLU A 1 806 ? -59.945 -3.498 129.036 1.00 60.56 806 GLU A O 1
ATOM 6569 N N . VAL A 1 807 ? -58.794 -1.859 130.034 1.00 63.59 807 VAL A N 1
ATOM 6570 C CA . VAL A 1 807 ? -59.658 -0.759 129.550 1.00 63.59 807 VAL A CA 1
ATOM 6571 C C . VAL A 1 807 ? -59.320 -0.354 128.101 1.00 63.59 807 VAL A C 1
ATOM 6573 O O . VAL A 1 807 ? -60.188 0.147 127.390 1.00 63.59 807 VAL A O 1
ATOM 6576 N N . ARG A 1 808 ? -58.092 -0.604 127.615 1.00 60.09 808 ARG A N 1
ATOM 6577 C CA . ARG A 1 808 ? -57.725 -0.406 126.195 1.00 60.09 808 ARG A CA 1
ATOM 6578 C C . ARG A 1 808 ? -58.214 -1.540 125.292 1.00 60.09 808 ARG A C 1
ATOM 6580 O O . ARG A 1 808 ? -58.774 -1.251 124.246 1.00 60.09 808 ARG A O 1
ATOM 6587 N N . LEU A 1 809 ? -58.116 -2.797 125.726 1.00 56.06 809 LEU A N 1
ATOM 6588 C CA . LEU A 1 809 ? -58.552 -3.961 124.938 1.00 56.06 809 LEU A CA 1
ATOM 6589 C C . LEU A 1 809 ? -60.059 -3.978 124.635 1.00 56.06 809 LEU A C 1
ATOM 6591 O O . LEU A 1 809 ? -60.449 -4.450 123.572 1.00 56.06 809 LEU A O 1
ATOM 6595 N N . LEU A 1 810 ? -60.903 -3.435 125.520 1.00 60.66 810 LEU A N 1
ATOM 6596 C CA . LEU A 1 810 ? -62.343 -3.300 125.255 1.00 60.66 810 LEU A CA 1
ATOM 6597 C C . LEU A 1 810 ? -62.669 -2.179 124.253 1.00 60.66 810 LEU A C 1
ATOM 6599 O O . LEU A 1 810 ? -63.670 -2.273 123.556 1.00 60.66 810 LEU A O 1
ATOM 6603 N N . ARG A 1 811 ? -61.812 -1.155 124.141 1.00 62.84 811 ARG A N 1
ATOM 6604 C CA . ARG A 1 811 ? -61.962 -0.056 123.173 1.00 62.84 811 ARG A CA 1
ATOM 6605 C C . ARG A 1 811 ? -61.394 -0.431 121.800 1.00 62.84 811 ARG A C 1
ATOM 6607 O O . ARG A 1 811 ? -62.040 -0.195 120.790 1.00 62.84 811 ARG A O 1
ATOM 6614 N N . ASP A 1 812 ? -60.260 -1.130 121.782 1.00 58.94 812 ASP A N 1
ATOM 6615 C CA . ASP A 1 812 ? -59.638 -1.652 120.560 1.00 58.94 812 ASP A CA 1
ATOM 6616 C C . ASP A 1 812 ? -60.486 -2.767 119.909 1.00 58.94 812 ASP A C 1
ATOM 6618 O O . ASP A 1 812 ? -60.447 -2.940 118.694 1.00 58.94 812 ASP A O 1
ATOM 6622 N N . GLN A 1 813 ? -61.296 -3.509 120.680 1.00 58.12 813 GLN A N 1
ATOM 6623 C CA . GLN A 1 813 ? -62.272 -4.464 120.129 1.00 58.12 813 GLN A CA 1
ATOM 6624 C C . GLN A 1 813 ? -63.493 -3.782 119.489 1.00 58.12 813 GLN A C 1
ATOM 6626 O O . GLN A 1 813 ? -64.030 -4.317 118.522 1.00 58.12 813 GLN A O 1
ATOM 6631 N N . GLU A 1 814 ? -63.918 -2.614 119.980 1.00 60.25 814 GLU A N 1
ATOM 6632 C CA . GLU A 1 814 ? -64.992 -1.822 119.359 1.00 60.25 814 GLU A CA 1
ATOM 6633 C C . GLU A 1 814 ? -64.492 -1.097 118.093 1.00 60.25 814 GLU A C 1
ATOM 6635 O O . GLU A 1 814 ? -65.170 -1.134 117.064 1.00 60.25 814 GLU A O 1
ATOM 6640 N N . ASP A 1 815 ? -63.269 -0.553 118.112 1.00 60.69 815 ASP A N 1
ATOM 6641 C CA . ASP A 1 815 ? -62.644 0.096 116.949 1.00 60.69 815 ASP A CA 1
ATOM 6642 C C . ASP A 1 815 ? -62.252 -0.918 115.848 1.00 60.69 815 ASP A C 1
ATOM 6644 O O . ASP A 1 815 ? -62.411 -0.635 114.660 1.00 60.69 815 ASP A O 1
ATOM 6648 N N . ALA A 1 816 ? -61.837 -2.144 116.199 1.00 60.06 816 ALA A N 1
ATOM 6649 C CA . ALA A 1 816 ? -61.545 -3.200 115.220 1.00 60.06 816 ALA A CA 1
ATOM 6650 C C . ALA A 1 816 ? -62.799 -3.724 114.494 1.00 60.06 816 ALA A C 1
ATOM 6652 O O . ALA A 1 816 ? -62.712 -4.130 113.336 1.00 60.06 816 ALA A O 1
ATOM 6653 N N . ILE A 1 817 ? -63.974 -3.705 115.136 1.00 60.97 817 ILE A N 1
ATOM 6654 C CA . ILE A 1 817 ? -65.238 -4.093 114.487 1.00 60.97 817 ILE A CA 1
ATOM 6655 C C . ILE A 1 817 ? -65.709 -2.996 113.522 1.00 60.97 817 ILE A C 1
ATOM 6657 O O . ILE A 1 817 ? -66.180 -3.319 112.431 1.00 60.97 817 ILE A O 1
ATOM 6661 N N . ALA A 1 818 ? -65.522 -1.719 113.871 1.00 61.34 818 ALA A N 1
ATOM 6662 C CA . ALA A 1 818 ? -65.798 -0.599 112.971 1.00 61.34 818 ALA A CA 1
ATOM 6663 C C . ALA A 1 818 ? -64.841 -0.579 111.762 1.00 61.34 818 ALA A C 1
ATOM 6665 O O . ALA A 1 818 ? -65.277 -0.363 110.634 1.00 61.34 818 ALA A O 1
ATOM 6666 N N . GLN A 1 819 ? -63.558 -0.899 111.966 1.00 62.38 819 GLN A N 1
ATOM 6667 C CA . GLN A 1 819 ? -62.558 -0.949 110.896 1.00 62.38 819 GLN A CA 1
ATOM 6668 C C . GLN A 1 819 ? -62.791 -2.105 109.908 1.00 62.38 819 GLN A C 1
ATOM 6670 O O . GLN A 1 819 ? -62.631 -1.924 108.707 1.00 62.38 819 GLN A O 1
ATOM 6675 N N . VAL A 1 820 ? -63.258 -3.269 110.375 1.00 63.16 820 VAL A N 1
ATOM 6676 C CA . VAL A 1 820 ? -63.613 -4.397 109.491 1.00 63.16 820 VAL A CA 1
ATOM 6677 C C . VAL A 1 820 ? -64.858 -4.099 108.641 1.00 63.16 820 VAL A C 1
ATOM 6679 O O . VAL A 1 820 ? -64.962 -4.611 107.527 1.00 63.16 820 VAL A O 1
ATOM 6682 N N . GLN A 1 821 ? -65.781 -3.256 109.116 1.00 61.06 821 GLN A N 1
ATOM 6683 C CA . GLN A 1 821 ? -66.936 -2.810 108.324 1.00 61.06 821 GLN A CA 1
ATOM 6684 C C . GLN A 1 821 ? -66.533 -1.765 107.269 1.00 61.06 821 GLN A C 1
ATOM 6686 O O . GLN A 1 821 ? -66.859 -1.949 106.096 1.00 61.06 821 GLN A O 1
ATOM 6691 N N . ASP A 1 822 ? -65.722 -0.770 107.638 1.00 63.41 822 ASP A N 1
ATOM 6692 C CA . ASP A 1 822 ? -65.163 0.235 106.716 1.00 63.41 822 ASP A CA 1
ATOM 6693 C C . ASP A 1 822 ? -64.251 -0.383 105.637 1.00 63.41 822 ASP A C 1
ATOM 6695 O O . ASP A 1 822 ? -64.262 0.034 104.477 1.00 63.41 822 ASP A O 1
ATOM 6699 N N . ASP A 1 823 ? -63.457 -1.393 106.001 1.00 58.94 823 ASP A N 1
ATOM 6700 C CA . ASP A 1 823 ? -62.577 -2.095 105.064 1.00 58.94 823 ASP A CA 1
ATOM 6701 C C . ASP A 1 823 ? -63.369 -3.043 104.148 1.00 58.94 823 ASP A C 1
ATOM 6703 O O . ASP A 1 823 ? -62.970 -3.263 103.004 1.00 58.94 823 ASP A O 1
ATOM 6707 N N . SER A 1 824 ? -64.527 -3.550 104.594 1.00 59.66 824 SER A N 1
ATOM 6708 C CA . SER A 1 824 ? -65.429 -4.340 103.745 1.00 59.66 824 SER A CA 1
ATOM 6709 C C . SER A 1 824 ? -66.172 -3.494 102.704 1.00 59.66 824 SER A C 1
ATOM 6711 O O . SER A 1 824 ? -66.310 -3.942 101.568 1.00 59.66 824 SER A O 1
ATOM 6713 N N . GLU A 1 825 ? -66.566 -2.257 103.033 1.00 62.66 825 GLU A N 1
ATOM 6714 C CA . GLU A 1 825 ? -67.153 -1.317 102.063 1.00 62.66 825 GLU A CA 1
ATOM 6715 C C . GLU A 1 825 ? -66.102 -0.813 101.060 1.00 62.66 825 GLU A C 1
ATOM 6717 O O . GLU A 1 825 ? -66.346 -0.828 99.855 1.00 62.66 825 GLU A O 1
ATOM 6722 N N . LYS A 1 826 ? -64.874 -0.507 101.506 1.00 63.56 826 LYS A N 1
ATOM 6723 C CA . LYS A 1 826 ? -63.774 -0.111 100.601 1.00 63.56 826 LYS A CA 1
ATOM 6724 C C . LYS A 1 826 ? -63.327 -1.226 99.654 1.00 63.56 826 LYS A C 1
ATOM 6726 O O . LYS A 1 826 ? -62.913 -0.932 98.534 1.00 63.56 826 LYS A O 1
ATOM 6731 N N . LEU A 1 827 ? -63.389 -2.493 100.072 1.00 61.72 827 LEU A N 1
ATOM 6732 C CA . LEU A 1 827 ? -63.101 -3.630 99.189 1.00 61.72 827 LEU A CA 1
ATOM 6733 C C . LEU A 1 827 ? -64.191 -3.825 98.129 1.00 61.72 827 LEU A C 1
ATOM 6735 O O . LEU A 1 827 ? -63.868 -4.208 97.007 1.00 61.72 827 LEU A O 1
ATOM 6739 N N . ILE A 1 828 ? -65.453 -3.538 98.454 1.00 63.66 828 ILE A N 1
ATOM 6740 C CA . ILE A 1 828 ? -66.551 -3.574 97.479 1.00 63.66 828 ILE A CA 1
ATOM 6741 C C . ILE A 1 828 ? -66.376 -2.439 96.460 1.00 63.66 828 ILE A C 1
ATOM 6743 O O . ILE A 1 828 ? -66.378 -2.718 95.262 1.00 63.66 828 ILE A O 1
ATOM 6747 N N . ASP A 1 829 ? -66.070 -1.217 96.905 1.00 65.50 829 ASP A N 1
ATOM 6748 C CA . ASP A 1 829 ? -65.808 -0.078 96.011 1.00 65.50 829 ASP A CA 1
ATOM 6749 C C . ASP A 1 829 ? -64.578 -0.302 95.106 1.00 65.50 829 ASP A C 1
ATOM 6751 O O . ASP A 1 829 ? -64.590 0.038 93.920 1.00 65.50 829 ASP A O 1
ATOM 6755 N N . GLN A 1 830 ? -63.506 -0.915 95.625 1.00 66.50 830 GLN A N 1
ATOM 6756 C CA . GLN A 1 830 ? -62.318 -1.259 94.829 1.00 66.50 830 GLN A CA 1
ATOM 6757 C C . GLN A 1 830 ? -62.594 -2.359 93.798 1.00 66.50 830 GLN A C 1
ATOM 6759 O O . GLN A 1 830 ? -62.043 -2.312 92.696 1.00 66.50 830 GLN A O 1
ATOM 6764 N N . VAL A 1 831 ? -63.449 -3.332 94.124 1.00 65.25 831 VAL A N 1
ATOM 6765 C CA . VAL A 1 831 ? -63.861 -4.381 93.182 1.00 65.25 831 VAL A CA 1
ATOM 6766 C C . VAL A 1 831 ? -64.801 -3.815 92.116 1.00 65.25 831 VAL A C 1
ATOM 6768 O O . VAL A 1 831 ? -64.640 -4.151 90.944 1.00 65.25 831 VAL A O 1
ATOM 6771 N N . GLU A 1 832 ? -65.716 -2.912 92.469 1.00 67.38 832 GLU A N 1
ATOM 6772 C CA . GLU A 1 832 ? -66.588 -2.235 91.501 1.00 67.38 832 GLU A CA 1
ATOM 6773 C C . GLU A 1 832 ? -65.790 -1.333 90.550 1.00 67.38 832 GLU A C 1
ATOM 6775 O O . GLU A 1 832 ? -65.966 -1.429 89.332 1.00 67.38 832 GLU A O 1
ATOM 6780 N N . CYS A 1 833 ? -64.816 -0.571 91.063 1.00 66.75 833 CYS A N 1
ATOM 6781 C CA . CYS A 1 833 ? -63.909 0.224 90.231 1.00 66.75 833 CYS A CA 1
ATOM 6782 C C . CYS A 1 833 ? -63.040 -0.659 89.322 1.00 66.75 833 CYS A C 1
ATOM 6784 O O . CYS A 1 833 ? -62.893 -0.362 88.140 1.00 66.75 833 CYS A O 1
ATOM 6786 N N . ALA A 1 834 ? -62.506 -1.780 89.823 1.00 69.25 834 ALA A N 1
ATOM 6787 C CA . ALA A 1 834 ? -61.727 -2.714 89.008 1.00 69.25 834 ALA A CA 1
ATOM 6788 C C . ALA A 1 834 ? -62.579 -3.405 87.927 1.00 69.25 834 ALA A C 1
ATOM 6790 O O . ALA A 1 834 ? -62.092 -3.648 86.822 1.00 69.25 834 ALA A O 1
ATOM 6791 N N . MET A 1 835 ? -63.854 -3.696 88.208 1.00 63.19 835 MET A N 1
ATOM 6792 C CA . MET A 1 835 ? -64.780 -4.254 87.221 1.00 63.19 835 MET A CA 1
ATOM 6793 C C . MET A 1 835 ? -65.186 -3.228 86.159 1.00 63.19 835 MET A C 1
ATOM 6795 O O . MET A 1 835 ? -65.291 -3.601 84.991 1.00 63.19 835 MET A O 1
ATOM 6799 N N . GLU A 1 836 ? -65.370 -1.954 86.514 1.00 68.25 836 GLU A N 1
ATOM 6800 C CA . GLU A 1 836 ? -65.605 -0.874 85.546 1.00 68.25 836 GLU A CA 1
ATOM 6801 C C . GLU A 1 836 ? -64.370 -0.565 84.691 1.00 68.25 836 GLU A C 1
ATOM 6803 O O . GLU A 1 836 ? -64.502 -0.380 83.478 1.00 68.25 836 GLU A O 1
ATOM 6808 N N . GLU A 1 837 ? -63.170 -0.597 85.274 1.00 69.69 837 GLU A N 1
ATOM 6809 C CA . GLU A 1 837 ? -61.904 -0.444 84.549 1.00 69.69 837 GLU A CA 1
ATOM 6810 C C . GLU A 1 837 ? -61.688 -1.611 83.568 1.00 69.69 837 GLU A C 1
ATOM 6812 O O . GLU A 1 837 ? -61.370 -1.391 82.399 1.00 69.69 837 GLU A O 1
ATOM 6817 N N . LEU A 1 838 ? -61.963 -2.854 83.988 1.00 67.44 838 LEU A N 1
ATOM 6818 C CA . LEU A 1 838 ? -61.913 -4.039 83.121 1.00 67.44 838 LEU A CA 1
ATOM 6819 C C . LEU A 1 838 ? -62.958 -3.992 82.001 1.00 67.44 838 LEU A C 1
ATOM 6821 O O . LEU A 1 838 ? -62.692 -4.447 80.887 1.00 67.44 838 LEU A O 1
ATOM 6825 N N . LYS A 1 839 ? -64.142 -3.426 82.261 1.00 73.19 839 LYS A N 1
ATOM 6826 C CA . LYS A 1 839 ? -65.180 -3.246 81.237 1.00 73.19 839 LYS A CA 1
ATOM 6827 C C . LYS A 1 839 ? -64.754 -2.214 80.194 1.00 73.19 839 LYS A C 1
ATOM 6829 O O . LYS A 1 839 ? -64.874 -2.486 79.003 1.00 73.19 839 LYS A O 1
ATOM 6834 N N . LYS A 1 840 ? -64.172 -1.091 80.628 1.00 73.50 840 LYS A N 1
ATOM 6835 C CA . LYS A 1 840 ? -63.603 -0.071 79.732 1.00 73.50 840 LYS A CA 1
ATOM 6836 C C . LYS A 1 840 ? -62.422 -0.605 78.928 1.00 73.50 840 LYS A C 1
ATOM 6838 O O . LYS A 1 840 ? -62.347 -0.350 77.732 1.00 73.50 840 LYS A O 1
ATOM 6843 N N . GLN A 1 841 ? -61.533 -1.383 79.545 1.00 71.75 841 GLN A N 1
ATOM 6844 C CA . GLN A 1 841 ? -60.422 -2.029 78.840 1.00 71.75 841 GLN A CA 1
ATOM 6845 C C . GLN A 1 841 ? -60.922 -3.040 77.807 1.00 71.75 841 GLN A C 1
ATOM 6847 O O . GLN A 1 841 ? -60.401 -3.086 76.697 1.00 71.75 841 GLN A O 1
ATOM 6852 N N . LYS A 1 842 ? -61.978 -3.800 78.119 1.00 78.25 842 LYS A N 1
ATOM 6853 C CA . LYS A 1 842 ? -62.611 -4.709 77.161 1.00 78.25 842 LYS A CA 1
ATOM 6854 C C . LYS A 1 842 ? -63.251 -3.960 75.985 1.00 78.25 842 LYS A C 1
ATOM 6856 O O . LYS A 1 842 ? -63.009 -4.337 74.845 1.00 78.25 842 LYS A O 1
ATOM 6861 N N . GLU A 1 843 ? -64.018 -2.900 76.236 1.00 73.62 843 GLU A N 1
ATOM 6862 C CA . GLU A 1 843 ? -64.639 -2.084 75.176 1.00 73.62 843 GLU A CA 1
ATOM 6863 C C . GLU A 1 843 ? -63.588 -1.364 74.309 1.00 73.62 843 GLU A C 1
ATOM 6865 O O . GLU A 1 843 ? -63.741 -1.256 73.089 1.00 73.62 843 GLU A O 1
ATOM 6870 N N . HIS A 1 844 ? -62.480 -0.927 74.915 1.00 78.50 844 HIS A N 1
ATOM 6871 C CA . HIS A 1 844 ? -61.344 -0.343 74.206 1.00 78.50 844 HIS A CA 1
ATOM 6872 C C . HIS A 1 844 ? -60.640 -1.374 73.312 1.00 78.50 844 HIS A C 1
ATOM 6874 O O . HIS A 1 844 ? -60.445 -1.113 72.127 1.00 78.50 844 HIS A O 1
ATOM 6880 N N . LEU A 1 845 ? -60.358 -2.574 73.832 1.00 69.62 845 LEU A N 1
ATOM 6881 C CA . LEU A 1 845 ? -59.739 -3.664 73.070 1.00 69.62 845 LEU A CA 1
ATOM 6882 C C . LEU A 1 845 ? -60.650 -4.202 71.957 1.00 69.62 845 LEU A C 1
ATOM 6884 O O . LEU A 1 845 ? -60.165 -4.543 70.881 1.00 69.62 845 LEU A O 1
ATOM 6888 N N . GLU A 1 846 ? -61.967 -4.256 72.171 1.00 74.00 846 GLU A N 1
ATOM 6889 C CA . GLU A 1 846 ? -62.931 -4.618 71.123 1.00 74.00 846 GLU A CA 1
ATOM 6890 C C . GLU A 1 846 ? -62.964 -3.563 70.006 1.00 74.00 846 GLU A C 1
ATOM 6892 O O . GLU A 1 846 ? -63.010 -3.921 68.828 1.00 74.00 846 GLU A O 1
ATOM 6897 N N . SER A 1 847 ? -62.849 -2.277 70.353 1.00 72.81 847 SER A N 1
ATOM 6898 C CA . SER A 1 847 ? -62.768 -1.177 69.382 1.00 72.81 847 SER A CA 1
ATOM 6899 C C . SER A 1 847 ? -61.449 -1.188 68.598 1.00 72.81 847 SER A C 1
ATOM 6901 O O . SER A 1 847 ? -61.453 -1.003 67.380 1.00 72.81 847 SER A O 1
ATOM 6903 N N . GLU A 1 848 ? -60.323 -1.462 69.260 1.00 73.69 848 GLU A N 1
ATOM 6904 C CA . GLU A 1 848 ? -59.017 -1.610 68.607 1.00 73.69 848 GLU A CA 1
ATOM 6905 C C . GLU A 1 848 ? -58.955 -2.848 67.710 1.00 73.69 848 GLU A C 1
ATOM 6907 O O . GLU A 1 848 ? -58.415 -2.775 66.608 1.00 73.69 848 GLU A O 1
ATOM 6912 N N . LEU A 1 849 ? -59.559 -3.969 68.116 1.00 72.19 849 LEU A N 1
ATOM 6913 C CA . LEU A 1 849 ? -59.672 -5.161 67.271 1.00 72.19 849 LEU A CA 1
ATOM 6914 C C . LEU A 1 849 ? -60.510 -4.900 66.017 1.00 72.19 849 LEU A C 1
ATOM 6916 O O . LEU A 1 849 ? -60.181 -5.415 64.948 1.00 72.19 849 LEU A O 1
ATOM 6920 N N . LEU A 1 850 ? -61.572 -4.100 66.124 1.00 73.88 850 LEU A N 1
ATOM 6921 C CA . LEU A 1 850 ? -62.403 -3.723 64.980 1.00 73.88 850 LEU A CA 1
ATOM 6922 C C . LEU A 1 850 ? -61.656 -2.765 64.039 1.00 73.88 850 LEU A C 1
ATOM 6924 O O . LEU A 1 850 ? -61.681 -2.957 62.824 1.00 73.88 850 LEU A O 1
ATOM 6928 N N . GLY A 1 851 ? -60.910 -1.805 64.596 1.00 75.69 851 GLY A N 1
ATOM 6929 C CA . GLY A 1 851 ? -60.027 -0.919 63.832 1.00 75.69 851 GLY A CA 1
ATOM 6930 C C . GLY A 1 851 ? -58.883 -1.665 63.139 1.00 75.69 851 GLY A C 1
ATOM 6931 O O . GLY A 1 851 ? -58.610 -1.421 61.967 1.00 75.69 851 GLY A O 1
ATOM 6932 N N . LEU A 1 852 ? -58.256 -2.628 63.820 1.00 70.38 852 LEU A N 1
ATOM 6933 C CA . LEU A 1 852 ? -57.199 -3.466 63.251 1.00 70.38 852 LEU A CA 1
ATOM 6934 C C . LEU A 1 852 ? -57.724 -4.399 62.162 1.00 70.38 852 LEU A C 1
ATOM 6936 O O . LEU A 1 852 ? -57.014 -4.621 61.190 1.00 70.38 852 LEU A O 1
ATOM 6940 N N . ARG A 1 853 ? -58.954 -4.915 62.280 1.00 73.31 853 ARG A N 1
ATOM 6941 C CA . ARG A 1 853 ? -59.587 -5.695 61.204 1.00 73.31 853 ARG A CA 1
ATOM 6942 C C . ARG A 1 853 ? -59.865 -4.845 59.970 1.00 73.31 853 ARG A C 1
ATOM 6944 O O . ARG A 1 853 ? -59.499 -5.263 58.882 1.00 73.31 853 ARG A O 1
ATOM 6951 N N . SER A 1 854 ? -60.420 -3.646 60.144 1.00 71.69 854 SER A N 1
ATOM 6952 C CA . SER A 1 854 ? -60.654 -2.724 59.024 1.00 71.69 854 SER A CA 1
ATOM 6953 C C . SER A 1 854 ? -59.342 -2.289 58.359 1.00 71.69 854 SER A C 1
ATOM 6955 O O . SER A 1 854 ? -59.268 -2.215 57.139 1.00 71.69 854 SER A O 1
ATOM 6957 N N . ALA A 1 855 ? -58.288 -2.048 59.145 1.00 72.19 855 ALA A N 1
ATOM 6958 C CA . ALA A 1 855 ? -56.966 -1.713 58.619 1.00 72.19 855 ALA A CA 1
ATOM 6959 C C . ALA A 1 855 ? -56.272 -2.910 57.948 1.00 72.19 855 ALA A C 1
ATOM 6961 O O . ALA A 1 855 ? -55.465 -2.718 57.041 1.00 72.19 855 ALA A O 1
ATOM 6962 N N . LEU A 1 856 ? -56.562 -4.139 58.392 1.00 71.62 856 LEU A N 1
ATOM 6963 C CA . LEU A 1 856 ? -56.071 -5.357 57.752 1.00 71.62 856 LEU A CA 1
ATOM 6964 C C . LEU A 1 856 ? -56.765 -5.576 56.404 1.00 71.62 856 LEU A C 1
ATOM 6966 O O . LEU A 1 856 ? -56.067 -5.829 55.432 1.00 71.62 856 LEU A O 1
ATOM 6970 N N . GLU A 1 857 ? -58.088 -5.404 56.325 1.00 76.25 857 GLU A N 1
ATOM 6971 C CA . GLU A 1 857 ? -58.838 -5.470 55.060 1.00 76.25 857 GLU A CA 1
ATOM 6972 C C . GLU A 1 857 ? -58.354 -4.398 54.068 1.00 76.25 857 GLU A C 1
ATOM 6974 O O . GLU A 1 857 ? -58.012 -4.728 52.936 1.00 76.25 857 GLU A O 1
ATOM 6979 N N . GLU A 1 858 ? -58.181 -3.141 54.498 1.00 75.50 858 GLU A N 1
ATOM 6980 C CA . GLU A 1 858 ? -57.612 -2.093 53.633 1.00 75.50 858 GLU A CA 1
ATOM 6981 C C . GLU A 1 858 ? -56.161 -2.389 53.210 1.00 75.50 858 GLU A C 1
ATOM 6983 O O . GLU A 1 858 ? -55.758 -2.054 52.095 1.00 75.50 858 GLU A O 1
ATOM 6988 N N . ALA A 1 859 ? -55.356 -3.022 54.071 1.00 72.25 859 ALA A N 1
ATOM 6989 C CA . ALA A 1 859 ? -53.990 -3.414 53.733 1.00 72.25 859 ALA A CA 1
ATOM 6990 C C . ALA A 1 859 ? -53.941 -4.613 52.772 1.00 72.25 859 ALA A C 1
ATOM 6992 O O . ALA A 1 859 ? -53.049 -4.665 51.924 1.00 72.25 859 ALA A O 1
ATOM 6993 N N . GLU A 1 860 ? -54.872 -5.560 52.887 1.00 71.69 860 GLU A N 1
ATOM 6994 C CA . GLU A 1 860 ? -55.015 -6.700 51.979 1.00 71.69 860 GLU A CA 1
ATOM 6995 C C . GLU A 1 860 ? -55.497 -6.247 50.596 1.00 71.69 860 GLU A C 1
ATOM 6997 O O . GLU A 1 860 ? -54.891 -6.638 49.594 1.00 71.69 860 GLU A O 1
ATOM 7002 N N . ASP A 1 861 ? -56.473 -5.339 50.536 1.00 77.06 861 ASP A N 1
ATOM 7003 C CA . ASP A 1 861 ? -56.955 -4.738 49.287 1.00 77.06 861 ASP A CA 1
ATOM 7004 C C . ASP A 1 861 ? -55.872 -3.870 48.626 1.00 77.06 861 ASP A C 1
ATOM 7006 O O . ASP A 1 861 ? -55.563 -4.039 47.444 1.00 77.06 861 ASP A O 1
ATOM 7010 N N . ALA A 1 862 ? -55.183 -3.017 49.395 1.00 71.38 862 ALA A N 1
ATOM 7011 C CA . ALA A 1 862 ? -54.061 -2.231 48.881 1.00 71.38 862 ALA A CA 1
ATOM 7012 C C . ALA A 1 862 ? -52.897 -3.119 48.410 1.00 71.38 862 ALA A C 1
ATOM 7014 O O . ALA A 1 862 ? -52.220 -2.796 47.429 1.00 71.38 862 ALA A O 1
ATOM 7015 N N . HIS A 1 863 ? -52.652 -4.250 49.079 1.00 71.12 863 HIS A N 1
ATOM 7016 C CA . HIS A 1 863 ? -51.652 -5.221 48.645 1.00 71.12 863 HIS A CA 1
ATOM 7017 C C . HIS A 1 863 ? -52.084 -5.933 47.356 1.00 71.12 863 HIS A C 1
ATOM 7019 O O . HIS A 1 863 ? -51.243 -6.170 46.484 1.00 71.12 863 HIS A O 1
ATOM 7025 N N . PHE A 1 864 ? -53.371 -6.244 47.195 1.00 77.56 864 PHE A N 1
ATOM 7026 C CA . PHE A 1 864 ? -53.906 -6.836 45.971 1.00 77.56 864 PHE A CA 1
ATOM 7027 C C . PHE A 1 864 ? -53.781 -5.873 44.778 1.00 77.56 864 PHE A C 1
ATOM 7029 O O . PHE A 1 864 ? -53.208 -6.242 43.747 1.00 77.56 864 PHE A O 1
ATOM 7036 N N . ASP A 1 865 ? -54.175 -4.611 44.952 1.00 79.06 865 ASP A N 1
ATOM 7037 C CA . ASP A 1 865 ? -54.051 -3.560 43.933 1.00 79.06 865 ASP A CA 1
ATOM 7038 C C . ASP A 1 865 ? -52.582 -3.248 43.593 1.00 79.06 865 ASP A C 1
ATOM 7040 O O . ASP A 1 865 ? -52.201 -3.090 42.421 1.00 79.06 865 ASP A O 1
ATOM 7044 N N . ALA A 1 866 ? -51.700 -3.228 44.598 1.00 70.31 866 ALA A N 1
ATOM 7045 C CA . ALA A 1 866 ? -50.257 -3.106 44.396 1.00 70.31 866 ALA A CA 1
ATOM 7046 C C . ALA A 1 866 ? -49.686 -4.312 43.628 1.00 70.31 866 ALA A C 1
ATOM 7048 O O . ALA A 1 866 ? -48.836 -4.158 42.748 1.00 70.31 866 ALA A O 1
ATOM 7049 N N . GLN A 1 867 ? -50.172 -5.525 43.897 1.00 74.31 867 GLN A N 1
ATOM 7050 C CA . GLN A 1 867 ? -49.730 -6.729 43.200 1.00 74.31 867 GLN A CA 1
ATOM 7051 C C . GLN A 1 867 ? -50.214 -6.761 41.741 1.00 74.31 867 GLN A C 1
ATOM 7053 O O . GLN A 1 867 ? -49.478 -7.209 40.850 1.00 74.31 867 GLN A O 1
ATOM 7058 N N . GLU A 1 868 ? -51.426 -6.287 41.462 1.00 74.69 868 GLU A N 1
ATOM 7059 C CA . GLU A 1 868 ? -51.983 -6.241 40.110 1.00 74.69 868 GLU A CA 1
ATOM 7060 C C . GLU A 1 868 ? -51.349 -5.126 39.261 1.00 74.69 868 GLU A C 1
ATOM 7062 O O . GLU A 1 868 ? -50.954 -5.362 38.109 1.00 74.69 868 GLU A O 1
ATOM 7067 N N . SER A 1 869 ? -51.111 -3.953 39.854 1.00 70.62 869 SER A N 1
ATOM 7068 C CA . SER A 1 869 ? -50.343 -2.874 39.220 1.00 70.62 869 SER A CA 1
ATOM 7069 C C . SER A 1 869 ? -48.889 -3.282 38.954 1.00 70.62 869 SER A C 1
ATOM 7071 O O . SER A 1 869 ? -48.402 -3.079 37.838 1.00 70.62 869 SER A O 1
ATOM 7073 N N . PHE A 1 870 ? -48.228 -3.979 39.887 1.00 74.00 870 PHE A N 1
ATOM 7074 C CA . PHE A 1 870 ? -46.881 -4.520 39.685 1.00 74.00 870 PHE A CA 1
ATOM 7075 C C . PHE A 1 870 ? -46.833 -5.560 38.555 1.00 74.00 870 PHE A C 1
ATOM 7077 O O . PHE A 1 870 ? -45.933 -5.531 37.713 1.00 74.00 870 PHE A O 1
ATOM 7084 N N . LYS A 1 871 ? -47.830 -6.453 38.451 1.00 75.75 871 LYS A N 1
ATOM 7085 C CA . LYS A 1 871 ? -47.947 -7.393 37.315 1.00 75.75 871 LYS A CA 1
ATOM 7086 C C . LYS A 1 871 ? -48.111 -6.655 35.982 1.00 75.75 871 LYS A C 1
ATOM 7088 O O . LYS A 1 871 ? -47.514 -7.066 34.981 1.00 75.75 871 LYS A O 1
ATOM 7093 N N . LYS A 1 872 ? -48.884 -5.566 35.951 1.00 77.12 872 LYS A N 1
ATOM 7094 C CA . LYS A 1 872 ? -49.088 -4.733 34.754 1.00 77.12 872 LYS A CA 1
ATOM 7095 C C . LYS A 1 872 ? -47.807 -3.991 34.356 1.00 77.12 872 LYS A C 1
ATOM 7097 O O . LYS A 1 872 ? -47.424 -4.038 33.186 1.00 77.12 872 LYS A O 1
ATOM 7102 N N . GLN A 1 873 ? -47.093 -3.414 35.321 1.00 76.19 873 GLN A N 1
ATOM 7103 C CA . GLN A 1 873 ? -45.795 -2.766 35.109 1.00 76.19 873 GLN A CA 1
ATOM 7104 C C . GLN A 1 873 ? -44.728 -3.762 34.648 1.00 76.19 873 GLN A C 1
ATOM 7106 O O . GLN A 1 873 ? -43.992 -3.477 33.708 1.00 76.19 873 GLN A O 1
ATOM 7111 N N . LYS A 1 874 ? -44.690 -4.972 35.219 1.00 74.00 874 LYS A N 1
ATOM 7112 C CA . LYS A 1 874 ? -43.761 -6.033 34.803 1.00 74.00 874 LYS A CA 1
ATOM 7113 C C . LYS A 1 874 ? -44.013 -6.480 33.362 1.00 74.00 874 LYS A C 1
ATOM 7115 O O . LYS A 1 874 ? -43.059 -6.691 32.616 1.00 74.00 874 LYS A O 1
ATOM 7120 N N . LYS A 1 875 ? -45.280 -6.567 32.934 1.00 78.62 875 LYS A N 1
ATOM 7121 C CA . LYS A 1 875 ? -45.636 -6.823 31.526 1.00 78.62 875 LYS A CA 1
ATOM 7122 C C . LYS A 1 875 ? -45.188 -5.678 30.613 1.00 78.62 875 LYS A C 1
ATOM 7124 O O . LYS A 1 875 ? -44.592 -5.944 29.576 1.00 78.62 875 LYS A O 1
ATOM 7129 N N . GLN A 1 876 ? -45.418 -4.422 30.997 1.00 76.44 876 GLN A N 1
ATOM 7130 C CA . GLN A 1 876 ? -44.978 -3.257 30.216 1.00 76.44 876 GLN A CA 1
ATOM 7131 C C . GLN A 1 876 ? -43.448 -3.157 30.123 1.00 76.44 876 GLN A C 1
ATOM 7133 O O . GLN A 1 876 ? -42.921 -2.925 29.037 1.00 76.44 876 GLN A O 1
ATOM 7138 N N . ALA A 1 877 ? -42.729 -3.410 31.218 1.00 72.94 877 ALA A N 1
ATOM 7139 C CA . ALA A 1 877 ? -41.271 -3.464 31.244 1.00 72.94 877 ALA A CA 1
ATOM 7140 C C . ALA A 1 877 ? -40.734 -4.606 30.368 1.00 72.94 877 ALA A C 1
ATOM 7142 O O . ALA A 1 877 ? -39.814 -4.389 29.583 1.00 72.94 877 ALA A O 1
ATOM 7143 N N . ALA A 1 878 ? -41.349 -5.793 30.419 1.00 74.50 878 ALA A N 1
ATOM 7144 C CA . ALA A 1 878 ? -40.984 -6.913 29.551 1.00 74.50 878 ALA A CA 1
ATOM 7145 C C . ALA A 1 878 ? -41.210 -6.590 28.063 1.00 74.50 878 ALA A C 1
ATOM 7147 O O . ALA A 1 878 ? -40.338 -6.867 27.242 1.00 74.50 878 ALA A O 1
ATOM 7148 N N . PHE A 1 879 ? -42.326 -5.941 27.710 1.00 77.75 879 PHE A N 1
ATOM 7149 C CA . PHE A 1 879 ? -42.576 -5.471 26.342 1.00 77.75 879 PHE A CA 1
ATOM 7150 C C . PHE A 1 879 ? -41.579 -4.394 25.901 1.00 77.75 879 PHE A C 1
ATOM 7152 O O . PHE A 1 879 ? -41.117 -4.417 24.761 1.00 77.75 879 PHE A O 1
ATOM 7159 N N . HIS A 1 880 ? -41.207 -3.473 26.792 1.00 78.00 880 HIS A N 1
ATOM 7160 C CA . HIS A 1 880 ? -40.215 -2.444 26.492 1.00 78.00 880 HIS A CA 1
ATOM 7161 C C . HIS A 1 880 ? -38.820 -3.046 26.271 1.00 78.00 880 HIS A C 1
ATOM 7163 O O . HIS A 1 880 ? -38.153 -2.704 25.294 1.00 78.00 880 HIS A O 1
ATOM 7169 N N . ILE A 1 881 ? -38.410 -3.997 27.118 1.00 78.69 881 ILE A N 1
ATOM 7170 C CA . ILE A 1 881 ? -37.158 -4.749 26.963 1.00 78.69 881 ILE A CA 1
ATOM 7171 C C . ILE A 1 881 ? -37.176 -5.538 25.650 1.00 78.69 881 ILE A C 1
ATOM 7173 O O . ILE A 1 881 ? -36.223 -5.443 24.882 1.00 78.69 881 ILE A O 1
ATOM 7177 N N . LEU A 1 882 ? -38.268 -6.242 25.336 1.00 77.75 882 LEU A N 1
ATOM 7178 C CA . LEU A 1 882 ? -38.410 -6.972 24.074 1.00 77.75 882 LEU A CA 1
ATOM 7179 C C . LEU A 1 882 ? -38.288 -6.035 22.864 1.00 77.75 882 LEU A C 1
ATOM 7181 O O . LEU A 1 882 ? -37.570 -6.340 21.917 1.00 77.75 882 LEU A O 1
ATOM 7185 N N . HIS A 1 883 ? -38.918 -4.860 22.910 1.00 80.50 883 HIS A N 1
ATOM 7186 C CA . HIS A 1 883 ? -38.827 -3.868 21.841 1.00 80.50 883 HIS A CA 1
ATOM 7187 C C . HIS A 1 883 ? -37.404 -3.298 21.685 1.00 80.50 883 HIS A C 1
ATOM 7189 O O . HIS A 1 883 ? -36.927 -3.114 20.563 1.00 80.50 883 HIS A O 1
ATOM 7195 N N . LEU A 1 884 ? -36.687 -3.055 22.790 1.00 82.62 884 LEU A N 1
ATOM 7196 C CA . LEU A 1 884 ? -35.278 -2.648 22.760 1.00 82.62 884 LEU A CA 1
ATOM 7197 C C . LEU A 1 884 ? -34.380 -3.752 22.185 1.00 82.62 884 LEU A C 1
ATOM 7199 O O . LEU A 1 884 ? -33.525 -3.449 21.351 1.00 82.62 884 LEU A O 1
ATOM 7203 N N . VAL A 1 885 ? -34.608 -5.014 22.563 1.00 80.56 885 VAL A N 1
ATOM 7204 C CA . VAL A 1 885 ? -33.887 -6.182 22.032 1.00 80.56 885 VAL A CA 1
ATOM 7205 C C . VAL A 1 885 ? -34.143 -6.339 20.536 1.00 80.56 885 VAL A C 1
ATOM 7207 O O . VAL A 1 885 ? -33.185 -6.434 19.776 1.00 80.56 885 VAL A O 1
ATOM 7210 N N . MET A 1 886 ? -35.394 -6.257 20.075 1.00 82.19 886 MET A N 1
ATOM 7211 C CA . MET A 1 886 ? -35.718 -6.318 18.643 1.00 82.19 886 MET A CA 1
ATOM 7212 C C . MET A 1 886 ? -35.077 -5.166 17.857 1.00 82.19 886 MET A C 1
ATOM 7214 O O . MET A 1 886 ? -34.586 -5.366 16.747 1.00 82.19 886 MET A O 1
ATOM 7218 N N . ARG A 1 887 ? -35.017 -3.957 18.429 1.00 82.31 887 ARG A N 1
ATOM 7219 C CA . ARG A 1 887 ? -34.363 -2.802 17.794 1.00 82.31 887 ARG A CA 1
ATOM 7220 C C . ARG A 1 887 ? -32.840 -2.947 17.748 1.00 82.31 887 ARG A C 1
ATOM 7222 O O . ARG A 1 887 ? -32.226 -2.539 16.763 1.00 82.31 887 ARG A O 1
ATOM 7229 N N . ALA A 1 888 ? -32.233 -3.513 18.789 1.00 73.94 888 ALA A N 1
ATOM 7230 C CA . ALA A 1 888 ? -30.808 -3.834 18.820 1.00 73.94 888 ALA A CA 1
ATOM 7231 C C . ALA A 1 888 ? -30.472 -4.952 17.823 1.00 73.94 888 ALA A C 1
ATOM 7233 O O . ALA A 1 888 ? -29.510 -4.825 17.070 1.00 73.94 888 ALA A O 1
ATOM 7234 N N . GLN A 1 889 ? -31.311 -5.987 17.749 1.00 77.81 889 GLN A N 1
ATOM 7235 C CA . GLN A 1 889 ? -31.180 -7.087 16.800 1.00 77.81 889 GLN A CA 1
ATOM 7236 C C . GLN A 1 889 ? -31.313 -6.597 15.357 1.00 77.81 889 GLN A C 1
ATOM 7238 O O . GLN A 1 889 ? -30.471 -6.943 14.538 1.00 77.81 889 GLN A O 1
ATOM 7243 N N . LYS A 1 890 ? -32.270 -5.705 15.062 1.00 82.38 890 LYS A N 1
ATOM 7244 C CA . LYS A 1 890 ? -32.392 -5.073 13.741 1.00 82.38 890 LYS A CA 1
ATOM 7245 C C . LYS A 1 890 ? -31.146 -4.261 13.365 1.00 82.38 890 LYS A C 1
ATOM 7247 O O . LYS A 1 890 ? -30.623 -4.400 12.271 1.00 82.38 890 LYS A O 1
ATOM 7252 N N . LYS A 1 891 ? -30.595 -3.464 14.287 1.00 81.19 891 LYS A N 1
ATOM 7253 C CA . LYS A 1 891 ? -29.336 -2.736 14.036 1.00 81.19 891 LYS A CA 1
ATOM 7254 C C . LYS A 1 891 ? -28.141 -3.670 13.833 1.00 81.19 891 LYS A C 1
ATOM 7256 O O . LYS A 1 891 ? -27.261 -3.364 13.035 1.00 81.19 891 LYS A O 1
ATOM 7261 N N . LEU A 1 892 ? -28.091 -4.794 14.544 1.00 77.31 892 LEU A N 1
ATOM 7262 C CA . LEU A 1 892 ? -27.065 -5.819 14.348 1.00 77.31 892 LEU A CA 1
ATOM 7263 C C . LEU A 1 892 ? -27.209 -6.501 12.983 1.00 77.31 892 LEU A C 1
ATOM 7265 O O . LEU A 1 892 ? -26.202 -6.702 12.314 1.00 77.31 892 LEU A O 1
ATOM 7269 N N . THR A 1 893 ? -28.431 -6.795 12.530 1.00 82.75 893 THR A N 1
ATOM 7270 C CA . THR A 1 893 ? -28.653 -7.366 11.194 1.00 82.75 893 THR A CA 1
ATOM 7271 C C . THR A 1 893 ? -28.341 -6.365 10.089 1.00 82.75 893 THR A C 1
ATOM 7273 O O . THR A 1 893 ? -27.684 -6.737 9.123 1.00 82.75 893 THR A O 1
ATOM 7276 N N . ASP A 1 894 ? -28.728 -5.098 10.257 1.00 84.00 894 ASP A N 1
ATOM 7277 C CA . ASP A 1 894 ? -28.452 -4.035 9.284 1.00 84.00 894 ASP A CA 1
ATOM 7278 C C . ASP A 1 894 ? -26.934 -3.796 9.173 1.00 84.00 894 ASP A C 1
ATOM 7280 O O . ASP A 1 894 ? -26.377 -3.816 8.083 1.00 84.00 894 ASP A O 1
ATOM 7284 N N . THR A 1 895 ? -26.218 -3.706 10.301 1.00 81.19 895 THR A N 1
ATOM 7285 C CA . THR A 1 895 ? -24.748 -3.547 10.287 1.00 81.19 895 THR A CA 1
ATOM 7286 C C . THR A 1 895 ? -24.011 -4.785 9.764 1.00 81.19 895 THR A C 1
ATOM 7288 O O . THR A 1 895 ? -22.956 -4.647 9.145 1.00 81.19 895 THR A O 1
ATOM 7291 N N . ALA A 1 896 ? -24.537 -5.994 9.988 1.00 78.56 896 ALA A N 1
ATOM 7292 C CA . ALA A 1 896 ? -24.003 -7.218 9.391 1.00 78.56 896 ALA A CA 1
ATOM 7293 C C . ALA A 1 896 ? -24.219 -7.243 7.869 1.00 78.56 896 ALA A C 1
ATOM 7295 O O . ALA A 1 896 ? -23.311 -7.633 7.135 1.00 78.56 896 ALA A O 1
ATOM 7296 N N . HIS A 1 897 ? -25.376 -6.775 7.394 1.00 84.81 897 HIS A N 1
ATOM 7297 C CA . HIS A 1 897 ? -25.668 -6.626 5.972 1.00 84.81 897 HIS A CA 1
ATOM 7298 C C . HIS A 1 897 ? -24.770 -5.568 5.313 1.00 84.81 897 HIS A C 1
ATOM 7300 O O . HIS A 1 897 ? -24.125 -5.872 4.314 1.00 84.81 897 HIS A O 1
ATOM 7306 N N . ASP A 1 898 ? -24.613 -4.386 5.915 1.00 82.12 898 ASP A N 1
ATOM 7307 C CA . ASP A 1 898 ? -23.735 -3.318 5.410 1.00 82.12 898 ASP A CA 1
ATOM 7308 C C . ASP A 1 898 ? -22.267 -3.767 5.324 1.00 82.12 898 ASP A C 1
ATOM 7310 O O . ASP A 1 898 ? -21.561 -3.469 4.354 1.00 82.12 898 ASP A O 1
ATOM 7314 N N . LYS A 1 899 ? -21.799 -4.534 6.321 1.00 79.88 899 LYS A N 1
ATOM 7315 C CA . LYS A 1 899 ? -20.463 -5.150 6.301 1.00 79.88 899 LYS A CA 1
ATOM 7316 C C . LYS A 1 899 ? -20.334 -6.196 5.199 1.00 79.88 899 LYS A C 1
ATOM 7318 O O . LYS A 1 899 ? -19.283 -6.262 4.566 1.00 79.88 899 LYS A O 1
ATOM 7323 N N . GLN A 1 900 ? -21.375 -6.990 4.955 1.00 84.56 900 GLN A N 1
ATOM 7324 C CA . GLN A 1 900 ? -21.384 -7.976 3.876 1.00 84.56 900 GLN A CA 1
ATOM 7325 C C . GLN A 1 900 ? -21.356 -7.299 2.501 1.00 84.56 900 GLN A C 1
ATOM 7327 O O . GLN A 1 900 ? -20.551 -7.694 1.662 1.00 84.56 900 GLN A O 1
ATOM 7332 N N . VAL A 1 901 ? -22.150 -6.245 2.289 1.00 86.06 901 VAL A N 1
ATOM 7333 C CA . VAL A 1 901 ? -22.137 -5.459 1.043 1.00 86.06 901 VAL A CA 1
ATOM 7334 C C . VAL A 1 901 ? -20.761 -4.824 0.832 1.00 86.06 901 VAL A C 1
ATOM 7336 O O . VAL A 1 901 ? -20.144 -5.029 -0.213 1.00 86.06 901 VAL A O 1
ATOM 7339 N N . SER A 1 902 ? -20.208 -4.172 1.859 1.00 80.50 902 SER A N 1
ATOM 7340 C CA . SER A 1 902 ? -18.861 -3.580 1.806 1.00 80.50 902 SER A CA 1
ATOM 7341 C C . SER A 1 902 ? -17.779 -4.623 1.498 1.00 80.50 902 SER A C 1
ATOM 7343 O O . SER A 1 902 ? -16.858 -4.361 0.726 1.00 80.50 902 SER A O 1
ATOM 7345 N N . ARG A 1 903 ? -17.894 -5.833 2.062 1.00 84.75 903 ARG A N 1
ATOM 7346 C CA . ARG A 1 903 ? -16.994 -6.953 1.765 1.00 84.75 903 ARG A CA 1
ATOM 7347 C C . ARG A 1 903 ? -17.115 -7.402 0.310 1.00 84.75 903 ARG A C 1
ATOM 7349 O O . ARG A 1 903 ? -16.088 -7.534 -0.347 1.00 84.75 903 ARG A O 1
ATOM 7356 N N . THR A 1 904 ? -18.331 -7.572 -0.209 1.00 87.12 904 THR A N 1
ATOM 7357 C CA . THR A 1 904 ? -18.542 -7.943 -1.619 1.00 87.12 904 THR A CA 1
ATOM 7358 C C . THR A 1 904 ? -18.052 -6.866 -2.590 1.00 87.12 904 THR A C 1
ATOM 7360 O O . THR A 1 904 ? -17.484 -7.187 -3.631 1.00 87.12 904 THR A O 1
ATOM 7363 N N . GLU A 1 905 ? 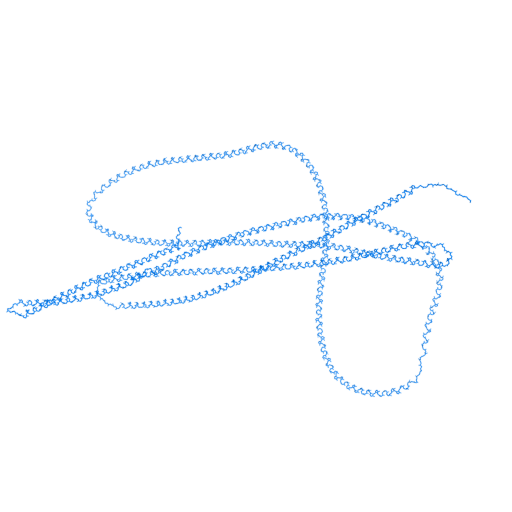-18.180 -5.582 -2.242 1.00 87.00 905 GLU A N 1
ATOM 7364 C CA . GLU A 1 905 ? -17.633 -4.480 -3.039 1.00 87.00 905 GLU A CA 1
ATOM 7365 C C . GLU A 1 905 ? -16.101 -4.463 -3.037 1.00 87.00 905 GLU A C 1
ATOM 7367 O O . GLU A 1 905 ? -15.490 -4.235 -4.084 1.00 87.00 905 GLU A O 1
ATOM 7372 N N . LEU A 1 906 ? -15.469 -4.712 -1.884 1.00 82.00 906 LEU A N 1
ATOM 7373 C CA . LEU A 1 906 ? -14.013 -4.822 -1.769 1.00 82.00 906 LEU A CA 1
ATOM 7374 C C . LEU A 1 906 ? -13.480 -6.052 -2.508 1.00 82.00 906 LEU A C 1
ATOM 7376 O O . LEU A 1 906 ? -12.485 -5.935 -3.220 1.00 82.00 906 LEU A O 1
ATOM 7380 N N . GLU A 1 907 ? -14.156 -7.197 -2.410 1.00 86.06 907 GLU A N 1
ATOM 7381 C CA . GLU A 1 907 ? -13.840 -8.400 -3.189 1.00 86.06 907 GLU A CA 1
ATOM 7382 C C . GLU A 1 907 ? -13.971 -8.114 -4.694 1.00 86.06 907 GLU A C 1
ATOM 7384 O O . GLU A 1 907 ? -13.049 -8.408 -5.453 1.00 86.06 907 GLU A O 1
ATOM 7389 N N . GLY A 1 908 ? -15.031 -7.418 -5.122 1.00 87.44 908 GLY A N 1
ATOM 7390 C CA . GLY A 1 908 ? -15.203 -6.973 -6.507 1.00 87.44 908 GLY A CA 1
ATOM 7391 C C . GLY A 1 908 ? -14.122 -5.992 -6.981 1.00 87.44 908 GLY A C 1
ATOM 7392 O O . GLY A 1 908 ? -13.635 -6.107 -8.105 1.00 87.44 908 GLY A O 1
ATOM 7393 N N . LYS A 1 909 ? -13.690 -5.045 -6.135 1.00 86.06 909 LYS A N 1
ATOM 7394 C CA . LYS A 1 909 ? -12.550 -4.154 -6.432 1.00 86.06 909 LYS A CA 1
ATOM 7395 C C . LYS A 1 909 ? -11.238 -4.935 -6.527 1.00 86.06 909 LYS A C 1
ATOM 7397 O O . LYS A 1 909 ? -10.436 -4.656 -7.410 1.00 86.06 909 LYS A O 1
ATOM 7402 N N . CYS A 1 910 ? -11.034 -5.921 -5.656 1.00 79.56 910 CYS A N 1
ATOM 7403 C CA . CYS A 1 910 ? -9.835 -6.752 -5.641 1.00 79.56 910 CYS A CA 1
ATOM 7404 C C . CYS A 1 910 ? -9.753 -7.652 -6.885 1.00 79.56 910 CYS A C 1
ATOM 7406 O O . CYS A 1 910 ? -8.677 -7.797 -7.458 1.00 79.56 910 CYS A O 1
ATOM 7408 N N . ILE A 1 911 ? -10.885 -8.199 -7.346 1.00 89.19 911 ILE A N 1
ATOM 7409 C CA . ILE A 1 911 ? -10.970 -8.946 -8.611 1.00 89.19 911 ILE A CA 1
ATOM 7410 C C . ILE A 1 911 ? -10.634 -8.033 -9.793 1.00 89.19 911 ILE A C 1
ATOM 7412 O O . ILE A 1 911 ? -9.740 -8.371 -10.561 1.00 89.19 911 ILE A O 1
ATOM 7416 N N . ARG A 1 912 ? -11.245 -6.842 -9.885 1.00 88.44 912 ARG A N 1
ATOM 7417 C CA . ARG A 1 912 ? -10.941 -5.883 -10.963 1.00 88.44 912 ARG A CA 1
ATOM 7418 C C . ARG A 1 912 ? -9.471 -5.466 -10.987 1.00 88.44 912 ARG A C 1
ATOM 7420 O O . ARG A 1 912 ? -8.873 -5.440 -12.052 1.00 88.44 912 ARG A O 1
ATOM 7427 N N . LEU A 1 913 ? -8.875 -5.188 -9.825 1.00 85.50 913 LEU A N 1
ATOM 7428 C CA . LEU A 1 913 ? -7.449 -4.854 -9.726 1.00 85.50 913 LEU A CA 1
ATOM 7429 C C . LEU A 1 913 ? -6.547 -6.023 -10.140 1.00 85.50 913 LEU A C 1
ATOM 7431 O O . LEU A 1 913 ? -5.506 -5.809 -10.756 1.00 85.50 913 LEU A O 1
ATOM 7435 N N . LYS A 1 914 ? -6.937 -7.265 -9.825 1.00 86.38 914 LYS A N 1
ATOM 7436 C CA . LYS A 1 914 ? -6.226 -8.453 -10.312 1.00 86.38 914 LYS A CA 1
ATOM 7437 C C . LYS A 1 914 ? -6.342 -8.582 -11.824 1.00 86.38 914 LYS A C 1
ATOM 7439 O O . LYS A 1 914 ? -5.326 -8.823 -12.458 1.00 86.38 914 LYS A O 1
ATOM 7444 N N . GLU A 1 915 ? -7.528 -8.386 -12.393 1.00 89.12 915 GLU A N 1
ATOM 7445 C CA . GLU A 1 915 ? -7.751 -8.432 -13.842 1.00 89.12 915 GLU A CA 1
ATOM 7446 C C . GLU A 1 915 ? -6.932 -7.360 -14.573 1.00 89.12 915 GLU A C 1
ATOM 7448 O O . GLU A 1 915 ? -6.231 -7.689 -15.532 1.00 89.12 915 GLU A O 1
ATOM 7453 N N . THR A 1 916 ? -6.923 -6.111 -14.088 1.00 88.19 916 THR A N 1
ATOM 7454 C CA . THR A 1 916 ? -6.101 -5.037 -14.672 1.00 88.19 916 THR A CA 1
ATOM 7455 C C . THR A 1 916 ? -4.615 -5.338 -14.548 1.00 88.19 916 THR A C 1
ATOM 7457 O O . THR A 1 916 ? -3.896 -5.218 -15.533 1.00 88.19 916 THR A O 1
ATOM 7460 N N . PHE A 1 917 ? -4.159 -5.816 -13.385 1.00 85.44 917 PHE A N 1
ATOM 7461 C CA . PHE A 1 917 ? -2.759 -6.190 -13.186 1.00 85.44 917 PHE A CA 1
ATOM 7462 C C . PHE A 1 917 ? -2.345 -7.355 -14.092 1.00 85.44 917 PHE A C 1
ATOM 7464 O O . PHE A 1 917 ? -1.266 -7.332 -14.677 1.00 85.44 917 PHE A O 1
ATOM 7471 N N . THR A 1 918 ? -3.204 -8.366 -14.264 1.00 87.94 918 THR A N 1
ATOM 7472 C CA . THR A 1 918 ? -2.941 -9.457 -15.213 1.00 87.94 918 THR A CA 1
ATOM 7473 C C . THR A 1 918 ? -2.953 -8.975 -16.660 1.00 87.94 918 THR A C 1
ATOM 7475 O O . THR A 1 918 ? -2.119 -9.417 -17.442 1.00 87.94 918 THR A O 1
ATOM 7478 N N . GLY A 1 919 ? -3.838 -8.041 -17.018 1.00 88.94 919 GLY A N 1
ATOM 7479 C CA . GLY A 1 919 ? -3.878 -7.437 -18.350 1.00 88.94 919 GLY A CA 1
ATOM 7480 C C . GLY A 1 919 ? -2.619 -6.625 -18.658 1.00 88.94 919 GLY A C 1
ATOM 7481 O O . GLY A 1 919 ? -2.033 -6.781 -19.727 1.00 88.94 919 GLY A O 1
ATOM 7482 N N . GLU A 1 920 ? -2.158 -5.810 -17.708 1.00 85.50 920 GLU A N 1
ATOM 7483 C CA . GLU A 1 920 ? -0.904 -5.059 -17.823 1.00 85.50 920 GLU A CA 1
ATOM 7484 C C . GLU A 1 920 ? 0.306 -5.987 -17.879 1.00 85.50 920 GLU A C 1
ATOM 7486 O O . GLU A 1 920 ? 1.170 -5.804 -18.733 1.00 85.50 920 GLU A O 1
ATOM 7491 N N . LYS A 1 921 ? 0.347 -7.021 -17.031 1.00 86.88 921 LYS A N 1
ATOM 7492 C CA . LYS A 1 921 ? 1.397 -8.042 -17.065 1.00 86.88 921 LYS A CA 1
ATOM 7493 C C . LYS A 1 921 ? 1.476 -8.711 -18.439 1.00 86.88 921 LYS A C 1
ATOM 7495 O O . LYS A 1 921 ? 2.555 -8.742 -19.018 1.00 86.88 921 LYS A O 1
ATOM 7500 N N . ASN A 1 922 ? 0.350 -9.178 -18.979 1.00 89.69 922 ASN A N 1
ATOM 7501 C CA . ASN A 1 922 ? 0.311 -9.808 -20.300 1.00 89.69 922 ASN A CA 1
ATOM 7502 C C . ASN A 1 922 ? 0.758 -8.827 -21.396 1.00 89.69 922 ASN A C 1
ATOM 7504 O O . ASN A 1 922 ? 1.518 -9.199 -22.283 1.00 89.69 922 ASN A O 1
ATOM 7508 N N . ARG A 1 923 ? 0.361 -7.549 -21.308 1.00 90.00 923 ARG A N 1
ATOM 7509 C CA . ARG A 1 923 ? 0.806 -6.506 -22.244 1.00 90.00 923 ARG A CA 1
ATOM 7510 C C . ARG A 1 923 ? 2.321 -6.289 -22.189 1.00 90.00 923 ARG A C 1
ATOM 7512 O O . ARG A 1 923 ? 2.942 -6.125 -23.237 1.00 90.00 923 ARG A O 1
ATOM 7519 N N . TRP A 1 924 ? 2.915 -6.270 -20.996 1.00 84.56 924 TRP A N 1
ATOM 7520 C CA . TRP A 1 924 ? 4.365 -6.156 -20.831 1.00 84.56 924 TRP A CA 1
ATOM 7521 C C . TRP A 1 924 ? 5.100 -7.405 -21.316 1.00 84.56 924 TRP A C 1
ATOM 7523 O O . TRP A 1 924 ? 6.137 -7.272 -21.961 1.00 84.56 924 TRP A O 1
ATOM 7533 N N . GLU A 1 925 ? 4.560 -8.599 -21.066 1.00 88.56 925 GLU A N 1
ATOM 7534 C CA . GLU A 1 925 ? 5.103 -9.860 -21.584 1.00 88.56 925 GLU A CA 1
ATOM 7535 C C . GLU A 1 925 ? 5.068 -9.895 -23.121 1.00 88.56 925 GLU A C 1
ATOM 7537 O O . GLU A 1 925 ? 6.085 -10.199 -23.745 1.00 88.56 925 GLU A O 1
ATOM 7542 N N . ASP A 1 926 ? 3.961 -9.477 -23.742 1.00 88.62 926 ASP A N 1
ATOM 7543 C CA . ASP A 1 926 ? 3.837 -9.358 -25.199 1.00 88.62 926 ASP A CA 1
ATOM 7544 C C . ASP A 1 926 ? 4.812 -8.324 -25.779 1.00 88.62 926 ASP A C 1
ATOM 7546 O O . ASP A 1 926 ? 5.416 -8.546 -26.833 1.00 88.62 926 ASP A O 1
ATOM 7550 N N . LEU A 1 927 ? 4.981 -7.179 -25.108 1.00 86.00 927 LEU A N 1
ATOM 7551 C CA . LEU A 1 927 ? 5.902 -6.131 -25.546 1.00 86.00 927 LEU A CA 1
ATOM 7552 C C . LEU A 1 927 ? 7.360 -6.592 -25.422 1.00 86.00 927 LEU A C 1
ATOM 7554 O O . LEU A 1 927 ? 8.137 -6.406 -26.357 1.00 86.00 927 LEU A O 1
ATOM 7558 N N . MET A 1 928 ? 7.711 -7.275 -24.332 1.00 83.31 928 MET A N 1
ATOM 7559 C CA . MET A 1 928 ? 9.027 -7.891 -24.157 1.00 83.31 928 MET A CA 1
ATOM 7560 C C . MET A 1 928 ? 9.298 -8.979 -25.196 1.00 83.31 928 MET A C 1
ATOM 7562 O O . MET A 1 928 ? 10.389 -9.009 -25.761 1.00 83.31 928 MET A O 1
ATOM 7566 N N . ALA A 1 929 ? 8.318 -9.831 -25.508 1.00 86.12 929 ALA A N 1
ATOM 7567 C CA . ALA A 1 929 ? 8.453 -10.845 -26.552 1.00 86.12 929 ALA A CA 1
ATOM 7568 C C . ALA A 1 929 ? 8.681 -10.210 -27.936 1.00 86.12 929 ALA A C 1
ATOM 7570 O O . ALA A 1 929 ? 9.534 -10.668 -28.700 1.00 86.12 929 ALA A O 1
ATOM 7571 N N . ARG A 1 930 ? 7.978 -9.111 -28.248 1.00 85.62 930 ARG A N 1
ATOM 7572 C CA . ARG A 1 930 ? 8.192 -8.342 -29.486 1.00 85.62 930 ARG A CA 1
ATOM 7573 C C . ARG A 1 930 ? 9.589 -7.730 -29.541 1.00 85.62 930 ARG A C 1
ATOM 7575 O O . ARG A 1 930 ? 10.252 -7.884 -30.561 1.00 85.62 930 ARG A O 1
ATOM 7582 N N . VAL A 1 931 ? 10.053 -7.105 -28.457 1.00 81.88 931 VAL A N 1
ATOM 7583 C CA . VAL A 1 931 ? 11.407 -6.526 -28.369 1.00 81.88 931 VAL A CA 1
ATOM 7584 C C . VAL A 1 931 ? 12.487 -7.604 -28.499 1.00 81.88 931 VAL A C 1
ATOM 7586 O O . VAL A 1 931 ? 13.472 -7.408 -29.203 1.00 81.88 931 VAL A O 1
ATOM 7589 N N . GLN A 1 932 ? 12.305 -8.771 -27.879 1.00 85.62 932 GLN A N 1
ATOM 7590 C CA . GLN A 1 932 ? 13.234 -9.896 -28.032 1.00 85.62 932 GLN A CA 1
ATOM 7591 C C . GLN A 1 932 ? 13.262 -10.421 -29.472 1.00 85.62 932 GLN A C 1
ATOM 7593 O O . GLN A 1 932 ? 14.335 -10.706 -30.005 1.00 85.62 932 GLN A O 1
ATOM 7598 N N . SER A 1 933 ? 12.100 -10.508 -30.126 1.00 84.50 933 SER A N 1
ATOM 7599 C CA . SER A 1 933 ? 12.007 -10.907 -31.531 1.00 84.50 933 SER A CA 1
ATOM 7600 C C . SER A 1 933 ? 12.710 -9.906 -32.451 1.00 84.50 933 SER A C 1
ATOM 7602 O O . SER A 1 933 ? 13.520 -10.323 -33.280 1.00 84.50 933 SER A O 1
ATOM 7604 N N . THR A 1 934 ? 12.462 -8.600 -32.308 1.00 85.06 934 THR A N 1
ATOM 7605 C CA . THR A 1 934 ? 13.124 -7.573 -33.134 1.00 85.06 934 THR A CA 1
ATOM 7606 C C . THR A 1 934 ? 14.626 -7.523 -32.869 1.00 85.06 934 THR A C 1
ATOM 7608 O O . THR A 1 934 ? 15.410 -7.480 -33.815 1.00 85.06 934 THR A O 1
ATOM 7611 N N . TRP A 1 935 ? 15.051 -7.640 -31.608 1.00 84.06 935 TRP A N 1
ATOM 7612 C CA . TRP A 1 935 ? 16.466 -7.736 -31.247 1.00 84.06 935 TRP A CA 1
ATOM 7613 C C . TRP A 1 935 ? 17.152 -8.934 -31.913 1.00 84.06 935 TRP A C 1
ATOM 7615 O O . TRP A 1 935 ? 18.224 -8.787 -32.499 1.00 84.06 935 TRP A O 1
ATOM 7625 N N . SER A 1 936 ? 16.518 -10.111 -31.890 1.00 86.56 936 SER A N 1
ATOM 7626 C CA . SER A 1 936 ? 17.069 -11.305 -32.538 1.00 86.56 936 SER A CA 1
ATOM 7627 C C . SER A 1 936 ? 17.226 -11.129 -34.056 1.00 86.56 936 SER A C 1
ATOM 7629 O O . SER A 1 936 ? 18.240 -11.539 -34.617 1.00 86.56 936 SER A O 1
ATOM 7631 N N . GLN A 1 937 ? 16.279 -10.451 -34.715 1.00 84.81 937 GLN A N 1
ATOM 7632 C CA . GLN A 1 937 ? 16.349 -10.146 -36.147 1.00 84.81 937 GLN A CA 1
ATOM 7633 C C . GLN A 1 937 ? 17.489 -9.173 -36.469 1.00 84.81 937 GLN A C 1
ATOM 7635 O O . GLN A 1 937 ? 18.269 -9.431 -37.387 1.00 84.81 937 GLN A O 1
ATOM 7640 N N . VAL A 1 938 ? 17.647 -8.107 -35.676 1.00 85.50 938 VAL A N 1
ATOM 7641 C CA . VAL A 1 938 ? 18.769 -7.162 -35.812 1.00 85.50 938 VAL A CA 1
ATOM 7642 C C . VAL A 1 938 ? 20.108 -7.871 -35.592 1.00 85.50 938 VAL A C 1
ATOM 7644 O O . VAL A 1 938 ? 21.065 -7.622 -36.323 1.00 85.50 938 VAL A O 1
ATOM 7647 N N . GLN A 1 939 ? 20.187 -8.800 -34.637 1.00 85.81 939 GLN A N 1
ATOM 7648 C CA . GLN A 1 939 ? 21.405 -9.564 -34.365 1.00 85.81 939 GLN A CA 1
ATOM 7649 C C . GLN A 1 939 ? 21.789 -10.493 -35.529 1.00 85.81 939 GLN A C 1
ATOM 7651 O O . GLN A 1 939 ? 22.970 -10.581 -35.873 1.00 85.81 939 GLN A O 1
ATOM 7656 N N . VAL A 1 940 ? 20.811 -11.148 -36.166 1.00 87.19 940 VAL A N 1
ATOM 7657 C CA . VAL A 1 940 ? 21.038 -11.957 -37.377 1.00 87.19 940 VAL A CA 1
ATOM 7658 C C . VAL A 1 940 ? 21.545 -11.079 -38.521 1.00 87.19 940 VAL A C 1
ATOM 7660 O O . VAL A 1 940 ? 22.588 -11.382 -39.099 1.00 87.19 940 VAL A O 1
ATOM 7663 N N . GLN A 1 941 ? 20.884 -9.949 -38.786 1.00 86.19 941 GLN A N 1
ATOM 7664 C CA . GLN A 1 941 ? 21.290 -9.017 -39.845 1.00 86.19 941 GLN A CA 1
ATOM 7665 C C . GLN A 1 941 ? 22.673 -8.401 -39.584 1.00 86.19 941 GLN A C 1
ATOM 7667 O O . GLN A 1 941 ? 23.474 -8.261 -40.507 1.00 86.19 941 GLN A O 1
ATOM 7672 N N . HIS A 1 942 ? 23.012 -8.096 -38.329 1.00 85.12 942 HIS A N 1
ATOM 7673 C CA . HIS A 1 942 ? 24.358 -7.663 -37.952 1.00 85.12 942 HIS A CA 1
ATOM 7674 C C . HIS A 1 942 ? 25.407 -8.764 -38.206 1.00 85.12 942 HIS A C 1
ATOM 7676 O O . HIS A 1 942 ? 26.517 -8.481 -38.672 1.00 85.12 942 HIS A O 1
ATOM 7682 N N . GLY A 1 943 ? 25.067 -10.027 -37.931 1.00 85.56 943 GLY A N 1
ATOM 7683 C CA . GLY A 1 943 ? 25.903 -11.184 -38.258 1.00 85.56 943 GLY A CA 1
ATOM 7684 C C . GLY A 1 943 ? 26.158 -11.314 -39.762 1.00 85.56 943 GLY A C 1
ATOM 7685 O O . GLY A 1 943 ? 27.307 -11.447 -40.183 1.00 85.56 943 GLY A O 1
ATOM 7686 N N . GLU A 1 944 ? 25.112 -11.188 -40.579 1.00 87.56 944 GLU A N 1
ATOM 7687 C CA . GLU A 1 944 ? 25.201 -11.198 -42.047 1.00 87.56 944 GLU A CA 1
ATOM 7688 C C . GLU A 1 944 ? 26.007 -10.011 -42.590 1.00 87.56 944 GLU A C 1
ATOM 7690 O O . GLU A 1 944 ? 26.817 -10.166 -43.508 1.00 87.56 944 GLU A O 1
ATOM 7695 N N . MET A 1 945 ? 25.856 -8.833 -41.982 1.00 86.31 945 MET A N 1
ATOM 7696 C CA . MET A 1 945 ? 26.617 -7.631 -42.317 1.00 86.31 945 MET A CA 1
ATOM 7697 C C . MET A 1 945 ? 28.112 -7.822 -42.029 1.00 86.31 945 MET A C 1
ATOM 7699 O O . MET A 1 945 ? 28.961 -7.564 -42.885 1.00 86.31 945 MET A O 1
ATOM 7703 N N . THR A 1 946 ? 28.443 -8.369 -40.857 1.00 85.06 946 THR A N 1
ATOM 7704 C CA . THR A 1 946 ? 29.823 -8.708 -40.473 1.00 85.06 946 THR A CA 1
ATOM 7705 C C . THR A 1 946 ? 30.413 -9.758 -41.414 1.00 85.06 946 THR A C 1
ATOM 7707 O O . THR A 1 946 ? 31.555 -9.622 -41.862 1.00 85.06 946 THR A O 1
ATOM 7710 N N . GLN A 1 947 ? 29.634 -10.782 -41.775 1.00 88.12 947 GLN A N 1
ATOM 7711 C CA . GLN A 1 947 ? 30.045 -11.818 -42.719 1.00 88.12 947 GLN A CA 1
ATOM 7712 C C . GLN A 1 947 ? 30.308 -11.234 -44.115 1.00 88.12 947 GLN A C 1
ATOM 7714 O O . GLN A 1 947 ? 31.315 -11.574 -44.734 1.00 88.12 947 GLN A O 1
ATOM 7719 N N . THR A 1 948 ? 29.460 -10.320 -44.586 1.00 88.44 948 THR A N 1
ATOM 7720 C CA . THR A 1 948 ? 29.598 -9.658 -45.893 1.00 88.44 948 THR A CA 1
ATOM 7721 C C . THR A 1 948 ? 30.811 -8.726 -45.923 1.00 88.44 948 THR A C 1
ATOM 7723 O O . THR A 1 948 ? 31.581 -8.757 -46.879 1.00 88.44 948 THR A O 1
ATOM 7726 N N . LEU A 1 949 ? 31.073 -7.954 -44.865 1.00 83.12 949 LEU A N 1
ATOM 7727 C CA . LEU A 1 949 ? 32.276 -7.112 -44.788 1.00 83.12 949 LEU A CA 1
ATOM 7728 C C . LEU A 1 949 ? 33.567 -7.931 -44.776 1.00 83.12 949 LEU A C 1
ATOM 7730 O O . LEU A 1 949 ? 34.537 -7.583 -45.444 1.00 83.12 949 LEU A O 1
ATOM 7734 N N . THR A 1 950 ? 33.588 -9.018 -44.008 1.00 82.94 950 THR A N 1
ATOM 7735 C CA . THR A 1 950 ? 34.830 -9.753 -43.751 1.00 82.94 950 THR A CA 1
ATOM 7736 C C . THR A 1 950 ? 35.109 -10.842 -44.782 1.00 82.94 950 THR A C 1
ATOM 7738 O O . THR A 1 950 ? 36.279 -11.088 -45.083 1.00 82.94 950 THR A O 1
ATOM 7741 N N . ASN A 1 951 ? 34.081 -11.515 -45.312 1.00 84.75 951 ASN A N 1
ATOM 7742 C CA . ASN A 1 951 ? 34.217 -12.729 -46.125 1.00 84.75 951 ASN A CA 1
ATOM 7743 C C . ASN A 1 951 ? 33.720 -12.595 -47.578 1.00 84.75 951 ASN A C 1
ATOM 7745 O O . ASN A 1 951 ? 33.920 -13.540 -48.343 1.00 84.75 951 ASN A O 1
ATOM 7749 N N . TYR A 1 952 ? 33.087 -11.488 -47.992 1.00 88.44 952 TYR A N 1
ATOM 7750 C CA . TYR A 1 952 ? 32.537 -11.387 -49.352 1.00 88.44 952 TYR A CA 1
ATOM 7751 C C . TYR A 1 952 ? 33.630 -11.520 -50.416 1.00 88.44 952 TYR A C 1
ATOM 7753 O O . TYR A 1 952 ? 34.543 -10.699 -50.489 1.00 88.44 952 TYR A O 1
ATOM 7761 N N . ARG A 1 953 ? 33.537 -12.590 -51.220 1.00 86.06 953 ARG A N 1
ATOM 7762 C CA . ARG A 1 953 ? 34.483 -12.929 -52.297 1.00 86.06 953 ARG A CA 1
ATOM 7763 C C . ARG A 1 953 ? 35.958 -12.828 -51.873 1.00 86.06 953 ARG A C 1
ATOM 7765 O O . ARG A 1 953 ? 36.818 -12.478 -52.678 1.00 86.06 953 ARG A O 1
ATOM 7772 N N . ARG A 1 954 ? 36.268 -13.162 -50.610 1.00 86.25 954 ARG A N 1
ATOM 7773 C CA . ARG A 1 954 ? 37.632 -13.073 -50.061 1.00 86.25 954 ARG A CA 1
ATOM 7774 C C . ARG A 1 954 ? 38.647 -13.821 -50.925 1.00 86.25 954 ARG A C 1
ATOM 7776 O O . ARG A 1 954 ? 39.716 -13.284 -51.192 1.00 86.25 954 ARG A O 1
ATOM 7783 N N . ASP A 1 955 ? 38.308 -15.024 -51.372 1.00 85.75 955 ASP A N 1
ATOM 7784 C CA . ASP A 1 955 ? 39.218 -15.858 -52.161 1.00 85.75 955 ASP A CA 1
ATOM 7785 C C . ASP A 1 955 ? 39.529 -15.227 -53.525 1.00 85.75 955 ASP A C 1
ATOM 7787 O O . ASP A 1 955 ? 40.681 -15.232 -53.960 1.00 85.75 955 ASP A O 1
ATOM 7791 N N . GLU A 1 956 ? 38.536 -14.591 -54.159 1.00 84.44 956 GLU A N 1
ATOM 7792 C CA . GLU A 1 956 ? 38.736 -13.822 -55.390 1.00 84.44 956 GLU A CA 1
ATOM 7793 C C . GLU A 1 956 ? 39.620 -12.596 -55.130 1.00 84.44 956 GLU A C 1
ATOM 7795 O O . GLU A 1 956 ? 40.555 -12.359 -55.884 1.00 84.44 956 GLU A O 1
ATOM 7800 N N . LEU A 1 957 ? 39.402 -11.852 -54.040 1.00 85.25 957 LEU A N 1
ATOM 7801 C CA . LEU A 1 957 ? 40.221 -10.685 -53.677 1.00 85.25 957 LEU A CA 1
ATOM 7802 C C . LEU A 1 957 ? 41.681 -11.057 -53.375 1.00 85.25 957 LEU A C 1
ATOM 7804 O O . LEU A 1 957 ? 42.609 -10.364 -53.799 1.00 85.25 957 LEU A O 1
ATOM 7808 N N . VAL A 1 958 ? 41.902 -12.169 -52.672 1.00 85.56 958 VAL A N 1
ATOM 7809 C CA . VAL A 1 958 ? 43.245 -12.699 -52.396 1.00 85.56 958 VAL A CA 1
ATOM 7810 C C . VAL A 1 958 ? 43.925 -13.146 -53.693 1.00 85.56 958 VAL A C 1
ATOM 7812 O O . VAL A 1 958 ? 45.095 -12.818 -53.906 1.00 85.56 958 VAL A O 1
ATOM 7815 N N . ALA A 1 959 ? 43.196 -13.817 -54.590 1.00 83.06 959 ALA A N 1
ATOM 7816 C CA . ALA A 1 959 ? 43.696 -14.175 -55.916 1.00 83.06 959 ALA A CA 1
ATOM 7817 C C . ALA A 1 959 ? 43.982 -12.933 -56.784 1.00 83.06 959 ALA A C 1
ATOM 7819 O O . ALA A 1 959 ? 44.996 -12.882 -57.478 1.00 83.06 959 ALA A O 1
ATOM 7820 N N . HIS A 1 960 ? 43.147 -11.894 -56.710 1.00 85.38 960 HIS A N 1
ATOM 7821 C CA . HIS A 1 960 ? 43.365 -10.610 -57.382 1.00 85.38 960 HIS A CA 1
ATOM 7822 C C . HIS A 1 960 ? 44.644 -9.926 -56.886 1.00 85.38 960 HIS A C 1
ATOM 7824 O O . HIS A 1 960 ? 45.411 -9.406 -57.691 1.00 85.38 960 HIS A O 1
ATOM 7830 N N . ARG A 1 961 ? 44.927 -9.967 -55.578 1.00 86.44 961 ARG A N 1
ATOM 7831 C CA . ARG A 1 961 ? 46.154 -9.393 -55.005 1.00 86.44 961 ARG A CA 1
ATOM 7832 C C . ARG A 1 961 ? 47.411 -10.118 -55.486 1.00 86.44 961 ARG A C 1
ATOM 7834 O O . ARG A 1 961 ? 48.390 -9.460 -55.834 1.00 86.44 961 ARG A O 1
ATOM 7841 N N . SER A 1 962 ? 47.403 -11.452 -55.508 1.00 86.19 962 SER A N 1
ATOM 7842 C CA . SER A 1 962 ? 48.558 -12.228 -55.979 1.00 86.19 962 SER A CA 1
ATOM 7843 C C . SER A 1 962 ? 48.790 -12.053 -57.481 1.00 86.19 962 SER A C 1
ATOM 7845 O O . SER A 1 962 ? 49.918 -11.815 -57.900 1.00 86.19 962 SER A O 1
ATOM 7847 N N . THR A 1 963 ? 47.731 -12.084 -58.289 1.00 84.81 963 THR A N 1
ATOM 7848 C CA . THR A 1 963 ? 47.819 -11.879 -59.745 1.00 84.81 963 THR A CA 1
ATOM 7849 C C . THR A 1 963 ? 48.180 -10.442 -60.120 1.00 84.81 963 THR A C 1
ATOM 7851 O O . THR A 1 963 ? 48.986 -10.248 -61.022 1.00 84.81 963 THR A O 1
ATOM 7854 N N . SER A 1 964 ? 47.680 -9.435 -59.396 1.00 88.19 964 SER A N 1
ATOM 7855 C CA . SER A 1 964 ? 48.090 -8.032 -59.559 1.00 88.19 964 SER A CA 1
ATOM 7856 C C . SER A 1 964 ? 49.578 -7.839 -59.249 1.00 88.19 964 SER A C 1
ATOM 7858 O O . SER A 1 964 ? 50.283 -7.198 -60.026 1.00 88.19 964 SER A O 1
ATOM 7860 N N . ALA A 1 965 ? 50.088 -8.457 -58.177 1.00 86.19 965 ALA A N 1
ATOM 7861 C CA . ALA A 1 965 ? 51.514 -8.412 -57.854 1.00 86.19 965 ALA A CA 1
ATOM 7862 C C . ALA A 1 965 ? 52.379 -9.085 -58.935 1.00 86.19 965 ALA A C 1
ATOM 7864 O O . ALA A 1 965 ? 53.436 -8.564 -59.288 1.00 86.19 965 ALA A O 1
ATOM 7865 N N . VAL A 1 966 ? 51.917 -10.211 -59.496 1.00 89.00 966 VAL A N 1
ATOM 7866 C CA . VAL A 1 966 ? 52.593 -10.888 -60.614 1.00 89.00 966 VAL A CA 1
ATOM 7867 C C . VAL A 1 966 ? 52.593 -10.009 -61.866 1.00 89.00 966 VAL A C 1
ATOM 7869 O O . VAL A 1 966 ? 53.660 -9.783 -62.427 1.00 89.00 966 VAL A O 1
ATOM 7872 N N . LEU A 1 967 ? 51.448 -9.444 -62.265 1.00 89.62 967 LEU A N 1
ATOM 7873 C CA . LEU A 1 967 ? 51.348 -8.561 -63.434 1.00 89.62 967 LEU A CA 1
ATOM 7874 C C . LEU A 1 967 ? 52.192 -7.291 -63.275 1.00 89.62 967 LEU A C 1
ATOM 7876 O O . LEU A 1 967 ? 52.883 -6.899 -64.211 1.00 89.62 967 LEU A O 1
ATOM 7880 N N . SER A 1 968 ? 52.206 -6.679 -62.088 1.00 88.62 968 SER A N 1
ATOM 7881 C CA . SER A 1 968 ? 53.060 -5.521 -61.801 1.00 88.62 968 SER A CA 1
ATOM 7882 C C . SER A 1 968 ? 54.547 -5.866 -61.930 1.00 88.62 968 SER A C 1
ATOM 7884 O O . SER A 1 968 ? 55.318 -5.060 -62.451 1.00 88.62 968 SER A O 1
ATOM 7886 N N . ASN A 1 969 ? 54.955 -7.055 -61.478 1.00 90.81 969 ASN A N 1
ATOM 7887 C CA . ASN A 1 969 ? 56.328 -7.527 -61.628 1.00 90.81 969 ASN A CA 1
ATOM 7888 C C . ASN A 1 969 ? 56.660 -7.834 -63.100 1.00 90.81 969 ASN A C 1
ATOM 7890 O O . ASN A 1 969 ? 57.712 -7.438 -63.588 1.00 90.81 969 ASN A O 1
ATOM 7894 N N . GLU A 1 970 ? 55.748 -8.469 -63.842 1.00 89.88 970 GLU A N 1
ATOM 7895 C CA . GLU A 1 970 ? 55.906 -8.729 -65.280 1.00 89.88 970 GLU A CA 1
ATOM 7896 C C . GLU A 1 970 ? 56.036 -7.432 -66.091 1.00 89.88 970 GLU A C 1
ATOM 7898 O O . GLU A 1 970 ? 56.926 -7.333 -66.934 1.00 89.88 970 GLU A O 1
ATOM 7903 N N . ILE A 1 971 ? 55.212 -6.414 -65.813 1.00 90.56 971 ILE A N 1
ATOM 7904 C CA . ILE A 1 971 ? 55.314 -5.087 -66.444 1.00 90.56 971 ILE A CA 1
ATOM 7905 C C . ILE A 1 971 ? 56.667 -4.446 -66.119 1.00 90.56 971 ILE A C 1
ATOM 7907 O O . ILE A 1 971 ? 57.308 -3.899 -67.017 1.00 90.56 971 ILE A O 1
ATOM 7911 N N . SER A 1 972 ? 57.131 -4.540 -64.869 1.00 91.38 972 SER A N 1
ATOM 7912 C CA . SER A 1 972 ? 58.445 -4.024 -64.467 1.00 91.38 972 SER A CA 1
ATOM 7913 C C . SER A 1 972 ? 59.588 -4.719 -65.217 1.00 91.38 972 SER A C 1
ATOM 7915 O O . SER A 1 972 ? 60.463 -4.041 -65.753 1.00 91.38 972 SER A O 1
ATOM 7917 N N . ILE A 1 973 ? 59.543 -6.050 -65.346 1.00 91.19 973 ILE A N 1
ATOM 7918 C CA . ILE A 1 973 ? 60.534 -6.829 -66.104 1.00 91.19 973 ILE A CA 1
ATOM 7919 C C . ILE A 1 973 ? 60.527 -6.431 -67.583 1.00 91.19 973 ILE A C 1
ATOM 7921 O O . ILE A 1 973 ? 61.592 -6.183 -68.144 1.00 91.19 973 ILE A O 1
ATOM 7925 N N . VAL A 1 974 ? 59.351 -6.344 -68.215 1.00 90.38 974 VAL A N 1
ATOM 7926 C CA . VAL A 1 974 ? 59.245 -5.954 -69.632 1.00 90.38 974 VAL A CA 1
ATOM 7927 C C . VAL A 1 974 ? 59.737 -4.523 -69.838 1.00 90.38 974 VAL A C 1
ATOM 7929 O O . VAL A 1 974 ? 60.417 -4.267 -70.822 1.00 90.38 974 VAL A O 1
ATOM 7932 N N . THR A 1 975 ? 59.451 -3.607 -68.907 1.00 89.62 975 THR A N 1
ATOM 7933 C CA . THR A 1 975 ? 59.932 -2.215 -68.967 1.00 89.62 975 THR A CA 1
ATOM 7934 C C . THR A 1 975 ? 61.456 -2.162 -68.899 1.00 89.62 975 THR A C 1
ATOM 7936 O O . THR A 1 975 ? 62.074 -1.512 -69.733 1.00 89.62 975 THR A O 1
ATOM 7939 N N . LYS A 1 976 ? 62.069 -2.935 -67.997 1.00 91.25 976 LYS A N 1
ATOM 7940 C CA . LYS A 1 976 ? 63.528 -3.029 -67.895 1.00 91.25 976 LYS A CA 1
ATOM 7941 C C . LYS A 1 976 ? 64.171 -3.647 -69.143 1.00 91.25 976 LYS A C 1
ATOM 7943 O O . LYS A 1 976 ? 65.181 -3.152 -69.623 1.00 91.25 976 LYS A O 1
ATOM 7948 N N . GLN A 1 977 ? 63.567 -4.696 -69.709 1.00 89.62 977 GLN A N 1
ATOM 7949 C CA . GLN A 1 977 ? 64.016 -5.267 -70.987 1.00 89.62 977 GLN A CA 1
ATOM 7950 C C . GLN A 1 977 ? 63.919 -4.247 -72.128 1.00 89.62 977 GLN A C 1
ATOM 7952 O O . GLN A 1 977 ? 64.749 -4.250 -73.030 1.00 89.62 977 GLN A O 1
ATOM 7957 N N . LEU A 1 978 ? 62.909 -3.378 -72.097 1.00 90.88 978 LEU A N 1
ATOM 7958 C CA . LEU A 1 978 ? 62.730 -2.303 -73.066 1.00 90.88 978 LEU A CA 1
ATOM 7959 C C . LEU A 1 978 ? 63.862 -1.276 -72.963 1.00 90.88 978 LEU A C 1
ATOM 7961 O O . LEU A 1 978 ? 64.459 -0.953 -73.983 1.00 90.88 978 LEU A O 1
ATOM 7965 N N . GLU A 1 979 ? 64.191 -0.841 -71.744 1.00 90.38 979 GLU A N 1
ATOM 7966 C CA . GLU A 1 979 ? 65.307 0.071 -71.460 1.00 90.38 979 GLU A CA 1
ATOM 7967 C C . GLU A 1 979 ? 66.648 -0.519 -71.933 1.00 90.38 979 GLU A C 1
ATOM 7969 O O . GLU A 1 979 ? 67.374 0.131 -72.679 1.00 90.38 979 GLU A O 1
ATOM 7974 N N . GLU A 1 980 ? 66.942 -1.781 -71.596 1.00 90.94 980 GLU A N 1
ATOM 7975 C CA . GLU A 1 980 ? 68.177 -2.470 -72.013 1.00 90.94 980 GLU A CA 1
ATOM 7976 C C . GLU A 1 980 ? 68.298 -2.575 -73.548 1.00 90.94 980 GLU A C 1
ATOM 7978 O O . GLU A 1 980 ? 69.375 -2.400 -74.121 1.00 90.94 980 GLU A O 1
ATOM 7983 N N . VAL A 1 981 ? 67.190 -2.849 -74.245 1.00 90.25 981 VAL A N 1
ATOM 7984 C CA . VAL A 1 981 ? 67.169 -2.961 -75.712 1.00 90.25 981 VAL A CA 1
ATOM 7985 C C . VAL A 1 981 ? 67.219 -1.583 -76.390 1.00 90.25 981 VAL A C 1
ATOM 7987 O O . VAL A 1 981 ? 67.843 -1.445 -77.444 1.00 90.25 981 VAL A O 1
ATOM 7990 N N . GLU A 1 982 ? 66.621 -0.551 -75.793 1.00 89.38 982 GLU A N 1
ATOM 7991 C CA . GLU A 1 982 ? 66.750 0.839 -76.247 1.00 89.38 982 GLU A CA 1
ATOM 7992 C C . GLU A 1 982 ? 68.187 1.354 -76.086 1.00 89.38 982 GLU A C 1
ATOM 7994 O O . GLU A 1 982 ? 68.713 1.969 -77.015 1.00 89.38 982 GLU A O 1
ATOM 7999 N N . GLU A 1 983 ? 68.873 1.022 -74.989 1.00 90.12 983 GLU A N 1
ATOM 8000 C CA . GLU A 1 983 ? 70.306 1.297 -74.833 1.00 90.12 983 GLU A CA 1
ATOM 8001 C C . GLU A 1 983 ? 71.138 0.587 -75.912 1.00 90.12 983 GLU A C 1
ATOM 8003 O O . GLU A 1 983 ? 71.980 1.216 -76.559 1.00 90.12 983 GLU A O 1
ATOM 8008 N N . MET A 1 984 ? 70.859 -0.696 -76.193 1.00 88.12 984 MET A N 1
ATOM 8009 C CA . MET A 1 984 ? 71.515 -1.414 -77.296 1.00 88.12 984 MET A CA 1
ATOM 8010 C C . MET A 1 984 ? 71.279 -0.729 -78.649 1.00 88.12 984 MET A C 1
ATOM 8012 O O . MET A 1 984 ? 72.217 -0.612 -79.440 1.00 88.12 984 MET A O 1
ATOM 8016 N N . LYS A 1 985 ? 70.066 -0.225 -78.916 1.00 89.81 985 LYS A N 1
ATOM 8017 C CA . LYS A 1 985 ? 69.772 0.538 -80.138 1.00 89.81 985 LYS A CA 1
ATOM 8018 C C . LYS A 1 985 ? 70.662 1.778 -80.238 1.00 89.81 985 LYS A C 1
ATOM 8020 O O . LYS A 1 985 ? 71.304 1.961 -81.268 1.00 89.81 985 LYS A O 1
ATOM 8025 N N . VAL A 1 986 ? 70.738 2.577 -79.172 1.00 89.25 986 VAL A N 1
ATOM 8026 C CA . VAL A 1 986 ? 71.557 3.801 -79.137 1.00 89.25 986 VAL A CA 1
ATOM 8027 C C . VAL A 1 986 ? 73.032 3.483 -79.404 1.00 89.25 986 VAL A C 1
ATOM 8029 O O . VAL A 1 986 ? 73.679 4.187 -80.178 1.00 89.25 986 VAL A O 1
ATOM 8032 N N . THR A 1 987 ? 73.566 2.398 -78.831 1.00 88.44 987 THR A N 1
ATOM 8033 C CA . THR A 1 987 ? 74.961 1.989 -79.094 1.00 88.44 987 THR A CA 1
ATOM 8034 C C . THR A 1 987 ? 75.195 1.570 -80.548 1.00 88.44 987 THR A C 1
ATOM 8036 O O . THR A 1 987 ? 76.187 1.977 -81.147 1.00 88.44 987 THR A O 1
ATOM 8039 N N . LEU A 1 988 ? 74.269 0.818 -81.154 1.00 87.88 988 LEU A N 1
ATOM 8040 C CA . LEU A 1 988 ? 74.376 0.402 -82.554 1.00 87.88 988 LEU A CA 1
ATOM 8041 C C . LEU A 1 988 ? 74.196 1.570 -83.531 1.00 87.88 988 LEU A C 1
ATOM 8043 O O . LEU A 1 988 ? 74.856 1.594 -84.566 1.00 87.88 988 LEU A O 1
ATOM 8047 N N . GLU A 1 989 ? 73.328 2.535 -83.221 1.00 88.88 989 GLU A N 1
ATOM 8048 C CA . GLU A 1 989 ? 73.197 3.774 -83.997 1.00 88.88 989 GLU A CA 1
ATOM 8049 C C . GLU A 1 989 ? 74.492 4.593 -83.934 1.00 88.88 989 GLU A C 1
ATOM 8051 O O . GLU A 1 989 ? 74.980 5.036 -84.973 1.00 88.88 989 GLU A O 1
ATOM 8056 N N . HIS A 1 990 ? 75.117 4.691 -82.756 1.00 89.12 99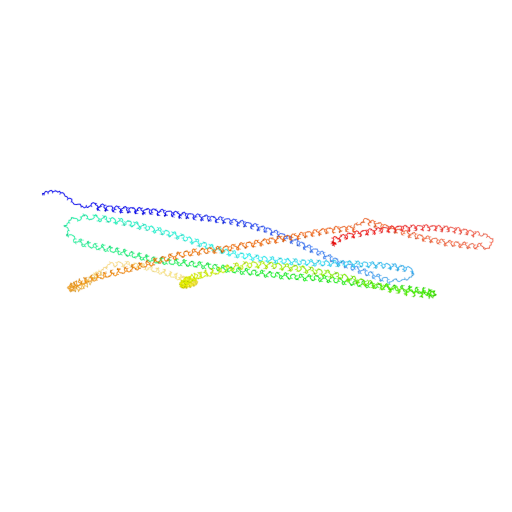0 HIS A N 1
ATOM 8057 C CA . HIS A 1 990 ? 76.421 5.336 -82.608 1.00 89.12 990 HIS A CA 1
ATOM 8058 C C . HIS A 1 990 ? 77.525 4.631 -83.417 1.00 89.12 990 HIS A C 1
ATOM 8060 O O . HIS A 1 990 ? 78.313 5.298 -84.087 1.00 89.12 990 HIS A O 1
ATOM 8066 N N . ASP A 1 991 ? 77.557 3.292 -83.421 1.00 86.00 991 ASP A N 1
ATOM 8067 C CA . ASP A 1 991 ? 78.482 2.503 -84.250 1.00 86.00 991 ASP A CA 1
ATOM 8068 C C . ASP A 1 991 ? 78.244 2.732 -85.754 1.00 86.00 991 ASP A C 1
ATOM 8070 O O . ASP A 1 991 ? 79.196 2.822 -86.534 1.00 86.00 991 ASP A O 1
ATOM 8074 N N . VAL A 1 992 ? 76.978 2.825 -86.182 1.00 87.50 992 VAL A N 1
ATOM 8075 C CA . VAL A 1 992 ? 76.610 3.141 -87.571 1.00 87.50 992 VAL A CA 1
ATOM 8076 C C . VAL A 1 992 ? 77.103 4.534 -87.950 1.00 87.50 992 VAL A C 1
ATOM 8078 O O . VAL A 1 992 ? 77.673 4.684 -89.031 1.00 87.50 992 VAL A O 1
ATOM 8081 N N . ASP A 1 993 ? 76.915 5.531 -87.089 1.00 86.25 993 ASP A N 1
ATOM 8082 C CA . ASP A 1 993 ? 77.383 6.898 -87.326 1.00 86.25 993 ASP A CA 1
ATOM 8083 C C . ASP A 1 993 ? 78.916 6.960 -87.377 1.00 86.25 993 ASP A C 1
ATOM 8085 O O . ASP A 1 993 ? 79.480 7.550 -88.300 1.00 86.25 993 ASP A O 1
ATOM 8089 N N . ALA A 1 994 ? 79.610 6.274 -86.463 1.00 86.00 994 ALA A N 1
ATOM 8090 C CA . ALA A 1 994 ? 81.067 6.169 -86.468 1.00 86.00 994 ALA A CA 1
ATOM 8091 C C . ALA A 1 994 ? 81.587 5.549 -87.778 1.00 86.00 994 ALA A C 1
ATOM 8093 O O . ALA A 1 994 ? 82.426 6.146 -88.459 1.00 86.00 994 ALA A O 1
ATOM 8094 N N . LEU A 1 995 ? 81.031 4.405 -88.195 1.00 86.19 995 LEU A N 1
ATOM 8095 C CA . LEU A 1 995 ? 81.388 3.756 -89.460 1.00 86.19 995 LEU A CA 1
ATOM 8096 C C . LEU A 1 995 ? 81.046 4.628 -90.674 1.00 86.19 995 LEU A C 1
ATOM 8098 O O . LEU A 1 995 ? 81.807 4.654 -91.640 1.00 86.19 995 LEU A O 1
ATOM 8102 N N . GLN A 1 996 ? 79.935 5.372 -90.638 1.00 86.25 996 GLN A N 1
ATOM 8103 C CA . GLN A 1 996 ? 79.612 6.341 -91.683 1.00 86.25 996 GLN A CA 1
ATOM 8104 C C . GLN A 1 996 ? 80.674 7.436 -91.758 1.00 86.25 996 GLN A C 1
ATOM 8106 O O . GLN A 1 996 ? 81.116 7.752 -92.860 1.00 86.25 996 GLN A O 1
ATOM 8111 N N . THR A 1 997 ? 81.128 8.003 -90.638 1.00 85.00 997 THR A N 1
ATOM 8112 C CA . THR A 1 997 ? 82.185 9.031 -90.665 1.00 85.00 997 THR A CA 1
ATOM 8113 C C . THR A 1 997 ? 83.511 8.489 -91.206 1.00 85.00 997 THR A C 1
ATOM 8115 O O . THR A 1 997 ? 84.178 9.170 -91.989 1.00 85.00 997 THR A O 1
ATOM 8118 N N . GLU A 1 998 ? 83.858 7.240 -90.878 1.00 83.62 998 GLU A N 1
ATOM 8119 C CA . GLU A 1 998 ? 85.031 6.550 -91.421 1.00 83.62 998 GLU A CA 1
ATOM 8120 C C . GLU A 1 998 ? 84.888 6.320 -92.935 1.00 83.62 998 GLU A C 1
ATOM 8122 O O . GLU A 1 998 ? 85.795 6.653 -93.699 1.00 83.62 998 GLU A O 1
ATOM 8127 N N . ALA A 1 999 ? 83.716 5.871 -93.398 1.00 81.88 999 ALA A N 1
ATOM 8128 C CA . ALA A 1 999 ? 83.416 5.721 -94.820 1.00 81.88 999 ALA A CA 1
ATOM 8129 C C . ALA A 1 999 ? 83.512 7.060 -95.573 1.00 81.88 999 ALA A C 1
ATOM 8131 O O . ALA A 1 999 ? 84.150 7.112 -96.622 1.00 81.88 999 ALA A O 1
ATOM 8132 N N . HIS A 1 1000 ? 82.975 8.160 -95.030 1.00 84.06 1000 HIS A N 1
ATOM 8133 C CA . HIS A 1 1000 ? 83.102 9.495 -95.636 1.00 84.06 1000 HIS A CA 1
ATOM 8134 C C . HIS A 1 1000 ? 84.569 9.957 -95.725 1.00 84.06 1000 HIS A C 1
ATOM 8136 O O . HIS A 1 1000 ? 84.950 10.609 -96.698 1.00 84.06 1000 HIS A O 1
ATOM 8142 N N . SER A 1 1001 ? 85.412 9.601 -94.749 1.00 83.19 1001 SER A N 1
ATOM 8143 C CA . SER A 1 1001 ? 86.856 9.887 -94.763 1.00 83.19 1001 SER A CA 1
ATOM 8144 C C . SER A 1 1001 ? 87.604 9.092 -95.847 1.00 83.19 1001 SER A C 1
ATOM 8146 O O . SER A 1 1001 ? 88.420 9.651 -96.595 1.00 83.19 1001 SER A O 1
ATOM 8148 N N . VAL A 1 1002 ? 87.289 7.798 -95.996 1.00 81.38 1002 VAL A N 1
ATOM 8149 C CA . VAL A 1 1002 ? 87.840 6.952 -97.070 1.00 81.38 1002 VAL A CA 1
ATOM 8150 C C . VAL A 1 1002 ? 87.340 7.417 -98.442 1.00 81.38 1002 VAL A C 1
ATOM 8152 O O . VAL A 1 1002 ? 88.127 7.491 -99.386 1.00 81.38 1002 VAL A O 1
ATOM 8155 N N . GLU A 1 1003 ? 86.071 7.816 -98.555 1.00 81.81 1003 GLU A N 1
ATOM 8156 C CA . GLU A 1 1003 ? 85.498 8.375 -99.781 1.00 81.81 1003 GLU A CA 1
ATOM 8157 C C . GLU A 1 1003 ? 86.176 9.694 -100.175 1.00 81.81 1003 GLU A C 1
ATOM 8159 O O . GLU A 1 1003 ? 86.552 9.876 -101.334 1.00 81.81 1003 GLU A O 1
ATOM 8164 N N . ALA A 1 1004 ? 86.395 10.603 -99.220 1.00 79.38 1004 ALA A N 1
ATOM 8165 C CA . ALA A 1 1004 ? 87.137 11.840 -99.452 1.00 79.38 1004 ALA A CA 1
ATOM 8166 C C . ALA A 1 1004 ? 88.568 11.547 -99.941 1.00 79.38 1004 ALA A C 1
ATOM 8168 O O . ALA A 1 1004 ? 89.011 12.119 -100.938 1.00 79.38 1004 ALA A O 1
ATOM 8169 N N . SER A 1 1005 ? 89.243 10.569 -99.329 1.00 77.19 1005 SER A N 1
ATOM 8170 C CA . SER A 1 1005 ? 90.573 10.107 -99.753 1.00 77.19 1005 SER A CA 1
ATOM 8171 C C . SER A 1 1005 ? 90.571 9.488 -101.163 1.00 77.19 1005 SER A C 1
ATOM 8173 O O . SER A 1 1005 ? 91.521 9.674 -101.930 1.00 77.19 1005 SER A O 1
ATOM 8175 N N . LEU A 1 1006 ? 89.504 8.772 -101.545 1.00 74.81 1006 LEU A N 1
ATOM 8176 C CA . LEU A 1 1006 ? 89.295 8.254 -102.903 1.00 74.81 1006 LEU A CA 1
ATOM 8177 C C . LEU A 1 1006 ? 89.046 9.382 -103.917 1.00 74.81 1006 LEU A C 1
ATOM 8179 O O . LEU A 1 1006 ? 89.606 9.332 -105.017 1.00 74.81 1006 LEU A O 1
ATOM 8183 N N . ARG A 1 1007 ? 88.257 10.406 -103.561 1.00 75.81 1007 ARG A N 1
ATOM 8184 C CA . ARG A 1 1007 ? 88.015 11.591 -104.404 1.00 75.81 1007 ARG A CA 1
ATOM 8185 C C . ARG A 1 1007 ? 89.304 12.387 -104.635 1.00 75.81 1007 ARG A C 1
ATOM 8187 O O . ARG A 1 1007 ? 89.582 12.753 -105.777 1.00 75.81 1007 ARG A O 1
ATOM 8194 N N . ASP A 1 1008 ? 90.137 12.558 -103.611 1.00 73.00 1008 ASP A N 1
ATOM 8195 C CA . ASP A 1 1008 ? 91.444 13.221 -103.730 1.00 73.00 1008 ASP A CA 1
ATOM 8196 C C . ASP A 1 1008 ? 92.414 12.445 -104.636 1.00 73.00 1008 ASP A C 1
ATOM 8198 O O . ASP A 1 1008 ? 93.087 13.028 -105.491 1.00 73.00 1008 ASP A O 1
ATOM 8202 N N . LEU A 1 1009 ? 92.441 11.110 -104.535 1.00 66.50 1009 LEU A N 1
ATOM 8203 C CA . LEU A 1 1009 ? 93.214 10.259 -105.451 1.00 66.50 1009 LEU A CA 1
ATOM 8204 C C . LEU A 1 1009 ? 92.662 10.284 -106.887 1.00 66.50 1009 LEU A C 1
ATOM 8206 O O . LEU A 1 1009 ? 93.435 10.187 -107.843 1.00 66.50 1009 LEU A O 1
ATOM 8210 N N . MET A 1 1010 ? 91.345 10.438 -107.066 1.00 62.44 1010 MET A N 1
ATOM 8211 C CA . MET A 1 1010 ? 90.737 10.637 -108.386 1.00 62.44 1010 MET A CA 1
ATOM 8212 C C . MET A 1 1010 ? 91.147 11.976 -109.007 1.00 62.44 1010 MET A C 1
ATOM 8214 O O . MET A 1 1010 ? 91.503 11.999 -110.187 1.00 62.44 1010 MET A O 1
ATOM 8218 N N . LEU A 1 1011 ? 91.188 13.054 -108.219 1.00 65.81 1011 LEU A N 1
ATOM 8219 C CA . LEU A 1 1011 ? 91.666 14.370 -108.655 1.00 65.81 1011 LEU A CA 1
ATOM 8220 C C . LEU A 1 1011 ? 93.163 14.348 -109.021 1.00 65.81 1011 LEU A C 1
ATOM 8222 O O . LEU A 1 1011 ? 93.550 14.936 -110.030 1.00 65.81 1011 LEU A O 1
ATOM 8226 N N . GLN A 1 1012 ? 93.995 13.592 -108.292 1.00 59.12 1012 GLN A N 1
ATOM 8227 C CA . GLN A 1 1012 ? 95.412 13.381 -108.638 1.00 59.12 1012 GLN A CA 1
ATOM 8228 C C . GLN A 1 1012 ? 95.615 12.551 -109.921 1.00 59.12 1012 GLN A C 1
ATOM 8230 O O . GLN A 1 1012 ? 96.611 12.735 -110.618 1.00 59.12 1012 GLN A O 1
ATOM 8235 N N . SER A 1 1013 ? 94.676 11.665 -110.274 1.00 53.09 1013 SER A N 1
ATOM 8236 C CA . SER A 1 1013 ? 94.748 10.843 -111.496 1.00 53.09 1013 SER A CA 1
ATOM 8237 C C . SER A 1 1013 ? 94.339 11.571 -112.791 1.00 53.09 1013 SER A C 1
ATOM 8239 O O . SER A 1 1013 ? 94.552 11.036 -113.878 1.00 53.09 1013 SER A O 1
ATOM 8241 N N . GLY A 1 1014 ? 93.785 12.788 -112.692 1.00 49.97 1014 GLY A N 1
ATOM 8242 C CA . GLY A 1 1014 ? 93.324 13.598 -113.831 1.00 49.97 1014 GLY A CA 1
ATOM 8243 C C . GLY A 1 1014 ? 94.347 14.592 -114.404 1.00 49.97 1014 GLY A C 1
ATOM 8244 O O . GLY A 1 1014 ? 94.065 15.229 -115.418 1.00 49.97 1014 GLY A O 1
ATOM 8245 N N . GLY A 1 1015 ? 95.528 14.740 -113.790 1.00 48.00 1015 GLY A N 1
ATOM 8246 C CA . GLY A 1 1015 ? 96.547 15.724 -114.180 1.00 48.00 1015 GLY A CA 1
ATOM 8247 C C . GLY A 1 1015 ? 97.767 15.122 -114.890 1.00 48.00 1015 GLY A C 1
ATOM 8248 O O . GLY A 1 1015 ? 98.675 14.618 -114.244 1.00 48.00 1015 GLY A O 1
ATOM 8249 N N . SER A 1 1016 ? 97.796 15.203 -116.224 1.00 43.03 1016 SER A N 1
ATOM 8250 C CA . SER A 1 1016 ? 98.986 15.263 -117.103 1.00 43.03 1016 SER A CA 1
ATOM 8251 C C . SER A 1 1016 ? 100.293 14.534 -116.688 1.00 43.03 1016 SER A C 1
ATOM 8253 O O . SER A 1 1016 ? 101.155 15.119 -116.036 1.00 43.03 1016 SER A O 1
ATOM 8255 N N . SER A 1 1017 ? 100.523 13.310 -117.184 1.00 38.78 1017 SER A N 1
ATOM 8256 C CA . SER A 1 1017 ? 101.758 12.863 -117.884 1.00 38.78 1017 SER A CA 1
ATOM 8257 C C . SER A 1 1017 ? 101.743 11.341 -118.108 1.00 38.78 1017 SER A C 1
ATOM 8259 O O . SER A 1 1017 ? 101.238 10.569 -117.297 1.00 38.78 1017 SER A O 1
ATOM 8261 N N . SER A 1 1018 ? 102.257 10.896 -119.255 1.00 49.84 1018 SER A N 1
ATOM 8262 C CA . SER A 1 1018 ? 102.193 9.515 -119.737 1.00 49.84 1018 SER A CA 1
ATOM 8263 C C . SER A 1 1018 ? 103.126 8.558 -118.973 1.00 49.84 1018 SER A C 1
ATOM 8265 O O . SER A 1 1018 ? 104.236 8.279 -119.419 1.00 49.84 1018 SER A O 1
ATOM 8267 N N . SER A 1 1019 ? 102.667 8.016 -117.844 1.00 45.41 1019 SER A N 1
ATOM 8268 C CA . SER A 1 1019 ? 103.042 6.680 -117.352 1.00 45.41 1019 SER A CA 1
ATOM 8269 C C . SER A 1 1019 ? 102.032 6.216 -116.295 1.00 45.41 1019 SER A C 1
ATOM 8271 O O . SER A 1 1019 ? 101.666 6.969 -115.396 1.00 45.41 1019 SER A O 1
ATOM 8273 N N . LEU A 1 1020 ? 101.539 4.982 -116.416 1.00 50.88 1020 LEU A N 1
ATOM 8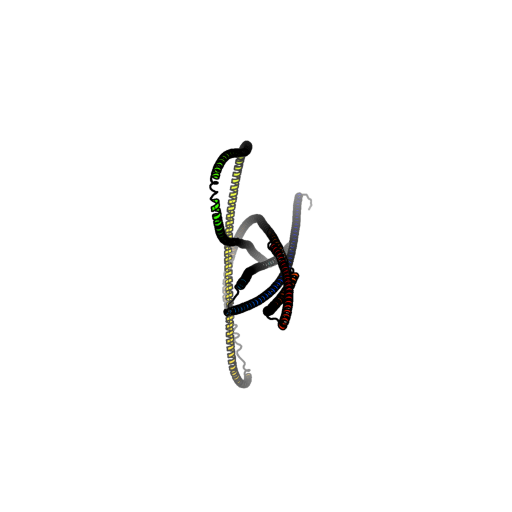274 C CA . LEU A 1 1020 ? 100.658 4.347 -115.431 1.00 50.88 1020 LEU A CA 1
ATOM 8275 C C . LEU A 1 1020 ? 101.404 4.201 -114.097 1.00 50.88 1020 LEU A C 1
ATOM 8277 O O . LEU A 1 1020 ? 102.224 3.299 -113.927 1.00 50.88 1020 LEU A O 1
ATOM 8281 N N . ASN A 1 1021 ? 101.121 5.082 -113.138 1.00 56.59 1021 ASN A N 1
ATOM 8282 C CA . ASN A 1 1021 ? 101.714 5.013 -111.808 1.00 56.59 1021 ASN A CA 1
ATOM 8283 C C . ASN A 1 1021 ? 101.006 3.916 -110.991 1.00 56.59 1021 ASN A C 1
ATOM 8285 O O . ASN A 1 1021 ? 100.008 4.153 -110.306 1.00 56.59 1021 ASN A O 1
ATOM 8289 N N . MET A 1 1022 ? 101.494 2.678 -111.118 1.00 62.50 1022 MET A N 1
ATOM 8290 C CA . MET A 1 1022 ? 100.862 1.474 -110.559 1.00 62.50 1022 MET A CA 1
ATOM 8291 C C . MET A 1 1022 ? 100.634 1.526 -109.039 1.00 62.50 1022 MET A C 1
ATOM 8293 O O . MET A 1 1022 ? 99.715 0.879 -108.539 1.00 62.50 1022 MET A O 1
ATOM 8297 N N . ALA A 1 1023 ? 101.404 2.334 -108.306 1.00 61.78 1023 ALA A N 1
ATOM 8298 C CA . ALA A 1 1023 ? 101.213 2.551 -106.872 1.00 61.78 1023 ALA A CA 1
ATOM 8299 C C . ALA A 1 1023 ? 99.896 3.286 -106.546 1.00 61.78 1023 ALA A C 1
ATOM 8301 O O . ALA A 1 1023 ? 99.225 2.936 -105.577 1.00 61.78 1023 ALA A O 1
ATOM 8302 N N . VAL A 1 1024 ? 99.484 4.255 -107.376 1.00 66.12 1024 VAL A N 1
ATOM 8303 C CA . VAL A 1 1024 ? 98.224 5.006 -107.207 1.00 66.12 1024 VAL A CA 1
ATOM 8304 C C . VAL A 1 1024 ? 97.023 4.115 -107.523 1.00 66.12 1024 VAL A C 1
ATOM 8306 O O . VAL A 1 1024 ? 96.036 4.130 -106.794 1.00 66.12 1024 VAL A O 1
ATOM 8309 N N . VAL A 1 1025 ? 97.129 3.265 -108.550 1.00 68.69 1025 VAL A N 1
ATOM 8310 C CA . VAL A 1 1025 ? 96.084 2.291 -108.912 1.00 68.69 1025 VAL A CA 1
ATOM 8311 C C . VAL A 1 1025 ? 95.927 1.213 -107.834 1.00 68.69 1025 VAL A C 1
ATOM 8313 O O . VAL A 1 1025 ? 94.804 0.889 -107.455 1.00 68.69 1025 VAL A O 1
ATOM 8316 N N . ALA A 1 1026 ? 97.032 0.694 -107.288 1.00 69.19 1026 ALA A N 1
ATOM 8317 C CA . ALA A 1 1026 ? 96.997 -0.280 -106.198 1.00 69.19 1026 ALA A CA 1
ATOM 8318 C C . ALA A 1 1026 ? 96.441 0.319 -104.893 1.00 69.19 1026 ALA A C 1
ATOM 8320 O O . ALA A 1 1026 ? 95.639 -0.327 -104.222 1.00 69.19 1026 ALA A O 1
ATOM 8321 N N . LYS A 1 1027 ? 96.812 1.564 -104.553 1.00 75.25 1027 LYS A N 1
ATOM 8322 C CA . LYS A 1 1027 ? 96.278 2.277 -103.382 1.00 75.25 1027 LYS A CA 1
ATOM 8323 C C . LYS A 1 1027 ? 94.791 2.607 -103.540 1.00 75.25 1027 LYS A C 1
ATOM 8325 O O . LYS A 1 1027 ? 94.032 2.398 -102.603 1.00 75.25 1027 LYS A O 1
ATOM 8330 N N . LYS A 1 1028 ? 94.361 3.038 -104.732 1.00 74.88 1028 LYS A N 1
ATOM 8331 C CA . LYS A 1 1028 ? 92.945 3.255 -105.058 1.00 74.88 1028 LYS A CA 1
ATOM 8332 C C . LYS A 1 1028 ? 92.145 1.961 -104.945 1.00 74.88 1028 LYS A C 1
ATOM 8334 O O . LYS A 1 1028 ? 91.083 1.976 -104.349 1.00 74.88 1028 LYS A O 1
ATOM 8339 N N . ARG A 1 1029 ? 92.657 0.840 -105.465 1.00 77.31 1029 ARG A N 1
ATOM 8340 C CA . ARG A 1 1029 ? 91.982 -0.461 -105.358 1.00 77.31 1029 ARG A CA 1
ATOM 8341 C C . ARG A 1 1029 ? 91.830 -0.915 -103.904 1.00 77.31 1029 ARG A C 1
ATOM 8343 O O . ARG A 1 1029 ? 90.739 -1.324 -103.541 1.00 77.31 1029 ARG A O 1
ATOM 8350 N N . ARG A 1 1030 ? 92.875 -0.770 -103.078 1.00 79.94 1030 ARG A N 1
ATOM 8351 C CA . ARG A 1 1030 ? 92.804 -1.071 -101.637 1.00 79.94 1030 ARG A CA 1
ATOM 8352 C C . ARG A 1 1030 ? 91.796 -0.191 -100.903 1.00 79.94 1030 ARG A C 1
ATOM 8354 O O . ARG A 1 1030 ? 90.966 -0.726 -100.194 1.00 79.94 1030 ARG A O 1
ATOM 8361 N N . LEU A 1 1031 ? 91.815 1.125 -101.126 1.00 80.00 1031 LEU A N 1
ATOM 8362 C CA . LEU A 1 1031 ? 90.843 2.037 -100.507 1.00 80.00 1031 LEU A CA 1
ATOM 8363 C C . LEU A 1 1031 ? 89.411 1.782 -100.993 1.00 80.00 1031 LEU A C 1
ATOM 8365 O O . LEU A 1 1031 ? 88.472 1.975 -100.237 1.00 80.00 1031 LEU A O 1
ATOM 8369 N N . ASN A 1 1032 ? 89.231 1.335 -102.239 1.00 81.81 1032 ASN A N 1
ATOM 8370 C CA . ASN A 1 1032 ? 87.918 0.961 -102.761 1.00 81.81 1032 ASN A CA 1
ATOM 8371 C C . ASN A 1 1032 ? 87.431 -0.361 -102.151 1.00 81.81 1032 ASN A C 1
ATOM 8373 O O . ASN A 1 1032 ? 86.265 -0.469 -101.808 1.00 81.81 1032 ASN A O 1
ATOM 8377 N N . GLU A 1 1033 ? 88.320 -1.342 -101.975 1.00 83.81 1033 GLU A N 1
ATOM 8378 C CA . GLU A 1 1033 ? 88.028 -2.569 -101.224 1.00 83.81 1033 GLU A CA 1
ATOM 8379 C C . GLU A 1 1033 ? 87.703 -2.239 -99.751 1.00 83.81 1033 GLU A C 1
ATOM 8381 O O . GLU A 1 1033 ? 86.713 -2.730 -99.224 1.00 83.81 1033 GLU A O 1
ATOM 8386 N N . GLU A 1 1034 ? 88.451 -1.338 -99.105 1.00 83.00 1034 GLU A N 1
ATOM 8387 C CA . GLU A 1 1034 ? 88.176 -0.857 -97.742 1.00 83.00 1034 GLU A CA 1
ATOM 8388 C C . GLU A 1 1034 ? 86.828 -0.115 -97.651 1.00 83.00 1034 GLU A C 1
ATOM 8390 O O . GLU A 1 1034 ? 86.040 -0.397 -96.750 1.00 83.00 1034 GLU A O 1
ATOM 8395 N N . PHE A 1 1035 ? 86.506 0.760 -98.608 1.00 83.06 1035 PHE A N 1
ATOM 8396 C CA . PHE A 1 1035 ? 85.225 1.471 -98.668 1.00 83.06 1035 PHE A CA 1
ATOM 8397 C C . PHE A 1 1035 ? 84.035 0.521 -98.863 1.00 83.06 1035 PHE A C 1
ATOM 8399 O O . PHE A 1 1035 ? 83.057 0.621 -98.126 1.00 83.06 1035 PHE A O 1
ATOM 8406 N N . GLU A 1 1036 ? 84.133 -0.449 -99.778 1.00 84.44 1036 GLU A N 1
ATOM 8407 C CA . GLU A 1 1036 ? 83.099 -1.480 -99.963 1.00 84.44 1036 GLU A CA 1
ATOM 8408 C C . GLU A 1 1036 ? 82.926 -2.329 -98.693 1.00 84.44 1036 GLU A C 1
ATOM 8410 O O . GLU A 1 1036 ? 81.804 -2.556 -98.246 1.00 84.44 1036 GLU A O 1
ATOM 8415 N N . THR A 1 1037 ? 84.021 -2.712 -98.021 1.00 84.00 1037 THR A N 1
ATOM 8416 C CA . THR A 1 1037 ? 83.916 -3.443 -96.744 1.00 84.00 1037 THR A CA 1
ATOM 8417 C C . THR A 1 1037 ? 83.307 -2.603 -95.616 1.00 84.00 1037 THR A C 1
ATOM 8419 O O . THR A 1 1037 ? 82.619 -3.152 -94.753 1.00 84.00 1037 THR A O 1
ATOM 8422 N N . LEU A 1 1038 ? 83.518 -1.280 -95.602 1.00 85.94 1038 LEU A N 1
ATOM 8423 C CA . LEU A 1 1038 ? 82.867 -0.369 -94.655 1.00 85.94 1038 LEU A CA 1
ATOM 8424 C C . LEU A 1 1038 ? 81.375 -0.220 -94.963 1.00 85.94 1038 LEU A C 1
ATOM 8426 O O . LEU A 1 1038 ? 80.569 -0.265 -94.037 1.00 85.94 1038 LEU A O 1
ATOM 8430 N N . LEU A 1 1039 ? 80.987 -0.123 -96.237 1.00 84.69 1039 LEU A N 1
ATOM 8431 C CA . LEU A 1 1039 ? 79.580 -0.096 -96.643 1.00 84.69 1039 LEU A CA 1
ATOM 8432 C C . LEU A 1 1039 ? 78.855 -1.398 -96.283 1.00 84.69 1039 LEU A C 1
ATOM 8434 O O . LEU A 1 1039 ? 77.756 -1.345 -95.730 1.00 84.69 1039 LEU A O 1
ATOM 8438 N N . GLU A 1 1040 ? 79.481 -2.558 -96.499 1.00 85.81 1040 GLU A N 1
ATOM 8439 C CA . GLU A 1 1040 ? 78.942 -3.852 -96.062 1.00 85.81 1040 GLU A CA 1
ATOM 8440 C C . GLU A 1 1040 ? 78.771 -3.916 -94.535 1.00 85.81 1040 GLU A C 1
ATOM 8442 O O . GLU A 1 1040 ? 77.752 -4.406 -94.039 1.00 85.81 1040 GLU A O 1
ATOM 8447 N N . ARG A 1 1041 ? 79.730 -3.380 -93.764 1.00 86.88 1041 ARG A N 1
ATOM 8448 C CA . ARG A 1 1041 ? 79.624 -3.290 -92.296 1.00 86.88 1041 ARG A CA 1
ATOM 8449 C C . ARG A 1 1041 ? 78.521 -2.332 -91.847 1.00 86.88 1041 ARG A C 1
ATOM 8451 O O . ARG A 1 1041 ? 77.797 -2.673 -90.914 1.00 86.88 1041 ARG A O 1
ATOM 8458 N N . ILE A 1 1042 ? 78.362 -1.182 -92.507 1.00 86.06 1042 ILE A N 1
ATOM 8459 C CA . ILE A 1 1042 ? 77.283 -0.221 -92.232 1.00 86.06 1042 ILE A CA 1
ATOM 8460 C C . ILE A 1 1042 ? 75.925 -0.853 -92.527 1.00 86.06 1042 ILE A C 1
ATOM 8462 O O . ILE A 1 1042 ? 75.029 -0.747 -91.696 1.00 86.06 1042 ILE A O 1
ATOM 8466 N N . GLU A 1 1043 ? 75.751 -1.532 -93.664 1.00 87.56 1043 GLU A N 1
ATOM 8467 C CA . GLU A 1 1043 ? 74.467 -2.163 -93.989 1.00 87.56 1043 GLU A CA 1
ATOM 8468 C C . GLU A 1 1043 ? 74.163 -3.326 -93.037 1.00 87.56 1043 GLU A C 1
ATOM 8470 O O . GLU A 1 1043 ? 73.029 -3.461 -92.574 1.00 87.56 1043 GLU A O 1
ATOM 8475 N N . LYS A 1 1044 ? 75.181 -4.102 -92.637 1.00 88.62 1044 LYS A N 1
ATOM 8476 C CA . LYS A 1 1044 ? 75.034 -5.120 -91.591 1.00 88.62 1044 LYS A CA 1
ATOM 8477 C C . LYS A 1 1044 ? 74.596 -4.497 -90.262 1.00 88.62 1044 LYS A C 1
ATOM 8479 O O . LYS A 1 1044 ? 73.616 -4.957 -89.681 1.00 88.62 1044 LYS A O 1
ATOM 8484 N N . LYS A 1 1045 ? 75.238 -3.416 -89.810 1.00 88.75 1045 LYS A N 1
ATOM 8485 C CA . LYS A 1 1045 ? 74.872 -2.716 -88.568 1.00 88.75 1045 LYS A CA 1
ATOM 8486 C C . LYS A 1 1045 ? 73.497 -2.046 -88.642 1.00 88.75 1045 LYS A C 1
ATOM 8488 O O . LYS A 1 1045 ? 72.725 -2.149 -87.697 1.00 88.75 1045 LYS A O 1
ATOM 8493 N N . LYS A 1 1046 ? 73.117 -1.468 -89.786 1.00 88.50 1046 LYS A N 1
ATOM 8494 C CA . LYS A 1 1046 ? 71.751 -0.971 -90.032 1.00 88.50 1046 LYS A CA 1
ATOM 8495 C C . LYS A 1 1046 ? 70.721 -2.096 -89.995 1.00 88.50 1046 LYS A C 1
ATOM 8497 O O . LYS A 1 1046 ? 69.627 -1.893 -89.478 1.00 88.50 1046 LYS A O 1
ATOM 8502 N N . SER A 1 1047 ? 71.049 -3.282 -90.510 1.00 88.19 1047 SER A N 1
ATOM 8503 C CA . SER A 1 1047 ? 70.170 -4.449 -90.392 1.00 88.19 1047 SER A CA 1
ATOM 8504 C C . SER A 1 1047 ? 70.017 -4.905 -88.934 1.00 88.19 1047 SER A C 1
ATOM 8506 O O . SER A 1 1047 ? 68.896 -5.179 -88.516 1.00 88.19 1047 SER A O 1
ATOM 8508 N N . GLU A 1 1048 ? 71.094 -4.874 -88.137 1.00 88.38 1048 GLU A N 1
ATOM 8509 C CA . GLU A 1 1048 ? 71.061 -5.134 -86.689 1.00 88.38 1048 GLU A CA 1
ATOM 8510 C C . GLU A 1 1048 ? 70.176 -4.098 -85.961 1.00 88.38 1048 GLU A C 1
ATOM 8512 O O . GLU A 1 1048 ? 69.286 -4.490 -85.207 1.00 88.38 1048 GLU A O 1
ATOM 8517 N N . VAL A 1 1049 ? 70.300 -2.797 -86.265 1.00 88.19 1049 VAL A N 1
ATOM 8518 C CA . VAL A 1 1049 ? 69.410 -1.742 -85.728 1.00 88.19 1049 VAL A CA 1
ATOM 8519 C C . VAL A 1 1049 ? 67.944 -2.019 -86.072 1.00 88.19 1049 VAL A C 1
ATOM 8521 O O . VAL A 1 1049 ? 67.105 -2.009 -85.177 1.00 88.19 1049 VAL A O 1
ATOM 8524 N N . ARG A 1 1050 ? 67.621 -2.361 -87.330 1.00 89.31 1050 ARG A N 1
ATOM 8525 C CA . ARG A 1 1050 ? 66.242 -2.714 -87.730 1.00 89.31 1050 ARG A CA 1
ATOM 8526 C C . ARG A 1 1050 ? 65.710 -3.924 -86.951 1.00 89.31 1050 ARG A C 1
ATOM 8528 O O . ARG A 1 1050 ? 64.536 -3.946 -86.590 1.00 89.31 1050 ARG A O 1
ATOM 8535 N N . THR A 1 1051 ? 66.547 -4.930 -86.674 1.00 89.81 1051 THR A N 1
ATOM 8536 C CA . THR A 1 1051 ? 66.132 -6.077 -85.844 1.00 89.81 1051 THR A CA 1
ATOM 8537 C C . THR A 1 1051 ? 65.884 -5.674 -84.391 1.00 89.81 1051 THR A C 1
ATOM 8539 O O . THR A 1 1051 ? 64.882 -6.089 -83.813 1.00 89.81 1051 THR A O 1
ATOM 8542 N N . VAL A 1 1052 ? 6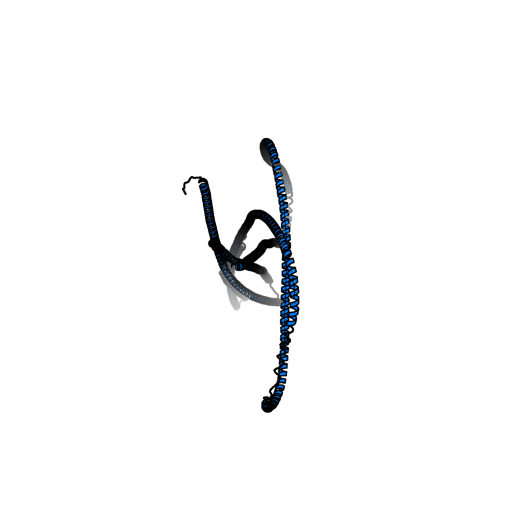6.722 -4.801 -83.822 1.00 90.31 1052 VAL A N 1
ATOM 8543 C CA . VAL A 1 1052 ? 66.534 -4.264 -82.468 1.00 90.31 1052 VAL A CA 1
ATOM 8544 C C . VAL A 1 1052 ? 65.258 -3.415 -82.391 1.00 90.31 1052 VAL A C 1
ATOM 8546 O O . VAL A 1 1052 ? 64.461 -3.590 -81.473 1.00 90.31 1052 VAL A O 1
ATOM 8549 N N . GLU A 1 1053 ? 64.965 -2.588 -83.393 1.00 89.81 1053 GLU A N 1
ATOM 8550 C CA . GLU A 1 1053 ? 63.708 -1.829 -83.476 1.00 89.81 1053 GLU A CA 1
ATOM 8551 C C . GLU A 1 1053 ? 62.465 -2.729 -83.518 1.00 89.81 1053 GLU A C 1
ATOM 8553 O O . GLU A 1 1053 ? 61.473 -2.443 -82.845 1.00 89.81 1053 GLU A O 1
ATOM 8558 N N . GLN A 1 1054 ? 62.521 -3.852 -84.244 1.00 91.25 1054 GLN A N 1
ATOM 8559 C CA . GLN A 1 1054 ? 61.449 -4.853 -84.227 1.00 91.25 1054 GLN A CA 1
ATOM 8560 C C . GLN A 1 1054 ? 61.286 -5.483 -82.838 1.00 91.25 1054 GLN A C 1
ATOM 8562 O O . GLN A 1 1054 ? 60.155 -5.670 -82.381 1.00 91.25 1054 GLN A O 1
ATOM 8567 N N . THR A 1 1055 ? 62.389 -5.759 -82.131 1.00 90.25 1055 THR A N 1
ATOM 8568 C CA . THR A 1 1055 ? 62.314 -6.260 -80.750 1.00 90.25 1055 THR A CA 1
ATOM 8569 C C . THR A 1 1055 ? 61.719 -5.226 -79.790 1.00 90.25 1055 THR A C 1
ATOM 8571 O O . THR A 1 1055 ? 60.837 -5.589 -79.014 1.00 90.25 1055 THR A O 1
ATOM 8574 N N . ILE A 1 1056 ? 62.071 -3.939 -79.907 1.00 90.00 1056 ILE A N 1
ATOM 8575 C CA . ILE A 1 1056 ? 61.467 -2.843 -79.124 1.00 90.00 1056 ILE A CA 1
ATOM 8576 C C . ILE A 1 1056 ? 59.960 -2.763 -79.387 1.00 90.00 1056 ILE A C 1
ATOM 8578 O O . ILE A 1 1056 ? 59.175 -2.703 -78.442 1.00 90.00 1056 ILE A O 1
ATOM 8582 N N . ALA A 1 1057 ? 59.533 -2.818 -80.652 1.00 90.00 1057 ALA A N 1
ATOM 8583 C CA . ALA A 1 1057 ? 58.113 -2.814 -81.004 1.00 90.00 1057 ALA A CA 1
ATOM 8584 C C . ALA A 1 1057 ? 57.364 -4.015 -80.393 1.00 90.00 1057 ALA A C 1
ATOM 8586 O O . ALA A 1 1057 ? 56.271 -3.849 -79.851 1.00 90.00 1057 ALA A O 1
ATOM 8587 N N . SER A 1 1058 ? 57.973 -5.206 -80.407 1.00 90.50 1058 SER A N 1
ATOM 8588 C CA . SER A 1 1058 ? 57.391 -6.406 -79.791 1.00 90.50 1058 SER A CA 1
ATOM 8589 C C . SER A 1 1058 ? 57.293 -6.313 -78.259 1.00 90.50 1058 SER A C 1
ATOM 8591 O O . SER A 1 1058 ? 56.283 -6.716 -77.681 1.00 90.50 1058 SER A O 1
ATOM 8593 N N . LEU A 1 1059 ? 58.297 -5.727 -77.593 1.00 90.88 1059 LEU A N 1
ATOM 8594 C CA . LEU A 1 1059 ? 58.299 -5.520 -76.142 1.00 90.88 1059 LEU A CA 1
ATOM 8595 C C . LEU A 1 1059 ? 57.295 -4.439 -75.721 1.00 90.88 1059 LEU A C 1
ATOM 8597 O O . LEU A 1 1059 ? 56.614 -4.612 -74.711 1.00 90.88 1059 LEU A O 1
ATOM 8601 N N . ARG A 1 1060 ? 57.127 -3.372 -76.518 1.00 91.44 1060 ARG A N 1
ATOM 8602 C CA . ARG A 1 1060 ? 56.074 -2.360 -76.315 1.00 91.44 1060 ARG A CA 1
ATOM 8603 C C . ARG A 1 1060 ? 54.678 -2.973 -76.410 1.00 91.44 1060 ARG A C 1
ATOM 8605 O O . ARG A 1 1060 ? 53.887 -2.784 -75.492 1.00 91.44 1060 ARG A O 1
ATOM 8612 N N . ALA A 1 1061 ? 54.413 -3.777 -77.442 1.00 91.25 1061 ALA A N 1
ATOM 8613 C CA . ALA A 1 1061 ? 53.136 -4.481 -77.583 1.00 91.25 1061 ALA A CA 1
ATOM 8614 C C . ALA A 1 1061 ? 52.862 -5.422 -76.394 1.00 91.25 1061 ALA A C 1
ATOM 8616 O O . ALA A 1 1061 ? 51.764 -5.425 -75.840 1.00 91.25 1061 ALA A O 1
ATOM 8617 N N . ARG A 1 1062 ? 53.883 -6.162 -75.936 1.00 91.38 1062 ARG A N 1
ATOM 8618 C CA . ARG A 1 1062 ? 53.776 -7.033 -74.755 1.00 91.38 1062 ARG A CA 1
ATOM 8619 C C . ARG A 1 1062 ? 53.514 -6.247 -73.465 1.00 91.38 1062 ARG A C 1
ATOM 8621 O O . ARG A 1 1062 ? 52.742 -6.700 -72.625 1.00 91.38 1062 ARG A O 1
ATOM 8628 N N . ARG A 1 1063 ? 54.133 -5.075 -73.289 1.00 92.00 1063 ARG A N 1
ATOM 8629 C CA . ARG A 1 1063 ? 53.867 -4.187 -72.145 1.00 92.00 1063 ARG A CA 1
ATOM 8630 C C . ARG A 1 1063 ? 52.423 -3.687 -72.160 1.00 92.00 1063 ARG A C 1
ATOM 8632 O O . ARG A 1 1063 ? 51.758 -3.748 -71.131 1.00 92.00 1063 ARG A O 1
ATOM 8639 N N . GLU A 1 1064 ? 51.931 -3.235 -73.311 1.00 90.69 1064 GLU A N 1
ATOM 8640 C CA . GLU A 1 1064 ? 50.551 -2.761 -73.468 1.00 90.69 1064 GLU A CA 1
ATOM 8641 C C . GLU A 1 1064 ? 49.520 -3.864 -73.193 1.00 90.69 1064 GLU A C 1
ATOM 8643 O O . GLU A 1 1064 ? 48.522 -3.609 -72.516 1.00 90.69 1064 GLU A O 1
ATOM 8648 N N . GLU A 1 1065 ? 49.780 -5.096 -73.643 1.00 91.69 1065 GLU A N 1
ATOM 8649 C CA . GLU A 1 1065 ? 48.956 -6.271 -73.339 1.00 91.69 1065 GLU A CA 1
ATOM 8650 C C . GLU A 1 1065 ? 48.891 -6.531 -71.826 1.00 91.69 1065 GLU A C 1
ATOM 8652 O O . GLU A 1 1065 ? 47.803 -6.655 -71.261 1.00 91.69 1065 GLU A O 1
ATOM 8657 N N . LYS A 1 1066 ? 50.039 -6.504 -71.136 1.00 90.69 1066 LYS A N 1
ATOM 8658 C CA . LYS A 1 1066 ? 50.103 -6.693 -69.679 1.00 90.69 1066 LYS A CA 1
ATOM 8659 C C . LYS A 1 1066 ? 49.446 -5.568 -68.887 1.00 90.69 1066 LYS A C 1
ATOM 8661 O O . LYS A 1 1066 ? 48.743 -5.829 -67.911 1.00 90.69 1066 LYS A O 1
ATOM 8666 N N . GLU A 1 1067 ? 49.582 -4.322 -69.328 1.00 89.88 1067 GLU A N 1
ATOM 8667 C CA . GLU A 1 1067 ? 48.824 -3.210 -68.750 1.00 89.88 1067 GLU A CA 1
ATOM 8668 C C . GLU A 1 1067 ? 47.317 -3.338 -69.014 1.00 89.88 1067 GLU A C 1
ATOM 8670 O O . GLU A 1 1067 ? 46.502 -2.927 -68.189 1.00 89.88 1067 GLU A O 1
ATOM 8675 N N . HIS A 1 1068 ? 46.910 -3.896 -70.156 1.00 90.56 1068 HIS A N 1
ATOM 8676 C CA . HIS A 1 1068 ? 45.504 -4.159 -70.442 1.00 90.56 1068 HIS A CA 1
ATOM 8677 C C . HIS A 1 1068 ? 44.933 -5.251 -69.525 1.00 90.56 1068 HIS A C 1
ATOM 8679 O O . HIS A 1 1068 ? 43.853 -5.052 -68.965 1.00 90.56 1068 HIS A O 1
ATOM 8685 N N . GLU A 1 1069 ? 45.667 -6.347 -69.304 1.00 89.25 1069 GLU A N 1
ATOM 8686 C CA . GLU A 1 1069 ? 45.324 -7.388 -68.322 1.00 89.25 1069 GLU A CA 1
ATOM 8687 C C . GLU A 1 1069 ? 45.181 -6.794 -66.909 1.00 89.25 1069 GLU A C 1
ATOM 8689 O O . GLU A 1 1069 ? 44.190 -7.055 -66.221 1.00 89.25 1069 GLU A O 1
ATOM 8694 N N . MET A 1 1070 ? 46.102 -5.913 -66.505 1.00 88.62 1070 MET A N 1
ATOM 8695 C CA . MET A 1 1070 ? 46.043 -5.212 -65.218 1.00 88.62 1070 MET A CA 1
ATOM 8696 C C . MET A 1 1070 ? 44.785 -4.334 -65.096 1.00 88.62 1070 MET A C 1
ATOM 8698 O O . MET A 1 1070 ? 44.036 -4.470 -64.129 1.00 88.62 1070 MET A O 1
ATOM 8702 N N . ARG A 1 1071 ? 44.462 -3.526 -66.118 1.00 88.94 1071 ARG A N 1
ATOM 8703 C CA . ARG A 1 1071 ? 43.234 -2.702 -66.147 1.00 88.94 1071 ARG A CA 1
ATOM 8704 C C . ARG A 1 1071 ? 41.948 -3.538 -66.140 1.00 88.94 1071 ARG A C 1
ATOM 8706 O O . ARG A 1 1071 ? 40.911 -3.078 -65.661 1.00 88.94 1071 ARG A O 1
ATOM 8713 N N . GLN A 1 1072 ? 41.953 -4.738 -66.725 1.00 88.38 1072 GLN A N 1
ATOM 8714 C CA . GLN A 1 1072 ? 40.805 -5.653 -66.654 1.00 88.38 1072 GLN A CA 1
ATOM 8715 C C . GLN A 1 1072 ? 40.634 -6.232 -65.244 1.00 88.38 1072 GLN A C 1
ATOM 8717 O O . GLN A 1 1072 ? 39.507 -6.342 -64.757 1.00 88.38 1072 GLN A O 1
ATOM 8722 N N . MET A 1 1073 ? 41.738 -6.567 -64.574 1.00 87.25 1073 MET A N 1
ATOM 8723 C CA . MET A 1 1073 ? 41.721 -7.040 -63.189 1.00 87.25 1073 MET A CA 1
ATOM 8724 C C . MET A 1 1073 ? 41.265 -5.954 -62.210 1.00 87.25 1073 MET A C 1
ATOM 8726 O O . MET A 1 1073 ? 40.464 -6.245 -61.324 1.00 87.25 1073 MET A O 1
ATOM 8730 N N . GLU A 1 1074 ? 41.692 -4.705 -62.403 1.00 86.00 1074 GLU A N 1
ATOM 8731 C CA . GLU A 1 1074 ? 41.223 -3.551 -61.624 1.00 86.00 1074 GLU A CA 1
ATOM 8732 C C . GLU A 1 1074 ? 39.716 -3.317 -61.793 1.00 86.00 1074 GLU A C 1
ATOM 8734 O O . GLU A 1 1074 ? 39.007 -3.107 -60.811 1.00 86.00 1074 GLU A O 1
ATOM 8739 N N . ARG A 1 1075 ? 39.190 -3.434 -63.021 1.00 89.62 1075 ARG A N 1
ATOM 8740 C CA . ARG A 1 1075 ? 37.741 -3.333 -63.273 1.00 89.62 1075 ARG A CA 1
ATOM 8741 C C . ARG A 1 1075 ? 36.940 -4.396 -62.519 1.00 89.62 1075 ARG A C 1
ATOM 8743 O O . ARG A 1 1075 ? 35.934 -4.063 -61.899 1.00 89.62 1075 ARG A O 1
ATOM 8750 N N . LYS A 1 1076 ? 37.402 -5.650 -62.526 1.00 88.00 1076 LYS A N 1
ATOM 8751 C CA . LYS A 1 1076 ? 36.774 -6.743 -61.761 1.00 88.00 1076 LYS A CA 1
ATOM 8752 C C . LYS A 1 1076 ? 36.841 -6.508 -60.248 1.00 88.00 1076 LYS A C 1
ATOM 8754 O O . LYS A 1 1076 ? 35.868 -6.776 -59.552 1.00 88.00 1076 LYS A O 1
ATOM 8759 N N . LEU A 1 1077 ? 37.948 -5.962 -59.737 1.00 87.38 1077 LEU A N 1
ATOM 8760 C CA . LEU A 1 1077 ? 38.081 -5.601 -58.321 1.00 87.38 1077 LEU A CA 1
ATOM 8761 C C . LEU A 1 1077 ? 37.043 -4.545 -57.911 1.00 87.38 1077 LEU A C 1
ATOM 8763 O O . LEU A 1 1077 ? 36.365 -4.706 -56.897 1.00 87.38 1077 LEU A O 1
ATOM 8767 N N . VAL A 1 1078 ? 36.887 -3.492 -58.719 1.00 88.81 1078 VAL A N 1
ATOM 8768 C CA . VAL A 1 1078 ? 35.871 -2.453 -58.493 1.00 88.81 1078 VAL A CA 1
ATOM 8769 C C . VAL A 1 1078 ? 34.465 -3.050 -58.534 1.00 88.81 1078 VAL A C 1
ATOM 8771 O O . VAL A 1 1078 ? 33.644 -2.728 -57.681 1.00 88.81 1078 VAL A O 1
ATOM 8774 N N . GLU A 1 1079 ? 34.188 -3.963 -59.465 1.00 90.25 1079 GLU A N 1
ATOM 8775 C CA . GLU A 1 1079 ? 32.897 -4.650 -59.541 1.00 90.25 1079 GLU A CA 1
ATOM 8776 C C . GLU A 1 1079 ? 32.588 -5.454 -58.266 1.00 90.25 1079 GLU A C 1
ATOM 8778 O O . GLU A 1 1079 ? 31.486 -5.344 -57.724 1.00 90.25 1079 GLU A O 1
ATOM 8783 N N . ILE A 1 1080 ? 33.564 -6.203 -57.738 1.00 88.88 1080 ILE A N 1
ATOM 8784 C CA . ILE A 1 1080 ? 33.424 -6.944 -56.474 1.00 88.88 1080 ILE A CA 1
ATOM 8785 C C . ILE A 1 1080 ? 33.122 -5.984 -55.313 1.00 88.88 1080 ILE A C 1
ATOM 8787 O O . ILE A 1 1080 ? 32.202 -6.243 -54.535 1.00 88.88 1080 ILE A O 1
ATOM 8791 N N . LEU A 1 1081 ? 33.836 -4.859 -55.214 1.00 87.25 1081 LEU A N 1
ATOM 8792 C CA . LEU A 1 1081 ? 33.631 -3.866 -54.152 1.00 87.25 1081 LEU A CA 1
ATOM 8793 C C . LEU A 1 1081 ? 32.263 -3.174 -54.248 1.00 87.25 1081 LEU A C 1
ATOM 8795 O O . LEU A 1 1081 ? 31.585 -3.007 -53.235 1.00 87.25 1081 LEU A O 1
ATOM 8799 N N . VAL A 1 1082 ? 31.812 -2.824 -55.455 1.00 90.00 1082 VAL A N 1
ATOM 8800 C CA . VAL A 1 1082 ? 30.481 -2.231 -55.677 1.00 90.00 1082 VAL A CA 1
ATOM 8801 C C . VAL A 1 1082 ? 29.374 -3.228 -55.327 1.00 90.00 1082 VAL A C 1
ATOM 8803 O O . VAL A 1 1082 ? 28.377 -2.857 -54.704 1.00 90.00 1082 VAL A O 1
ATOM 8806 N N . GLN A 1 1083 ? 29.537 -4.508 -55.672 1.00 89.12 1083 GLN A N 1
ATOM 8807 C CA . GLN A 1 1083 ? 28.581 -5.547 -55.280 1.00 89.12 1083 GLN A CA 1
ATOM 8808 C C . GLN A 1 1083 ? 28.539 -5.743 -53.758 1.00 89.12 1083 GLN A C 1
ATOM 8810 O O . GLN A 1 1083 ? 27.447 -5.854 -53.198 1.00 89.12 1083 GLN A O 1
ATOM 8815 N N . GLN A 1 1084 ? 29.696 -5.716 -53.086 1.00 89.31 1084 GLN A N 1
ATOM 8816 C CA . GLN A 1 1084 ? 29.780 -5.767 -51.624 1.00 89.31 1084 GLN A CA 1
ATOM 8817 C C . GLN A 1 1084 ? 29.052 -4.576 -50.984 1.00 89.31 1084 GLN A C 1
ATOM 8819 O O . GLN A 1 1084 ? 28.231 -4.763 -50.087 1.00 89.31 1084 GLN A O 1
ATOM 8824 N N . GLN A 1 1085 ? 29.283 -3.355 -51.482 1.00 86.94 1085 GLN A N 1
ATOM 8825 C CA . GLN A 1 1085 ? 28.587 -2.149 -51.018 1.00 86.94 1085 GLN A CA 1
ATOM 8826 C C . GLN A 1 1085 ? 27.072 -2.236 -51.231 1.00 86.94 1085 GLN A C 1
ATOM 8828 O O . GLN A 1 1085 ? 26.301 -1.873 -50.345 1.00 86.94 1085 GLN A O 1
ATOM 8833 N N . LYS A 1 1086 ? 26.623 -2.764 -52.375 1.00 89.75 1086 LYS A N 1
ATOM 8834 C CA . LYS A 1 1086 ? 25.196 -2.949 -52.660 1.00 89.75 1086 LYS A CA 1
ATOM 8835 C C . LYS A 1 1086 ? 24.539 -3.939 -51.691 1.00 89.75 1086 LYS A C 1
ATOM 8837 O O . LYS A 1 1086 ? 23.440 -3.671 -51.215 1.00 89.75 1086 LYS A O 1
ATOM 8842 N N . GLN A 1 1087 ? 25.199 -5.054 -51.374 1.00 88.06 1087 GLN A N 1
ATOM 8843 C CA . GLN A 1 1087 ? 24.701 -6.012 -50.378 1.00 88.06 1087 GLN A CA 1
ATOM 8844 C C . GLN A 1 1087 ? 24.665 -5.413 -48.968 1.00 88.06 1087 GLN A C 1
ATOM 8846 O O . GLN A 1 1087 ? 23.683 -5.590 -48.253 1.00 88.06 1087 GLN A O 1
ATOM 8851 N N . MET A 1 1088 ? 25.689 -4.644 -48.599 1.00 87.94 1088 MET A N 1
ATOM 8852 C CA . MET A 1 1088 ? 25.728 -3.915 -47.331 1.00 87.94 1088 MET A CA 1
ATOM 8853 C C . MET A 1 1088 ? 24.581 -2.912 -47.200 1.00 87.94 1088 MET A C 1
ATOM 8855 O O . MET A 1 1088 ? 23.923 -2.871 -46.165 1.00 87.94 1088 MET A O 1
ATOM 8859 N N . LEU A 1 1089 ? 24.292 -2.144 -48.253 1.00 87.56 1089 LEU A N 1
ATOM 8860 C CA . LEU A 1 1089 ? 23.167 -1.208 -48.270 1.00 87.56 1089 LEU A CA 1
ATOM 8861 C C . LEU A 1 1089 ? 21.818 -1.920 -48.120 1.00 87.56 1089 LEU A C 1
ATOM 8863 O O . LEU A 1 1089 ? 20.963 -1.430 -47.387 1.00 87.56 1089 LEU A O 1
ATOM 8867 N N . LEU A 1 1090 ? 21.642 -3.084 -48.756 1.00 88.00 1090 LEU A N 1
ATOM 8868 C CA . LEU A 1 1090 ? 20.434 -3.899 -48.593 1.00 88.00 1090 LEU A CA 1
ATOM 8869 C C . LEU A 1 1090 ? 20.267 -4.379 -47.144 1.00 88.00 1090 LEU A C 1
ATOM 8871 O O . LEU A 1 1090 ? 19.191 -4.215 -46.569 1.00 88.00 1090 LEU A O 1
ATOM 8875 N N . LEU A 1 1091 ? 21.329 -4.895 -46.520 1.00 87.50 1091 LEU A N 1
ATOM 8876 C CA . LEU A 1 1091 ? 21.292 -5.331 -45.120 1.00 87.50 1091 LEU A CA 1
ATOM 8877 C C . LEU A 1 1091 ? 21.015 -4.163 -44.161 1.00 87.50 1091 LEU A C 1
ATOM 8879 O O . LEU A 1 1091 ? 20.180 -4.287 -43.271 1.00 87.50 1091 LEU A O 1
ATOM 8883 N N . VAL A 1 1092 ? 21.637 -3.001 -44.378 1.00 84.81 1092 VAL A N 1
ATOM 8884 C CA . VAL A 1 1092 ? 21.387 -1.787 -43.580 1.00 84.81 1092 VAL A CA 1
ATOM 8885 C C . VAL A 1 1092 ? 19.952 -1.282 -43.757 1.00 84.81 1092 VAL A C 1
ATOM 8887 O O . VAL A 1 1092 ? 19.325 -0.866 -42.782 1.00 84.81 1092 VAL A O 1
ATOM 8890 N N . SER A 1 1093 ? 19.396 -1.344 -44.971 1.00 83.69 1093 SER A N 1
ATOM 8891 C CA . SER A 1 1093 ? 17.989 -0.994 -45.203 1.00 83.69 1093 SER A CA 1
ATOM 8892 C C . SER A 1 1093 ? 17.029 -1.948 -44.487 1.00 83.69 1093 SER A C 1
ATOM 8894 O O . SER A 1 1093 ? 16.078 -1.485 -43.865 1.00 83.69 1093 SER A O 1
ATOM 8896 N N . ALA A 1 1094 ? 17.338 -3.247 -44.457 1.00 81.88 1094 ALA A N 1
ATOM 8897 C CA . ALA A 1 1094 ? 16.541 -4.238 -43.742 1.00 81.88 1094 ALA A CA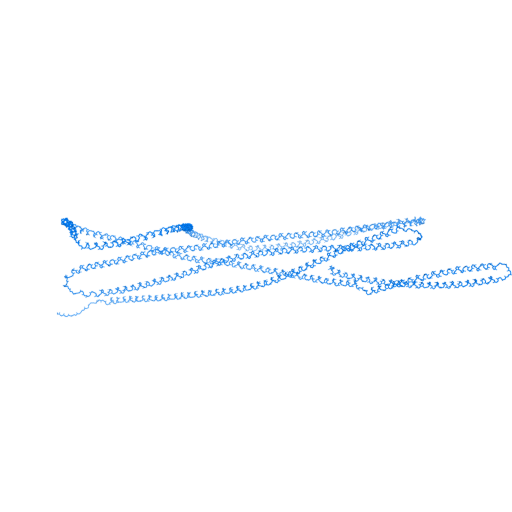 1
ATOM 8898 C C . ALA A 1 1094 ? 16.598 -4.042 -42.212 1.00 81.88 1094 ALA A C 1
ATOM 8900 O O . ALA A 1 1094 ? 15.574 -4.167 -41.544 1.00 81.88 1094 ALA A O 1
ATOM 8901 N N . VAL A 1 1095 ? 17.755 -3.653 -41.656 1.00 82.94 1095 VAL A N 1
ATOM 8902 C CA . VAL A 1 1095 ? 17.880 -3.263 -40.234 1.00 82.94 1095 VAL A CA 1
ATOM 8903 C C . VAL A 1 1095 ? 17.036 -2.030 -39.936 1.00 82.94 1095 VAL A C 1
ATOM 8905 O O . VAL A 1 1095 ? 16.368 -1.970 -38.905 1.00 82.94 1095 VAL A O 1
ATOM 8908 N N . ARG A 1 1096 ? 17.029 -1.048 -40.844 1.00 79.62 1096 ARG A N 1
ATOM 8909 C CA . ARG A 1 1096 ? 16.228 0.171 -40.694 1.00 79.62 1096 ARG A CA 1
ATOM 8910 C C . ARG A 1 1096 ? 14.729 -0.127 -40.683 1.00 79.62 1096 ARG A C 1
ATOM 8912 O O . ARG A 1 1096 ? 14.030 0.461 -39.868 1.00 79.62 1096 ARG A O 1
ATOM 8919 N N . GLU A 1 1097 ? 14.249 -1.031 -41.533 1.00 79.62 1097 GLU A N 1
ATOM 8920 C CA . GLU A 1 1097 ? 12.836 -1.438 -41.572 1.00 79.62 1097 GLU A CA 1
ATOM 8921 C C . GLU A 1 1097 ? 12.403 -2.212 -40.316 1.00 79.62 1097 GLU A C 1
ATOM 8923 O O . GLU A 1 1097 ? 11.283 -2.033 -39.843 1.00 79.62 1097 GLU A O 1
ATOM 8928 N N . VAL A 1 1098 ? 13.291 -3.029 -39.736 1.00 77.25 1098 VAL A N 1
ATOM 8929 C CA . VAL A 1 1098 ? 13.019 -3.772 -38.490 1.00 77.25 1098 VAL A CA 1
ATOM 8930 C C . VAL A 1 1098 ? 13.085 -2.864 -37.254 1.00 77.25 1098 VAL A C 1
ATOM 8932 O O . VAL A 1 1098 ? 12.279 -3.014 -36.336 1.00 77.25 1098 VAL A O 1
ATOM 8935 N N . ALA A 1 1099 ? 14.031 -1.919 -37.216 1.00 68.94 1099 ALA A N 1
ATOM 8936 C CA . ALA A 1 1099 ? 14.212 -0.990 -36.096 1.00 68.94 1099 ALA A CA 1
ATOM 8937 C C . ALA A 1 1099 ? 13.192 0.160 -36.101 1.00 68.94 1099 ALA A C 1
ATOM 8939 O O . ALA A 1 1099 ? 12.773 0.625 -35.043 1.00 68.94 1099 ALA A O 1
ATOM 8940 N N . PHE A 1 1100 ? 12.779 0.599 -37.290 1.00 66.50 1100 PHE A N 1
ATOM 8941 C CA . PHE A 1 1100 ? 11.782 1.639 -37.503 1.00 66.50 1100 PHE A CA 1
ATOM 8942 C C . PHE A 1 1100 ? 10.749 1.127 -38.508 1.00 66.50 1100 PHE A C 1
ATOM 8944 O O . PHE A 1 1100 ? 10.824 1.486 -39.689 1.00 66.50 1100 PHE A O 1
ATOM 8951 N N . PRO A 1 1101 ? 9.786 0.290 -38.074 1.00 60.25 1101 PRO A N 1
ATOM 8952 C CA . PRO A 1 1101 ? 8.648 -0.031 -38.916 1.00 60.25 1101 PRO A CA 1
ATOM 8953 C C . PRO A 1 1101 ? 7.968 1.294 -39.249 1.00 60.25 1101 PRO A C 1
ATOM 8955 O O . PRO A 1 1101 ? 7.433 1.977 -38.375 1.00 60.25 1101 PRO A O 1
ATOM 8958 N N . THR A 1 1102 ? 8.079 1.710 -40.508 1.00 45.47 1102 THR A N 1
ATOM 8959 C CA . THR A 1 1102 ? 7.374 2.886 -41.001 1.00 45.47 1102 THR A CA 1
ATOM 8960 C C . THR A 1 1102 ? 5.897 2.618 -40.768 1.00 45.47 1102 THR A C 1
ATOM 8962 O O . THR A 1 1102 ? 5.354 1.626 -41.247 1.00 45.47 1102 THR A O 1
ATOM 8965 N N . SER A 1 1103 ? 5.275 3.447 -39.934 1.00 43.22 1103 SER A N 1
ATOM 8966 C CA . SER A 1 1103 ? 3.845 3.386 -39.680 1.00 43.22 1103 SER A CA 1
ATOM 8967 C C . SER A 1 1103 ? 3.119 3.584 -41.009 1.00 43.22 1103 SER A C 1
ATOM 8969 O O . SER A 1 1103 ? 3.084 4.703 -41.527 1.00 43.22 1103 SER A O 1
ATOM 8971 N N . ALA A 1 1104 ? 2.608 2.490 -41.563 1.00 34.84 1104 ALA A N 1
ATOM 8972 C CA . ALA A 1 1104 ? 1.523 2.504 -42.529 1.00 34.84 1104 ALA A CA 1
ATOM 8973 C C . ALA A 1 1104 ? 0.194 2.446 -41.774 1.00 34.84 1104 ALA A C 1
ATOM 8975 O O . ALA A 1 1104 ? 0.119 1.667 -40.791 1.00 34.84 1104 ALA A O 1
#

Foldseek 3Di:
DDDDDDDDDDDDPVVVVVVVVVVVVVVVVVVVVVVVVVVVVVVVVVVVVVVVVVVVVVVVVVVVVVVVVVVVVVVVVVVVVVVVVVVVVVVVVVVVVVVVVVVVVVVVVVVVVVVVVVVVVVVVVVVVVVVVVVVVVVVVVVVVVVVVVVVVVVVVVVVVVVVPDDDDDDDPVVVVVVVVVVVVVVVVVVVVVVVVVVVVVVVVVVVVVVVVVVVVVVVVVVVVVVVVVVVVVVVVVVVVVVVVVVVVVVVVVVVVVVVVVVVVVVVVVVVVVVVVVVVVVVVVVVVVVVVVVVVVVVVVVVVVVVVVVVVVVVVVVVVVVVVPPPPDDDDDPVPVVVVVVVVVVVVVVVVVVVVVVVVVVVVVVVVVVVVVVVVVVVVVVVVVVVVVVVVVVVVVVVVVVVVVVVVVVVVVVVVVVVVVVVVVVVVVVVVVVVVVVVVVVVVVVVVVVVVVVVVVVVVVVVVVVVVVVVVVVVVVVVVVVVVVVVVVVVVVVVVVVVVVVVVCVVCVVVCVVPDPPPVVVPVVVVVVVVVVVVVVVVVVVVVVVVVVVVVVVVVVVVVVVVVVVVVVVVVVVVVVVVVVVVVVVVVVVVVVVVVVVCCVVVVVVVVVVVVVVVVVCVVVVVVVVVVVVVVVVVVVVVVVVVVVVVVVVVVVVVVVVVVVVVVVVVVVVVVVVVVVVVVVVVVVVVVVVVVVVVVVVVVVVVVVVVVVVVVVVVVVVVVVVVVVVVVVVVVVVVVVVVVVVVVVVVVVVVVVVVVVVVPPPPDDDDDDDPDPPVPPPVVPVVVVVVVVVVVVVVVVVVVVVVVVVVVVVVVVVVVVVVVVVVVVVVVVVVVVVVVVVVVVVVVVVVVVVVVVVVVVVVVVVVVVVVVVVVVVVVVVVVVVVVVVVVVVVVVVVVVVVVVVVVVVVVVVVVVVVVVVVVVVVVVVVVVVVLVVVLVVVLVVLVVVLVCLVPPQCVVLVVVLVVVLVVLVVVLVVLVVVLVVLVVVLVVLVVVLVVLVVVLVVLVVVLVVLVVVVPDDDDDDPVVSVVVSVVSVVVSVVSVVVSVVSVVVSVVSVVVSVVSVVVSVVSVVVSVVSVVVVVVSVVVSVVVSVVSVVVSCCSVCVPDD

Sequence (1104 aa):
MINMVASSSSVPQQDVEAMEKHLNNKIEYLKAQLASEMKCKEELGSHLAQITNAMEQMKTDKRQALAEQDEAFKKQIERIEGAFSQEKEVMTTQQAALQGKLVTLQANVTDLVQELTMWKSKEANAKLAMDKMVEENVRLTRQLVDAEGQVETMQEERKQDAAKTGSMSVMNASEETKRVQMEALLRRLDNERQYLKSQLEGQQELKEKSQKLVTDLQYEIREVKDAMEDAMRDSERRISELTTEKRNQEQELRGTIECLEEGKLLLNRQLKEVQTKFADAREQALLERDEIEKARIEVNEMRTHLLAAKEDSVKEQAYAKSASERMSKSLAAVKSSLKVMEEEKSKQIRRLEEENSEYIRKLATTQGEMLVLEEKFAAEKVRAKKDKATTMLAMILSEKAELWRMRSQHRTFTHVKLHANLFKLQISLERKRAEELGRLEERLREDYMVKCDEMTQTLHDERLEAIRSMKESHDKDREELNEFYLQDKSQLEEELAALHAAQMQQIKDQCASTSKSVEVNAENTIEDLRRQNDQLKQSNGQLAEELAEITQKCEVISCTFEDELGALRLEWERKQANWNIEERAMEELQERQEVEKRTAYNEGQQDREKEWQQAAQQIKERQREELDKVQQEAVAAIRAAEERHEMRFQAQLADIKKQLEEQQAQAIQTLTDEITTRERELAQQHLEANNEVLEQELAAKWTLQIEELQTQLKAKLQEEKARLSVIVEKNEILLRKVREDHDNQLVELERTCDEKLEALTASTADTHKQDIDTLREELANEHDTSVKQLQEGFVKQLENQLRAQEVRLLRDQEDAIAQVQDDSEKLIDQVECAMEELKKQKEHLESELLGLRSALEEAEDAHFDAQESFKKQKKQAAFHILHLVMRAQKKLTDTAHDKQVSRTELEGKCIRLKETFTGEKNRWEDLMARVQSTWSQVQVQHGEMTQTLTNYRRDELVAHRSTSAVLSNEISIVTKQLEEVEEMKVTLEHDVDALQTEAHSVEASLRDLMLQSGGSSSSLNMAVVAKKRRLNEEFETLLERIEKKKSEVRTVEQTIASLRARREEKEHEMRQMERKLVEILVQQQKQMLLLVSAVREVAFPTSA

Organism: NCBI:txid1284355

Radius of gyration: 86.75 Å; chains: 1; bounding box: 210×109×269 Å

Secondary structure (DSSP, 8-state):
------------HHHHHHHHHHHHHHHHHHHHHHHHHHHHHHHHHHHHHHHHHHHHHHHHHHHHHHHHHHHHHHHHHHHHHHHHHHHHHHHHHHHHHHHHHHHHHHHHHHHHHHHHHHHHHHHHHHHHHHHHHHHHHHHHHHHHHHHHHHHHHHHHHHHHHTTS-------TTHHHHHHHHHHHHHHHHHHHHHHHHHHHHHHHHHHHHHHHHHHHHHHHHHHHHHHHHHHHHHHHHHHHHHHHHHHHHHHHHHHHHHHHHHHHHHHHHHHHHHHHHHHHHHHHHHHHHHHHHHHHHHHHHHHHHHHHHHHHHHHHHHHHHHSTTSTTS----TTTHHHHHHHHHHHHHHHHHHHHHHHHHHHHHHHHHHHHHHHHHHHHHHHHHHHHHHHHHHHHHHHHHHHHHHHHHHHHHHHHHHHHHHHHHHHHHHHHHHHHHHHHHHHHHHHHHHHHHHHHHHHHHHHHHHHHHHHHHHHHHHHHHHHHHHHHHHHHHHHHHHHHHHHHHHHHHHHTTTGGGTGGGTHHHHHHHHHHHHHHHHHHHHHHHHHHHHHHHHHHHHHHHHHHHHHHHHHHHHHHHHHHHHHHHHHHHHHHHHHHHHHHHHHHHHHHHHHHHHHHHHHHHHHHHHHHHHHHHHHHHHHHHHHHHHHHHHHHHHHHHHHHHHHHHHHHHHHHHHHHHHHHHHHHHHHHHHHHHHHHHHHHHHHHHHHHHHHHHHHHHHHHHHHHHHHHHHHHHHHHHHHHHHHHHHHHHHHHHHHHHTSSSS-----SSSSSSTTSSTTTTTHHHHHHHHHHHHHHHHHHHHHHHHHHHHHHHHHHHHHHHHHHHHHHHHHHHHHHHHHHHHHHHHHHHHHHHHHHHHHHHHHHHHHHHHHHHHHHHHHHHHHHHHHHHHHHHHHHHHHHHHHHHHHHHHHHHHHHHHHHHHHHHHHHHHHHHHHHHHHHHHHHHHHHHHHTTHHHHHHHHHHHHHHHHHHHHHHHHHHHHHHHHHHHHHHHHHHHHHHHHHHHHHHHHHHHTTS--SS--HHHHHHHHHHHHHHHHHHHHHHHHHHHHHHHHHHHHHHHHHHHHHHHHHHHHHHHHHHHHHHHHHHHHHHHHHHHHHHS----